Protein AF-0000000079002600 (afdb_homodimer)

Nearest PDB structures (foldseek):
  5un9-assembly1_B  TM=9.051E-01  e=2.234E-31  Homo sapiens
  5un8-assembly2_B  TM=8.914E-01  e=2.234E-31  Homo sapiens
  5vvx-assembly1_A  TM=9.135E-01  e=1.569E-30  Homo sapiens
  5m7u-assembly1_B  TM=8.997E-01  e=2.089E-30  Homo sapiens
  5m7u-assembly1_A  TM=8.816E-01  e=2.213E-30  Homo sapiens

Foldseek 3Di:
DAEEAEQAFEDDDDDLVLLLVRLVLCLVLPHAEYEYQHPPPCCQEVVVLDADDPRVLVSLLVSLVSSVVSRHQYEYEHEHQADAQLADPVSLVSNLVRVVVSVVSPHQHYEYEPEPYPLDHHYPDDDHSLQSQQVSQVSNCVSPVGPAYEYEHHCQAAPPLVSLLSSLPRHDPRYAYEHQYNAQAALAHELVGQVVSCVRNVAGHAYEHAPPADNLLVVVLFAAGALFEDDRYQLCSLVRHPYYHYHAYSQSLSRQQRSQNSSQCNVCRVNRDRVVSSQVSLVVSFPPVCSLLVVLVCLFRNAGLNHNQSHAADALVCLVVLVVSLVVVVVTPPVSNCVSCVLVSVQSVQVSCVRVVDDDQHDQRYDTRRFGDSPDDQVRCCNHHVGDDDGTDDPD/DAEEAEQAFEDDDDDLVLLLVRLVLCLVLPHAEYEYQHPPPCCQEVVVLDADDPRVLVSLLVSLVSSVVSRHQYEYEHEHQADDQLADPVSLVSNLVRVVVSVVSPHQHYEYEPEPYPLDHHYPDDDHSLQSQQVSQVSNCVSPVGPAYEYEHHCQAAPPLVSLLSSLPRHDPRYAYEHQYNAQAALAHELVGQVVSCVRNVAGHAHEHAPPADNLLVVVVFAAGALFEDDRYQLCSLVRHPYYHYHAYSQSLSRQQRSQRSSQCNVCRVNRDRVVSSQVSCVVSFPPVCSLLVVLVCLFGNADLNHNQSHAADALVCLVVLVVSLVVVVVTPPVSNCVSCVLVSVQSVQVSCVNVVDDDDHDQRYDTRGFGDSPDDQVRCCNHHVGDDDGTDDPD

Organism: Staphylothermus marinus (strain ATCC 43588 / DSM 3639 / JCM 9404 / F1) (NCBI:txid399550)

Solvent-accessible surface area (backbone atoms only — not comparable to full-atom values): 40404 Å² total; per-residue (Å²): 128,45,33,34,37,28,43,53,42,57,55,76,73,75,52,64,67,56,51,48,40,46,46,51,55,30,33,25,55,62,29,32,30,40,34,46,40,41,59,60,39,43,51,34,26,88,37,40,79,46,78,75,55,68,73,53,52,53,42,49,42,53,47,43,50,51,17,59,32,27,43,24,47,50,27,47,35,41,28,47,55,84,72,55,35,68,54,38,66,64,54,53,49,42,52,49,53,50,50,50,55,46,35,72,64,63,43,46,31,39,30,45,36,33,51,94,44,77,96,67,72,46,60,66,96,57,92,44,56,46,55,39,51,25,51,49,55,43,50,50,41,72,75,64,60,50,82,39,43,36,34,30,43,61,78,28,34,49,75,59,53,75,52,40,36,46,36,41,73,60,33,62,87,78,51,39,44,34,30,24,39,66,7,57,34,36,40,50,45,46,46,68,54,39,51,49,48,20,68,54,37,74,40,47,38,21,34,42,35,55,46,42,39,38,39,73,30,46,79,71,64,26,45,56,61,41,43,32,52,62,64,59,57,45,51,67,32,70,80,40,39,58,27,40,24,29,19,43,30,71,41,64,66,58,30,49,46,22,50,43,20,45,39,44,38,68,74,41,32,86,71,47,47,50,69,61,32,49,54,52,27,46,59,60,59,31,43,73,92,45,43,69,40,52,49,52,56,36,36,25,26,18,24,34,87,73,37,43,77,48,20,43,62,78,51,62,89,36,41,67,62,49,52,51,29,62,58,51,55,73,67,50,42,51,40,48,41,49,62,66,39,41,68,58,54,53,47,50,51,41,51,45,41,38,53,72,68,47,94,62,84,60,64,82,47,55,41,49,43,39,28,30,68,75,85,63,56,62,69,53,26,30,59,40,38,56,40,72,71,72,67,39,81,54,87,118,127,46,33,33,37,29,44,55,42,55,56,74,74,75,51,64,67,57,52,48,40,45,47,52,54,30,34,25,54,61,30,34,30,39,33,46,41,42,57,59,40,44,49,34,27,86,37,40,81,45,80,76,54,66,71,53,52,55,42,48,42,52,46,44,51,51,16,59,32,26,42,24,47,50,28,47,36,40,28,48,56,84,72,55,36,70,54,38,66,64,53,54,48,40,53,51,53,50,52,49,55,47,35,71,64,61,43,47,30,40,30,43,36,34,51,95,44,77,96,68,72,46,62,66,96,57,93,44,56,46,57,40,53,26,51,49,55,44,49,51,42,71,75,62,59,51,82,40,42,36,35,30,44,62,79,29,34,49,76,60,53,75,53,41,36,46,36,41,75,62,34,62,87,77,53,40,44,34,30,22,37,66,8,56,34,36,43,50,46,47,46,68,56,39,50,48,47,20,68,54,37,74,41,48,37,20,34,42,35,54,46,41,40,37,39,72,30,47,78,70,65,26,46,56,61,41,42,31,51,62,65,58,57,45,52,66,32,71,80,41,40,57,29,40,24,29,19,43,31,73,41,65,65,58,32,49,46,22,50,42,19,45,40,42,39,67,74,42,32,85,72,47,47,50,68,60,32,50,54,50,30,46,58,61,60,32,43,73,91,45,44,69,40,50,48,52,56,35,36,25,25,19,24,32,86,74,37,44,79,49,22,45,62,78,51,62,89,36,40,68,62,51,50,50,29,61,59,51,56,72,66,49,43,50,40,46,42,49,63,66,39,42,70,58,54,51,47,49,52,40,51,44,42,38,54,72,68,45,95,64,84,69,65,82,47,53,42,49,45,38,32,31,70,75,84,62,56,62,69,52,26,30,60,39,38,56,40,71,72,72,67,36,77,66,89,120

Secondary structure (DSSP, 8-state):
-EEEEEE--SSSPP-HHHHHHHHHHHHHHT--EEEE--TT-TTTTTTTTSPPPHHHHHHHHHHHHHHHHHT-EEEEEE-GGGT--TT-HHHHHHHHHHHHHHHHHT--EEEEE--SS-----SSS-SSHHHHHHHHHHHHHHHH--SEEEEE-SS-STT-HHHHHHHHHHS-TTEEEEE--SSSS-S-B-HHHHHHHHHHHSS--EEEE--S--HHHHTTT-EE---SPP-SB-GGGGGS-SEEEE---S-HHHHHHHHHHHHHHHHHGGG--HHHHHHHHHHHHS-GGGHHHHHHHHHTT--BTTBTT-S----GGGHHHHHHHHHHHTT-S-HHHHHHTHHHHHHHHHHHHHHTT------TTEE-TT-B-----HHHHHHHHSSPPP-B----/-EEEEEE--SSSPP-HHHHHHHHHHHHHHT--EEEE--TT-TTTTTTTTSPPPHHHHHHHHHHHHHHHHHT-EEEEEE-GGGT--TT-HHHHHHHHHHHHHHHHHT--EEEEE--SS-----SSS-SSHHHHHHHHHHHHHHHH--SEEEEE-SS-STT-HHHHHHHHHHS-TTEEEEE--SSSS-S-B-HHHHHHHHHHHSS--EEEE--S--HHHHTTT-EE---SPP-SB-GGGGGS-SEEEE---S-HHHHHHHHHHHHHHHHHGGG--HHHHHHHHHHHHS-GGGHHHHHHHHHTT--BTTBTT-S----GGGHHHHHHHHHHHTT-S-HHHHHHTHHHHHHHHHHHHHHTT------TTEE-TT-B-----HHHHHHHHSSPPP-B----

pLDDT: mean 96.96, std 3.37, range [45.66, 98.94]

InterPro domains:
  IPR011496 Beta-N-acetylglucosaminidase, catalytic domain [PF07555] (4-298)
  IPR011496 Beta-N-acetylglucosaminidase, catalytic domain [PS52009] (1-270)
  IPR017853 Glycoside hydrolase superfamily [SSF51445] (2-307)
  IPR051822 Glycosyl Hydrolase Family 84 [PTHR13170] (2-279)

Radius of gyration: 29.05 Å; Cα contacts (8 Å, |Δi|>4): 1597; chains: 2; bounding box: 54×82×67 Å

Structure (mmCIF, N/CA/C/O backbone):
data_AF-0000000079002600-model_v1
#
loop_
_entity.id
_entity.type
_entity.pdbx_description
1 polymer Hyaluronidase
#
loop_
_atom_site.group_PDB
_atom_site.id
_atom_site.type_symbol
_atom_site.label_atom_id
_atom_site.label_alt_id
_atom_site.label_comp_id
_atom_site.label_asym_id
_atom_site.label_entity_id
_atom_site.label_seq_id
_atom_site.pdbx_PDB_ins_code
_atom_site.Cartn_x
_atom_site.Cartn_y
_atom_site.Cartn_z
_atom_site.occupancy
_atom_site.B_iso_or_equiv
_atom_site.auth_seq_id
_atom_site.auth_comp_id
_atom_site.auth_asym_id
_atom_site.auth_atom_id
_atom_site.pdbx_PDB_model_num
ATOM 1 N N . MET A 1 1 ? 6.547 7.582 19.938 1 93.94 1 MET A N 1
ATOM 2 C CA . MET A 1 1 ? 6.043 8.891 19.531 1 93.94 1 MET A CA 1
ATOM 3 C C . MET A 1 1 ? 5.141 8.766 18.312 1 93.94 1 MET A C 1
ATOM 5 O O . MET A 1 1 ? 5.41 7.961 17.406 1 93.94 1 MET A O 1
ATOM 9 N N . TYR A 1 2 ? 4.059 9.477 18.25 1 97.94 2 TYR A N 1
ATOM 10 C CA . TYR A 1 2 ? 3.156 9.508 17.094 1 97.94 2 TYR A CA 1
ATOM 11 C C . TYR A 1 2 ? 3.701 10.406 16 1 97.94 2 TYR A C 1
ATOM 13 O O . TYR A 1 2 ? 3.969 11.594 16.234 1 97.94 2 TYR A O 1
ATOM 21 N N . VAL A 1 3 ? 3.936 9.922 14.859 1 98.75 3 VAL A N 1
ATOM 22 C CA . VAL A 1 3 ? 4.316 10.664 13.664 1 98.75 3 VAL A CA 1
ATOM 23 C C . VAL A 1 3 ? 3.496 10.188 12.469 1 98.75 3 VAL A C 1
ATOM 25 O O . VAL A 1 3 ? 3.389 8.977 12.227 1 98.75 3 VAL A O 1
ATOM 28 N N . GLY A 1 4 ? 2.832 11.062 11.805 1 98.81 4 GLY A N 1
ATOM 29 C CA . GLY A 1 4 ? 2.002 10.578 10.7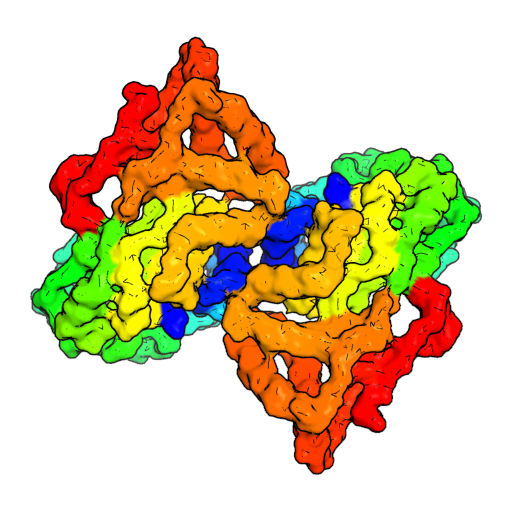11 1 98.81 4 GLY A CA 1
ATOM 30 C C . GLY A 1 4 ? 1.28 11.695 9.977 1 98.81 4 GLY A C 1
ATOM 31 O O . GLY A 1 4 ? 1.894 12.695 9.594 1 98.81 4 GLY A O 1
ATOM 32 N N . VAL A 1 5 ? -0.009 11.484 9.703 1 98.94 5 VAL A N 1
ATOM 33 C CA . VAL A 1 5 ? -0.763 12.32 8.781 1 98.94 5 VAL A CA 1
ATOM 34 C C . VAL A 1 5 ? -2.016 12.852 9.469 1 98.94 5 VAL A C 1
ATOM 36 O O . VAL A 1 5 ? -2.656 12.141 10.242 1 98.94 5 VAL A O 1
ATOM 39 N N . VAL A 1 6 ? -2.35 14.102 9.227 1 98.94 6 VAL A N 1
ATOM 40 C CA . VAL A 1 6 ? -3.66 14.664 9.539 1 98.94 6 VAL A CA 1
ATOM 41 C C . VAL A 1 6 ? -4.344 15.125 8.25 1 98.94 6 VAL A C 1
ATOM 43 O O . VAL A 1 6 ? -3.896 16.094 7.617 1 98.94 6 VAL A O 1
ATOM 46 N N . GLU A 1 7 ? -5.301 14.391 7.789 1 98.75 7 GLU A N 1
ATOM 47 C CA . GLU A 1 7 ? -6.121 14.844 6.668 1 98.75 7 GLU A CA 1
ATOM 48 C C . GLU A 1 7 ? -7 16.016 7.066 1 98.75 7 GLU A C 1
ATOM 50 O O . GLU A 1 7 ? -8.188 15.852 7.332 1 98.75 7 GLU A O 1
ATOM 55 N N . GLY A 1 8 ? -6.434 17.203 7.039 1 98.19 8 GLY A N 1
ATOM 56 C CA . GLY A 1 8 ? -7.109 18.375 7.566 1 98.19 8 GLY A CA 1
ATOM 57 C C . GLY A 1 8 ? -7.32 19.453 6.527 1 98.19 8 GLY A C 1
ATOM 58 O O . GLY A 1 8 ? -7.715 20.578 6.859 1 98.19 8 GLY A O 1
ATOM 59 N N . PHE A 1 9 ? -7.102 19.109 5.27 1 98 9 PHE A N 1
ATOM 60 C CA . PHE A 1 9 ? -7.102 20.125 4.23 1 98 9 PHE A CA 1
ATOM 61 C C . PHE A 1 9 ? -8.523 20.453 3.797 1 98 9 PHE A C 1
ATOM 63 O O . PHE A 1 9 ? -9.461 19.734 4.125 1 98 9 PHE A O 1
ATOM 70 N N . TYR A 1 10 ? -8.688 21.531 3.162 1 97 10 TYR A N 1
ATOM 71 C CA . TYR A 1 10 ? -9.891 21.906 2.42 1 97 10 TYR A CA 1
ATOM 72 C C . TYR A 1 10 ? -9.852 21.344 1.002 1 97 10 TYR A C 1
ATOM 74 O O . TYR A 1 10 ? -8.773 21.172 0.426 1 97 10 TYR A O 1
ATOM 82 N N . GLY A 1 11 ? -11 21.047 0.471 1 96.5 11 GLY A N 1
ATOM 83 C CA . GLY A 1 11 ? -11.055 20.531 -0.887 1 96.5 11 GLY A CA 1
ATOM 84 C C . GLY A 1 11 ? -11.617 19.125 -0.968 1 96.5 11 GLY A C 1
ATOM 85 O O . GLY A 1 11 ? -12.086 18.578 0.034 1 96.5 11 GLY A O 1
ATOM 86 N N . PRO A 1 12 ? -11.602 18.609 -2.176 1 95.75 12 PRO A N 1
ATOM 87 C CA . PRO A 1 12 ? -12.133 17.266 -2.354 1 95.75 12 PRO A CA 1
ATOM 88 C C . PRO A 1 12 ? -11.445 16.234 -1.448 1 95.75 12 PRO A C 1
ATOM 90 O O . PRO A 1 12 ? -10.227 16.266 -1.3 1 95.75 12 PRO A O 1
ATOM 93 N N . LEU A 1 13 ? -12.25 15.383 -0.908 1 96.88 13 LEU A N 1
ATOM 94 C CA . LEU A 1 13 ? -11.773 14.398 0.064 1 96.88 13 LEU A CA 1
ATOM 95 C C . LEU A 1 13 ? -11.008 13.273 -0.628 1 96.88 13 LEU A C 1
ATOM 97 O O . LEU A 1 13 ? -11.32 12.914 -1.765 1 96.88 13 LEU A O 1
ATOM 101 N N . TRP A 1 14 ? -10.008 12.734 0.035 1 97.94 14 TRP A N 1
ATOM 102 C CA . TRP A 1 14 ? -9.539 11.406 -0.338 1 97.94 14 TRP A CA 1
ATOM 103 C C . TRP A 1 14 ? -10.664 10.383 -0.238 1 97.94 14 TRP A C 1
ATOM 105 O O . TRP A 1 14 ? -11.484 10.445 0.679 1 97.94 14 TRP A O 1
ATOM 115 N N . ASP A 1 15 ? -10.766 9.516 -1.158 1 97.06 15 ASP A N 1
ATOM 116 C CA . ASP A 1 15 ? -11.773 8.469 -1.037 1 97.06 15 ASP A CA 1
ATOM 117 C C . ASP A 1 15 ? -11.234 7.266 -0.27 1 97.06 15 ASP A C 1
ATOM 119 O O . ASP A 1 15 ? -10.109 7.301 0.236 1 97.06 15 ASP A O 1
ATOM 123 N N . LYS A 1 16 ? -12.039 6.254 -0.106 1 97.38 16 LYS A N 1
ATOM 124 C CA . LYS A 1 16 ? -11.727 5.078 0.7 1 97.38 16 LYS A CA 1
ATOM 125 C C . LYS A 1 16 ? -10.438 4.414 0.227 1 97.38 16 LYS A C 1
ATOM 127 O O . LYS A 1 16 ? -9.562 4.109 1.036 1 97.38 16 LYS A O 1
ATOM 132 N N . ILE A 1 17 ? -10.273 4.164 -1.083 1 97.69 17 ILE A N 1
ATOM 133 C CA . ILE A 1 17 ? -9.141 3.438 -1.635 1 97.69 17 ILE A CA 1
ATOM 134 C C . ILE A 1 17 ? -7.863 4.25 -1.435 1 97.69 17 ILE A C 1
ATOM 136 O O . ILE A 1 17 ? -6.824 3.701 -1.05 1 97.69 17 ILE A O 1
ATOM 140 N N . ASP A 1 18 ? -7.938 5.582 -1.608 1 98 18 ASP A N 1
ATOM 141 C CA . ASP A 1 18 ? -6.793 6.445 -1.352 1 98 18 ASP A CA 1
ATOM 142 C C . ASP A 1 18 ? -6.305 6.301 0.088 1 98 18 ASP A C 1
ATOM 144 O O . ASP A 1 18 ? -5.102 6.184 0.333 1 98 18 ASP A O 1
ATOM 148 N N . ARG A 1 19 ? -7.23 6.305 0.998 1 98.69 19 ARG A N 1
ATOM 149 C CA . ARG A 1 19 ? -6.883 6.246 2.414 1 98.69 19 ARG A CA 1
ATOM 150 C C . ARG A 1 19 ? -6.27 4.895 2.773 1 98.69 19 ARG A C 1
ATOM 152 O O . ARG A 1 19 ? -5.285 4.836 3.512 1 98.69 19 ARG A O 1
ATOM 159 N N . LEU A 1 20 ? -6.871 3.812 2.236 1 98.5 20 LEU A N 1
ATOM 160 C CA . LEU A 1 20 ? -6.359 2.48 2.535 1 98.5 20 LEU A CA 1
ATOM 161 C C . LEU A 1 20 ? -4.941 2.309 1.993 1 98.5 20 LEU A C 1
ATOM 163 O O . LEU A 1 20 ? -4.066 1.785 2.686 1 98.5 20 LEU A O 1
ATOM 167 N N . LEU A 1 21 ? -4.719 2.74 0.766 1 97.94 21 LEU A N 1
ATOM 168 C CA . LEU A 1 21 ? -3.395 2.633 0.163 1 97.94 21 LEU A CA 1
ATOM 169 C C . LEU A 1 21 ? -2.389 3.514 0.896 1 97.94 21 LEU A C 1
ATOM 171 O O . LEU A 1 21 ? -1.213 3.162 1.005 1 97.94 21 LEU A O 1
ATOM 175 N N . MET A 1 22 ? -2.832 4.645 1.478 1 98.5 22 MET A N 1
ATOM 176 C CA . MET A 1 22 ? -1.977 5.516 2.281 1 98.5 22 MET A CA 1
ATOM 177 C C . MET A 1 22 ? -1.524 4.805 3.555 1 98.5 22 MET A C 1
ATOM 179 O O . MET A 1 22 ? -0.369 4.934 3.963 1 98.5 22 MET A O 1
ATOM 183 N N . ILE A 1 23 ? -2.416 4.008 4.156 1 98.62 23 ILE A N 1
ATOM 184 C CA . ILE A 1 23 ? -2.082 3.293 5.383 1 98.62 23 ILE A CA 1
ATOM 185 C C . ILE A 1 23 ? -0.956 2.299 5.109 1 98.62 23 ILE A C 1
ATOM 187 O O . ILE A 1 23 ? -0.037 2.156 5.922 1 98.62 23 ILE A O 1
ATOM 191 N N . GLU A 1 24 ? -0.993 1.585 3.947 1 97.06 24 GLU A N 1
ATOM 192 C CA . GLU A 1 24 ? 0.069 0.663 3.557 1 97.06 24 GLU A CA 1
ATOM 193 C C . GLU A 1 24 ? 1.407 1.385 3.428 1 97.06 24 GLU A C 1
ATOM 195 O O . GLU A 1 24 ? 2.424 0.917 3.947 1 97.06 24 GLU A O 1
ATOM 200 N N . PHE A 1 25 ? 1.387 2.531 2.727 1 97.44 25 PHE A N 1
ATOM 201 C CA . PHE A 1 25 ? 2.578 3.35 2.529 1 97.44 25 PHE A CA 1
ATOM 202 C C . PHE A 1 25 ? 3.127 3.838 3.863 1 97.44 25 PHE A C 1
ATOM 204 O O . PHE A 1 25 ? 4.332 3.771 4.105 1 97.44 25 PHE A O 1
ATOM 211 N N . MET A 1 26 ? 2.258 4.254 4.805 1 98.38 26 MET A N 1
ATOM 212 C CA . MET A 1 26 ? 2.652 4.797 6.102 1 98.38 26 MET A CA 1
ATOM 213 C C . MET A 1 26 ? 3.387 3.746 6.93 1 98.38 26 MET A C 1
ATOM 215 O O . MET A 1 26 ? 4.438 4.027 7.508 1 98.38 26 MET A O 1
ATOM 219 N N . GLN A 1 27 ? 2.848 2.559 6.965 1 96.69 27 GLN A N 1
ATOM 220 C CA . GLN A 1 27 ? 3.492 1.49 7.719 1 96.69 27 GLN A CA 1
ATOM 221 C C . GLN A 1 27 ? 4.895 1.212 7.191 1 96.69 27 GLN A C 1
ATOM 223 O O . GLN A 1 27 ? 5.836 1.032 7.969 1 96.69 27 GLN A O 1
ATOM 228 N N . GLN A 1 28 ? 5.09 1.212 5.91 1 94.38 28 GLN A N 1
ATOM 229 C CA . GLN A 1 28 ? 6.363 0.875 5.277 1 94.38 28 GLN A CA 1
ATOM 230 C C . GLN A 1 28 ? 7.449 1.877 5.656 1 94.38 28 GLN A C 1
ATOM 232 O O . GLN A 1 28 ? 8.625 1.515 5.773 1 94.38 28 GLN A O 1
ATOM 237 N N . ILE A 1 29 ? 6.969 3.139 5.898 1 96.12 29 ILE A N 1
ATOM 238 C CA . ILE A 1 29 ? 7.984 4.16 6.141 1 96.12 29 ILE A CA 1
ATOM 239 C C . ILE A 1 29 ? 8 4.531 7.621 1 96.12 29 ILE A C 1
ATOM 241 O O . ILE A 1 29 ? 8.68 5.477 8.023 1 96.12 29 ILE A O 1
ATOM 245 N N . GLY A 1 30 ? 7.18 3.879 8.438 1 95.75 30 GLY A N 1
ATOM 246 C CA . GLY A 1 30 ? 7.281 3.982 9.883 1 95.75 30 GLY A CA 1
ATOM 247 C C . GLY A 1 30 ? 6.391 5.066 10.469 1 95.75 30 GLY A C 1
ATOM 248 O O . GLY A 1 30 ? 6.586 5.488 11.609 1 95.75 30 GLY A O 1
ATOM 249 N N . LEU A 1 31 ? 5.453 5.582 9.68 1 98.19 31 LEU A N 1
ATOM 250 C CA . LEU A 1 31 ? 4.461 6.504 10.227 1 98.19 31 LEU A CA 1
ATOM 251 C C . LEU A 1 31 ? 3.334 5.738 10.914 1 98.19 31 LEU A C 1
ATOM 253 O O . LEU A 1 31 ? 2.914 4.68 10.438 1 98.19 31 LEU A O 1
ATOM 257 N N . ASN A 1 32 ? 2.783 6.297 12.055 1 98.19 32 ASN A N 1
ATOM 258 C CA . ASN A 1 32 ? 1.979 5.379 12.859 1 98.19 32 ASN A CA 1
ATOM 259 C C . ASN A 1 32 ? 0.705 6.047 13.367 1 98.19 32 ASN A C 1
ATOM 261 O O . ASN A 1 32 ? 0.051 5.535 14.273 1 98.19 32 ASN A O 1
ATOM 265 N N . ILE A 1 33 ? 0.298 7.184 12.781 1 98.88 33 ILE A N 1
ATOM 266 C CA . ILE A 1 33 ? -0.964 7.797 13.18 1 98.88 33 ILE A CA 1
ATOM 267 C C . ILE A 1 33 ? -1.595 8.5 11.977 1 98.88 33 ILE A C 1
ATOM 269 O O . ILE A 1 33 ? -0.894 9.125 11.172 1 98.88 33 ILE A O 1
ATOM 273 N N . TYR A 1 34 ? -2.832 8.328 11.773 1 98.94 34 TYR A N 1
ATOM 274 C CA . TYR A 1 34 ? -3.666 8.945 10.75 1 98.94 34 TYR A CA 1
ATOM 275 C C . TYR A 1 34 ? -4.883 9.617 11.367 1 98.94 34 TYR A C 1
ATOM 277 O O . TYR A 1 34 ? -5.75 8.953 11.938 1 98.94 34 TYR A O 1
ATOM 285 N N . ILE A 1 35 ? -4.973 10.953 11.297 1 98.94 35 ILE A N 1
ATOM 286 C CA . ILE A 1 35 ? -6.102 11.695 11.844 1 98.94 35 ILE A CA 1
ATOM 287 C C . ILE A 1 35 ? -7.051 12.094 10.711 1 98.94 35 ILE A C 1
ATOM 289 O O . ILE A 1 35 ? -6.66 12.812 9.789 1 98.94 35 ILE A O 1
ATOM 293 N N . TYR A 1 36 ? -8.242 11.625 10.766 1 98.88 36 TYR A N 1
ATOM 294 C CA . TYR A 1 36 ? -9.305 11.969 9.828 1 98.88 36 TYR A CA 1
ATOM 295 C C . TYR A 1 36 ? -10.008 13.258 10.242 1 98.88 36 TYR A C 1
ATOM 297 O O . TYR A 1 36 ? -10.664 13.297 11.281 1 98.88 36 TYR A O 1
ATOM 305 N N . GLY A 1 37 ? -9.844 14.344 9.516 1 98.38 37 GLY A N 1
ATOM 306 C CA . GLY A 1 37 ? -10.523 15.602 9.812 1 98.38 37 GLY A CA 1
ATOM 307 C C . GL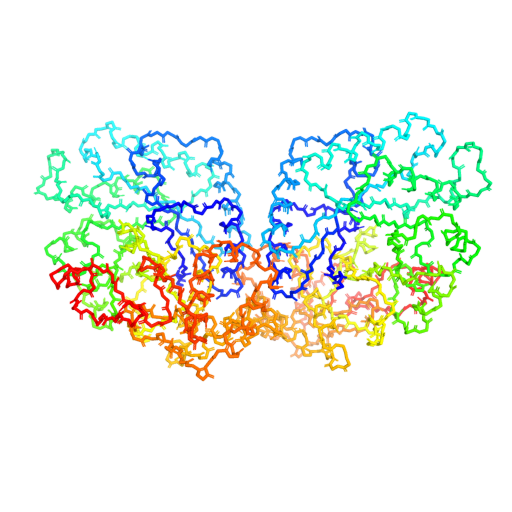Y A 1 37 ? -10.617 16.516 8.609 1 98.38 37 GLY A C 1
ATOM 308 O O . GLY A 1 37 ? -10.289 17.703 8.703 1 98.38 37 GLY A O 1
ATOM 309 N N . PRO A 1 38 ? -10.977 15.961 7.41 1 97.62 38 PRO A N 1
ATOM 310 C CA . PRO A 1 38 ? -11.07 16.828 6.23 1 97.62 38 PRO A CA 1
ATOM 311 C C . PRO A 1 38 ? -12.156 17.891 6.363 1 97.62 38 PRO A C 1
ATOM 313 O O . PRO A 1 38 ? -13.32 17.562 6.602 1 97.62 38 PRO A O 1
ATOM 316 N N . LYS A 1 39 ? -11.82 19.078 6.062 1 97.38 39 LYS A N 1
ATOM 317 C CA . LYS A 1 39 ? -12.672 20.203 6.418 1 97.38 39 LYS A CA 1
ATOM 318 C C . LYS A 1 39 ? -13.922 20.25 5.539 1 97.38 39 LYS A C 1
ATOM 320 O O . LYS A 1 39 ? -14.938 20.844 5.922 1 97.38 39 LYS A O 1
ATOM 325 N N . TRP A 1 40 ? -13.844 19.594 4.355 1 97.19 40 TRP A N 1
ATOM 326 C CA . TRP A 1 40 ? -15 19.641 3.463 1 97.19 40 TRP A CA 1
ATOM 327 C C . TRP A 1 40 ? -15.922 18.453 3.705 1 97.19 40 TRP A C 1
ATOM 329 O O . TRP A 1 40 ? -16.922 18.281 3.01 1 97.19 40 TRP A O 1
ATOM 339 N N . ASP A 1 41 ? -15.648 17.578 4.645 1 98 41 ASP A N 1
ATOM 340 C CA . ASP A 1 41 ? -16.656 16.609 5.109 1 98 41 ASP A CA 1
ATOM 341 C C . ASP A 1 41 ? -17.734 17.312 5.938 1 98 41 ASP A C 1
ATOM 343 O O . ASP A 1 41 ? -17.484 17.719 7.074 1 98 41 ASP A O 1
ATOM 347 N N . PRO A 1 42 ? -18.875 17.375 5.406 1 98 42 PRO A N 1
ATOM 348 C CA . PRO A 1 42 ? -19.891 18.141 6.125 1 98 42 PRO A CA 1
ATOM 349 C C . PRO A 1 42 ? -20.281 17.516 7.457 1 98 42 PRO A C 1
ATOM 351 O O . PRO A 1 42 ? -20.672 18.219 8.391 1 98 42 PRO A O 1
ATOM 354 N N . TYR A 1 43 ? -20.141 16.234 7.602 1 98.19 43 TYR A N 1
ATOM 355 C CA . TYR A 1 43 ? -20.547 15.555 8.82 1 98.19 43 TYR A CA 1
ATOM 356 C C . TYR A 1 43 ? -19.516 15.711 9.922 1 98.19 43 TYR A C 1
ATOM 358 O O . TYR A 1 43 ? -19.797 15.484 11.094 1 98.19 43 TYR A O 1
ATOM 366 N N . HIS A 1 44 ? -18.359 16.031 9.492 1 96.06 44 HIS A N 1
ATOM 367 C CA . HIS A 1 44 ? -17.266 16.328 10.406 1 96.06 44 HIS A CA 1
ATOM 368 C C . HIS A 1 44 ? -17.375 17.75 10.953 1 96.06 44 HIS A C 1
ATOM 370 O O . HIS A 1 44 ? -16.969 18.016 12.086 1 96.06 44 HIS A O 1
ATOM 376 N N . ARG A 1 45 ? -18 18.656 10.062 1 97.56 45 ARG A N 1
ATOM 377 C CA . ARG A 1 45 ? -17.844 20.078 10.352 1 97.56 45 ARG A CA 1
ATOM 378 C C . ARG A 1 45 ? -19.188 20.812 10.266 1 97.56 45 ARG A C 1
ATOM 380 O O . ARG A 1 45 ? -19.938 20.844 11.242 1 97.56 45 ARG A O 1
ATOM 387 N N . SER A 1 46 ? -19.703 21.094 9.102 1 97.5 46 SER A N 1
ATOM 388 C CA . SER A 1 46 ? -20.859 21.984 8.938 1 97.5 46 SER A CA 1
ATOM 389 C C . SER A 1 46 ? -22.141 21.312 9.398 1 97.5 46 SER A C 1
ATOM 391 O O . SER A 1 46 ? -23.078 21.969 9.859 1 97.5 46 SER A O 1
ATOM 393 N N . ARG A 1 47 ? -22.172 20 9.305 1 98.12 47 ARG A N 1
ATOM 394 C CA . ARG A 1 47 ? -23.328 19.219 9.719 1 98.12 47 ARG A CA 1
ATOM 395 C C . ARG A 1 47 ? -22.938 18.188 10.781 1 98.12 47 ARG A C 1
ATOM 397 O O . ARG A 1 47 ? -23.344 17.031 10.703 1 98.12 47 ARG A O 1
ATOM 404 N N . TRP A 1 48 ? -22.188 18.688 11.719 1 98 48 TRP A N 1
ATOM 405 C CA . TRP A 1 48 ? -21.578 17.797 12.695 1 98 48 TRP A CA 1
ATOM 406 C C . TRP A 1 48 ? -22.641 17.078 13.523 1 98 48 TRP A C 1
ATOM 408 O O . TRP A 1 48 ? -22.375 16.031 14.102 1 98 48 TRP A O 1
ATOM 418 N N . ARG A 1 49 ? -23.875 17.531 13.578 1 97.81 49 ARG A N 1
ATOM 419 C CA . ARG A 1 49 ? -24.953 16.922 14.352 1 97.81 49 ARG A CA 1
ATOM 420 C C . ARG A 1 49 ? -25.547 15.727 13.617 1 97.81 49 ARG A C 1
ATOM 422 O O . ARG A 1 49 ? -26.25 14.906 14.211 1 97.81 49 ARG A O 1
ATOM 429 N N . THR A 1 50 ? -25.312 15.664 12.336 1 97.56 50 THR A N 1
ATOM 430 C CA . THR A 1 50 ? -25.891 14.633 11.492 1 97.56 50 THR A CA 1
ATOM 431 C C . THR A 1 50 ? -25.047 13.359 11.531 1 97.56 50 THR A C 1
ATOM 433 O O . THR A 1 50 ? -23.844 13.414 11.328 1 97.56 50 THR A O 1
ATOM 436 N N . PRO A 1 51 ? -25.734 12.25 11.781 1 96.75 51 PRO A N 1
ATOM 437 C CA . PRO A 1 51 ? -24.984 10.984 11.734 1 96.75 51 PRO A CA 1
ATOM 438 C C . PRO A 1 51 ? -24.406 10.703 10.352 1 96.75 51 PRO A C 1
ATOM 440 O O . PRO A 1 51 ? -24.969 11.133 9.336 1 96.75 51 PRO A O 1
ATOM 443 N N . TYR A 1 52 ? -23.391 9.953 10.312 1 97.88 52 TYR A N 1
ATOM 444 C CA . TYR A 1 52 ? -22.781 9.562 9.047 1 97.88 52 TYR A CA 1
ATOM 445 C C . TYR A 1 52 ? -23.672 8.555 8.312 1 97.88 52 TYR A C 1
ATOM 447 O O . TYR A 1 52 ? -24.25 7.66 8.93 1 97.88 52 TYR A O 1
ATOM 455 N N . PRO A 1 53 ? -23.75 8.68 7.07 1 97.31 53 PRO A N 1
ATOM 456 C CA . PRO A 1 53 ? -24.391 7.602 6.305 1 97.31 53 PRO A CA 1
ATOM 457 C C . PRO A 1 53 ? -23.547 6.324 6.281 1 97.31 53 PRO A C 1
ATOM 459 O O . PRO A 1 53 ? -22.359 6.348 6.648 1 97.31 53 PRO A O 1
ATOM 462 N N . ARG A 1 54 ? -24.094 5.25 5.793 1 95.44 54 ARG A N 1
ATOM 463 C CA . ARG A 1 54 ? -23.5 3.92 5.812 1 95.44 54 ARG A CA 1
ATOM 464 C C . ARG A 1 54 ? -22.203 3.887 4.996 1 95.44 54 ARG A C 1
ATOM 466 O O . ARG A 1 54 ? -21.25 3.186 5.355 1 95.44 54 ARG A O 1
ATOM 473 N N . SER A 1 55 ? -22.141 4.598 3.939 1 95 55 SER A N 1
ATOM 474 C CA . SER A 1 55 ? -20.953 4.613 3.098 1 95 55 SER A CA 1
ATOM 475 C C . SER A 1 55 ? -19.734 5.086 3.877 1 95 55 SER A C 1
ATOM 477 O O . SER A 1 55 ? -18.641 4.551 3.703 1 95 55 SER A O 1
ATOM 479 N N . TYR A 1 56 ? -19.984 6.059 4.77 1 96.88 56 TYR A N 1
ATOM 480 C CA . TYR A 1 56 ? -18.875 6.543 5.598 1 96.88 56 TYR A CA 1
ATOM 481 C C . TYR A 1 56 ? -18.531 5.535 6.688 1 96.88 56 TYR A C 1
ATOM 483 O O . TYR A 1 56 ? -17.359 5.258 6.93 1 96.88 56 TYR A O 1
ATOM 491 N N . THR A 1 57 ? -19.547 5 7.297 1 97.69 57 THR A N 1
ATOM 492 C CA . THR A 1 57 ? -19.266 4.09 8.406 1 97.69 57 THR A CA 1
ATOM 493 C C . THR A 1 57 ? -18.547 2.838 7.91 1 97.69 57 THR A C 1
ATOM 495 O O . THR A 1 57 ? -17.688 2.299 8.602 1 97.69 57 THR A O 1
ATOM 498 N N . ASP A 1 58 ? -18.938 2.361 6.723 1 96.25 58 ASP A N 1
ATOM 499 C CA . ASP A 1 58 ? -18.234 1.24 6.105 1 96.25 58 ASP A CA 1
ATOM 500 C C . ASP A 1 58 ? -16.766 1.595 5.828 1 96.25 58 ASP A C 1
ATOM 502 O O . ASP A 1 58 ? -15.867 0.792 6.086 1 96.25 58 ASP A O 1
ATOM 506 N N . MET A 1 59 ? -16.594 2.762 5.309 1 97.69 59 MET A N 1
ATOM 507 C CA . MET A 1 59 ? -15.234 3.232 5.039 1 97.69 59 MET A CA 1
ATOM 508 C C . MET A 1 59 ? -14.422 3.334 6.328 1 97.69 59 MET A C 1
ATOM 510 O O . MET A 1 59 ? -13.273 2.9 6.379 1 97.69 59 MET A O 1
ATOM 514 N N . PHE A 1 60 ? -15.008 3.832 7.402 1 98.69 60 PHE A N 1
ATOM 515 C CA . PHE A 1 60 ? -14.32 3.963 8.68 1 98.69 60 PHE A CA 1
ATOM 516 C C . PHE A 1 60 ? -13.938 2.596 9.234 1 98.69 60 PHE A C 1
ATOM 518 O O . PHE A 1 60 ? -12.836 2.412 9.75 1 98.69 60 PHE A O 1
ATOM 525 N N . THR A 1 61 ? -14.859 1.667 9.117 1 98.38 61 THR A N 1
ATOM 526 C CA . THR A 1 61 ? -14.594 0.315 9.594 1 98.38 61 THR A CA 1
ATOM 527 C C . THR A 1 61 ? -13.375 -0.278 8.891 1 98.38 61 THR A C 1
ATOM 529 O O . THR A 1 61 ? -12.492 -0.85 9.539 1 98.38 61 THR A O 1
ATOM 532 N N . GLU A 1 62 ? -13.328 -0.142 7.617 1 98.19 62 GLU A N 1
ATOM 533 C CA . GLU A 1 62 ? -12.227 -0.689 6.84 1 98.19 62 GLU A CA 1
ATOM 534 C C . GLU A 1 62 ? -10.93 0.082 7.098 1 98.19 62 GLU A C 1
ATOM 536 O O . GLU A 1 62 ? -9.844 -0.504 7.117 1 98.19 62 GLU A O 1
ATOM 541 N N . LEU A 1 63 ? -11.039 1.41 7.266 1 98.69 63 LEU A N 1
ATOM 542 C CA . LEU A 1 63 ? -9.875 2.227 7.582 1 98.69 63 LEU A CA 1
ATOM 543 C C . LEU A 1 63 ? -9.281 1.833 8.93 1 98.69 63 LEU A C 1
ATOM 545 O O . LEU A 1 63 ? -8.062 1.704 9.07 1 98.69 63 LEU A O 1
ATOM 549 N N . ILE A 1 64 ? -10.125 1.614 9.898 1 98.75 64 ILE A N 1
ATOM 550 C CA . ILE A 1 64 ? -9.703 1.186 11.227 1 98.75 64 ILE A CA 1
ATOM 551 C C . ILE A 1 64 ? -9.047 -0.192 11.141 1 98.75 64 ILE A C 1
ATOM 553 O O . ILE A 1 64 ? -8 -0.431 11.75 1 98.75 64 ILE A O 1
ATOM 557 N N . ASP A 1 65 ? -9.656 -1.054 10.375 1 98.31 65 ASP A N 1
ATOM 558 C CA . ASP A 1 65 ? -9.094 -2.389 10.195 1 98.31 65 ASP A CA 1
ATOM 559 C C . ASP A 1 65 ? -7.703 -2.322 9.57 1 98.31 65 ASP A C 1
ATOM 561 O O . ASP A 1 65 ? -6.781 -3.004 10.023 1 98.31 65 ASP A O 1
ATOM 565 N N . ALA A 1 66 ? -7.562 -1.526 8.523 1 98.44 66 ALA A N 1
ATOM 566 C CA . ALA A 1 66 ? -6.258 -1.345 7.898 1 98.44 66 ALA A CA 1
ATOM 567 C C . ALA A 1 66 ? -5.246 -0.78 8.891 1 98.44 66 ALA A C 1
ATOM 569 O O . ALA A 1 66 ? -4.098 -1.227 8.945 1 98.44 66 ALA A O 1
ATOM 570 N N . GLY A 1 67 ? -5.695 0.231 9.641 1 98.5 67 GLY A N 1
ATOM 571 C CA . GLY A 1 67 ? -4.832 0.787 10.664 1 98.5 67 GLY A CA 1
ATOM 572 C C . GLY A 1 67 ? -4.379 -0.242 11.688 1 98.5 67 GLY A C 1
ATOM 573 O O . GLY A 1 67 ? -3.193 -0.326 12.008 1 98.5 67 GLY A O 1
ATOM 574 N N . ASN A 1 68 ? -5.289 -1.041 12.164 1 97.5 68 ASN A N 1
ATOM 575 C CA . ASN A 1 68 ? -4.977 -2.09 13.125 1 97.5 68 ASN A CA 1
ATOM 576 C C . ASN A 1 68 ? -3.982 -3.096 12.562 1 97.5 68 ASN A C 1
ATOM 578 O O . ASN A 1 68 ? -3.039 -3.498 13.242 1 97.5 68 ASN A O 1
ATOM 582 N N . ARG A 1 69 ? -4.137 -3.414 11.336 1 96.69 69 ARG A N 1
ATOM 583 C CA . ARG A 1 69 ? -3.262 -4.371 10.664 1 96.69 69 ARG A CA 1
ATOM 584 C C . ARG A 1 69 ? -1.848 -3.818 10.523 1 96.69 69 ARG A C 1
ATOM 586 O O . ARG A 1 69 ? -0.87 -4.559 10.656 1 96.69 69 ARG A O 1
ATOM 593 N N . LYS A 1 70 ? -1.803 -2.578 10.289 1 97.31 70 LYS A N 1
ATOM 594 C CA . LYS A 1 70 ? -0.532 -1.987 9.883 1 97.31 70 LYS A CA 1
ATOM 595 C C . LYS A 1 70 ? 0.098 -1.194 11.023 1 97.31 70 LYS A C 1
ATOM 597 O O . LYS A 1 70 ? 1.181 -0.626 10.867 1 97.31 70 LYS A O 1
ATOM 602 N N . GLY A 1 71 ? -0.571 -1.202 12.219 1 96.44 71 GLY A N 1
ATOM 603 C CA . GLY A 1 71 ? -0.038 -0.493 13.367 1 96.44 71 GLY A CA 1
ATOM 604 C C . GLY A 1 71 ? -0.113 1.016 13.227 1 96.44 71 GLY A C 1
ATOM 605 O O . GLY A 1 71 ? 0.803 1.729 13.641 1 96.44 71 GLY A O 1
ATOM 606 N N . VAL A 1 72 ? -1.104 1.527 12.539 1 98.31 72 VAL A N 1
ATOM 607 C CA . VAL A 1 72 ? -1.367 2.955 12.391 1 98.31 72 VAL A CA 1
ATOM 608 C C . VAL A 1 72 ? -2.607 3.338 13.195 1 98.31 72 VAL A C 1
ATOM 610 O O . VAL A 1 72 ? -3.707 2.855 12.922 1 98.31 72 VAL A O 1
ATOM 613 N N . GLU A 1 73 ? -2.475 4.191 14.164 1 98.56 73 GLU A N 1
ATOM 614 C CA . GLU A 1 73 ? -3.617 4.668 14.938 1 98.56 73 GLU A CA 1
ATOM 615 C C . GLU A 1 73 ? -4.523 5.562 14.094 1 98.56 73 GLU A C 1
ATOM 617 O O . GLU A 1 73 ? -4.059 6.527 13.484 1 98.56 73 GLU A O 1
ATOM 622 N N . ILE A 1 74 ? -5.801 5.156 14.047 1 98.88 74 ILE A N 1
ATOM 623 C CA . ILE A 1 74 ? -6.773 5.961 13.312 1 98.88 74 ILE A CA 1
ATOM 624 C C . ILE A 1 74 ? -7.555 6.84 14.289 1 98.88 74 ILE A C 1
ATOM 626 O O . ILE A 1 74 ? -8.195 6.336 15.211 1 98.88 74 ILE A O 1
ATOM 630 N N . VAL A 1 75 ? -7.488 8.133 14.055 1 98.94 75 VAL A N 1
ATOM 631 C CA . VAL A 1 75 ? -8.141 9.117 14.914 1 98.94 75 VAL A CA 1
ATOM 632 C C . VAL A 1 75 ? -9.289 9.781 14.164 1 98.94 75 VAL A C 1
ATOM 634 O O . VAL A 1 75 ? -9.156 10.117 12.984 1 98.94 75 VAL A O 1
ATOM 637 N N . TYR A 1 76 ? -10.398 9.906 14.797 1 98.88 76 TYR A N 1
ATOM 638 C CA . TYR A 1 76 ? -11.484 10.703 14.242 1 98.88 76 TYR A CA 1
AT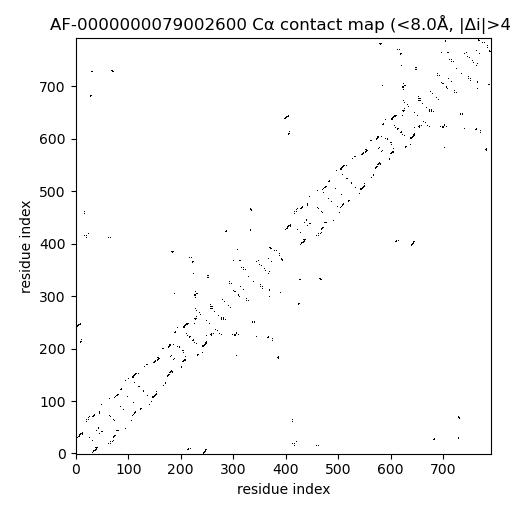OM 639 C C . TYR A 1 76 ? -11.516 12.086 14.867 1 98.88 76 TYR A C 1
ATOM 641 O O . TYR A 1 76 ? -11.461 12.227 16.094 1 98.88 76 TYR A O 1
ATOM 649 N N . ALA A 1 77 ? -11.617 13.086 14.039 1 98.88 77 ALA A N 1
ATOM 650 C CA . ALA A 1 77 ? -11.742 14.461 14.516 1 98.88 77 ALA A CA 1
ATOM 651 C C . ALA A 1 77 ? -13.125 15.023 14.219 1 98.88 77 ALA A C 1
ATOM 653 O O . ALA A 1 77 ? -13.648 14.867 13.117 1 98.88 77 ALA A O 1
ATOM 654 N N . LEU A 1 78 ? -13.727 15.625 15.203 1 98.81 78 LEU A N 1
ATOM 655 C CA . LEU A 1 78 ? -14.953 16.406 15.055 1 98.81 78 LEU A CA 1
ATOM 656 C C . LEU A 1 78 ? -14.664 17.891 15.133 1 98.81 78 LEU A C 1
ATOM 658 O O . LEU A 1 78 ? -13.891 18.344 15.984 1 98.81 78 LEU A O 1
ATOM 662 N N . SER A 1 79 ? -15.25 18.656 14.195 1 98.62 79 SER A N 1
ATOM 663 C CA . SER A 1 79 ? -15.062 20.109 14.164 1 98.62 79 SER A CA 1
ATOM 664 C C . SER A 1 79 ? -16.391 20.844 14.305 1 98.62 79 SER A C 1
ATOM 666 O O . SER A 1 79 ? -16.859 21.469 13.352 1 98.62 79 SER A O 1
ATOM 668 N N . PRO A 1 80 ? -16.922 20.984 15.5 1 98.06 80 PRO A N 1
ATOM 669 C CA . PRO A 1 80 ? -18.25 21.547 15.695 1 98.06 80 PRO A CA 1
ATOM 670 C C . PRO A 1 80 ? -18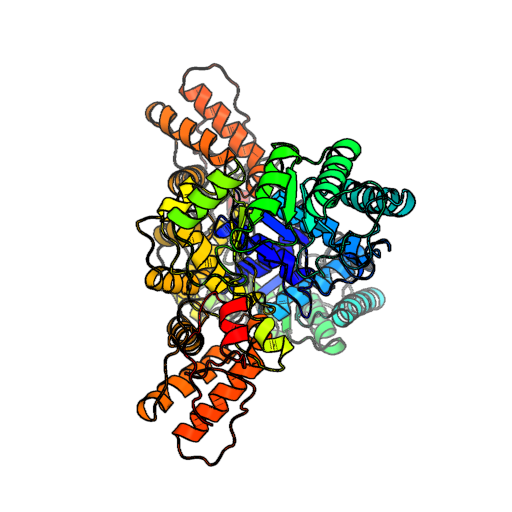.25 23.062 15.836 1 98.06 80 PRO A C 1
ATOM 672 O O . PRO A 1 80 ? -19.297 23.672 16.062 1 98.06 80 PRO A O 1
ATOM 675 N N . GLY A 1 81 ? -17.172 23.719 15.672 1 96.75 81 GLY A N 1
ATOM 676 C CA . GLY A 1 81 ? -16.922 25.078 16.125 1 96.75 81 GLY A CA 1
ATOM 677 C C . GLY A 1 81 ? -17.734 26.125 15.383 1 96.75 81 GLY A C 1
ATOM 678 O O . GLY A 1 81 ? -17.906 27.234 15.867 1 96.75 81 GLY A O 1
ATOM 679 N N . LEU A 1 82 ? -18.234 25.766 14.242 1 95.94 82 LEU A N 1
ATOM 680 C CA . LEU A 1 82 ? -18.969 26.75 13.453 1 95.94 82 LEU A CA 1
ATOM 681 C C . LEU A 1 82 ? -20.312 27.062 14.102 1 95.94 82 LEU A C 1
ATOM 683 O O . LEU A 1 82 ? -20.844 28.156 13.93 1 95.94 82 LEU A O 1
ATOM 687 N N . THR A 1 83 ? -20.875 26.094 14.859 1 96.44 83 THR A N 1
ATOM 688 C CA . THR A 1 83 ? -22.25 26.328 15.273 1 96.44 83 THR A CA 1
ATOM 689 C C . THR A 1 83 ? -22.469 25.859 16.719 1 96.44 83 THR A C 1
ATOM 691 O O . THR A 1 83 ? -23.547 26.047 17.281 1 96.44 83 THR A O 1
ATOM 694 N N . ILE A 1 84 ? -21.5 25.344 17.344 1 97.56 84 ILE A N 1
ATOM 695 C CA . ILE A 1 84 ? -21.703 24.766 18.672 1 97.56 84 ILE A CA 1
ATOM 696 C C . ILE A 1 84 ? -22.078 25.875 19.656 1 97.56 84 ILE A C 1
ATOM 698 O O . ILE A 1 84 ? -21.531 26.984 19.578 1 97.56 84 ILE A O 1
ATOM 702 N N . ASN A 1 85 ? -23.047 25.672 20.453 1 97.94 85 ASN A N 1
ATOM 703 C CA . ASN A 1 85 ? -23.266 26.359 21.734 1 97.94 85 ASN A CA 1
ATOM 704 C C . ASN A 1 85 ? -22.672 25.578 22.891 1 97.94 85 ASN A C 1
ATOM 706 O O . ASN A 1 85 ? -23.219 24.531 23.281 1 97.94 85 ASN A O 1
ATOM 710 N N . TYR A 1 86 ? -21.609 26.062 23.531 1 97.81 86 TYR A N 1
ATOM 711 C CA . TYR A 1 86 ? -20.781 25.312 24.469 1 97.81 86 TYR A CA 1
ATOM 712 C C . TYR A 1 86 ? -21.547 24.938 25.719 1 97.81 86 TYR A C 1
ATOM 714 O O . TYR A 1 86 ? -21.172 24.016 26.438 1 97.81 86 TYR A O 1
ATOM 722 N N . SER A 1 87 ? -22.641 25.656 26.016 1 97.38 87 SER A N 1
ATOM 723 C CA . SER A 1 87 ? -23.359 25.391 27.266 1 97.38 87 SER A CA 1
ATOM 724 C C . SER A 1 87 ? -24.688 24.703 26.984 1 97.38 87 SER A C 1
ATOM 726 O O . SER A 1 87 ? -25.391 24.312 27.922 1 97.38 87 SER A O 1
ATOM 728 N N . ASP A 1 88 ? -25.031 24.562 25.734 1 98.06 88 ASP A N 1
ATOM 729 C CA . ASP A 1 88 ? -26.312 23.953 25.391 1 98.06 88 ASP A CA 1
ATOM 730 C C . ASP A 1 88 ? -26.281 22.438 25.625 1 98.06 88 ASP A C 1
ATOM 732 O O . ASP A 1 88 ? -25.422 21.75 25.078 1 98.06 88 ASP A O 1
ATOM 736 N N . LYS A 1 89 ? -27.219 21.953 26.359 1 97.75 89 LYS A N 1
ATOM 737 C CA . LYS A 1 89 ? -27.25 20.531 26.734 1 97.75 89 LYS A CA 1
ATOM 738 C C . LYS A 1 89 ? -27.469 19.656 25.516 1 97.75 89 LYS A C 1
ATOM 740 O O . LYS A 1 89 ? -26.938 18.547 25.422 1 97.75 89 LYS A O 1
ATOM 745 N N . ASN A 1 90 ? -28.266 20.125 24.688 1 97.94 90 ASN A N 1
ATOM 746 C CA . ASN A 1 90 ? -28.531 19.344 23.484 1 97.94 90 ASN A CA 1
ATOM 747 C C . ASN A 1 90 ? -27.297 19.234 22.594 1 97.94 90 ASN A C 1
ATOM 749 O O . ASN A 1 90 ? -27 18.172 22.047 1 97.94 90 ASN A O 1
ATOM 753 N N . ASP A 1 91 ? -26.594 20.359 22.375 1 98.31 91 ASP A N 1
ATOM 754 C CA . ASP A 1 91 ? -25.359 20.328 21.594 1 98.31 91 ASP A CA 1
ATOM 755 C C . ASP A 1 91 ? -24.344 19.375 22.203 1 98.31 91 ASP A C 1
ATOM 757 O O . ASP A 1 91 ? -23.719 18.594 21.484 1 98.31 91 ASP A O 1
ATOM 761 N N . ARG A 1 92 ? -24.203 19.469 23.453 1 98.12 92 ARG A N 1
ATOM 762 C CA . ARG A 1 92 ? -23.266 18.609 24.156 1 98.12 92 ARG A CA 1
ATOM 763 C C . ARG A 1 92 ? -23.641 17.141 24 1 98.12 92 ARG A C 1
ATOM 765 O O . ARG A 1 92 ? -22.781 16.281 23.75 1 98.12 92 ARG A O 1
ATOM 772 N N . ARG A 1 93 ? -24.906 16.828 24.109 1 98.31 93 ARG A N 1
ATOM 773 C CA . ARG A 1 93 ? -25.391 15.453 23.953 1 98.31 93 ARG A CA 1
ATOM 774 C C . ARG A 1 93 ? -25.156 14.961 22.531 1 98.31 93 ARG A C 1
ATOM 776 O O . ARG A 1 93 ? -24.812 13.797 22.328 1 98.31 93 ARG A O 1
ATOM 783 N N . GLN A 1 94 ? -25.328 15.805 21.609 1 98.38 94 GLN A N 1
ATOM 784 C CA . GLN A 1 94 ? -25.156 15.43 20.219 1 98.38 94 GLN A CA 1
ATOM 785 C C . GLN A 1 94 ? -23.688 15.102 19.922 1 98.38 94 GLN A C 1
ATOM 787 O O . GLN A 1 94 ? -23.406 14.188 19.141 1 98.38 94 GLN A O 1
ATOM 792 N N . ILE A 1 95 ? -22.812 15.852 20.484 1 98.75 95 ILE A N 1
ATOM 793 C CA . ILE A 1 95 ? -21.391 15.555 20.328 1 98.75 95 ILE A CA 1
ATOM 794 C C . ILE A 1 95 ? -21.094 14.156 20.859 1 98.75 95 ILE A C 1
ATOM 796 O O . ILE A 1 95 ? -20.438 13.352 20.188 1 98.75 95 ILE A O 1
ATOM 800 N N . ILE A 1 96 ? -21.625 13.844 22.047 1 98.69 96 ILE A N 1
ATOM 801 C CA . ILE A 1 96 ? -21.359 12.562 22.688 1 98.69 96 ILE A CA 1
ATOM 802 C C . ILE A 1 96 ? -21.984 11.438 21.859 1 98.69 96 ILE A C 1
ATOM 804 O O . ILE A 1 96 ? -21.344 10.406 21.641 1 98.69 96 ILE A O 1
ATOM 808 N N . LEU A 1 97 ? -23.172 11.641 21.391 1 98.38 97 LEU A N 1
ATOM 809 C CA . LEU A 1 97 ? -23.859 10.625 20.594 1 98.38 97 LEU A CA 1
ATOM 810 C C . LEU A 1 97 ? -23.078 10.328 19.312 1 98.38 97 LEU A C 1
ATOM 812 O O . LEU A 1 97 ? -22.922 9.164 18.938 1 98.38 97 LEU A O 1
ATOM 816 N N . LYS A 1 98 ? -22.625 11.375 18.719 1 98.25 98 LYS A N 1
ATOM 817 C CA . LYS A 1 98 ? -21.859 11.227 17.484 1 98.25 98 LYS A CA 1
ATOM 818 C C . LYS A 1 98 ? -20.562 10.461 17.734 1 98.25 98 LYS A C 1
ATOM 820 O O . LYS A 1 98 ? -20.266 9.492 17.031 1 98.25 98 LYS A O 1
ATOM 825 N N . LEU A 1 99 ? -19.844 10.867 18.688 1 98.69 99 LEU A N 1
ATOM 826 C CA . LEU A 1 99 ? -18.547 10.273 18.969 1 98.69 99 LEU A CA 1
ATOM 827 C C . LEU A 1 99 ? -18.703 8.859 19.516 1 98.69 99 LEU A C 1
ATOM 829 O O . LEU A 1 99 ? -17.891 7.988 19.234 1 98.69 99 LEU A O 1
ATOM 833 N N . GLU A 1 100 ? -19.703 8.648 20.328 1 98.31 100 GLU A N 1
ATOM 834 C CA . GLU A 1 100 ? -19.984 7.309 20.828 1 98.31 100 GLU A CA 1
ATOM 835 C C . GLU A 1 100 ? -20.266 6.336 19.688 1 98.31 100 GLU A C 1
ATOM 837 O O . GLU A 1 100 ? -19.766 5.207 19.703 1 98.31 100 GLU A O 1
ATOM 842 N N . GLY A 1 101 ? -21.125 6.777 18.781 1 97.88 101 GLY A N 1
ATOM 843 C CA . GLY A 1 101 ? -21.375 5.961 17.609 1 97.88 101 GLY A CA 1
ATOM 844 C C . GLY A 1 101 ? -20.125 5.605 16.844 1 97.88 101 GLY A C 1
ATOM 845 O O . GLY A 1 101 ? -19.969 4.473 16.375 1 97.88 101 GLY A O 1
ATOM 846 N N . LEU A 1 102 ? -19.234 6.562 16.703 1 98.44 102 LEU A N 1
ATOM 847 C CA . LEU A 1 102 ? -17.969 6.34 16 1 98.44 102 LEU A CA 1
ATOM 848 C C . LEU A 1 102 ? -17.047 5.426 16.797 1 98.44 102 LEU A C 1
ATOM 850 O O . LEU A 1 102 ? -16.328 4.605 16.219 1 98.44 102 LEU A O 1
ATOM 854 N N . MET A 1 103 ? -17.094 5.531 18.078 1 98.31 103 MET A N 1
ATOM 855 C CA . MET A 1 103 ? -16.297 4.645 18.938 1 98.31 103 MET A CA 1
ATOM 856 C C . MET A 1 103 ? -16.844 3.221 18.875 1 98.31 103 MET A C 1
ATOM 858 O O . MET A 1 103 ? -16.078 2.258 18.938 1 98.31 103 MET A O 1
ATOM 862 N N . GLU A 1 104 ? -18.141 3.055 18.734 1 97.88 104 GLU A N 1
ATOM 863 C CA . GLU A 1 104 ? -18.734 1.733 18.578 1 97.88 104 GLU A CA 1
ATOM 864 C C . GLU A 1 104 ? -18.266 1.067 17.297 1 97.88 104 GLU A C 1
ATOM 866 O O . GLU A 1 104 ? -18.125 -0.156 17.234 1 97.88 104 GLU A O 1
ATOM 871 N N . ILE A 1 105 ? -18.031 1.899 16.359 1 97.25 105 ILE A N 1
ATOM 872 C CA . ILE A 1 105 ? -17.516 1.402 15.078 1 97.25 105 ILE A CA 1
ATOM 873 C C . ILE A 1 105 ? -16.094 0.878 15.266 1 97.25 105 ILE A C 1
ATOM 875 O O . ILE A 1 105 ? -15.68 -0.057 14.578 1 97.25 105 ILE A O 1
ATOM 879 N N . GLY A 1 106 ? -15.305 1.604 16.156 1 98.25 106 GLY A N 1
ATOM 880 C CA . GLY A 1 106 ? -13.977 1.074 16.422 1 98.25 106 GLY A CA 1
ATOM 881 C C . GLY A 1 106 ? -12.961 2.15 16.75 1 98.25 106 GLY A C 1
ATOM 882 O O . GLY A 1 106 ? -11.836 1.845 17.172 1 98.25 106 GLY A O 1
ATOM 883 N N . PHE A 1 107 ? -13.32 3.383 16.594 1 98.62 107 PHE A N 1
ATOM 884 C CA . PHE A 1 107 ? -12.391 4.445 16.969 1 98.62 107 PHE A CA 1
ATOM 885 C C . PHE A 1 107 ? -12.109 4.418 18.469 1 98.62 107 PHE A C 1
ATOM 887 O O . PHE A 1 107 ? -13.031 4.262 19.266 1 98.62 107 PHE A O 1
ATOM 894 N N . THR A 1 108 ? -10.852 4.562 18.812 1 98.44 108 THR A N 1
ATOM 895 C CA . THR A 1 108 ? -10.492 4.637 20.219 1 98.44 108 THR A CA 1
ATOM 896 C C . THR A 1 108 ? -9.812 5.969 20.531 1 98.44 108 THR A C 1
ATOM 898 O O . THR A 1 108 ? -9.695 6.348 21.703 1 98.44 108 THR A O 1
ATOM 901 N N . ASN A 1 109 ? -9.312 6.629 19.5 1 98.69 109 ASN A N 1
ATOM 902 C CA . ASN A 1 109 ? -8.695 7.945 19.578 1 98.69 109 ASN A CA 1
ATOM 903 C C . ASN A 1 109 ? -9.586 9.031 18.984 1 98.69 109 ASN A C 1
ATOM 905 O O . ASN A 1 109 ? -10.094 8.883 17.875 1 98.69 109 ASN A O 1
ATOM 909 N N . ILE A 1 110 ? -9.766 10.062 19.75 1 98.75 110 ILE A N 1
ATOM 910 C CA . ILE A 1 110 ? -10.711 11.094 19.359 1 98.75 110 ILE A CA 1
ATOM 911 C C . ILE A 1 110 ? -10.023 12.453 19.359 1 98.75 110 ILE A C 1
ATOM 913 O O . ILE A 1 110 ? -9.125 12.703 20.172 1 98.75 110 ILE A O 1
ATOM 917 N N . ALA A 1 111 ? -10.445 13.281 18.391 1 98.94 111 ALA A N 1
ATOM 918 C CA . ALA A 1 111 ? -9.969 14.664 18.328 1 98.94 111 ALA A CA 1
ATOM 919 C C . ALA A 1 111 ? -11.133 15.641 18.25 1 98.94 111 ALA A C 1
ATOM 921 O O . ALA A 1 111 ? -12.164 15.344 17.625 1 98.94 111 ALA A O 1
ATOM 922 N N . ILE A 1 112 ? -11 16.766 18.891 1 98.94 112 ILE A N 1
ATOM 923 C CA . ILE A 1 112 ? -11.875 17.922 18.719 1 98.94 112 ILE A CA 1
ATOM 924 C C . ILE A 1 112 ? -11.102 19.062 18.062 1 98.94 112 ILE A C 1
ATOM 926 O O . ILE A 1 112 ? -10.133 19.578 18.641 1 98.94 112 ILE A O 1
ATOM 930 N N . PHE A 1 113 ? -11.547 19.422 16.875 1 98.88 113 PHE A N 1
ATOM 931 C CA . PHE A 1 113 ? -10.914 20.484 16.109 1 98.88 113 PHE A CA 1
ATOM 932 C C . PHE A 1 113 ? -11.734 21.766 16.188 1 98.88 113 PHE A C 1
ATOM 934 O O . PHE A 1 113 ? -12.875 21.812 15.727 1 98.88 113 PHE A O 1
ATOM 941 N N . LEU A 1 114 ? -11.195 22.781 16.797 1 98.56 114 LEU A N 1
ATOM 942 C CA . LEU A 1 114 ? -11.836 24.078 16.859 1 98.56 114 LEU A CA 1
ATOM 943 C C . LEU A 1 114 ? -10.984 25.141 16.172 1 98.56 114 LEU A C 1
ATOM 945 O O . LEU A 1 114 ? -10.922 26.281 16.625 1 98.56 114 LEU A O 1
ATOM 949 N N . ASP A 1 115 ? -10.266 24.734 15.133 1 97.38 115 ASP A N 1
ATOM 950 C CA . ASP A 1 115 ? -9.484 25.609 14.266 1 97.38 115 ASP A CA 1
ATOM 951 C C . ASP A 1 115 ? -10.352 26.219 13.18 1 97.38 115 ASP A C 1
ATOM 953 O O . ASP A 1 115 ? -11.453 25.734 12.906 1 97.38 115 ASP A O 1
ATOM 957 N N . ASP A 1 116 ? -9.891 27.328 12.594 1 95.62 116 ASP A N 1
ATOM 958 C CA . ASP A 1 116 ? -10.508 27.969 11.438 1 95.62 116 ASP A CA 1
ATOM 959 C C . ASP A 1 116 ? -11.961 28.344 11.719 1 95.62 116 ASP A C 1
ATOM 961 O O . ASP A 1 116 ? -12.844 28.094 10.898 1 95.62 116 ASP A O 1
ATOM 965 N N . ILE A 1 117 ? -12.203 28.844 12.914 1 95.81 117 ILE A N 1
ATOM 966 C CA . ILE A 1 117 ? -13.523 29.328 13.305 1 95.81 117 ILE A CA 1
ATOM 967 C C . ILE A 1 117 ? -13.414 30.734 13.867 1 95.81 117 ILE A C 1
ATOM 969 O O . ILE A 1 117 ? -12.359 31.125 14.391 1 95.81 117 ILE A O 1
ATOM 973 N N . PRO A 1 118 ? -14.5 31.516 13.766 1 92.5 118 PRO A N 1
ATOM 974 C CA . PRO A 1 118 ? -14.477 32.812 14.461 1 92.5 118 PRO A CA 1
ATOM 975 C C . PRO A 1 118 ? -14.297 32.656 15.977 1 92.5 118 PRO A C 1
ATOM 977 O O . PRO A 1 118 ? -14.891 31.75 16.578 1 92.5 118 PRO A O 1
ATOM 980 N N . PRO A 1 119 ? -13.422 33.469 16.5 1 93.25 119 PRO A N 1
ATOM 981 C CA . PRO A 1 119 ? -13.203 33.375 17.938 1 93.25 119 PRO A CA 1
ATOM 982 C C . PRO A 1 119 ? -14.359 33.969 18.75 1 93.25 119 PRO A C 1
ATOM 984 O O . PRO A 1 119 ? -14.156 34.875 19.547 1 93.25 119 PRO A O 1
ATOM 987 N N . VAL A 1 120 ? -15.492 33.344 18.594 1 91.75 120 VAL A N 1
ATOM 988 C CA . VAL A 1 120 ? -16.719 33.812 19.234 1 91.75 120 VAL A CA 1
ATOM 989 C C . VAL A 1 120 ? -17.141 32.844 20.328 1 91.75 120 VAL A C 1
ATOM 991 O O . VAL A 1 120 ? -17.109 31.609 20.125 1 91.75 120 VAL A O 1
ATOM 994 N N . LEU A 1 121 ? -17.406 33.344 21.453 1 94.81 121 LEU A N 1
ATOM 995 C CA . LEU A 1 121 ? -17.922 32.531 22.562 1 94.81 121 LEU A CA 1
ATOM 996 C C . LEU A 1 121 ? -19.438 32.406 22.469 1 94.81 121 LEU A C 1
ATOM 998 O O . LEU A 1 121 ? -20.156 33.375 22.688 1 94.81 121 LEU A O 1
ATOM 1002 N N . ARG A 1 122 ? -19.828 31.297 22.141 1 93.62 122 ARG A N 1
ATOM 1003 C CA . ARG A 1 122 ? -21.25 30.953 22.156 1 93.62 122 ARG A CA 1
ATOM 1004 C C . ARG A 1 122 ? -21.594 30.125 23.391 1 93.62 122 ARG A C 1
ATOM 1006 O O . ARG A 1 122 ? -20.938 29.141 23.688 1 93.62 122 ARG A O 1
ATOM 1013 N N . GLY A 1 123 ? -22.578 30.547 24.156 1 93 123 GLY A N 1
ATOM 1014 C CA . GLY A 1 123 ? -23 29.844 25.359 1 93 123 GLY A CA 1
ATOM 1015 C C . GLY A 1 123 ? -22.938 30.703 26.594 1 93 123 GLY A C 1
ATOM 1016 O O . GLY A 1 123 ? -22.375 31.797 26.578 1 93 123 GLY A O 1
ATOM 1017 N N . LYS A 1 124 ? -23.469 30.172 27.656 1 95.06 124 LYS A N 1
ATOM 1018 C CA . LYS A 1 124 ? -23.547 30.906 28.922 1 95.06 124 LYS A CA 1
ATOM 1019 C C . LYS A 1 124 ? -22.656 30.266 29.984 1 95.06 124 LYS A C 1
ATOM 1021 O O . LYS A 1 124 ? -22.344 29.078 29.906 1 95.06 124 LYS A O 1
ATOM 1026 N N . GLY A 1 125 ? -22.234 31.156 30.922 1 95.56 125 GLY A N 1
ATOM 1027 C CA . GLY A 1 125 ? -21.547 30.625 32.094 1 95.56 125 GLY A CA 1
ATOM 1028 C C . GLY A 1 125 ? -20.047 30.578 31.938 1 95.56 125 GLY A C 1
ATOM 1029 O O . GLY A 1 125 ? -19.344 30.062 32.812 1 95.56 125 GLY A O 1
ATOM 1030 N N . TYR A 1 126 ? -19.547 31 30.828 1 96.5 126 TYR A N 1
ATOM 1031 C CA . TYR A 1 126 ? -18.109 31.031 30.609 1 96.5 126 TYR A CA 1
ATOM 1032 C C . TYR A 1 126 ? -17.609 32.469 30.5 1 96.5 126 TYR A C 1
ATOM 1034 O O . TYR A 1 126 ? -18.281 33.344 29.938 1 96.5 126 TYR A O 1
ATOM 1042 N N . LYS A 1 127 ? -16.469 32.688 30.969 1 96.56 127 LYS A N 1
ATOM 1043 C CA . LYS A 1 127 ? -15.867 34.031 30.906 1 96.56 127 LYS A CA 1
ATOM 1044 C C . LYS A 1 127 ? -15.031 34.188 29.625 1 96.56 127 LYS A C 1
ATOM 1046 O O . LYS A 1 127 ? -14.875 35.312 29.125 1 96.56 127 LYS A O 1
ATOM 1051 N N . THR A 1 128 ? -14.484 33.094 29.203 1 96.94 128 THR A N 1
ATOM 1052 C CA . THR A 1 128 ? -13.594 33.156 28.062 1 96.94 128 THR A CA 1
ATOM 1053 C C . THR A 1 128 ? -13.852 31.984 27.109 1 96.94 128 THR A C 1
ATOM 1055 O O . THR A 1 128 ? -14.484 30.984 27.484 1 96.94 128 THR A O 1
ATOM 1058 N N . LEU A 1 129 ? -13.43 32.125 25.875 1 96.75 129 LEU A N 1
ATOM 1059 C CA . LEU A 1 129 ? -13.5 31.078 24.875 1 96.75 129 LEU A CA 1
ATOM 1060 C C . LEU A 1 129 ? -12.695 29.859 25.328 1 96.75 129 LEU A C 1
ATOM 1062 O O . LEU A 1 129 ? -13.133 28.719 25.156 1 96.75 129 LEU A O 1
ATOM 1066 N N . GLY A 1 130 ? -11.484 30.109 25.875 1 97.31 130 GLY A N 1
ATOM 1067 C CA . GLY A 1 130 ? -10.633 29.031 26.375 1 97.31 130 GLY A CA 1
ATOM 1068 C C . GLY A 1 130 ? -11.312 28.188 27.422 1 97.31 130 GLY A C 1
ATOM 1069 O O . GLY A 1 130 ? -11.188 26.953 27.406 1 97.31 130 GLY A O 1
ATOM 1070 N N . GLU A 1 131 ? -12.016 28.859 28.312 1 98 131 GLU A N 1
ATOM 1071 C CA . GLU A 1 131 ? -12.75 28.141 29.359 1 98 131 GLU A CA 1
ATOM 1072 C C . GLU A 1 131 ? -13.828 27.25 28.766 1 98 131 GLU A C 1
ATOM 1074 O O . GLU A 1 131 ? -13.969 26.094 29.172 1 98 131 GLU A O 1
ATOM 1079 N N . ALA A 1 132 ? -14.578 27.797 27.844 1 98.19 132 ALA A N 1
ATOM 1080 C CA . ALA A 1 132 ? -15.656 27.031 27.219 1 98.19 132 ALA A CA 1
ATOM 1081 C C . ALA A 1 132 ? -15.102 25.828 26.453 1 98.19 132 ALA A C 1
ATOM 1083 O O . ALA A 1 132 ? -15.656 24.734 26.531 1 98.19 132 ALA A O 1
ATOM 1084 N N . GLN A 1 133 ? -14.047 26 25.75 1 98.44 133 GLN A N 1
ATOM 1085 C CA . GLN A 1 133 ? -13.461 24.953 24.938 1 98.44 133 GLN A CA 1
ATOM 1086 C C . GLN A 1 133 ? -12.82 23.875 25.797 1 98.44 133 GLN A C 1
ATOM 1088 O O . GLN A 1 133 ? -12.961 22.672 25.516 1 98.44 133 GLN A O 1
ATOM 1093 N N . ALA A 1 134 ? -12.141 24.266 26.859 1 98.56 134 ALA A N 1
ATOM 1094 C CA . ALA A 1 134 ? -11.578 23.297 27.797 1 98.56 134 ALA A CA 1
ATOM 1095 C C . ALA A 1 134 ? -12.68 22.453 28.438 1 98.56 134 ALA A C 1
ATOM 1097 O O . ALA A 1 134 ? -12.539 21.234 28.594 1 98.56 134 ALA A O 1
ATOM 1098 N N . ASP A 1 135 ? -13.727 23.156 28.812 1 98.5 135 ASP A N 1
ATOM 1099 C CA . ASP A 1 135 ? -14.852 22.469 29.422 1 98.5 135 ASP A CA 1
ATOM 1100 C C . ASP A 1 135 ? -15.445 21.438 28.484 1 98.5 135 ASP A C 1
ATOM 1102 O O . ASP A 1 135 ? -15.789 20.328 28.906 1 98.5 135 ASP A O 1
ATOM 1106 N N . LEU A 1 136 ? -15.594 21.75 27.234 1 98.5 136 LEU A N 1
ATOM 1107 C CA . LEU A 1 136 ? -16.125 20.844 26.234 1 98.5 136 LEU A CA 1
ATOM 1108 C C . LEU A 1 136 ? -15.234 19.609 26.094 1 98.5 136 LEU A C 1
ATOM 1110 O O . LEU A 1 136 ? -15.727 18.484 26.094 1 98.5 136 LEU A O 1
ATOM 1114 N N . VAL A 1 137 ? -13.938 19.797 25.922 1 98.81 137 VAL A N 1
ATOM 1115 C CA . VAL A 1 137 ? -12.984 18.703 25.719 1 98.81 137 VAL A CA 1
ATOM 1116 C C . VAL A 1 137 ? -12.992 17.797 26.938 1 98.81 137 VAL A C 1
ATOM 1118 O O . VAL A 1 137 ? -13.023 16.562 26.812 1 98.81 137 VAL A O 1
ATOM 1121 N N . ASN A 1 138 ? -12.984 18.422 28.141 1 98.81 138 ASN A N 1
ATOM 1122 C CA . ASN A 1 138 ? -13.055 17.641 29.375 1 98.81 138 ASN A CA 1
ATOM 1123 C C . ASN A 1 138 ? -14.344 16.844 29.453 1 98.81 138 ASN A C 1
ATOM 1125 O O . ASN A 1 138 ? -14.344 15.703 29.922 1 98.81 138 ASN A O 1
ATOM 1129 N N . TYR A 1 139 ? -15.398 17.469 29.047 1 98.5 139 TYR A N 1
ATOM 1130 C CA . TYR A 1 139 ? -16.703 16.797 29.047 1 98.5 139 TYR A CA 1
ATOM 1131 C C . TYR A 1 139 ? -16.656 15.547 28.172 1 98.5 139 TYR A C 1
ATOM 1133 O O . TYR A 1 139 ? -17.141 14.484 28.562 1 98.5 139 TYR A O 1
ATOM 1141 N N . VAL A 1 140 ? -16.094 15.617 27 1 98.69 140 VAL A N 1
ATOM 1142 C CA . VAL A 1 140 ? -15.969 14.484 26.094 1 98.69 140 VAL A CA 1
ATOM 1143 C C . VAL A 1 140 ? -15.117 13.391 26.734 1 98.69 140 VAL A C 1
ATOM 1145 O O . VAL A 1 140 ? -15.461 12.211 26.672 1 98.69 140 VAL A O 1
ATOM 1148 N N . ILE A 1 141 ? -14.031 13.75 27.391 1 98.69 141 ILE A N 1
ATOM 1149 C CA . ILE A 1 141 ? -13.141 12.805 28.047 1 98.69 141 ILE A CA 1
ATOM 1150 C C . ILE A 1 141 ? -13.898 12.055 29.141 1 98.69 141 ILE A C 1
ATOM 1152 O O . ILE A 1 141 ? -13.812 10.828 29.234 1 98.69 141 ILE A O 1
ATOM 1156 N N . HIS A 1 142 ? -14.617 12.789 29.906 1 98.31 142 HIS A N 1
ATOM 1157 C CA . HIS A 1 142 ? -15.328 12.203 31.047 1 98.31 142 HIS A CA 1
ATOM 1158 C C . HIS A 1 142 ? -16.422 11.258 30.578 1 98.31 142 HIS A C 1
ATOM 1160 O O . HIS A 1 142 ? -16.641 10.203 31.188 1 98.31 142 HIS A O 1
ATOM 1166 N N . GLU A 1 143 ? -17.078 11.672 29.578 1 98.5 143 GLU A N 1
ATOM 1167 C CA . GLU A 1 143 ? -18.219 10.891 29.125 1 98.5 143 GLU A CA 1
ATOM 1168 C C . GLU A 1 143 ? -17.781 9.656 28.344 1 98.5 143 GLU A C 1
ATOM 1170 O O . GLU A 1 143 ? -18.438 8.609 28.422 1 98.5 143 GLU A O 1
ATOM 1175 N N . LEU A 1 144 ? -16.641 9.766 27.562 1 98.56 144 LEU A N 1
ATOM 1176 C CA . LEU A 1 144 ? -16.359 8.719 26.578 1 98.56 144 LEU A CA 1
ATOM 1177 C C . LEU A 1 144 ? -15.062 7.988 26.922 1 98.56 144 LEU A C 1
ATOM 1179 O O . LEU A 1 144 ? -14.812 6.898 26.406 1 98.56 144 LEU A O 1
ATOM 1183 N N . SER A 1 145 ? -14.172 8.539 27.688 1 98.06 145 SER A N 1
ATOM 1184 C CA . SER A 1 145 ? -12.898 7.953 28.109 1 98.06 145 SER A CA 1
ATOM 1185 C C . SER A 1 145 ? -12.141 7.383 26.906 1 98.06 145 SER A C 1
ATOM 1187 O O . SER A 1 145 ? -11.727 6.219 26.922 1 98.06 145 SER A O 1
ATOM 1189 N N . PRO A 1 146 ? -11.914 8.203 25.875 1 98.5 146 PRO A N 1
ATOM 1190 C CA . PRO A 1 146 ? -11.102 7.711 24.766 1 98.5 146 PRO A CA 1
ATOM 1191 C C . PRO A 1 146 ? -9.68 7.344 25.172 1 98.5 146 PRO A C 1
ATOM 1193 O O . PRO A 1 146 ? -9.188 7.844 26.188 1 98.5 146 PRO A O 1
ATOM 1196 N N . LYS A 1 147 ? -9.055 6.441 24.406 1 98.25 147 LYS A N 1
ATOM 1197 C CA . LYS A 1 147 ? -7.668 6.07 24.656 1 98.25 147 LYS A CA 1
ATOM 1198 C C . LYS A 1 147 ? -6.762 7.297 24.641 1 98.25 147 LYS A C 1
ATOM 1200 O O . LYS A 1 147 ? -5.922 7.469 25.516 1 98.25 147 LYS A O 1
ATOM 1205 N N . ASN A 1 148 ? -6.914 8.125 23.625 1 98.5 148 ASN A N 1
ATOM 1206 C CA . ASN A 1 148 ? -6.242 9.414 23.5 1 98.5 148 ASN A CA 1
ATOM 1207 C C . ASN A 1 148 ? -7.219 10.516 23.094 1 98.5 148 ASN A C 1
ATOM 1209 O O . ASN A 1 148 ? -8.195 10.258 22.391 1 98.5 148 ASN A O 1
ATOM 1213 N N . MET A 1 149 ? -6.941 11.688 23.609 1 98.81 149 MET A N 1
ATOM 1214 C CA . MET A 1 149 ? -7.707 12.875 23.25 1 98.81 149 MET A CA 1
ATOM 1215 C C . MET A 1 149 ? -6.805 13.938 22.625 1 98.81 149 MET A C 1
ATOM 1217 O O . MET A 1 149 ? -5.816 14.352 23.234 1 98.81 149 MET A O 1
ATOM 1221 N N . PHE A 1 150 ? -7.125 14.336 21.375 1 98.94 150 PHE A N 1
ATOM 1222 C CA . PHE A 1 150 ? -6.438 15.422 20.688 1 98.94 150 PHE A CA 1
ATOM 1223 C C . PHE A 1 150 ? -7.32 16.656 20.625 1 98.94 150 PHE A C 1
ATOM 1225 O O . PHE A 1 150 ? -8.531 16.562 20.438 1 98.94 150 PHE A O 1
ATOM 1232 N N . PHE A 1 151 ? -6.723 17.766 20.797 1 98.94 151 PHE A N 1
ATOM 1233 C CA . PHE A 1 151 ? -7.453 19.016 20.766 1 98.94 151 PHE A CA 1
ATOM 1234 C C . PHE A 1 151 ? -6.707 20.062 19.938 1 98.94 151 PHE A C 1
ATOM 1236 O O . PHE A 1 151 ? -5.547 20.375 20.219 1 98.94 151 PHE A O 1
ATOM 1243 N N . CYS A 1 152 ? -7.312 20.531 18.859 1 98.88 152 CYS A N 1
ATOM 1244 C CA . CYS A 1 152 ? -6.805 21.688 18.141 1 98.88 152 CYS A CA 1
ATOM 1245 C C . CYS A 1 152 ? -7.555 22.953 18.531 1 98.88 152 CYS A C 1
ATOM 1247 O O . CYS A 1 152 ? -8.711 23.156 18.141 1 98.88 152 CYS A O 1
ATOM 1249 N N . PRO A 1 153 ? -6.949 23.812 19.234 1 98.25 153 PRO A N 1
ATOM 1250 C CA . PRO A 1 153 ? -7.637 25 19.719 1 98.25 153 PRO A CA 1
ATOM 1251 C C . PRO A 1 153 ? -7.844 26.047 18.625 1 98.25 153 PRO A C 1
ATOM 1253 O O . PRO A 1 153 ? -7.359 25.891 17.5 1 98.25 153 PRO A O 1
ATOM 1256 N N . THR A 1 154 ? -8.586 27.062 18.953 1 98.12 154 THR A N 1
ATOM 1257 C CA . THR A 1 154 ? -8.852 28.141 18 1 98.12 154 THR A CA 1
ATOM 1258 C C . THR A 1 154 ? -7.566 28.875 17.641 1 98.12 154 THR A C 1
ATOM 1260 O O . THR A 1 154 ? -7.316 29.172 16.469 1 98.12 154 THR A O 1
ATOM 1263 N N . TYR A 1 155 ? -6.832 29.156 18.688 1 97.44 155 TYR A N 1
ATOM 1264 C CA . TYR A 1 155 ? -5.52 29.734 18.453 1 97.44 155 TYR A CA 1
ATOM 1265 C C . TYR A 1 155 ? -4.441 28.656 18.406 1 97.44 155 TYR A C 1
ATOM 1267 O O . TYR A 1 155 ? -3.684 28.5 19.359 1 97.44 155 TYR A O 1
ATOM 1275 N N . TYR A 1 156 ? -4.41 27.984 17.312 1 97.88 156 TYR A N 1
ATOM 1276 C CA . TYR A 1 156 ? -3.586 26.797 17.141 1 97.88 156 TYR A CA 1
ATOM 1277 C C . TYR A 1 156 ? -2.217 27.156 16.578 1 97.88 156 TYR A C 1
ATOM 1279 O O . TYR A 1 156 ? -1.419 26.266 16.25 1 97.88 156 TYR A O 1
ATOM 1287 N N . TRP A 1 157 ? -1.861 28.406 16.359 1 98.06 157 TRP A N 1
ATOM 1288 C CA . TRP A 1 157 ? -0.545 28.875 15.945 1 98.06 157 TRP A CA 1
ATOM 1289 C C . TRP A 1 157 ? -0.072 30.031 16.828 1 98.06 157 TRP A C 1
ATOM 1291 O O . TRP A 1 157 ? -0.869 30.641 17.531 1 98.06 157 TRP A O 1
ATOM 1301 N N . GLY A 1 158 ? 1.221 30.234 16.797 1 97.62 158 GLY A N 1
ATOM 1302 C CA . GLY A 1 158 ? 1.756 31.328 17.594 1 97.62 158 GLY A CA 1
ATOM 1303 C C . GLY A 1 158 ? 1.667 31.062 19.078 1 97.62 158 GLY A C 1
ATOM 1304 O O . GLY A 1 158 ? 1.708 29.922 19.531 1 97.62 158 GLY A O 1
ATOM 1305 N N . PHE A 1 159 ? 1.72 32.156 19.891 1 97.31 159 PHE A N 1
ATOM 1306 C CA . PHE A 1 159 ? 1.791 32.031 21.328 1 97.31 159 PHE A CA 1
ATOM 1307 C C . PHE A 1 159 ? 0.778 32.938 22.016 1 97.31 159 PHE A C 1
ATOM 1309 O O . PHE A 1 159 ? 1.139 33.75 22.875 1 97.31 159 PHE A O 1
ATOM 1316 N N . ARG A 1 160 ? -0.445 32.781 21.719 1 96.19 160 ARG A N 1
ATOM 1317 C CA . ARG A 1 160 ? -1.452 33.5 22.469 1 96.19 160 ARG A CA 1
ATOM 1318 C C . ARG A 1 160 ? -1.456 33.094 23.938 1 96.19 160 ARG A C 1
ATOM 1320 O O . ARG A 1 160 ? -2.297 32.281 24.359 1 96.19 160 ARG A O 1
ATOM 1327 N N . GLU A 1 161 ? -0.658 33.719 24.719 1 96.94 161 GLU A N 1
ATOM 1328 C CA . GLU A 1 161 ? -0.279 33.25 26.031 1 96.94 161 GLU A CA 1
ATOM 1329 C C . GLU A 1 161 ? -1.487 33.188 26.969 1 96.94 161 GLU A C 1
ATOM 1331 O O . GLU A 1 161 ? -1.648 32.219 27.719 1 96.94 161 GLU A O 1
ATOM 1336 N N . ASP A 1 162 ? -2.297 34.281 27.016 1 96.44 162 ASP A N 1
ATOM 1337 C CA . ASP A 1 162 ? -3.465 34.281 27.891 1 96.44 162 ASP A CA 1
ATOM 1338 C C . ASP A 1 162 ? -4.363 33.094 27.625 1 96.44 162 ASP A C 1
ATOM 1340 O O . ASP A 1 162 ? -4.793 32.406 28.562 1 96.44 162 ASP A O 1
ATOM 1344 N N . TYR A 1 163 ? -4.586 32.844 26.406 1 97.44 163 TYR A N 1
ATOM 1345 C CA . TYR A 1 163 ? -5.434 31.75 25.969 1 97.44 163 TYR A CA 1
ATOM 1346 C C . TYR A 1 163 ? -4.785 30.406 26.281 1 97.44 163 TYR A C 1
ATOM 1348 O O . TYR A 1 163 ? -5.426 29.516 26.859 1 97.44 163 TYR A O 1
ATOM 1356 N N . LEU A 1 164 ? -3.514 30.219 26.016 1 97.81 164 LEU A N 1
ATOM 1357 C CA . LEU A 1 164 ? -2.807 28.969 26.188 1 97.81 164 LEU A CA 1
ATOM 1358 C C . LEU A 1 164 ? -2.615 28.641 27.672 1 97.81 164 LEU A C 1
ATOM 1360 O O . LEU A 1 164 ? -2.658 27.484 28.062 1 97.81 164 LEU A O 1
ATOM 1364 N N . ARG A 1 165 ? -2.371 29.641 28.438 1 97.38 165 ARG A N 1
ATOM 1365 C CA . ARG A 1 165 ? -2.25 29.438 29.891 1 97.38 165 ARG A CA 1
ATOM 1366 C C . ARG A 1 165 ? -3.578 28.984 30.484 1 97.38 165 ARG A C 1
ATOM 1368 O O . ARG A 1 165 ? -3.602 28.203 31.438 1 97.38 165 ARG A O 1
ATOM 1375 N N . GLU A 1 166 ? -4.582 29.578 29.969 1 97.19 166 GLU A N 1
ATOM 1376 C CA . GLU A 1 166 ? -5.902 29.125 30.422 1 97.19 166 GLU A CA 1
ATOM 1377 C C . GLU A 1 166 ? -6.121 27.656 30.125 1 97.19 166 GLU A C 1
ATOM 1379 O O . GLU A 1 166 ? -6.637 26.906 30.953 1 97.19 166 GLU A O 1
ATOM 1384 N N . LEU A 1 167 ? -5.766 27.234 28.938 1 97.88 167 LEU A N 1
ATOM 1385 C CA . LEU A 1 167 ? -5.879 25.812 28.578 1 97.88 167 LEU A CA 1
ATOM 1386 C C . LEU A 1 167 ? -5.023 24.953 29.5 1 97.88 167 LEU A C 1
ATOM 1388 O O . LEU A 1 167 ? -5.43 23.859 29.875 1 97.88 167 LEU A O 1
ATOM 1392 N N . ARG A 1 168 ? -3.816 25.422 29.797 1 97.19 168 ARG A N 1
ATOM 1393 C CA . ARG A 1 168 ? -2.941 24.719 30.734 1 97.19 168 ARG A CA 1
ATOM 1394 C C . ARG A 1 168 ? -3.664 24.422 32.031 1 97.19 168 ARG A C 1
ATOM 1396 O O . ARG A 1 168 ? -3.588 23.312 32.562 1 97.19 168 ARG A O 1
ATOM 1403 N N . SER A 1 169 ? -4.391 25.375 32.531 1 97.31 169 SER A N 1
ATOM 1404 C CA . SER A 1 169 ? -4.988 25.312 33.844 1 97.31 169 SER A CA 1
ATOM 1405 C C . SER A 1 169 ? -6.266 24.484 33.844 1 97.31 169 SER A C 1
ATOM 1407 O O . SER A 1 169 ? -6.621 23.859 34.844 1 97.31 169 SER A O 1
ATOM 1409 N N . LEU A 1 170 ? -6.891 24.438 32.719 1 98.25 170 LEU A N 1
ATOM 1410 C CA . LEU A 1 170 ? -8.266 23.953 32.781 1 98.25 170 LEU A CA 1
ATOM 1411 C C . LEU A 1 170 ? -8.383 22.594 32.094 1 98.25 170 LEU A C 1
ATOM 1413 O O . LEU A 1 170 ? -9.242 21.781 32.469 1 98.25 170 LEU A O 1
ATOM 1417 N N . LEU A 1 171 ? -7.551 22.234 31.109 1 98.06 171 LEU A N 1
ATOM 1418 C CA . LEU A 1 171 ? -7.66 21 30.359 1 98.06 171 LEU A CA 1
ATOM 1419 C C . LEU A 1 171 ? -7.117 19.828 31.156 1 98.06 171 LEU A C 1
ATOM 1421 O O . LEU A 1 171 ? -6.121 19.953 31.875 1 98.06 171 LEU A O 1
ATOM 1425 N N . GLU A 1 172 ? -7.723 18.688 31 1 97.25 172 GLU A N 1
ATOM 1426 C CA . GLU A 1 172 ? -7.133 17.453 31.516 1 97.25 172 GLU A CA 1
ATOM 1427 C C . GLU A 1 172 ? -5.691 17.297 31.047 1 97.25 172 GLU A C 1
ATOM 1429 O O . GLU A 1 172 ? -5.367 17.641 29.906 1 97.25 172 GLU A O 1
ATOM 1434 N N . ASN A 1 173 ? -4.824 16.719 31.828 1 93.81 173 ASN A N 1
ATOM 1435 C CA . ASN A 1 173 ? -3.381 16.688 31.625 1 93.81 173 ASN A CA 1
ATOM 1436 C C . ASN A 1 173 ? -3.004 15.797 30.453 1 93.81 173 ASN A C 1
ATOM 1438 O O . ASN A 1 173 ? -1.966 16 29.812 1 93.81 173 ASN A O 1
ATOM 1442 N N . ASN A 1 174 ? -3.826 14.859 30.094 1 93.94 174 ASN A N 1
ATOM 1443 C CA . ASN A 1 174 ? -3.439 13.875 29.094 1 93.94 174 ASN A CA 1
ATOM 1444 C C . ASN A 1 174 ? -3.941 14.258 27.703 1 93.94 174 ASN A C 1
ATOM 1446 O O . ASN A 1 174 ? -3.857 13.461 26.766 1 93.94 174 ASN A O 1
ATOM 1450 N N . VAL A 1 175 ? -4.406 15.445 27.531 1 98.44 175 VAL A N 1
ATOM 1451 C CA . VAL A 1 175 ? -4.887 15.922 26.25 1 98.44 175 VAL A CA 1
ATOM 1452 C C . VAL A 1 175 ? -3.709 16.391 25.391 1 98.44 175 VAL A C 1
ATOM 1454 O O . VAL A 1 175 ? -2.879 17.172 25.844 1 98.44 175 VAL A O 1
ATOM 1457 N N . TYR A 1 176 ? -3.564 15.867 24.172 1 98.75 176 TYR A N 1
ATOM 1458 C CA . TYR A 1 176 ? -2.613 16.391 23.188 1 98.75 176 TYR A CA 1
ATOM 1459 C C . TYR A 1 176 ? -3.105 17.703 22.594 1 98.75 176 TYR A C 1
ATOM 1461 O O . TYR A 1 176 ? -4.133 17.734 21.906 1 98.75 176 TYR A O 1
ATOM 1469 N N . ILE A 1 177 ? -2.453 18.797 22.844 1 98.81 177 ILE A N 1
ATOM 1470 C CA . ILE A 1 177 ? -2.805 20.078 22.234 1 98.81 177 ILE A CA 1
ATOM 1471 C C . ILE A 1 177 ? -2.049 20.234 20.922 1 98.81 177 ILE A C 1
ATOM 1473 O O . ILE A 1 177 ? -0.816 20.234 20.891 1 98.81 177 ILE A O 1
ATOM 1477 N N . MET A 1 178 ? -2.764 20.406 19.875 1 98.88 178 MET A N 1
ATOM 1478 C CA . MET A 1 178 ? -2.166 20.531 18.547 1 98.88 178 MET A CA 1
ATOM 1479 C C . MET A 1 178 ? -1.767 21.984 18.266 1 98.88 178 MET A C 1
ATOM 1481 O O . MET A 1 178 ? -2.451 22.906 18.688 1 98.88 178 MET A O 1
ATOM 1485 N N . TRP A 1 179 ? -0.678 22.125 17.609 1 98.88 179 TRP A N 1
ATOM 1486 C CA . TRP A 1 179 ? -0.054 23.422 17.375 1 98.88 179 TRP A CA 1
ATOM 1487 C C . TRP A 1 179 ? 0.721 23.422 16.062 1 98.88 179 TRP A C 1
ATOM 1489 O O . TRP A 1 179 ? 1.431 22.453 15.75 1 98.88 179 TRP A O 1
ATOM 1499 N N . THR A 1 180 ? 0.583 24.422 15.195 1 98.81 180 THR A N 1
ATOM 1500 C CA . THR A 1 180 ? 1.188 24.422 13.867 1 98.81 180 THR A CA 1
ATOM 1501 C C . THR A 1 180 ? 2.512 25.172 13.867 1 98.81 180 THR A C 1
ATOM 1503 O O . THR A 1 180 ? 3.145 25.328 12.82 1 98.81 180 THR A O 1
ATOM 1506 N N . GLY A 1 181 ? 2.939 25.688 15.031 1 98.56 181 GLY A N 1
ATOM 1507 C CA . GLY A 1 181 ? 4.152 26.469 15.109 1 98.56 181 GLY A CA 1
ATOM 1508 C C . GLY A 1 181 ? 3.885 27.969 15.227 1 98.56 181 GLY A C 1
ATOM 1509 O O . GLY A 1 181 ? 2.789 28.375 15.609 1 98.56 181 GLY A O 1
ATOM 1510 N N . PRO A 1 182 ? 4.879 28.781 14.938 1 98.12 182 PRO A N 1
ATOM 1511 C CA . PRO A 1 182 ? 4.75 30.219 15.109 1 98.12 182 PRO A CA 1
ATOM 1512 C C . PRO A 1 182 ? 3.73 30.844 14.148 1 98.12 182 PRO A C 1
ATOM 1514 O O . PRO A 1 182 ? 3.293 31.969 14.359 1 98.12 182 PRO A O 1
ATOM 1517 N N . ALA A 1 183 ? 3.324 30.125 13.102 1 98.44 183 ALA A N 1
ATOM 1518 C CA . ALA A 1 183 ? 2.348 30.594 12.125 1 98.44 183 ALA A CA 1
ATOM 1519 C C . ALA A 1 183 ? 1.396 29.484 11.711 1 98.44 183 ALA A C 1
ATOM 1521 O O . ALA A 1 183 ? 1.558 28.328 12.133 1 98.44 183 ALA A O 1
ATOM 1522 N N . ILE A 1 184 ? 0.377 29.828 10.945 1 98.38 184 ILE A N 1
ATOM 1523 C CA . ILE A 1 184 ? -0.553 28.844 10.422 1 98.38 184 ILE A CA 1
ATOM 1524 C C . ILE A 1 184 ? 0.198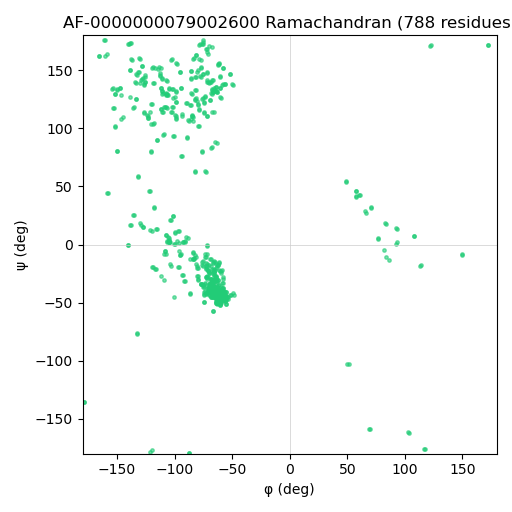 27.844 9.547 1 98.38 184 ILE A C 1
ATOM 1526 O O . ILE A 1 184 ? 0.063 26.625 9.719 1 98.38 184 ILE A O 1
ATOM 1530 N N . VAL A 1 185 ? 0.938 28.344 8.633 1 98.56 185 VAL A N 1
ATOM 1531 C CA . VAL A 1 185 ? 1.948 27.609 7.883 1 98.56 185 VAL A CA 1
ATOM 1532 C C . VAL A 1 185 ? 3.342 28.078 8.297 1 98.56 185 VAL A C 1
ATOM 1534 O O . VAL A 1 185 ? 3.873 29.031 7.734 1 98.56 185 VAL A O 1
ATOM 1537 N N . SER A 1 186 ? 3.916 27.391 9.211 1 98.56 186 SER A N 1
ATOM 1538 C CA . SER A 1 186 ? 5.199 27.797 9.766 1 98.56 186 SER A CA 1
ATOM 1539 C C . SER A 1 186 ? 6.352 27.422 8.844 1 98.56 186 SER A C 1
ATOM 1541 O O . SER A 1 186 ? 6.609 26.234 8.617 1 98.56 186 SER A O 1
ATOM 1543 N N . ARG A 1 187 ? 7.055 28.312 8.336 1 97.56 187 ARG A N 1
ATOM 1544 C CA . ARG A 1 187 ? 8.203 28.047 7.477 1 97.56 187 ARG A CA 1
ATOM 1545 C C . ARG A 1 187 ? 9.328 27.375 8.258 1 97.56 187 ARG A C 1
ATOM 1547 O O . ARG A 1 187 ? 10.117 26.609 7.699 1 97.56 187 ARG A O 1
ATOM 1554 N N . LYS A 1 188 ? 9.383 27.781 9.523 1 97.88 188 LYS A N 1
ATOM 1555 C CA . LYS A 1 188 ? 10.367 27.219 10.438 1 97.88 188 LYS A CA 1
ATOM 1556 C C . LYS A 1 188 ? 9.734 26.859 11.773 1 97.88 188 LYS A C 1
ATOM 1558 O O . LYS A 1 188 ? 8.828 27.547 12.25 1 97.88 188 LYS A O 1
ATOM 1563 N N . ILE A 1 189 ? 10.094 25.781 12.328 1 98.25 189 ILE A N 1
ATOM 1564 C CA . ILE A 1 189 ? 9.82 25.422 13.719 1 98.25 189 ILE A CA 1
ATOM 1565 C C . ILE A 1 189 ? 11.133 25.125 14.438 1 98.25 189 ILE A C 1
ATOM 1567 O O . ILE A 1 189 ? 11.852 24.188 14.07 1 98.25 189 ILE A O 1
ATOM 1571 N N . ARG A 1 190 ? 11.617 26 15.391 1 98.12 190 ARG A N 1
ATOM 1572 C CA . ARG A 1 190 ? 12.875 25.938 16.125 1 98.12 190 ARG A CA 1
ATOM 1573 C C . ARG A 1 190 ? 12.672 25.344 17.516 1 98.12 190 ARG A C 1
ATOM 1575 O O . ARG A 1 190 ? 11.547 25.266 18 1 98.12 190 ARG A O 1
ATOM 1582 N N . LEU A 1 191 ? 13.695 24.844 17.969 1 98.5 191 LEU A N 1
ATOM 1583 C CA . LEU A 1 191 ? 13.68 24.312 19.328 1 98.5 191 LEU A CA 1
ATOM 1584 C C . LEU A 1 191 ? 13.086 25.344 20.297 1 98.5 191 LEU A C 1
ATOM 1586 O O . LEU A 1 191 ? 12.297 24.984 21.172 1 98.5 191 LEU A O 1
ATOM 1590 N N . GLU A 1 192 ? 13.445 26.594 20.141 1 98.5 192 GLU A N 1
ATOM 1591 C CA . GLU A 1 192 ? 12.961 27.641 21.031 1 98.5 192 GLU A CA 1
ATOM 1592 C C . GLU A 1 192 ? 11.445 27.781 20.953 1 98.5 192 GLU A C 1
ATOM 1594 O O . GLU A 1 192 ? 10.789 28.094 21.938 1 98.5 192 GLU A O 1
ATOM 1599 N N . ASP A 1 193 ? 10.906 27.578 19.797 1 98.62 193 ASP A N 1
ATOM 1600 C CA . ASP A 1 193 ? 9.461 27.672 19.625 1 98.62 193 ASP A CA 1
ATOM 1601 C C . ASP A 1 193 ? 8.734 26.594 20.438 1 98.62 193 ASP A C 1
ATOM 1603 O O . ASP A 1 193 ? 7.762 26.891 21.125 1 98.62 193 ASP A O 1
ATOM 1607 N N . VAL A 1 194 ? 9.133 25.328 20.344 1 98.69 194 VAL A N 1
ATOM 1608 C CA . VAL A 1 194 ? 8.453 24.234 21.016 1 98.69 194 VAL A CA 1
ATOM 1609 C C . VAL A 1 194 ? 8.688 24.344 22.531 1 98.69 194 VAL A C 1
ATOM 1611 O O . VAL A 1 194 ? 7.809 23.984 23.312 1 98.69 194 VAL A O 1
ATOM 1614 N N . LYS A 1 195 ? 9.875 24.797 22.969 1 98.5 195 LYS A N 1
ATOM 1615 C CA . LYS A 1 195 ? 10.141 25.031 24.391 1 98.5 195 LYS A CA 1
ATOM 1616 C C . LYS A 1 195 ? 9.219 26.109 24.953 1 98.5 195 LYS A C 1
ATOM 1618 O O . LYS A 1 195 ? 8.711 25.969 26.062 1 98.5 195 LYS A O 1
ATOM 1623 N N . ARG A 1 196 ? 9.086 27.141 24.156 1 98.44 196 ARG A N 1
ATOM 1624 C CA . ARG A 1 196 ? 8.211 28.219 24.609 1 98.44 196 ARG A CA 1
ATOM 1625 C C . ARG A 1 196 ? 6.773 27.719 24.766 1 98.44 196 ARG A C 1
ATOM 1627 O O . ARG A 1 196 ? 6.105 28.062 25.75 1 98.44 196 ARG A O 1
ATOM 1634 N N . PHE A 1 197 ? 6.312 27 23.797 1 98.38 197 PHE A N 1
ATOM 1635 C CA . PHE A 1 197 ? 4.984 26.406 23.922 1 98.38 197 PHE A CA 1
ATOM 1636 C C . PHE A 1 197 ? 4.867 25.594 25.188 1 98.38 197 PHE A C 1
ATOM 1638 O O . PHE A 1 197 ? 3.873 25.703 25.922 1 98.38 197 PHE A O 1
ATOM 1645 N N . HIS A 1 198 ? 5.84 24.766 25.469 1 97.75 198 HIS A N 1
ATOM 1646 C CA . HIS A 1 198 ? 5.867 23.938 26.672 1 97.75 198 HIS A CA 1
ATOM 1647 C C . HIS A 1 198 ? 5.824 24.781 27.938 1 97.75 198 HIS A C 1
ATOM 1649 O O . HIS A 1 198 ? 5.117 24.453 28.891 1 97.75 198 HIS A O 1
ATOM 1655 N N . GLU A 1 199 ? 6.551 25.797 27.922 1 97.62 199 GLU A N 1
ATOM 1656 C CA . GLU A 1 199 ? 6.59 26.688 29.078 1 97.62 199 GLU A CA 1
ATOM 1657 C C . GLU A 1 199 ? 5.215 27.297 29.359 1 97.62 199 GLU A C 1
ATOM 1659 O O . GLU A 1 199 ? 4.809 27.406 30.516 1 97.62 199 GLU A O 1
ATOM 1664 N N . ILE A 1 200 ? 4.582 27.672 28.328 1 98 200 ILE A N 1
ATOM 1665 C CA . ILE A 1 200 ? 3.299 28.359 28.453 1 98 200 ILE A CA 1
ATOM 1666 C C . ILE A 1 200 ? 2.217 27.359 28.844 1 98 200 ILE A C 1
ATOM 1668 O O . ILE A 1 200 ? 1.389 27.625 29.719 1 98 200 ILE A O 1
ATOM 1672 N N . THR A 1 201 ? 2.205 26.141 28.281 1 97.19 201 THR A N 1
ATOM 1673 C CA . THR A 1 201 ? 1.07 25.234 28.375 1 97.19 201 THR A CA 1
ATOM 1674 C C . THR A 1 201 ? 1.357 24.125 29.391 1 97.19 201 THR A C 1
ATOM 1676 O O . THR A 1 201 ? 0.443 23.422 29.828 1 97.19 201 THR A O 1
ATOM 1679 N N . GLY A 1 202 ? 2.656 23.984 29.703 1 95.75 202 GLY A N 1
ATOM 1680 C CA . GLY A 1 202 ? 3.051 22.891 30.594 1 95.75 202 GLY A CA 1
ATOM 1681 C C . GLY A 1 202 ? 3.07 21.547 29.891 1 95.75 202 GLY A C 1
ATOM 1682 O O . GLY A 1 202 ? 3.234 20.516 30.547 1 95.75 202 GLY A O 1
ATOM 1683 N N . ARG A 1 203 ? 2.842 21.531 28.594 1 96.19 203 ARG A N 1
ATOM 1684 C CA . ARG A 1 203 ? 2.793 20.312 27.797 1 96.19 203 ARG A CA 1
ATOM 1685 C C . ARG A 1 203 ? 3.65 20.453 26.547 1 96.19 203 ARG A C 1
ATOM 1687 O O . ARG A 1 203 ? 3.812 21.562 26.016 1 96.19 203 ARG A O 1
ATOM 1694 N N . LYS A 1 204 ? 4.219 19.312 26.094 1 98 204 LYS A N 1
ATOM 1695 C CA . LYS A 1 204 ? 4.836 19.281 24.781 1 98 204 LYS A CA 1
ATOM 1696 C C . LYS A 1 204 ? 3.783 19.422 23.672 1 98 204 LYS A C 1
ATOM 1698 O O . LYS A 1 204 ? 2.725 18.797 23.75 1 98 204 LYS A O 1
ATOM 1703 N N . PRO A 1 205 ? 4.012 20.281 22.703 1 98.69 205 PRO A N 1
ATOM 1704 C CA . PRO A 1 205 ? 3.033 20.422 21.625 1 98.69 205 PRO A CA 1
ATOM 1705 C C . PRO A 1 205 ? 2.932 19.172 20.75 1 98.69 205 PRO A C 1
ATOM 1707 O O . PRO A 1 205 ? 3.934 18.5 20.531 1 98.69 205 PRO A O 1
ATOM 1710 N N . PHE A 1 206 ? 1.718 18.844 20.344 1 98.88 206 PHE A N 1
ATOM 1711 C CA . PHE A 1 206 ? 1.487 17.922 19.234 1 98.88 206 PHE A CA 1
ATOM 1712 C C . PHE A 1 206 ? 1.474 18.672 17.906 1 98.88 206 PHE A C 1
ATOM 1714 O O . PHE A 1 206 ? 0.505 19.375 17.594 1 98.88 206 PHE A O 1
ATOM 1721 N N . ILE A 1 207 ? 2.494 18.547 17.109 1 98.94 207 ILE A N 1
ATOM 1722 C CA . ILE A 1 207 ? 2.682 19.391 15.938 1 98.94 207 ILE A CA 1
ATOM 1723 C C . ILE A 1 207 ? 1.703 18.969 14.844 1 98.94 207 ILE A C 1
ATOM 1725 O O . ILE A 1 207 ? 1.613 17.797 14.492 1 98.94 207 ILE A O 1
ATOM 1729 N N . TRP A 1 208 ? 0.916 19.844 14.414 1 98.94 208 TRP A N 1
ATOM 1730 C CA . TRP A 1 208 ? 0.177 19.797 13.156 1 98.94 208 TRP A CA 1
ATOM 1731 C C . TRP A 1 208 ? 0.858 20.656 12.094 1 98.94 208 TRP A C 1
ATOM 1733 O O . TRP A 1 208 ? 0.612 21.859 12.008 1 98.94 208 TRP A O 1
ATOM 1743 N N . ASP A 1 209 ? 1.702 20.062 11.297 1 98.88 209 ASP A N 1
ATOM 1744 C CA . ASP A 1 209 ? 2.484 20.797 10.305 1 98.88 209 ASP A CA 1
ATOM 1745 C C . ASP A 1 209 ? 1.704 20.969 9.008 1 98.88 209 ASP A C 1
ATOM 1747 O O . ASP A 1 209 ? 1.37 19.984 8.344 1 98.88 209 ASP A O 1
ATOM 1751 N N . ASN A 1 210 ? 1.468 22.203 8.625 1 98.75 210 ASN A N 1
ATOM 1752 C CA . ASN A 1 210 ? 0.755 22.469 7.383 1 98.75 210 ASN A CA 1
ATOM 1753 C C . ASN A 1 210 ? 1.686 22.391 6.176 1 98.75 210 ASN A C 1
ATOM 1755 O O . ASN A 1 210 ? 1.853 23.375 5.449 1 98.75 210 ASN A O 1
ATOM 1759 N N . TYR A 1 211 ? 2.209 21.297 5.965 1 98.56 211 TYR A N 1
ATOM 1760 C CA . TYR A 1 211 ? 3.012 20.891 4.812 1 98.56 211 TYR A CA 1
ATOM 1761 C C . TYR A 1 211 ? 2.889 19.391 4.562 1 98.56 211 TYR A C 1
ATOM 1763 O O . TYR A 1 211 ? 2.902 18.594 5.504 1 98.56 211 TYR A O 1
ATOM 1771 N N . PRO A 1 212 ? 2.592 19.016 3.352 1 98.75 212 PRO A N 1
ATOM 1772 C CA . PRO A 1 212 ? 2.686 19.719 2.07 1 98.75 212 PRO A CA 1
ATOM 1773 C C . PRO A 1 212 ? 1.338 20.266 1.592 1 98.75 212 PRO A C 1
ATOM 1775 O O . PRO A 1 212 ? 1.117 20.391 0.386 1 98.75 212 PRO A O 1
ATOM 1778 N N . VAL A 1 213 ? 0.439 20.5 2.465 1 98.75 213 VAL A N 1
ATOM 1779 C CA . VAL A 1 213 ? -0.896 20.969 2.098 1 98.75 213 VAL A CA 1
ATOM 1780 C C . VAL A 1 213 ? -0.788 22.156 1.149 1 98.75 213 VAL A C 1
ATOM 1782 O O . VAL A 1 213 ? 0.078 23.016 1.319 1 98.75 213 VAL A O 1
ATOM 1785 N N . ASN A 1 214 ? -1.613 22.141 0.153 1 98 214 ASN A N 1
ATOM 1786 C CA . ASN A 1 214 ? -1.586 23.172 -0.87 1 98 214 ASN A CA 1
ATOM 1787 C C . ASN A 1 214 ? -2.975 23.766 -1.112 1 98 214 ASN A C 1
ATOM 1789 O O . ASN A 1 214 ? -3.219 24.391 -2.148 1 98 214 ASN A O 1
ATOM 1793 N N . ASP A 1 215 ? -3.875 23.547 -0.184 1 97.56 215 ASP A N 1
ATOM 1794 C CA . ASP A 1 215 ? -5.281 23.875 -0.388 1 97.56 215 ASP A CA 1
ATOM 1795 C C . ASP A 1 215 ? -5.484 25.391 -0.431 1 97.56 215 ASP A C 1
ATOM 1797 O O . ASP A 1 215 ? -6.441 25.875 -1.038 1 97.56 215 ASP A O 1
ATOM 1801 N N . TYR A 1 216 ? -4.59 26.219 0.187 1 96.12 216 TYR A N 1
ATOM 1802 C CA . TYR A 1 216 ? -4.746 27.656 0.167 1 96.12 216 TYR A CA 1
ATOM 1803 C C . TYR A 1 216 ? -4.438 28.219 -1.216 1 96.12 216 TYR A C 1
ATOM 1805 O O . TYR A 1 216 ? -4.797 29.359 -1.523 1 96.12 216 TYR A O 1
ATOM 1813 N N . PHE A 1 217 ? -3.779 27.484 -2.109 1 95.38 217 PHE A N 1
ATOM 1814 C CA . PHE A 1 217 ? -3.709 27.812 -3.527 1 95.38 217 PHE A CA 1
ATOM 1815 C C . PHE A 1 217 ? -5.031 27.5 -4.223 1 95.38 217 PHE A C 1
ATOM 1817 O O . PHE A 1 217 ? -5.598 28.359 -4.898 1 95.38 217 PHE A O 1
ATOM 1824 N N . LEU A 1 218 ? -5.5 26.312 -3.977 1 91.12 218 LEU A N 1
ATOM 1825 C CA . LEU A 1 218 ? -6.73 25.859 -4.613 1 91.12 218 LEU A CA 1
ATOM 1826 C C . LEU A 1 218 ? -7.891 26.797 -4.281 1 91.12 218 LEU A C 1
ATOM 1828 O O . LEU A 1 218 ? -8.727 27.078 -5.141 1 91.12 218 LEU A O 1
ATOM 1832 N N . LEU A 1 219 ? -7.988 27.156 -3.041 1 93.56 219 LEU A N 1
ATOM 1833 C CA . LEU A 1 219 ? -9.086 28 -2.576 1 93.56 219 LEU A CA 1
ATOM 1834 C C . LEU A 1 219 ? -9.062 29.359 -3.273 1 93.56 219 LEU A C 1
ATOM 1836 O O . LEU A 1 219 ? -10.055 30.094 -3.256 1 93.56 219 LEU A O 1
ATOM 1840 N N . LYS A 1 220 ? -7.965 29.688 -3.916 1 94.12 220 LYS A N 1
ATOM 1841 C CA . LYS A 1 220 ? -7.836 30.922 -4.676 1 94.12 220 LYS A CA 1
ATOM 1842 C C . LYS A 1 220 ? -7.883 30.656 -6.18 1 94.12 220 LYS A C 1
ATOM 1844 O O . LYS A 1 220 ? -7.582 31.547 -6.98 1 94.12 220 LYS A O 1
ATOM 1849 N N . GLY A 1 221 ? -8.156 29.422 -6.512 1 93.25 221 GLY A N 1
ATOM 1850 C CA . GLY A 1 221 ? -8.281 29.062 -7.91 1 93.25 221 GLY A CA 1
ATOM 1851 C C . GLY A 1 221 ? -6.949 28.781 -8.578 1 93.25 221 GLY A C 1
ATOM 1852 O O . GLY A 1 221 ? -6.832 28.875 -9.805 1 93.25 221 GLY A O 1
ATOM 1853 N N . ILE A 1 222 ? -5.934 28.547 -7.805 1 94.75 222 ILE A N 1
ATOM 1854 C CA . ILE A 1 222 ? -4.602 28.266 -8.32 1 94.75 222 ILE A CA 1
ATOM 1855 C C . ILE A 1 222 ? -4.246 26.797 -8.047 1 94.75 222 ILE A C 1
ATOM 1857 O O . ILE A 1 222 ? -4.637 26.25 -7.02 1 94.75 222 ILE A O 1
ATOM 1861 N N . ALA A 1 223 ? -3.584 26.203 -8.977 1 95.19 223 ALA A N 1
ATOM 1862 C CA . ALA A 1 223 ? -3.088 24.844 -8.789 1 95.19 223 ALA A CA 1
ATOM 1863 C C . ALA A 1 223 ? -1.574 24.828 -8.602 1 95.19 223 ALA A C 1
ATOM 1865 O O . ALA A 1 223 ? -0.843 25.484 -9.344 1 95.19 223 ALA A O 1
ATOM 1866 N N . ARG A 1 224 ? -1.132 24.203 -7.586 1 97.38 224 ARG A N 1
ATOM 1867 C CA . ARG A 1 224 ? 0.288 24.094 -7.262 1 97.38 224 ARG A CA 1
ATOM 1868 C C . ARG A 1 224 ? 0.577 22.828 -6.457 1 97.38 224 ARG A C 1
ATOM 1870 O O . ARG A 1 224 ? -0.206 22.453 -5.582 1 97.38 224 ARG A O 1
ATOM 1877 N N . LEU A 1 225 ? 1.634 22.109 -6.844 1 98.44 225 LEU A N 1
ATOM 1878 C CA . LEU A 1 225 ? 2.113 20.984 -6.043 1 98.44 225 LEU A CA 1
ATOM 1879 C C . LEU A 1 225 ? 3.25 21.422 -5.125 1 98.44 225 LEU A C 1
ATOM 1881 O O . LEU A 1 225 ? 3.992 22.344 -5.445 1 98.44 225 LEU A O 1
ATOM 1885 N N . HIS A 1 226 ? 3.367 20.828 -4 1 98.75 226 HIS A N 1
ATOM 1886 C CA . HIS A 1 226 ? 4.492 20.953 -3.078 1 98.75 226 HIS A CA 1
ATOM 1887 C C . HIS A 1 226 ? 5.223 19.625 -2.932 1 98.75 226 HIS A C 1
ATOM 1889 O O . HIS A 1 226 ? 4.941 18.859 -2.008 1 98.75 226 HIS A O 1
ATOM 1895 N N . LEU A 1 227 ? 6.207 19.391 -3.771 1 98.81 227 LEU A N 1
ATOM 1896 C CA . LEU A 1 227 ? 6.855 18.078 -3.807 1 98.81 227 LEU A CA 1
ATOM 1897 C C . LEU A 1 227 ? 8.227 18.141 -3.135 1 98.81 227 LEU A C 1
ATOM 1899 O O . LEU A 1 227 ? 8.938 17.125 -3.088 1 98.81 227 LEU A O 1
ATOM 1903 N N . GLY A 1 228 ? 8.602 19.281 -2.596 1 98.56 228 GLY A N 1
ATOM 1904 C CA . GLY A 1 228 ? 9.875 19.422 -1.915 1 98.56 228 GLY A CA 1
ATOM 1905 C C . GLY A 1 228 ? 9.922 18.703 -0.585 1 98.56 228 GLY A C 1
ATOM 1906 O O . GLY A 1 228 ? 8.883 18.312 -0.043 1 98.56 228 GLY A O 1
ATOM 1907 N N . PRO A 1 229 ? 11.078 18.5 -0.049 1 98.75 229 PRO A N 1
ATOM 1908 C CA . PRO A 1 229 ? 11.242 17.812 1.227 1 98.75 229 PRO A CA 1
ATOM 1909 C C . PRO A 1 229 ? 10.914 18.688 2.43 1 98.75 229 PRO A C 1
ATOM 1911 O O . PRO A 1 229 ? 10.852 19.906 2.305 1 98.75 229 PRO A O 1
ATOM 1914 N N . PHE A 1 230 ? 10.617 18.062 3.572 1 98.69 230 PHE A N 1
ATOM 1915 C CA . PHE A 1 230 ? 10.586 18.766 4.844 1 98.69 230 PHE A CA 1
ATOM 1916 C C . PHE A 1 230 ? 11.945 19.375 5.16 1 98.69 230 PHE A C 1
ATOM 1918 O O . PHE A 1 230 ? 12.977 18.734 4.996 1 98.69 230 PHE A O 1
ATOM 1925 N N . THR A 1 231 ? 11.938 20.594 5.406 1 98.12 231 THR A N 1
ATOM 1926 C CA . THR A 1 231 ? 13.125 21.328 5.816 1 98.12 231 THR A CA 1
ATOM 1927 C C . THR A 1 231 ? 12.789 22.312 6.934 1 98.12 231 THR A C 1
ATOM 1929 O O . THR A 1 231 ? 11.633 22.422 7.352 1 98.12 231 THR A O 1
ATOM 1932 N N . ASN A 1 232 ? 13.75 22.922 7.473 1 98 232 ASN A N 1
ATOM 1933 C CA . ASN A 1 232 ? 13.633 24.047 8.398 1 98 232 ASN A CA 1
ATOM 1934 C C . ASN A 1 232 ? 12.969 23.625 9.703 1 98 232 ASN A C 1
ATOM 1936 O O . ASN A 1 232 ? 12.227 24.406 10.312 1 98 232 ASN A O 1
ATOM 1940 N N . ARG A 1 233 ? 13.109 22.375 10.117 1 98.56 233 ARG A N 1
ATOM 1941 C CA . ARG A 1 233 ? 12.789 21.859 11.445 1 98.56 233 ARG A CA 1
ATOM 1942 C C . ARG A 1 233 ? 14.047 21.469 12.203 1 98.56 233 ARG A C 1
ATOM 1944 O O . ARG A 1 233 ? 14.797 20.594 11.773 1 98.56 233 ARG A O 1
ATOM 1951 N N . GLU A 1 234 ? 14.32 22.188 13.266 1 98 234 GLU A N 1
ATOM 1952 C CA . GLU A 1 234 ? 15.516 21.859 14.023 1 98 234 GLU A CA 1
ATOM 1953 C C . GLU A 1 234 ? 15.414 20.453 14.609 1 98 234 GLU A C 1
ATOM 1955 O O . GLU A 1 234 ? 14.383 20.078 15.18 1 98 234 GLU A O 1
ATOM 1960 N N . PRO A 1 235 ? 16.453 19.625 14.445 1 97.44 235 PRO A N 1
ATOM 1961 C CA . PRO A 1 235 ? 16.359 18.219 14.812 1 97.44 235 PRO A CA 1
ATOM 1962 C C . PRO A 1 235 ? 16.047 18 16.297 1 97.44 235 PRO A C 1
ATOM 1964 O O . PRO A 1 235 ? 15.461 16.984 16.672 1 97.44 235 PRO A O 1
ATOM 1967 N N . GLU A 1 236 ? 16.375 18.969 17.141 1 97.56 236 GLU A N 1
ATOM 1968 C CA . GLU A 1 236 ? 16.203 18.859 18.578 1 97.56 236 GLU A CA 1
ATOM 1969 C C . GLU A 1 236 ? 14.727 18.938 18.969 1 97.56 236 GLU A C 1
ATOM 1971 O O . GLU A 1 236 ? 14.352 18.594 20.094 1 97.56 236 GLU A O 1
ATOM 1976 N N . ILE A 1 237 ? 13.898 19.312 18.016 1 98.38 237 ILE A N 1
ATOM 1977 C CA . ILE A 1 237 ? 12.492 19.516 18.359 1 98.38 237 ILE A CA 1
ATOM 1978 C C . ILE A 1 237 ? 11.867 18.188 18.797 1 98.38 237 ILE A C 1
ATOM 1980 O O . ILE A 1 237 ? 10.914 18.172 19.578 1 98.38 237 ILE A O 1
ATOM 1984 N N . TRP A 1 238 ? 12.406 17.156 18.297 1 97.56 238 TRP A N 1
ATOM 1985 C CA . TRP A 1 238 ? 11.836 15.836 18.531 1 97.56 238 TRP A CA 1
ATOM 1986 C C . TRP A 1 238 ? 11.867 15.484 20.016 1 97.56 238 TRP A C 1
ATOM 1988 O O . TRP A 1 238 ? 11.086 14.648 20.469 1 97.56 238 TRP A O 1
ATOM 1998 N N . ASN A 1 239 ? 12.656 16.156 20.812 1 96 239 ASN A N 1
ATOM 1999 C CA . ASN A 1 239 ? 12.742 15.953 22.25 1 96 239 ASN A CA 1
ATOM 2000 C C . ASN A 1 239 ? 11.664 16.734 23 1 96 239 ASN A C 1
ATOM 2002 O O . ASN A 1 239 ? 11.398 16.469 24.172 1 96 239 ASN A O 1
ATOM 2006 N N . TYR A 1 240 ? 11.008 17.641 22.281 1 97.19 240 TYR A N 1
ATOM 2007 C CA . TYR A 1 240 ? 10.117 18.562 22.969 1 97.19 240 TYR A CA 1
ATOM 2008 C C . TYR A 1 240 ? 8.734 18.562 22.344 1 97.19 240 TYR A C 1
ATOM 2010 O O . TYR A 1 240 ? 7.957 19.5 22.531 1 97.19 240 TYR A O 1
ATOM 2018 N N . VAL A 1 241 ? 8.445 17.562 21.531 1 98.56 241 VAL A N 1
ATOM 2019 C CA . VAL A 1 241 ? 7.109 17.438 20.969 1 98.56 241 VAL A CA 1
ATOM 2020 C C . VAL A 1 241 ? 6.48 16.125 21.422 1 98.56 241 VAL A C 1
ATOM 2022 O O . VAL A 1 241 ? 7.191 15.172 21.75 1 98.56 241 VAL A O 1
ATOM 2025 N N . SER A 1 242 ? 5.207 16.078 21.5 1 98.56 242 SER A N 1
ATOM 2026 C CA . SER A 1 242 ? 4.496 14.875 21.922 1 98.56 242 SER A CA 1
ATOM 2027 C C . SER A 1 242 ? 4.043 14.055 20.719 1 98.56 242 SER A C 1
ATOM 2029 O O . SER A 1 242 ? 3.664 12.883 20.859 1 98.56 242 SER A O 1
ATOM 2031 N N . GLY A 1 243 ? 4.145 14.539 19.5 1 98.81 243 GLY A N 1
ATOM 2032 C CA . GLY A 1 243 ? 3.781 13.938 18.219 1 98.81 243 GLY A CA 1
ATOM 2033 C C . GLY A 1 243 ? 3.898 14.906 17.062 1 98.81 243 GLY A C 1
ATOM 2034 O O . GLY A 1 243 ? 4.152 16.094 17.25 1 98.81 243 GLY A O 1
ATOM 2035 N N . TYR A 1 244 ? 3.764 14.422 15.883 1 98.94 244 TYR A N 1
ATOM 2036 C CA . TYR A 1 244 ? 3.965 15.211 14.672 1 98.94 244 TYR A CA 1
ATOM 2037 C C . TYR A 1 244 ? 3.141 14.656 13.516 1 98.94 244 TYR A C 1
ATOM 2039 O O . TYR A 1 244 ? 3.352 13.523 13.086 1 98.94 244 TYR A O 1
ATOM 2047 N N . VAL A 1 245 ? 2.227 15.453 13.016 1 98.94 245 VAL A N 1
ATOM 2048 C CA . VAL A 1 245 ? 1.454 15.016 11.859 1 98.94 245 VAL A CA 1
ATOM 2049 C C . VAL A 1 245 ? 1.543 16.062 10.742 1 98.94 245 VAL A C 1
ATOM 2051 O O . VAL A 1 245 ? 1.549 17.266 11.016 1 98.94 245 VAL A O 1
ATOM 2054 N N . ALA A 1 246 ? 1.712 15.609 9.547 1 98.94 246 ALA A N 1
ATOM 2055 C CA . ALA A 1 246 ? 1.74 16.453 8.352 1 98.94 246 ALA A CA 1
ATOM 2056 C C . ALA A 1 246 ? 0.361 16.516 7.699 1 98.94 246 ALA A C 1
ATOM 2058 O O . ALA A 1 246 ? -0.349 15.516 7.621 1 98.94 246 ALA A O 1
ATOM 2059 N N . ASN A 1 247 ? -0.035 17.688 7.34 1 98.94 247 ASN A N 1
ATOM 2060 C CA . ASN A 1 247 ? -1.224 17.906 6.523 1 98.94 247 ASN A CA 1
ATOM 2061 C C . ASN A 1 247 ? -0.916 17.75 5.035 1 98.94 247 ASN A C 1
ATOM 2063 O O . ASN A 1 247 ? -0.23 18.594 4.449 1 98.94 247 ASN A O 1
ATOM 2067 N N . PRO A 1 248 ? -1.42 16.688 4.402 1 98.88 248 PRO A N 1
ATOM 2068 C CA . PRO A 1 248 ? -1.046 16.406 3.014 1 98.88 248 PRO A CA 1
ATOM 2069 C C . PRO A 1 248 ? -1.791 17.281 2.014 1 98.88 248 PRO A C 1
ATOM 2071 O O . PRO A 1 248 ? -2.654 18.078 2.406 1 98.88 248 PRO A O 1
ATOM 2074 N N . MET A 1 249 ? -1.388 17.203 0.75 1 98.62 249 MET A N 1
ATOM 2075 C CA . MET A 1 249 ? -2.109 17.828 -0.349 1 98.62 249 MET A CA 1
ATOM 2076 C C . MET A 1 249 ? -3.408 17.094 -0.646 1 98.62 249 MET A C 1
ATOM 2078 O O . MET A 1 249 ? -3.617 15.977 -0.161 1 98.62 249 MET A O 1
ATOM 2082 N N . ILE A 1 250 ? -4.211 17.734 -1.452 1 97.56 250 ILE A N 1
ATOM 2083 C CA . ILE A 1 250 ? -5.418 17.094 -1.962 1 97.56 250 ILE A CA 1
ATOM 2084 C C . ILE A 1 250 ? -5.039 15.906 -2.832 1 97.56 250 ILE A C 1
ATOM 2086 O O . ILE A 1 250 ? -5.777 14.922 -2.902 1 97.56 250 ILE A O 1
ATOM 2090 N N . GLU A 1 251 ? -3.914 15.992 -3.457 1 98.19 251 GLU A N 1
ATOM 2091 C CA . GLU A 1 251 ? -3.365 14.914 -4.277 1 98.19 251 GLU A CA 1
ATOM 2092 C C . GLU A 1 251 ? -2.715 13.844 -3.412 1 98.19 251 GLU A C 1
ATOM 2094 O O . GLU A 1 251 ? -1.571 13.992 -2.977 1 98.19 251 GLU A O 1
ATOM 2099 N N . ALA A 1 252 ? -3.395 12.734 -3.201 1 98.5 252 ALA A N 1
ATOM 2100 C CA . ALA A 1 252 ? -2.982 11.695 -2.268 1 98.5 252 ALA A CA 1
ATOM 2101 C C . ALA A 1 252 ? -1.652 11.07 -2.688 1 98.5 252 ALA A C 1
ATOM 2103 O O . ALA A 1 252 ? -0.73 10.961 -1.877 1 98.5 252 ALA A O 1
ATOM 2104 N N . GLU A 1 253 ? -1.529 10.648 -3.959 1 98.38 253 GLU A N 1
ATOM 2105 C CA . GLU A 1 253 ? -0.322 9.977 -4.43 1 98.38 253 GLU A CA 1
ATOM 2106 C C . GLU A 1 253 ? 0.874 10.922 -4.43 1 98.38 253 GLU A C 1
ATOM 2108 O O . GLU A 1 253 ? 1.978 10.539 -4.039 1 98.38 253 GLU A O 1
ATOM 2113 N N . ALA A 1 254 ? 0.644 12.195 -4.859 1 98.44 254 ALA A N 1
ATOM 2114 C CA . ALA A 1 254 ? 1.731 13.172 -4.883 1 98.44 254 ALA A CA 1
ATOM 2115 C C . ALA A 1 254 ? 2.221 13.477 -3.469 1 98.44 254 ALA A C 1
ATOM 2117 O O . ALA A 1 254 ? 3.402 13.766 -3.264 1 98.44 254 ALA A O 1
ATOM 2118 N N . SER A 1 255 ? 1.371 13.406 -2.469 1 98.81 255 SER A N 1
ATOM 2119 C CA . SER A 1 255 ? 1.71 13.719 -1.084 1 98.81 255 SER A CA 1
ATOM 2120 C C . SER A 1 255 ? 2.727 12.727 -0.526 1 98.81 255 SER A C 1
ATOM 2122 O O . SER A 1 255 ? 3.424 13.031 0.445 1 98.81 255 SER A O 1
ATOM 2124 N N . LYS A 1 256 ? 2.779 11.516 -1.129 1 98.75 256 LYS A N 1
ATOM 2125 C CA . LYS A 1 256 ? 3.633 10.469 -0.583 1 98.75 256 LYS A CA 1
ATOM 2126 C C . LYS A 1 256 ? 5.105 10.859 -0.655 1 98.75 256 LYS A C 1
ATOM 2128 O O . LYS A 1 256 ? 5.902 10.461 0.194 1 98.75 256 LYS A O 1
ATOM 2133 N N . ILE A 1 257 ? 5.477 11.695 -1.634 1 98.69 257 ILE A N 1
ATOM 2134 C CA . ILE A 1 257 ? 6.867 12.086 -1.828 1 98.69 257 ILE A CA 1
ATOM 2135 C C . ILE A 1 257 ? 7.34 12.922 -0.64 1 98.69 257 ILE A C 1
ATOM 2137 O O . ILE A 1 257 ? 8.273 12.539 0.065 1 98.69 257 ILE A O 1
ATOM 2141 N N . PRO A 1 258 ? 6.676 14.055 -0.312 1 98.88 258 PRO A N 1
ATOM 2142 C CA . PRO A 1 258 ? 7.133 14.797 0.868 1 98.88 258 PRO A CA 1
ATOM 2143 C C . PRO A 1 258 ? 6.879 14.039 2.172 1 98.88 258 PRO A C 1
ATOM 2145 O O . PRO A 1 258 ? 7.645 14.18 3.129 1 98.88 258 PRO A O 1
ATOM 2148 N N . LEU A 1 259 ? 5.84 13.195 2.285 1 98.88 259 LEU A N 1
ATOM 2149 C CA . LEU A 1 259 ? 5.582 12.43 3.498 1 98.88 259 LEU A CA 1
ATOM 2150 C C 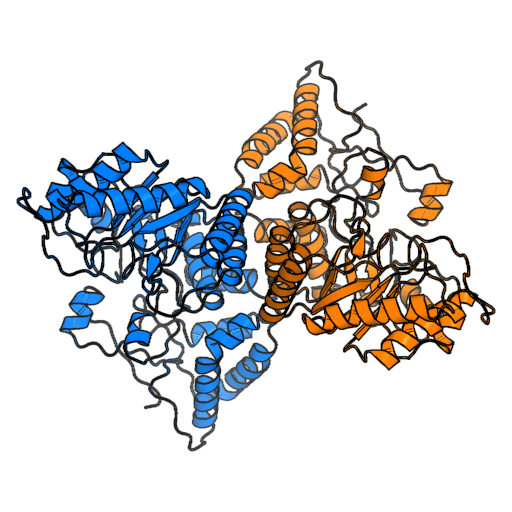. LEU A 1 259 ? 6.723 11.461 3.785 1 98.88 259 LEU A C 1
ATOM 2152 O O . LEU A 1 259 ? 7.066 11.227 4.945 1 98.88 259 LEU A O 1
ATOM 2156 N N . TYR A 1 260 ? 7.281 10.883 2.732 1 98.75 260 TYR A N 1
ATOM 2157 C CA . TYR A 1 260 ? 8.461 10.047 2.916 1 98.75 260 TYR A CA 1
ATOM 2158 C C . TYR A 1 260 ? 9.578 10.828 3.594 1 98.75 260 TYR A C 1
ATOM 2160 O O . TYR A 1 260 ? 10.281 10.289 4.457 1 98.75 260 TYR A O 1
ATOM 2168 N N . THR A 1 261 ? 9.766 12.07 3.215 1 98.88 261 THR A N 1
ATOM 2169 C CA . THR A 1 261 ? 10.867 12.867 3.76 1 98.88 261 THR A CA 1
ATOM 2170 C C . THR A 1 261 ? 10.586 13.25 5.211 1 98.88 261 THR A C 1
ATOM 2172 O O . THR A 1 261 ? 11.516 13.414 6.004 1 98.88 261 THR A O 1
ATOM 2175 N N . LEU A 1 262 ? 9.297 13.375 5.613 1 98.81 262 LEU A N 1
ATOM 2176 C CA . LEU A 1 262 ? 8.961 13.531 7.023 1 98.81 262 LEU A CA 1
ATOM 2177 C C . LEU A 1 262 ? 9.453 12.344 7.84 1 98.81 262 LEU A C 1
ATOM 2179 O O . LEU A 1 262 ? 10.07 12.516 8.891 1 98.81 262 LEU A O 1
ATOM 2183 N N . ALA A 1 263 ? 9.109 11.148 7.348 1 98.31 263 ALA A N 1
ATOM 2184 C CA . ALA A 1 263 ? 9.516 9.93 8.039 1 98.31 263 ALA A CA 1
ATOM 2185 C C . ALA A 1 263 ? 11.031 9.875 8.195 1 98.31 263 ALA A C 1
ATOM 2187 O O . ALA A 1 263 ? 11.539 9.5 9.258 1 98.31 263 ALA A O 1
ATOM 2188 N N . GLU A 1 264 ? 11.734 10.281 7.125 1 97.88 264 GLU A N 1
ATOM 2189 C CA . GLU A 1 264 ? 13.195 10.281 7.172 1 97.88 264 GLU A CA 1
ATOM 2190 C C . GLU A 1 264 ? 13.719 11.328 8.148 1 97.88 264 GLU A C 1
ATOM 2192 O O . GLU A 1 264 ? 14.703 11.102 8.852 1 97.88 264 GLU A O 1
ATOM 2197 N N . MET A 1 265 ? 13.078 12.469 8.133 1 98.56 265 MET A N 1
ATOM 2198 C CA . MET A 1 265 ? 13.484 13.523 9.055 1 98.56 265 MET A CA 1
ATOM 2199 C C . MET A 1 265 ? 13.359 13.062 10.508 1 98.56 265 MET A C 1
ATOM 2201 O O . MET A 1 265 ? 14.25 13.312 11.32 1 98.56 265 MET A O 1
ATOM 2205 N N . TYR A 1 266 ? 12.32 12.414 10.836 1 98.12 266 TYR A N 1
ATOM 2206 C CA . TYR A 1 266 ? 12.125 11.883 12.18 1 98.12 266 TYR A CA 1
ATOM 2207 C C . TYR A 1 266 ? 13.156 10.812 12.5 1 98.12 266 TYR A C 1
ATOM 2209 O O . TYR A 1 266 ? 13.727 10.797 13.594 1 98.12 266 TYR A O 1
ATOM 2217 N N . ARG A 1 267 ? 13.406 9.938 11.578 1 95.81 267 ARG A N 1
ATOM 2218 C CA . ARG A 1 267 ? 14.273 8.797 11.805 1 95.81 267 ARG A CA 1
ATOM 2219 C C . ARG A 1 267 ? 15.734 9.227 11.93 1 95.81 267 ARG A C 1
ATOM 2221 O O . ARG A 1 267 ? 16.469 8.727 12.781 1 95.81 267 ARG A O 1
ATOM 2228 N N . ARG A 1 268 ? 16.125 10.18 11.078 1 96.5 268 ARG A N 1
ATOM 2229 C CA . ARG A 1 268 ? 17.531 10.523 10.977 1 96.5 268 ARG A CA 1
ATOM 2230 C C . ARG A 1 268 ? 17.891 11.672 11.906 1 96.5 268 ARG A C 1
ATOM 2232 O O . ARG A 1 268 ? 19.047 11.82 12.312 1 96.5 268 ARG A O 1
ATOM 2239 N N . LYS A 1 269 ? 16.938 12.5 12.219 1 96.62 269 LYS A N 1
ATOM 2240 C CA . LYS A 1 269 ? 17.094 13.633 13.133 1 96.62 269 LYS A CA 1
ATOM 2241 C C . LYS A 1 269 ? 18.297 14.492 12.734 1 96.62 269 LYS A C 1
ATOM 2243 O O . LYS A 1 269 ? 18.344 15.047 11.633 1 96.62 269 LYS A O 1
ATOM 2248 N N . GLN A 1 270 ? 19.406 14.375 13.43 1 97.25 270 GLN A N 1
ATOM 2249 C CA . GLN A 1 270 ? 20.562 15.219 13.172 1 97.25 270 GLN A CA 1
ATOM 2250 C C . GLN A 1 270 ? 21.234 14.867 11.852 1 97.25 270 GLN A C 1
ATOM 2252 O O . GLN A 1 270 ? 21.891 15.703 11.234 1 97.25 270 GLN A O 1
ATOM 2257 N N . ASN A 1 271 ? 21.016 13.703 11.391 1 97.5 271 ASN A N 1
ATOM 2258 C CA . ASN A 1 271 ? 21.672 13.234 10.172 1 97.5 271 ASN A CA 1
ATOM 2259 C C . ASN A 1 271 ? 20.75 13.336 8.961 1 97.5 271 ASN A C 1
ATOM 2261 O O . ASN A 1 271 ? 21.047 12.781 7.902 1 97.5 271 ASN A O 1
ATOM 2265 N N . TYR A 1 272 ? 19.625 13.992 9.117 1 98.12 272 TYR A N 1
ATOM 2266 C CA . TYR A 1 272 ? 18.672 14.141 8.039 1 98.12 272 TYR A CA 1
ATOM 2267 C C . TYR A 1 272 ? 19.234 15 6.914 1 98.12 272 TYR A C 1
ATOM 2269 O O . TYR A 1 272 ? 19.812 16.062 7.164 1 98.12 272 TYR A O 1
ATOM 2277 N N . ASP A 1 273 ? 19.125 14.539 5.711 1 98.5 273 ASP A N 1
ATOM 2278 C CA . ASP A 1 273 ? 19.469 15.258 4.492 1 98.5 273 ASP A CA 1
ATOM 2279 C C . ASP A 1 273 ? 18.281 15.344 3.539 1 98.5 273 ASP A C 1
ATOM 2281 O O . ASP A 1 273 ? 17.875 14.336 2.949 1 98.5 273 ASP A O 1
ATOM 2285 N N . PRO A 1 274 ? 17.734 16.531 3.361 1 98.25 274 PRO A N 1
ATOM 2286 C CA . PRO A 1 274 ? 16.531 16.688 2.549 1 98.25 274 PRO A CA 1
ATOM 2287 C C . PRO A 1 274 ? 16.688 16.141 1.134 1 98.25 274 PRO A C 1
ATOM 2289 O O . PRO A 1 274 ? 15.797 15.453 0.624 1 98.25 274 PRO A O 1
ATOM 2292 N N . GLU A 1 275 ? 17.781 16.375 0.47 1 97.94 275 GLU A N 1
ATOM 2293 C CA . GLU A 1 275 ? 17.969 15.93 -0.906 1 97.94 275 GLU A CA 1
ATOM 2294 C C . GLU A 1 275 ? 18.109 14.414 -0.98 1 97.94 275 GLU A C 1
ATOM 2296 O O . GLU A 1 275 ? 17.594 13.773 -1.895 1 97.94 275 GLU A O 1
ATOM 2301 N N . GLU A 1 276 ? 18.875 13.891 -0.055 1 98.31 276 GLU A N 1
ATOM 2302 C CA . GLU A 1 276 ? 18.969 12.43 0.018 1 98.31 276 GLU A CA 1
ATOM 2303 C C . GLU A 1 276 ? 17.609 11.789 0.25 1 98.31 276 GLU A C 1
ATOM 2305 O O . GLU A 1 276 ? 17.312 10.734 -0.309 1 98.31 276 GLU A O 1
ATOM 2310 N N . SER A 1 277 ? 16.812 12.398 1.032 1 98.5 277 SER A N 1
ATOM 2311 C CA . SER A 1 277 ? 15.484 11.867 1.35 1 98.5 277 SER A CA 1
ATOM 2312 C C . SER A 1 277 ? 14.586 11.852 0.119 1 98.5 277 SER A C 1
ATOM 2314 O O . SER A 1 277 ? 13.75 10.961 -0.037 1 98.5 277 SER A O 1
ATOM 2316 N N . ILE A 1 278 ? 14.68 12.875 -0.755 1 98.62 278 ILE A N 1
ATOM 2317 C CA . ILE A 1 278 ? 13.914 12.891 -2 1 98.62 278 ILE A CA 1
ATOM 2318 C C . ILE A 1 278 ? 14.359 11.734 -2.891 1 98.62 278 ILE A C 1
ATOM 2320 O O . ILE A 1 278 ? 13.531 11.047 -3.488 1 98.62 278 ILE A O 1
ATOM 2324 N N . THR A 1 279 ? 15.672 11.562 -2.957 1 98.44 279 THR A N 1
ATOM 2325 C CA . THR A 1 279 ? 16.219 10.445 -3.719 1 98.44 279 THR A CA 1
ATOM 2326 C C . THR A 1 279 ? 15.633 9.125 -3.23 1 98.44 279 THR A C 1
ATOM 2328 O O . THR A 1 279 ? 15.188 8.305 -4.035 1 98.44 279 THR A O 1
ATOM 2331 N N . ASN A 1 280 ? 15.625 8.953 -1.949 1 97.69 280 ASN A N 1
ATOM 2332 C CA . ASN A 1 280 ? 15.109 7.723 -1.355 1 97.69 280 ASN A CA 1
ATOM 2333 C C . ASN A 1 280 ? 13.609 7.582 -1.57 1 97.69 280 ASN A C 1
ATOM 2335 O O . ASN A 1 280 ? 13.102 6.469 -1.744 1 97.69 280 ASN A O 1
ATOM 2339 N N . ALA A 1 281 ? 12.906 8.703 -1.533 1 98.44 281 ALA A N 1
ATOM 2340 C CA . ALA A 1 281 ? 11.469 8.68 -1.789 1 98.44 281 ALA A CA 1
ATOM 2341 C C . ALA A 1 281 ? 11.172 8.164 -3.191 1 98.44 281 ALA A C 1
ATOM 2343 O O . ALA A 1 281 ? 10.281 7.324 -3.373 1 98.44 281 ALA A O 1
ATOM 2344 N N . ILE A 1 282 ? 11.898 8.664 -4.164 1 98.06 282 ILE A N 1
ATOM 2345 C CA . ILE A 1 282 ? 11.703 8.25 -5.551 1 98.06 282 ILE A CA 1
ATOM 2346 C C . ILE A 1 282 ? 11.961 6.75 -5.684 1 98.06 282 ILE A C 1
ATOM 2348 O O . ILE A 1 282 ? 11.164 6.027 -6.281 1 98.06 282 ILE A O 1
ATOM 2352 N N . LYS A 1 283 ? 13.008 6.293 -5.043 1 95.88 283 LYS A N 1
ATOM 2353 C CA . LYS A 1 283 ? 13.391 4.891 -5.145 1 95.88 283 LYS A CA 1
ATOM 2354 C C . LYS A 1 283 ? 12.359 3.986 -4.477 1 95.88 283 LYS A C 1
ATOM 2356 O O . LYS A 1 283 ? 12.148 2.85 -4.906 1 95.88 283 LYS A O 1
ATOM 2361 N N . HIS A 1 284 ? 11.781 4.48 -3.473 1 96.25 284 HIS A N 1
ATOM 2362 C CA . HIS A 1 284 ? 10.781 3.717 -2.732 1 96.25 284 HIS A CA 1
ATOM 2363 C C . HIS A 1 284 ? 9.461 3.643 -3.498 1 96.25 284 HIS A C 1
ATOM 2365 O O . HIS A 1 284 ? 8.789 2.611 -3.479 1 96.25 284 HIS A O 1
ATOM 2371 N N . LEU A 1 285 ? 9.109 4.727 -4.191 1 97 285 LEU A N 1
ATOM 2372 C CA . LEU A 1 285 ? 7.746 4.883 -4.695 1 97 285 LEU A CA 1
ATOM 2373 C C . LEU A 1 285 ? 7.652 4.449 -6.152 1 97 285 LEU A C 1
ATOM 2375 O O . LEU A 1 285 ? 6.562 4.148 -6.648 1 97 285 LEU A O 1
ATOM 2379 N N . TYR A 1 286 ? 8.797 4.398 -6.848 1 94.12 286 TYR A N 1
ATOM 2380 C CA . TYR A 1 286 ? 8.758 4.145 -8.281 1 94.12 286 TYR A CA 1
ATOM 2381 C C . TYR A 1 286 ? 9.867 3.18 -8.695 1 94.12 286 TYR A C 1
ATOM 2383 O O . TYR A 1 286 ? 10.938 3.164 -8.086 1 94.12 286 TYR A O 1
ATOM 2391 N N . PRO A 1 287 ? 9.586 2.416 -9.766 1 89.5 287 PRO A N 1
ATOM 2392 C CA . PRO A 1 287 ? 10.664 1.604 -10.328 1 89.5 287 PRO A CA 1
ATOM 2393 C C . PRO A 1 287 ? 11.867 2.439 -10.766 1 89.5 287 PRO A C 1
ATOM 2395 O O . PRO A 1 287 ? 11.711 3.598 -11.156 1 89.5 287 PRO A O 1
ATOM 2398 N N . GLU A 1 288 ? 13 1.841 -10.727 1 89.75 288 GLU A N 1
ATOM 2399 C CA . GLU A 1 288 ? 14.281 2.508 -10.938 1 89.75 288 GLU A CA 1
ATOM 2400 C C . GLU A 1 288 ? 14.328 3.189 -12.305 1 89.75 288 GLU A C 1
ATOM 2402 O O . GLU A 1 288 ? 14.953 4.238 -12.461 1 89.75 288 GLU A O 1
ATOM 2407 N N . GLU A 1 289 ? 13.656 2.586 -13.266 1 91.56 289 GLU A N 1
ATOM 2408 C CA . GLU A 1 289 ? 13.727 3.1 -14.633 1 91.56 289 GLU A CA 1
ATOM 2409 C C . GLU A 1 289 ? 13.094 4.488 -14.734 1 91.56 289 GLU A C 1
ATOM 2411 O O . GLU A 1 289 ? 13.367 5.234 -15.672 1 91.56 289 GLU A O 1
ATOM 2416 N N . TYR A 1 290 ? 12.352 4.898 -13.727 1 94.88 290 TYR A N 1
ATOM 2417 C CA . TYR A 1 290 ? 11.664 6.184 -13.789 1 94.88 290 TYR A CA 1
ATOM 2418 C C . TYR A 1 290 ? 12.328 7.203 -12.875 1 94.88 290 TYR A C 1
ATOM 2420 O O . TYR A 1 290 ? 11.805 8.305 -12.672 1 94.88 290 TYR A O 1
ATOM 2428 N N . TYR A 1 291 ? 13.477 6.898 -12.289 1 96.75 291 TYR A N 1
ATOM 2429 C CA . TYR A 1 291 ? 14.133 7.758 -11.312 1 96.75 291 TYR A CA 1
ATOM 2430 C C . TYR A 1 291 ? 14.367 9.148 -11.883 1 96.75 291 TYR A C 1
ATOM 2432 O O . TYR A 1 291 ? 13.977 10.148 -11.281 1 96.75 291 TYR A O 1
ATOM 2440 N N . GLU A 1 292 ? 14.977 9.219 -13.094 1 97.75 292 GLU A N 1
ATOM 2441 C CA . GLU A 1 292 ? 15.328 10.508 -13.68 1 97.75 292 GLU A CA 1
ATOM 2442 C C . GLU A 1 292 ? 14.078 11.312 -14.016 1 97.75 292 GLU A C 1
ATOM 2444 O O . GLU A 1 292 ? 14.055 12.531 -13.852 1 97.75 292 GLU A O 1
ATOM 2449 N N . THR A 1 293 ? 13.078 10.586 -14.508 1 98.19 293 THR A N 1
ATOM 2450 C CA . THR A 1 293 ? 11.805 11.211 -14.859 1 98.19 293 THR A CA 1
ATOM 2451 C C . THR A 1 293 ? 11.172 11.867 -13.633 1 98.19 293 THR A C 1
ATOM 2453 O O . THR A 1 293 ? 10.805 13.039 -13.672 1 98.19 293 THR A O 1
ATOM 2456 N N . MET A 1 294 ? 11.133 11.125 -12.516 1 98.19 294 MET A N 1
ATOM 2457 C CA . MET A 1 294 ? 10.484 11.625 -11.305 1 98.19 294 MET A CA 1
ATOM 2458 C C . MET A 1 294 ? 11.336 12.695 -10.633 1 98.19 294 MET A C 1
ATOM 2460 O O . MET A 1 294 ? 10.797 13.641 -10.047 1 98.19 294 MET A O 1
ATOM 2464 N N . ARG A 1 295 ? 12.633 12.523 -10.758 1 98.56 295 ARG A N 1
ATOM 2465 C CA . ARG A 1 295 ? 13.531 13.539 -10.211 1 98.56 295 ARG A CA 1
ATOM 2466 C C . ARG A 1 295 ? 13.289 14.898 -10.859 1 98.56 295 ARG A C 1
ATOM 2468 O O . ARG A 1 295 ? 13.133 15.898 -10.164 1 98.56 295 ARG A O 1
ATOM 2475 N N . LEU A 1 296 ? 13.281 14.898 -12.164 1 98.69 296 LEU A N 1
ATOM 2476 C CA . LEU A 1 296 ? 13.055 16.172 -12.852 1 98.69 296 LEU A CA 1
ATOM 2477 C C . LEU A 1 296 ? 11.664 16.719 -12.547 1 98.69 296 LEU A C 1
ATOM 2479 O O . LEU A 1 296 ? 11.5 17.922 -12.328 1 98.69 296 LEU A O 1
ATOM 2483 N N . PHE A 1 297 ? 10.656 15.852 -12.562 1 98.75 297 PHE A N 1
ATOM 2484 C CA . PHE A 1 297 ? 9.289 16.266 -12.258 1 98.75 297 PHE A CA 1
ATOM 2485 C C . PHE A 1 297 ? 9.227 16.953 -10.898 1 98.75 297 PHE A C 1
ATOM 2487 O O . PHE A 1 297 ? 8.578 17.984 -10.742 1 98.75 297 PHE A O 1
ATOM 2494 N N . ILE A 1 298 ? 9.906 16.344 -9.883 1 98.75 298 ILE A N 1
ATOM 2495 C CA . ILE A 1 298 ? 9.938 16.875 -8.531 1 98.75 298 ILE A CA 1
ATOM 2496 C C . ILE A 1 298 ? 10.68 18.219 -8.516 1 98.75 298 ILE A C 1
ATOM 2498 O O . ILE A 1 298 ? 10.234 19.172 -7.895 1 98.75 298 ILE A O 1
ATOM 2502 N N . GLU A 1 299 ? 11.766 18.312 -9.273 1 98.69 299 GLU A N 1
ATOM 2503 C CA . GLU A 1 299 ? 12.555 19.547 -9.328 1 98.69 299 GLU A CA 1
ATOM 2504 C C . GLU A 1 299 ? 11.734 20.703 -9.883 1 98.69 299 GLU A C 1
ATOM 2506 O O . GLU A 1 299 ? 11.914 21.844 -9.477 1 98.69 299 GLU A O 1
ATOM 2511 N N . LEU A 1 300 ? 10.852 20.391 -10.711 1 98.62 300 LEU A N 1
ATOM 2512 C CA . LEU A 1 300 ? 10.039 21.406 -11.352 1 98.62 300 LEU A CA 1
ATOM 2513 C C . LEU A 1 300 ? 8.883 21.844 -10.453 1 98.62 300 LEU A C 1
ATOM 2515 O O . LEU A 1 300 ? 8.195 22.812 -10.742 1 98.62 300 LEU A O 1
ATOM 2519 N N . ASN A 1 301 ? 8.656 21.109 -9.352 1 98.56 301 ASN A N 1
ATOM 2520 C CA . ASN A 1 301 ? 7.5 21.344 -8.5 1 98.56 301 ASN A CA 1
ATOM 2521 C C . ASN A 1 301 ? 7.883 21.328 -7.02 1 98.56 301 ASN A C 1
ATOM 2523 O O . ASN A 1 301 ? 7.074 20.953 -6.172 1 98.56 301 ASN A O 1
ATOM 2527 N N . LYS A 1 302 ? 9.086 21.609 -6.645 1 97.38 302 LYS A N 1
ATOM 2528 C CA . LYS A 1 302 ? 9.562 21.438 -5.277 1 97.38 302 LYS A CA 1
ATOM 2529 C C . LYS A 1 302 ? 9.438 22.719 -4.473 1 97.38 302 LYS A C 1
ATOM 2531 O O . LYS A 1 302 ? 9.625 22.719 -3.256 1 97.38 302 LYS A O 1
ATOM 2536 N N . ALA A 1 303 ? 9.078 23.875 -5.117 1 97.62 303 ALA A N 1
ATOM 2537 C CA . ALA A 1 303 ? 8.852 25.109 -4.379 1 97.62 303 ALA A CA 1
ATOM 2538 C C . ALA A 1 303 ? 7.719 24.938 -3.365 1 97.62 303 ALA A C 1
ATOM 2540 O O . ALA A 1 303 ? 6.754 24.219 -3.617 1 97.62 303 ALA A O 1
ATOM 2541 N N . SER A 1 304 ? 7.859 25.594 -2.242 1 97 304 SER A N 1
ATOM 2542 C CA . SER A 1 304 ? 6.949 25.516 -1.102 1 97 304 SER A CA 1
ATOM 2543 C C . SER A 1 304 ? 7.145 26.719 -0.174 1 97 304 SER A C 1
ATOM 2545 O O . SER A 1 304 ? 8.023 27.547 -0.398 1 97 304 SER A O 1
ATOM 2547 N N . PRO A 1 305 ? 6.324 26.812 0.849 1 95.69 305 PRO A N 1
ATOM 2548 C CA . PRO A 1 305 ? 6.59 27.875 1.829 1 95.69 305 PRO A CA 1
ATOM 2549 C C . PRO A 1 305 ? 7.969 27.75 2.471 1 95.69 305 PRO A C 1
ATOM 2551 O O . PRO A 1 305 ? 8.547 28.75 2.902 1 95.69 305 PRO A O 1
ATOM 2554 N N . PHE A 1 306 ? 8.531 26.531 2.445 1 96.38 306 PHE A N 1
ATOM 2555 C CA . PHE A 1 306 ? 9.852 26.297 3.025 1 96.38 306 PHE A CA 1
ATOM 2556 C C . PHE A 1 306 ? 10.945 26.859 2.123 1 96.38 306 PHE A C 1
ATOM 2558 O O . PHE A 1 306 ? 12 27.266 2.602 1 96.38 306 PHE A O 1
ATOM 2565 N N . ASN A 1 307 ? 10.719 26.781 0.864 1 96.88 307 ASN A N 1
ATOM 2566 C CA . ASN A 1 307 ? 11.648 27.203 -0.183 1 96.88 307 ASN A CA 1
ATOM 2567 C C . ASN A 1 307 ? 10.898 27.672 -1.433 1 96.88 307 ASN A C 1
ATOM 2569 O O . ASN A 1 307 ? 10.867 26.969 -2.438 1 96.88 307 ASN A O 1
ATOM 2573 N N . PRO A 1 308 ? 10.422 28.906 -1.391 1 96.81 308 PRO A N 1
ATOM 2574 C CA . PRO A 1 308 ? 9.57 29.391 -2.477 1 96.81 308 PRO A CA 1
ATOM 2575 C C . PRO A 1 308 ? 10.281 29.406 -3.826 1 96.81 308 PRO A C 1
ATOM 2577 O O . PRO A 1 308 ? 9.633 29.391 -4.875 1 96.81 308 PRO A O 1
ATOM 2580 N N . LEU A 1 309 ? 11.594 29.438 -3.852 1 96.5 309 LEU A N 1
ATOM 2581 C CA . LEU A 1 309 ? 12.367 29.484 -5.086 1 96.5 309 LEU A CA 1
ATOM 2582 C C . LEU A 1 309 ? 12.969 28.109 -5.402 1 96.5 309 LEU A C 1
ATOM 2584 O O . LEU A 1 309 ? 13.953 28.016 -6.145 1 96.5 309 LEU A O 1
ATOM 2588 N N . GLY A 1 310 ? 12.375 27.109 -4.832 1 97.19 310 GLY A N 1
ATOM 2589 C CA . GLY A 1 310 ? 12.977 25.781 -4.895 1 97.19 310 GLY A CA 1
ATOM 2590 C C . GLY A 1 310 ? 12.812 25.109 -6.25 1 97.19 310 GLY A C 1
ATOM 2591 O O . GLY A 1 310 ? 13.531 24.172 -6.57 1 97.19 310 GLY A O 1
ATOM 2592 N N . ASP A 1 311 ? 11.945 25.594 -7.133 1 98.25 311 ASP A N 1
ATOM 2593 C CA . ASP A 1 311 ? 11.727 24.984 -8.438 1 98.25 311 ASP A CA 1
ATOM 2594 C C . ASP A 1 311 ? 12.945 25.156 -9.344 1 98.25 311 ASP A C 1
ATOM 2596 O O . ASP A 1 311 ? 13.57 26.219 -9.3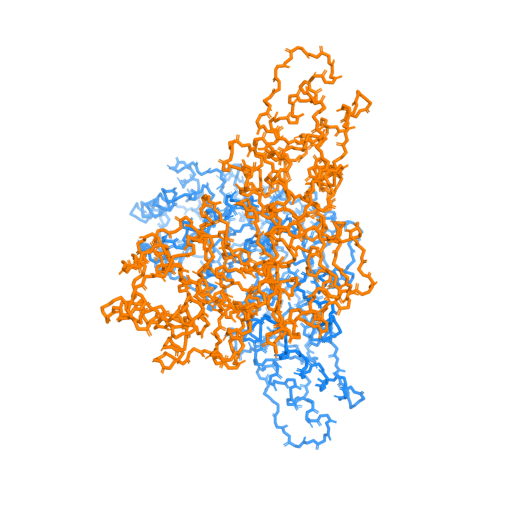44 1 98.25 311 ASP A O 1
ATOM 2600 N N . TYR A 1 312 ? 13.25 24.172 -10.047 1 98.06 312 TYR A N 1
ATOM 2601 C CA . TYR A 1 312 ? 14.109 24.344 -11.211 1 98.06 312 TYR A CA 1
ATOM 2602 C C . TYR A 1 312 ? 13.398 25.141 -12.297 1 98.06 312 TYR A C 1
ATOM 2604 O O . TYR A 1 312 ? 12.227 24.891 -12.586 1 98.06 312 TYR A O 1
ATOM 2612 N N . VAL A 1 313 ? 14.016 26.141 -12.797 1 97.94 313 VAL A N 1
ATOM 2613 C CA . VAL A 1 313 ? 13.484 26.922 -13.906 1 97.94 313 VAL A CA 1
ATOM 2614 C C . VAL A 1 313 ? 14.133 26.469 -15.211 1 97.94 313 VAL A C 1
ATOM 2616 O O . VAL A 1 313 ? 15.289 26.781 -15.484 1 97.94 313 VAL A O 1
ATOM 2619 N N . PRO A 1 314 ? 13.359 25.828 -16.047 1 97.88 314 PRO A N 1
ATOM 2620 C CA . PRO A 1 314 ? 13.961 25.312 -17.266 1 97.88 314 PRO A CA 1
ATOM 2621 C C . PRO A 1 314 ? 14.211 26.391 -18.312 1 97.88 314 PRO A C 1
ATOM 2623 O O . PRO A 1 314 ? 13.562 27.438 -18.297 1 97.88 314 PRO A O 1
ATOM 2626 N N . SER A 1 315 ? 15.188 26.188 -19.141 1 97.19 315 SER A N 1
ATOM 2627 C CA . SER A 1 315 ? 15.531 27.047 -20.266 1 97.19 315 SER A CA 1
ATOM 2628 C C . SER A 1 315 ? 15.438 26.297 -21.578 1 97.19 315 SER A C 1
ATOM 2630 O O . SER A 1 315 ? 15.016 25.141 -21.625 1 97.19 315 SER A O 1
ATOM 2632 N N . LYS A 1 316 ? 15.781 26.953 -22.625 1 96.75 316 LYS A N 1
ATOM 2633 C CA . LYS A 1 316 ? 15.781 26.344 -23.953 1 96.75 316 LYS A CA 1
ATOM 2634 C C . LYS A 1 316 ? 16.688 25.109 -23.984 1 96.75 316 LYS A C 1
ATOM 2636 O O . LYS A 1 316 ? 16.406 24.156 -24.703 1 96.75 316 LYS A O 1
ATOM 2641 N N . ASN A 1 317 ? 17.719 25.141 -23.141 1 97.56 317 ASN A N 1
ATOM 2642 C CA . ASN A 1 317 ? 18.688 24.031 -23.109 1 97.56 317 ASN A CA 1
ATOM 2643 C C . ASN A 1 317 ? 18.078 22.781 -22.469 1 97.56 317 ASN A C 1
ATOM 2645 O O . ASN A 1 317 ? 18.641 21.703 -22.578 1 97.56 317 ASN A O 1
ATOM 2649 N N . ASP A 1 318 ? 16.844 22.922 -21.891 1 98.12 318 ASP A N 1
ATOM 2650 C CA . ASP A 1 318 ? 16.25 21.812 -21.156 1 98.12 318 ASP A CA 1
ATOM 2651 C C . ASP A 1 318 ? 15.133 21.156 -21.969 1 98.12 318 ASP A C 1
ATOM 2653 O O . ASP A 1 318 ? 14.5 20.203 -21.5 1 98.12 318 ASP A O 1
ATOM 2657 N N . VAL A 1 319 ? 14.93 21.594 -23.156 1 98.06 319 VAL A N 1
ATOM 2658 C CA . VAL A 1 319 ? 13.773 21.172 -23.938 1 98.06 319 VAL A CA 1
ATOM 2659 C C . VAL A 1 319 ? 13.812 19.656 -24.141 1 98.06 319 VAL A C 1
ATOM 2661 O O . VAL A 1 319 ? 12.812 18.969 -23.953 1 98.06 319 VAL A O 1
ATOM 2664 N N . ALA A 1 320 ? 14.953 19.156 -24.516 1 98.06 320 ALA A N 1
ATOM 2665 C CA . ALA A 1 320 ? 15.078 17.719 -24.766 1 98.06 320 ALA A CA 1
ATOM 2666 C C . ALA A 1 320 ? 14.773 16.906 -23.516 1 98.06 320 ALA A C 1
ATOM 2668 O O . ALA A 1 320 ? 14.07 15.898 -23.578 1 98.06 320 ALA A O 1
ATOM 2669 N N . ARG A 1 321 ? 15.32 17.359 -22.422 1 97.94 321 ARG A N 1
ATOM 2670 C CA . ARG A 1 321 ? 15.117 16.688 -21.141 1 97.94 321 ARG A CA 1
ATOM 2671 C C . ARG A 1 321 ? 13.664 16.766 -20.703 1 97.94 321 ARG A C 1
ATOM 2673 O O . ARG A 1 321 ? 13.117 15.797 -20.172 1 97.94 321 ARG A O 1
ATOM 2680 N N . LEU A 1 322 ? 13.016 17.859 -20.953 1 98.5 322 LEU A N 1
ATOM 2681 C CA . LEU A 1 322 ? 11.609 18.031 -20.609 1 98.5 322 LEU A CA 1
ATOM 2682 C C . LEU A 1 322 ? 10.727 17.125 -21.453 1 98.5 322 LEU A C 1
ATOM 2684 O O . LEU A 1 322 ? 9.812 16.469 -20.922 1 98.5 322 LEU A O 1
ATOM 2688 N N . LYS A 1 323 ? 10.984 17.062 -22.703 1 98.25 323 LYS A N 1
ATOM 2689 C CA . LYS A 1 323 ? 10.203 16.203 -23.594 1 98.25 323 LYS A CA 1
ATOM 2690 C C . LYS A 1 323 ? 10.336 14.734 -23.203 1 98.25 323 LYS A C 1
ATOM 2692 O O . LYS A 1 323 ? 9.352 13.992 -23.203 1 98.25 323 LYS A O 1
ATOM 2697 N N . LYS A 1 324 ? 11.555 14.398 -22.891 1 98.19 324 LYS A N 1
ATOM 2698 C CA . LYS A 1 324 ? 11.781 13.023 -22.453 1 98.19 324 LYS A CA 1
ATOM 2699 C C . LYS A 1 324 ? 11 12.711 -21.188 1 98.19 324 LYS A C 1
ATOM 2701 O O . LYS A 1 324 ? 10.336 11.672 -21.094 1 98.19 324 LYS A O 1
ATOM 2706 N N . MET A 1 325 ? 11.047 13.578 -20.234 1 98.25 325 MET A N 1
ATOM 2707 C CA . MET A 1 325 ? 10.336 13.391 -18.969 1 98.25 325 MET A CA 1
ATOM 2708 C C . MET A 1 325 ? 8.828 13.305 -19.203 1 98.25 325 MET A C 1
ATOM 2710 O O . MET A 1 325 ? 8.156 12.438 -18.641 1 98.25 325 MET A O 1
ATOM 2714 N N . LEU A 1 326 ? 8.273 14.156 -20.078 1 97.81 326 LEU A N 1
ATOM 2715 C CA . LEU A 1 326 ? 6.84 14.219 -20.344 1 97.81 326 LEU A CA 1
ATOM 2716 C C . LEU A 1 326 ? 6.367 12.961 -21.062 1 97.81 326 LEU A C 1
ATOM 2718 O O . LEU A 1 326 ? 5.25 12.492 -20.828 1 97.81 326 LEU A O 1
ATOM 2722 N N . ASN A 1 327 ? 7.211 12.438 -21.859 1 96.38 327 ASN A N 1
ATOM 2723 C CA . ASN A 1 327 ? 6.887 11.18 -22.531 1 96.38 327 ASN A CA 1
ATOM 2724 C C . ASN A 1 327 ? 6.941 10 -21.562 1 96.38 327 ASN A C 1
ATOM 2726 O O . ASN A 1 327 ? 6.055 9.148 -21.562 1 96.38 327 ASN A O 1
ATOM 2730 N N . GLU A 1 328 ? 7.934 9.984 -20.734 1 96.19 328 GLU A N 1
ATOM 2731 C CA . GLU A 1 328 ? 8.18 8.859 -19.844 1 96.19 328 GLU A CA 1
ATOM 2732 C C . GLU A 1 328 ? 7.207 8.852 -18.672 1 96.19 328 GLU A C 1
ATOM 2734 O O . GLU A 1 328 ? 6.812 7.793 -18.188 1 96.19 328 GLU A O 1
ATOM 2739 N N . ILE A 1 329 ? 6.832 10.023 -18.234 1 95.62 329 ILE A N 1
ATOM 2740 C CA . ILE A 1 329 ? 5.98 10.117 -17.047 1 95.62 329 ILE A CA 1
ATOM 2741 C C . ILE A 1 329 ? 4.621 9.477 -17.344 1 95.62 329 ILE A C 1
ATOM 2743 O O . ILE A 1 329 ? 4.004 8.891 -16.453 1 95.62 329 ILE A O 1
ATOM 2747 N N . ASN A 1 330 ? 4.223 9.555 -18.562 1 91.88 330 ASN A N 1
ATOM 2748 C CA . ASN A 1 330 ? 2.941 8.984 -18.953 1 91.88 330 ASN A CA 1
ATOM 2749 C C . ASN A 1 330 ? 2.973 7.457 -18.906 1 91.88 330 ASN A C 1
ATOM 2751 O O . ASN A 1 330 ? 1.927 6.809 -18.953 1 91.88 330 ASN A O 1
ATOM 2755 N N . ASN A 1 331 ? 4.152 6.922 -18.781 1 90.56 331 ASN A N 1
ATOM 2756 C CA . ASN A 1 331 ? 4.309 5.469 -18.797 1 90.56 331 ASN A CA 1
ATOM 2757 C C . ASN A 1 331 ? 4.434 4.895 -17.391 1 90.56 331 ASN A C 1
ATOM 2759 O O . ASN A 1 331 ? 4.492 3.674 -17.219 1 90.56 331 ASN A O 1
ATOM 2763 N N . ILE A 1 332 ? 4.379 5.777 -16.422 1 90.38 332 ILE A N 1
ATOM 2764 C CA . ILE A 1 332 ? 4.48 5.234 -15.07 1 90.38 332 ILE A CA 1
ATOM 2765 C C . ILE A 1 332 ? 3.193 4.496 -14.711 1 90.38 332 ILE A C 1
ATOM 2767 O O . ILE A 1 332 ? 2.115 4.844 -15.195 1 90.38 332 ILE A O 1
ATOM 2771 N N . ASN A 1 333 ? 3.23 3.479 -13.914 1 89.12 333 ASN A N 1
ATOM 2772 C CA . ASN A 1 333 ? 2.072 2.658 -13.578 1 89.12 333 ASN A CA 1
ATOM 2773 C C . ASN A 1 333 ? 1.16 3.359 -12.57 1 89.12 333 ASN A C 1
ATOM 2775 O O . ASN A 1 333 ? -0.014 3.006 -12.445 1 89.12 333 ASN A O 1
ATOM 2779 N N . ASN A 1 334 ? 1.575 4.32 -11.883 1 93.75 334 ASN A N 1
ATOM 2780 C CA . ASN A 1 334 ? 0.737 5.062 -10.945 1 93.75 334 ASN A CA 1
ATOM 2781 C C . ASN A 1 334 ? -0.195 6.027 -11.672 1 93.75 334 ASN A C 1
ATOM 2783 O O . ASN A 1 334 ? 0.023 7.242 -11.656 1 93.75 334 ASN A O 1
ATOM 2787 N N . LYS A 1 335 ? -1.301 5.531 -12.203 1 95.38 335 LYS A N 1
ATOM 2788 C CA . LYS A 1 335 ? -2.24 6.301 -13.008 1 95.38 335 LYS A CA 1
ATOM 2789 C C . LYS A 1 335 ? -2.965 7.344 -12.164 1 95.38 335 LYS A C 1
ATOM 2791 O O . LYS A 1 335 ? -3.336 8.406 -12.672 1 95.38 335 LYS A O 1
ATOM 2796 N N . LYS A 1 336 ? -3.123 6.992 -10.906 1 97.06 336 LYS A N 1
ATOM 2797 C CA . LYS A 1 336 ? -3.744 7.957 -10 1 97.06 336 LYS A CA 1
ATOM 2798 C C . LYS A 1 336 ? -2.885 9.211 -9.859 1 97.06 336 LYS A C 1
ATOM 2800 O O . LYS A 1 336 ? -3.406 10.328 -9.828 1 97.06 336 LYS A O 1
ATOM 2805 N N . LEU A 1 337 ? -1.564 9.055 -9.758 1 96.94 337 LEU A N 1
ATOM 2806 C CA . LEU A 1 337 ? -0.668 10.203 -9.727 1 96.94 337 LEU A CA 1
ATOM 2807 C C . LEU A 1 337 ? -0.812 11.039 -11 1 96.94 337 LEU A C 1
ATOM 2809 O O . LEU A 1 337 ? -0.841 12.273 -10.938 1 96.94 337 LEU A O 1
ATOM 2813 N N . LEU A 1 338 ? -0.874 10.328 -12.141 1 96.62 338 LEU A N 1
ATOM 2814 C CA . LEU A 1 338 ? -1.013 11.023 -13.414 1 96.62 338 LEU A CA 1
ATOM 2815 C C . LEU A 1 338 ? -2.316 11.812 -13.469 1 96.62 338 LEU A C 1
ATOM 2817 O O . LEU A 1 338 ? -2.34 12.953 -13.945 1 96.62 338 LEU A O 1
ATOM 2821 N N . GLU A 1 339 ? -3.316 11.242 -12.969 1 96.5 339 GLU A N 1
ATOM 2822 C CA . GLU A 1 339 ? -4.613 11.914 -12.93 1 96.5 339 GLU A CA 1
ATOM 2823 C C . GLU A 1 339 ? -4.566 13.148 -12.039 1 96.5 339 GLU A C 1
ATOM 2825 O O . GLU A 1 339 ? -5.035 14.227 -12.43 1 96.5 339 GLU A O 1
ATOM 2830 N N . GLU A 1 340 ? -3.959 13 -10.836 1 96 340 GLU A N 1
ATOM 2831 C CA . GLU A 1 340 ? -3.887 14.086 -9.859 1 96 340 GLU A CA 1
ATOM 2832 C C . GLU A 1 340 ? -3.025 15.234 -10.375 1 96 340 GLU A C 1
ATOM 2834 O O . GLU A 1 340 ? -3.211 16.391 -9.977 1 96 340 GLU A O 1
ATOM 2839 N N . THR A 1 341 ? -2.1 14.906 -11.32 1 96.44 341 THR A N 1
ATOM 2840 C CA . THR A 1 341 ? -1.117 15.906 -11.719 1 96.44 341 THR A CA 1
ATOM 2841 C C . THR A 1 341 ? -1.297 16.281 -13.188 1 96.44 341 THR A C 1
ATOM 2843 O O . THR A 1 341 ? -0.414 16.891 -13.789 1 96.44 341 THR A O 1
ATOM 2846 N N . SER A 1 342 ? -2.436 15.883 -13.758 1 96.75 342 SER A N 1
ATOM 2847 C CA . SER A 1 342 ? -2.664 16.078 -15.188 1 96.75 342 SER A CA 1
ATOM 2848 C C . SER A 1 342 ? -2.568 17.562 -15.562 1 96.75 342 SER A C 1
ATOM 2850 O O . SER A 1 342 ? -2.051 17.891 -16.625 1 96.75 342 SER A O 1
ATOM 2852 N N . TRP A 1 343 ? -3.055 18.406 -14.672 1 95.56 343 TRP A N 1
ATOM 2853 C CA . TRP A 1 343 ? -3.027 19.844 -14.93 1 95.56 343 TRP A CA 1
ATOM 2854 C C . TRP A 1 343 ? -1.594 20.359 -15 1 95.56 343 TRP A C 1
ATOM 2856 O O . TRP A 1 343 ? -1.266 21.188 -15.844 1 95.56 343 TRP A O 1
ATOM 2866 N N . ILE A 1 344 ? -0.718 19.906 -14.172 1 97 344 ILE A N 1
ATOM 2867 C CA . ILE A 1 344 ? 0.678 20.328 -14.156 1 97 344 ILE A CA 1
ATOM 2868 C C . ILE A 1 344 ? 1.405 19.766 -15.375 1 97 344 ILE A C 1
ATOM 2870 O O . ILE A 1 344 ? 2.262 20.438 -15.953 1 97 344 ILE A O 1
ATOM 2874 N N . ILE A 1 345 ? 1.103 18.5 -15.719 1 96.88 345 ILE A N 1
ATOM 2875 C CA . ILE A 1 345 ? 1.715 17.859 -16.891 1 96.88 345 ILE A CA 1
ATOM 2876 C C . ILE A 1 345 ? 1.355 18.641 -18.141 1 96.88 345 ILE A C 1
ATOM 2878 O O . ILE A 1 345 ? 2.219 18.922 -18.984 1 96.88 345 ILE A O 1
ATOM 2882 N N . SER A 1 346 ? 0.117 19.078 -18.234 1 96.31 346 SER A N 1
ATOM 2883 C CA . SER A 1 346 ? -0.33 19.891 -19.359 1 96.31 346 SER A CA 1
ATOM 2884 C C . SER A 1 346 ? 0.407 21.234 -19.391 1 96.31 346 SER A C 1
ATOM 2886 O O . SER A 1 346 ? 0.806 21.688 -20.469 1 96.31 346 SER A O 1
ATOM 2888 N N . LYS A 1 347 ? 0.523 21.859 -18.266 1 97.12 347 LYS A N 1
ATOM 2889 C CA . LYS A 1 347 ? 1.245 23.125 -18.188 1 97.12 347 LYS A CA 1
ATOM 2890 C C . LYS A 1 347 ? 2.701 22.953 -18.609 1 97.12 347 LYS A C 1
ATOM 2892 O O . LYS A 1 347 ? 3.252 23.812 -19.312 1 97.12 347 LYS A O 1
ATOM 2897 N N . LEU A 1 348 ? 3.33 21.891 -18.188 1 97.62 348 LEU A N 1
ATOM 2898 C CA . LEU A 1 348 ? 4.727 21.641 -18.516 1 97.62 348 LEU A CA 1
ATOM 2899 C C . LEU A 1 348 ? 4.883 21.375 -20.016 1 97.62 348 LEU A C 1
ATOM 2901 O O . LEU A 1 348 ? 5.902 21.75 -20.609 1 97.62 348 LEU A O 1
ATOM 2905 N N . GLN A 1 349 ? 3.863 20.734 -20.594 1 97.5 349 GLN A N 1
ATOM 2906 C CA . GLN A 1 349 ? 3.863 20.562 -22.047 1 97.5 349 GLN A CA 1
ATOM 2907 C C . GLN A 1 349 ? 3.842 21.922 -22.75 1 97.5 349 GLN A C 1
ATOM 2909 O O . GLN A 1 349 ? 4.582 22.141 -23.703 1 97.5 349 GLN A O 1
ATOM 2914 N N . ALA A 1 350 ? 3.008 22.797 -22.281 1 97.31 350 ALA A N 1
ATOM 2915 C CA . ALA A 1 350 ? 2.914 24.141 -22.844 1 97.31 350 ALA A CA 1
ATOM 2916 C C . ALA A 1 350 ? 4.223 24.906 -22.656 1 97.31 350 ALA A C 1
ATOM 2918 O O . ALA A 1 350 ? 4.68 25.594 -23.578 1 97.31 350 ALA A O 1
ATOM 2919 N N . ILE A 1 351 ? 4.812 24.812 -21.5 1 97.31 351 ILE A N 1
ATOM 2920 C CA . ILE A 1 351 ? 6.074 25.484 -21.203 1 97.31 351 ILE A CA 1
ATOM 2921 C C . ILE A 1 351 ? 7.164 24.953 -22.141 1 97.31 351 ILE A C 1
ATOM 2923 O O . ILE A 1 351 ? 7.973 25.734 -22.656 1 97.31 351 ILE A O 1
ATOM 2927 N N . THR A 1 352 ? 7.168 23.656 -22.344 1 97.62 352 THR A N 1
ATOM 2928 C CA . THR A 1 352 ? 8.148 23.047 -23.234 1 97.62 352 THR A CA 1
ATOM 2929 C C . THR A 1 352 ? 7.988 23.562 -24.656 1 97.62 352 THR A C 1
ATOM 2931 O O . THR A 1 352 ? 8.977 23.906 -25.312 1 97.62 352 THR A O 1
ATOM 2934 N N . ALA A 1 353 ? 6.777 23.672 -25.125 1 97.19 353 ALA A N 1
ATOM 2935 C CA . ALA A 1 353 ? 6.496 24.219 -26.438 1 97.19 353 ALA A CA 1
ATOM 2936 C C . ALA A 1 353 ? 6.953 25.672 -26.547 1 97.19 353 ALA A C 1
ATOM 2938 O O . ALA A 1 353 ? 7.5 26.094 -27.562 1 97.19 353 ALA A O 1
ATOM 2939 N N . LEU A 1 354 ? 6.68 26.422 -25.516 1 96.5 354 LEU A N 1
ATOM 2940 C CA . LEU A 1 354 ? 7.098 27.828 -25.469 1 96.5 354 LEU A CA 1
ATOM 2941 C C . LEU A 1 354 ? 8.617 27.938 -25.578 1 96.5 354 LEU A C 1
ATOM 2943 O O . LEU A 1 354 ? 9.125 28.797 -26.312 1 96.5 354 LEU A O 1
ATOM 2947 N N . LEU A 1 355 ? 9.328 27.094 -24.859 1 96.38 355 LEU A N 1
ATOM 2948 C CA . LEU A 1 355 ? 10.781 27.109 -24.859 1 96.38 355 LEU A CA 1
ATOM 2949 C C . LEU A 1 355 ? 11.336 26.688 -26.219 1 96.38 355 LEU A C 1
ATOM 2951 O O . LEU A 1 355 ? 12.453 27.062 -26.578 1 96.38 355 LEU A O 1
ATOM 2955 N N . GLU A 1 356 ? 10.484 26 -26.953 1 96.19 356 GLU A N 1
ATOM 2956 C CA . GLU A 1 356 ? 10.867 25.594 -28.297 1 96.19 356 GLU A CA 1
ATOM 2957 C C . GLU A 1 356 ? 10.625 26.719 -29.297 1 96.19 356 GLU A C 1
ATOM 2959 O O . GLU A 1 356 ? 11 26.625 -30.469 1 96.19 356 GLU A O 1
ATOM 2964 N N . GLY A 1 357 ? 9.883 27.797 -28.891 1 94.25 357 GLY A N 1
ATOM 2965 C CA . GLY A 1 357 ? 9.672 28.953 -29.75 1 94.25 357 GLY A CA 1
ATOM 2966 C C . GLY A 1 357 ? 8.25 29.047 -30.281 1 94.25 357 GLY A C 1
ATOM 2967 O O . GLY A 1 357 ? 7.945 29.922 -31.094 1 94.25 357 GLY A O 1
ATOM 2968 N N . GLN A 1 358 ? 7.457 28.156 -29.734 1 94.94 358 GLN A N 1
ATOM 2969 C CA . GLN A 1 358 ? 6.07 28.219 -30.172 1 94.94 358 GLN A CA 1
ATOM 2970 C C . GLN A 1 358 ? 5.309 29.328 -29.453 1 94.94 358 GLN A C 1
ATOM 2972 O O . GLN A 1 358 ? 5.637 29.672 -28.312 1 94.94 358 GLN A O 1
ATOM 2977 N N . ARG A 1 359 ? 4.289 29.875 -30.219 1 91.75 359 ARG A N 1
ATOM 2978 C CA . ARG A 1 359 ? 3.418 30.859 -29.594 1 91.75 359 ARG A CA 1
ATOM 2979 C C . ARG A 1 359 ? 2.223 30.203 -28.922 1 91.75 359 ARG A C 1
ATOM 2981 O O . ARG A 1 359 ? 1.212 29.922 -29.578 1 91.75 359 ARG A O 1
ATOM 2988 N N . ILE A 1 360 ? 2.418 29.922 -27.672 1 91 360 ILE A N 1
ATOM 2989 C CA . ILE A 1 360 ? 1.369 29.25 -26.906 1 91 360 ILE A CA 1
ATOM 2990 C C . ILE A 1 360 ? 1.117 30 -25.609 1 91 360 ILE A C 1
ATOM 2992 O O . ILE A 1 360 ? 2.049 30.547 -25 1 91 360 ILE A O 1
ATOM 2996 N N . ARG A 1 361 ? -0.069 30.062 -25.359 1 88.94 361 ARG A N 1
ATOM 2997 C CA . ARG A 1 361 ? -0.426 30.656 -24.078 1 88.94 361 ARG A CA 1
ATOM 2998 C C . ARG A 1 361 ? -0.288 29.625 -22.953 1 88.94 361 ARG A C 1
ATOM 3000 O O . ARG A 1 361 ? -0.66 28.469 -23.109 1 88.94 361 ARG A O 1
ATOM 3007 N N . VAL A 1 362 ? 0.367 30.078 -21.859 1 90.81 362 VAL A N 1
ATOM 3008 C CA . VAL A 1 362 ? 0.512 29.234 -20.672 1 90.81 362 VAL A CA 1
ATOM 3009 C C . VAL A 1 362 ? -0.507 29.656 -19.625 1 90.81 362 VAL A C 1
ATOM 3011 O O . VAL A 1 362 ? -0.701 30.844 -19.375 1 90.81 362 VAL A O 1
ATOM 3014 N N . GLU A 1 363 ? -1.198 28.672 -19.031 1 91.31 363 GLU A N 1
ATOM 3015 C CA . GLU A 1 363 ? -2.234 28.906 -18.031 1 91.31 363 GLU A CA 1
ATOM 3016 C C . GLU A 1 363 ? -1.643 29.5 -16.766 1 91.31 363 GLU A C 1
ATOM 3018 O O . GLU A 1 363 ? -0.871 28.844 -16.062 1 91.31 363 GLU A O 1
ATOM 3023 N N . PRO A 1 364 ? -1.988 30.719 -16.438 1 91.44 364 PRO A N 1
ATOM 3024 C CA . PRO A 1 364 ? -1.354 31.375 -15.289 1 91.44 364 PRO A CA 1
ATOM 3025 C C . PRO A 1 364 ? -1.821 30.797 -13.953 1 91.44 364 PRO A C 1
ATOM 3027 O O . PRO A 1 364 ? -1.164 31 -12.922 1 91.44 364 PRO A O 1
ATOM 3030 N N . ARG A 1 365 ? -2.951 30.094 -13.922 1 94.56 365 ARG A N 1
ATOM 3031 C CA . ARG A 1 365 ? -3.521 29.594 -12.68 1 94.56 365 ARG A CA 1
ATOM 3032 C C . ARG A 1 365 ? -2.893 28.266 -12.281 1 94.56 365 ARG A C 1
ATOM 3034 O O . ARG A 1 365 ? -3.188 27.719 -11.219 1 94.56 365 ARG A O 1
ATOM 3041 N N . ILE A 1 366 ? -2.102 27.734 -13.117 1 96.88 366 ILE A N 1
ATOM 3042 C CA . ILE A 1 366 ? -1.332 26.531 -12.797 1 96.88 366 ILE A CA 1
ATOM 3043 C C . ILE A 1 366 ? 0.138 26.906 -12.609 1 96.88 366 ILE A C 1
ATOM 3045 O O . ILE A 1 366 ? 0.775 27.438 -13.516 1 96.88 366 ILE A O 1
ATOM 3049 N N . GLN A 1 367 ? 0.646 26.672 -11.438 1 97.38 367 GLN A N 1
ATOM 3050 C CA . GLN A 1 367 ? 2.006 27.094 -11.109 1 97.38 367 GLN A CA 1
ATOM 3051 C C . GLN A 1 367 ? 2.953 25.891 -11.055 1 97.38 367 GLN A C 1
ATOM 3053 O O . GLN A 1 367 ? 2.65 24.891 -10.414 1 97.38 367 GLN A O 1
ATOM 3058 N N . THR A 1 368 ? 4.09 25.953 -11.766 1 97.75 368 THR A N 1
ATOM 3059 C CA . THR A 1 368 ? 5.168 24.969 -11.859 1 97.75 368 THR A CA 1
ATOM 3060 C C . THR A 1 368 ? 6.41 25.594 -12.5 1 97.75 368 THR A C 1
ATOM 3062 O O . THR A 1 368 ? 6.359 26.719 -12.992 1 97.75 368 THR A O 1
ATOM 3065 N N . ALA A 1 369 ? 7.535 24.984 -12.344 1 97.88 369 ALA A N 1
ATOM 3066 C CA . ALA A 1 369 ? 8.742 25.328 -13.102 1 97.88 369 ALA A CA 1
ATOM 3067 C C . ALA A 1 369 ? 9.156 26.766 -12.852 1 97.88 369 ALA A C 1
ATOM 3069 O O . ALA A 1 369 ? 9.406 27.516 -13.797 1 97.88 369 ALA A O 1
ATOM 3070 N N . GLY A 1 370 ? 9.062 27.094 -11.633 1 96.81 370 GLY A N 1
ATOM 3071 C CA . GLY A 1 370 ? 9.586 28.406 -11.266 1 96.81 370 GLY A CA 1
ATOM 3072 C C . GLY A 1 370 ? 8.508 29.375 -10.82 1 96.81 370 GLY A C 1
ATOM 3073 O O . GLY A 1 370 ? 8.805 30.375 -10.148 1 96.81 370 GLY A O 1
ATOM 3074 N N . ASP A 1 371 ? 7.266 29.094 -11.156 1 96.25 371 ASP A N 1
ATOM 3075 C CA . ASP A 1 371 ? 6.156 29.922 -10.695 1 96.25 371 ASP A CA 1
ATOM 3076 C C . ASP A 1 371 ? 5.762 29.562 -9.266 1 96.25 371 ASP A C 1
ATOM 3078 O O . ASP A 1 371 ? 5.48 28.406 -8.969 1 96.25 371 ASP A O 1
ATOM 3082 N N . TYR A 1 372 ? 5.77 30.516 -8.391 1 96.88 372 TYR A N 1
ATOM 3083 C CA . TYR A 1 372 ? 5.297 30.312 -7.023 1 96.88 372 TYR A CA 1
ATOM 3084 C C . TYR A 1 372 ? 4.754 31.609 -6.441 1 96.88 372 TYR A C 1
ATOM 3086 O O . TYR A 1 372 ? 5.523 32.5 -6.074 1 96.88 372 TYR A O 1
ATOM 3094 N N . ASP A 1 373 ? 3.518 31.703 -6.414 1 96.19 373 ASP A N 1
ATOM 3095 C CA . ASP A 1 373 ? 2.801 32.875 -5.887 1 96.19 373 ASP A CA 1
ATOM 3096 C C . ASP A 1 373 ? 1.489 32.438 -5.227 1 96.19 373 ASP A C 1
ATOM 3098 O O . ASP A 1 373 ? 0.534 32.062 -5.914 1 96.19 373 ASP A O 1
ATOM 3102 N N . PRO A 1 374 ? 1.413 32.5 -3.906 1 95.12 374 PRO A N 1
ATOM 3103 C CA . PRO A 1 374 ? 0.179 32.125 -3.215 1 95.12 374 PRO A CA 1
ATOM 3104 C C . PRO A 1 374 ? -0.946 33.156 -3.414 1 95.12 374 PRO A C 1
ATOM 3106 O O . PRO A 1 374 ? -2.062 32.938 -2.932 1 95.12 374 PRO A O 1
ATOM 3109 N N . LEU A 1 375 ? -0.689 34.25 -4.152 1 94.94 375 LEU A N 1
ATOM 3110 C CA . LEU A 1 375 ? -1.661 35.281 -4.414 1 94.94 375 LEU A CA 1
ATOM 3111 C C . LEU A 1 375 ? -2.182 35.875 -3.111 1 94.94 375 LEU A C 1
ATOM 3113 O O . LEU A 1 375 ? -3.395 35.969 -2.896 1 94.94 375 LEU A O 1
ATOM 3117 N N . MET A 1 376 ? -1.296 36.188 -2.186 1 95.94 376 MET A N 1
ATOM 3118 C CA . MET A 1 376 ? -1.527 36.844 -0.907 1 95.94 376 MET A CA 1
ATOM 3119 C C . MET A 1 376 ? -0.768 38.156 -0.836 1 95.94 376 MET A C 1
ATOM 3121 O O . MET A 1 376 ? 0.351 38.281 -1.342 1 95.94 376 MET A O 1
ATOM 3125 N N . ASN A 1 377 ? -1.387 39.188 -0.293 1 96.5 377 ASN A N 1
ATOM 3126 C CA . ASN A 1 377 ? -0.643 40.406 -0.026 1 96.5 377 ASN A CA 1
ATOM 3127 C C . ASN A 1 377 ? 0.265 40.281 1.191 1 96.5 377 ASN A C 1
ATOM 3129 O O . ASN A 1 377 ? 0.282 39.219 1.833 1 96.5 377 ASN A O 1
ATOM 3133 N N . ASP A 1 378 ? 1.071 41.219 1.5 1 97.44 378 ASP A N 1
ATOM 3134 C CA . ASP A 1 378 ? 2.082 41.125 2.551 1 97.44 378 ASP A CA 1
ATOM 3135 C C . ASP A 1 378 ? 1.44 40.844 3.906 1 97.44 378 ASP A C 1
ATOM 3137 O O . ASP A 1 378 ? 1.956 40.031 4.688 1 97.44 378 ASP A O 1
ATOM 3141 N N . GLU A 1 379 ? 0.38 41.5 4.18 1 97.5 379 GLU A N 1
ATOM 3142 C CA . GLU A 1 379 ? -0.301 41.312 5.457 1 97.5 379 GLU A CA 1
ATOM 3143 C C . GLU A 1 379 ? -0.835 39.906 5.598 1 97.5 379 GLU A C 1
ATOM 3145 O O . GLU A 1 379 ? -0.72 39.281 6.66 1 97.5 379 GLU A O 1
ATOM 3150 N N . GLU A 1 380 ? -1.406 39.406 4.551 1 96.88 380 GLU A N 1
ATOM 3151 C CA . GLU A 1 380 ? -1.908 38.031 4.531 1 96.88 380 GLU A CA 1
ATOM 3152 C C . GLU A 1 380 ? -0.778 37.031 4.734 1 96.88 380 GLU A C 1
ATOM 3154 O O . GLU A 1 380 ? -0.933 36.062 5.469 1 96.88 380 GLU A O 1
ATOM 3159 N N . MET A 1 381 ? 0.288 37.219 4.027 1 97.62 381 MET A N 1
ATOM 3160 C CA . MET A 1 381 ? 1.423 36.312 4.125 1 97.62 381 MET A CA 1
ATOM 3161 C C . MET A 1 381 ? 1.989 36.312 5.543 1 97.62 381 MET A C 1
ATOM 3163 O O . MET A 1 381 ? 2.34 35.25 6.066 1 97.62 381 MET A O 1
ATOM 3167 N N . LYS A 1 382 ? 2.121 37.5 6.109 1 97.25 382 LYS A N 1
ATOM 3168 C CA . LYS A 1 382 ? 2.598 37.562 7.484 1 97.25 382 LYS A CA 1
ATOM 3169 C C . LYS A 1 382 ? 1.673 36.781 8.43 1 97.25 382 LYS A C 1
ATOM 3171 O O . LYS A 1 382 ? 2.139 36.125 9.352 1 97.25 382 LYS A O 1
ATOM 3176 N N . PHE A 1 383 ? 0.418 36.938 8.164 1 95.38 383 PHE A N 1
ATOM 3177 C CA . PHE A 1 383 ? -0.576 36.219 8.977 1 95.38 383 PHE A CA 1
ATOM 3178 C C . PHE A 1 383 ? -0.48 34.719 8.773 1 95.38 383 PHE A C 1
ATOM 3180 O O . PHE A 1 383 ? -0.514 33.969 9.734 1 95.38 383 PHE A O 1
ATOM 3187 N N . PHE A 1 384 ? -0.332 34.312 7.574 1 96.62 384 PHE A N 1
ATOM 3188 C CA . PHE A 1 384 ? -0.45 32.938 7.188 1 96.62 384 PHE A CA 1
ATOM 3189 C C . PHE A 1 384 ? 0.881 32.219 7.359 1 96.62 384 PHE A C 1
ATOM 3191 O O . PHE A 1 384 ? 0.923 31.078 7.867 1 96.62 384 PHE A O 1
ATOM 3198 N N . PHE A 1 385 ? 2.035 32.844 6.98 1 97.81 385 PHE A N 1
ATOM 3199 C CA . PHE A 1 385 ? 3.342 32.188 6.957 1 97.81 385 PHE A CA 1
ATOM 3200 C C . PHE A 1 385 ? 4.227 32.719 8.078 1 97.81 385 PHE A C 1
ATOM 3202 O O . PHE A 1 385 ? 5.297 32.156 8.344 1 97.81 385 PHE A O 1
ATOM 3209 N N . GLY A 1 386 ? 3.793 33.75 8.773 1 96.75 386 GLY A N 1
ATOM 3210 C CA . GLY A 1 386 ? 4.602 34.406 9.789 1 96.75 386 GLY A CA 1
ATOM 3211 C C . GLY A 1 386 ? 5.551 35.438 9.219 1 96.75 386 GLY A C 1
ATOM 3212 O O . GLY A 1 386 ? 6.117 36.25 9.961 1 96.75 386 GLY A O 1
ATOM 3213 N N . GLU A 1 387 ? 5.699 35.469 7.895 1 97 387 GLU A N 1
ATOM 3214 C CA . GLU A 1 387 ? 6.555 36.406 7.176 1 97 387 GLU A CA 1
ATOM 3215 C C . GLU A 1 387 ? 6.152 36.5 5.711 1 97 387 GLU A C 1
ATOM 3217 O O . GLU A 1 387 ? 5.332 35.719 5.227 1 97 387 GLU A O 1
ATOM 3222 N N . VAL A 1 388 ? 6.609 37.531 5.121 1 97.31 388 VAL A N 1
ATOM 3223 C CA . VAL A 1 388 ? 6.426 37.656 3.678 1 97.31 388 VAL A CA 1
ATOM 3224 C C . VAL A 1 388 ? 7.395 36.719 2.955 1 97.31 388 VAL A C 1
ATOM 3226 O O . VAL A 1 388 ? 8.594 36.719 3.225 1 97.31 388 VAL A O 1
ATOM 3229 N N . ILE A 1 389 ? 6.867 35.906 2.113 1 96.12 389 ILE A N 1
ATOM 3230 C CA . ILE A 1 389 ? 7.758 35 1.39 1 96.12 389 ILE A CA 1
ATOM 3231 C C . ILE A 1 389 ? 7.965 35.5 -0.033 1 96.12 389 ILE A C 1
ATOM 3233 O O . ILE A 1 389 ? 7.152 36.281 -0.545 1 96.12 389 ILE A O 1
ATOM 3237 N N . GLU A 1 390 ? 9.016 35.062 -0.634 1 95 390 GLU A N 1
ATOM 3238 C CA . GLU A 1 390 ? 9.328 35.469 -1.998 1 95 390 GLU A CA 1
ATOM 3239 C C . GLU A 1 390 ? 8.352 34.875 -3 1 95 390 GLU A C 1
ATOM 3241 O O . GLU A 1 390 ? 7.926 33.719 -2.846 1 95 390 GLU A O 1
ATOM 3246 N N . LYS A 1 391 ? 7.969 35.656 -3.934 1 94.81 391 LYS A N 1
ATOM 3247 C CA . LYS A 1 391 ? 7.117 35.188 -5.027 1 94.81 391 LYS A CA 1
ATOM 3248 C C . LYS A 1 391 ? 7.84 35.312 -6.367 1 94.81 391 LYS A C 1
ATOM 3250 O O . LYS A 1 391 ? 8.742 36.125 -6.527 1 94.81 391 LYS A O 1
ATOM 3255 N N . ARG A 1 392 ? 7.453 34.469 -7.238 1 93.31 392 ARG A N 1
ATOM 3256 C CA . ARG A 1 392 ? 8.031 34.438 -8.578 1 93.31 392 ARG A CA 1
ATOM 3257 C C . ARG A 1 392 ? 6.988 34.031 -9.617 1 93.31 392 ARG A C 1
ATOM 3259 O O . ARG A 1 392 ? 6.242 33.094 -9.414 1 93.31 392 ARG A O 1
ATOM 3266 N N . ARG A 1 393 ? 6.852 34.75 -10.625 1 91.25 393 ARG A N 1
ATOM 3267 C CA . ARG A 1 393 ? 6.035 34.438 -11.789 1 91.25 393 ARG A CA 1
ATOM 3268 C C . ARG A 1 393 ? 6.875 34.406 -13.062 1 91.25 393 ARG A C 1
ATOM 3270 O O . ARG A 1 393 ? 7.402 35.469 -13.469 1 91.25 393 ARG A O 1
ATOM 3277 N N . ILE A 1 394 ? 6.797 33.125 -13.398 1 85.5 394 ILE A N 1
ATOM 3278 C CA . ILE A 1 394 ? 7.527 32.906 -14.641 1 85.5 394 ILE A CA 1
ATOM 3279 C C . ILE A 1 394 ? 6.547 32.562 -15.758 1 85.5 394 ILE A C 1
ATOM 3281 O O . ILE A 1 394 ? 5.391 32.219 -15.492 1 85.5 394 ILE A O 1
ATOM 3285 N N . TRP A 1 395 ? 6.824 32.844 -16.938 1 80.25 395 TRP A N 1
ATOM 3286 C CA . TRP A 1 395 ? 6.117 32.438 -18.141 1 80.25 395 TRP A CA 1
ATOM 3287 C C . TRP A 1 395 ? 4.914 33.312 -18.406 1 80.25 395 TRP A C 1
ATOM 3289 O O . TRP A 1 395 ? 4.051 33 -19.234 1 80.25 395 TRP A O 1
ATOM 3299 N N . ILE A 1 396 ? 4.652 34.281 -17.391 1 68.5 396 ILE A N 1
ATOM 3300 C CA . ILE A 1 396 ? 3.557 35.219 -17.625 1 68.5 396 ILE A CA 1
ATOM 3301 C C . ILE A 1 396 ? 4.004 36.312 -18.578 1 68.5 396 ILE A C 1
ATOM 3303 O O . ILE A 1 396 ? 5.16 36.75 -18.547 1 68.5 396 ILE A O 1
ATOM 3307 N N . MET B 1 1 ? 5.602 -6.359 -20.75 1 93.75 1 MET B N 1
ATOM 3308 C CA . MET B 1 1 ? 5.422 -7.734 -20.297 1 93.75 1 MET B CA 1
ATOM 3309 C C . MET B 1 1 ? 4.66 -7.781 -18.969 1 93.75 1 MET B C 1
ATOM 3311 O O . MET B 1 1 ? 4.859 -6.922 -18.109 1 93.75 1 MET B O 1
ATOM 3315 N N . TYR B 1 2 ? 3.762 -8.695 -18.781 1 97.88 2 TYR B N 1
ATOM 3316 C CA . TYR B 1 2 ? 3.018 -8.891 -17.531 1 97.88 2 TYR B CA 1
ATOM 3317 C C . TYR B 1 2 ? 3.852 -9.656 -16.516 1 97.88 2 TYR B C 1
ATOM 3319 O O . TYR B 1 2 ? 4.312 -10.766 -16.797 1 97.88 2 TYR B O 1
ATOM 3327 N N . VAL B 1 3 ? 4.117 -9.109 -15.406 1 98.75 3 VAL B N 1
ATOM 3328 C CA . VAL B 1 3 ? 4.77 -9.75 -14.273 1 98.75 3 VAL B CA 1
ATOM 3329 C C . VAL B 1 3 ? 4.008 -9.43 -12.992 1 98.75 3 VAL B C 1
ATOM 3331 O O . VAL B 1 3 ? 3.688 -8.266 -12.727 1 98.75 3 VAL B O 1
ATOM 3334 N N . GLY B 1 4 ? 3.609 -10.414 -12.266 1 98.81 4 GLY B N 1
ATOM 3335 C CA . GLY B 1 4 ? 2.83 -10.102 -11.078 1 98.81 4 GLY B CA 1
ATOM 3336 C C . GLY B 1 4 ? 2.432 -11.328 -10.281 1 98.81 4 GLY B C 1
ATOM 3337 O O . GLY B 1 4 ? 3.27 -12.188 -9.992 1 98.81 4 GLY B O 1
ATOM 3338 N N . VAL B 1 5 ? 1.165 -11.367 -9.859 1 98.94 5 VAL B N 1
ATOM 3339 C CA . VAL B 1 5 ? 0.703 -12.328 -8.867 1 98.94 5 VAL B CA 1
ATOM 3340 C C . VAL B 1 5 ? -0.491 -13.109 -9.414 1 98.94 5 VAL B C 1
ATOM 3342 O O . VAL B 1 5 ? -1.345 -12.539 -10.102 1 98.94 5 VAL B O 1
ATOM 3345 N N . VAL B 1 6 ? -0.542 -14.398 -9.148 1 98.94 6 VAL B N 1
ATOM 3346 C CA . VAL B 1 6 ? -1.741 -15.211 -9.32 1 98.94 6 VAL B CA 1
ATOM 3347 C C . VAL B 1 6 ? -2.168 -15.789 -7.969 1 98.94 6 VAL B C 1
ATOM 3349 O O . VAL B 1 6 ? -1.478 -16.641 -7.406 1 98.94 6 VAL B O 1
ATOM 3352 N N . GLU B 1 7 ? -3.189 -15.234 -7.391 1 98.75 7 GLU B N 1
ATOM 3353 C CA . GLU B 1 7 ? -3.77 -15.836 -6.191 1 98.75 7 GLU B CA 1
ATOM 3354 C C . GLU B 1 7 ? -4.438 -17.172 -6.512 1 98.75 7 GLU B C 1
ATOM 3356 O O . GLU B 1 7 ? -5.66 -17.234 -6.652 1 98.75 7 GLU B O 1
ATOM 3361 N N . GLY B 1 8 ? -3.658 -18.203 -6.547 1 98.12 8 GLY B N 1
ATOM 3362 C CA . GLY B 1 8 ? -4.145 -19.5 -7.012 1 98.12 8 GLY B CA 1
ATOM 3363 C C . GLY B 1 8 ? -4.016 -20.594 -5.973 1 98.12 8 GLY B C 1
ATOM 3364 O O . GLY B 1 8 ? -4.223 -21.781 -6.277 1 98.12 8 GLY B O 1
ATOM 3365 N N . PHE B 1 9 ? -3.73 -20.188 -4.75 1 98 9 PHE B N 1
ATOM 3366 C CA . PHE B 1 9 ? -3.404 -21.188 -3.732 1 98 9 PHE B CA 1
ATOM 3367 C C . PHE B 1 9 ? -4.672 -21.797 -3.143 1 98 9 PHE B C 1
ATOM 3369 O O . PHE B 1 9 ? -5.77 -21.281 -3.352 1 98 9 PHE B O 1
ATOM 3376 N N . TYR B 1 10 ? -4.547 -22.875 -2.51 1 96.94 10 TYR B N 1
ATOM 3377 C CA . TYR B 1 10 ? -5.551 -23.469 -1.64 1 96.94 10 TYR B CA 1
ATOM 3378 C C . TYR B 1 10 ? -5.461 -22.906 -0.229 1 96.94 10 TYR B C 1
ATOM 3380 O O . TYR B 1 10 ? -4.383 -22.5 0.221 1 96.94 10 TYR B O 1
ATOM 3388 N N . GLY B 1 11 ? -6.586 -22.844 0.439 1 96.44 11 GLY B N 1
ATOM 3389 C CA . GLY B 1 11 ? -6.59 -22.328 1.799 1 96.44 11 GLY B CA 1
ATOM 3390 C C . GLY B 1 11 ? -7.406 -21.062 1.955 1 96.44 11 GLY B C 1
ATOM 3391 O O . GLY B 1 11 ? -8.086 -20.625 1.019 1 96.44 11 GLY B O 1
ATOM 3392 N N . PRO B 1 12 ? -7.355 -20.531 3.156 1 95.62 12 PRO B N 1
ATOM 3393 C CA . PRO B 1 12 ? -8.117 -19.312 3.404 1 95.62 12 PRO B CA 1
ATOM 3394 C C . PRO B 1 12 ? -7.758 -18.172 2.439 1 95.62 12 PRO B C 1
ATOM 3396 O O . PRO B 1 12 ? -6.578 -17.953 2.158 1 95.62 12 PRO B O 1
ATOM 3399 N N . LEU B 1 13 ? -8.766 -17.516 2.004 1 96.75 13 LEU B N 1
ATOM 3400 C CA . LEU B 1 13 ? -8.609 -16.469 0.996 1 96.75 13 LEU B CA 1
ATOM 3401 C C . LEU B 1 13 ? -8.016 -15.203 1.612 1 96.75 13 LEU B C 1
ATOM 3403 O O . LEU B 1 13 ? -8.258 -14.906 2.783 1 96.75 13 LEU B O 1
ATOM 3407 N N . TRP B 1 14 ? -7.223 -14.477 0.85 1 97.94 14 TRP B N 1
ATOM 3408 C CA . TRP B 1 14 ? -6.984 -13.078 1.188 1 97.94 14 TRP B CA 1
ATOM 3409 C C . TRP B 1 14 ? -8.289 -12.297 1.229 1 97.94 14 TRP B C 1
ATOM 3411 O O . TRP B 1 14 ? -9.188 -12.523 0.407 1 97.94 14 TRP B O 1
ATOM 3421 N N . ASP B 1 15 ? -8.461 -11.469 2.172 1 97.06 15 ASP B N 1
ATOM 3422 C CA . ASP B 1 15 ? -9.672 -10.641 2.176 1 97.06 15 ASP B CA 1
ATOM 3423 C C . ASP B 1 15 ? -9.469 -9.367 1.366 1 97.06 15 ASP B C 1
ATOM 3425 O O . ASP B 1 15 ? -8.422 -9.18 0.735 1 97.06 15 ASP B O 1
ATOM 3429 N N . LYS B 1 16 ? -10.484 -8.531 1.306 1 97.31 16 LYS B N 1
ATOM 3430 C CA . LYS B 1 16 ? -10.5 -7.328 0.484 1 97.31 16 LYS B CA 1
ATOM 3431 C C . LYS B 1 16 ? -9.32 -6.418 0.814 1 97.31 16 LYS B C 1
ATOM 3433 O O . LYS B 1 16 ? -8.617 -5.949 -0.086 1 97.31 16 LYS B O 1
ATOM 3438 N N . ILE B 1 17 ? -9.055 -6.125 2.102 1 97.75 17 ILE B N 1
ATOM 3439 C CA . ILE B 1 17 ? -8.031 -5.18 2.529 1 97.75 17 ILE B CA 1
ATOM 3440 C C . ILE B 1 17 ? -6.648 -5.727 2.174 1 97.75 17 ILE B C 1
ATOM 3442 O O . ILE B 1 17 ? -5.789 -4.992 1.682 1 97.75 17 ILE B O 1
ATOM 3446 N N . ASP B 1 18 ? -6.441 -7.043 2.336 1 98 18 ASP B N 1
ATOM 3447 C CA . ASP B 1 18 ? -5.184 -7.668 1.938 1 98 18 ASP B CA 1
ATOM 3448 C C . ASP B 1 18 ? -4.902 -7.438 0.456 1 98 18 ASP B C 1
ATOM 3450 O O . ASP B 1 18 ? -3.781 -7.086 0.078 1 98 18 ASP B O 1
ATOM 3454 N N . ARG B 1 19 ? -5.906 -7.637 -0.346 1 98.69 19 ARG B N 1
ATOM 3455 C CA . ARG B 1 19 ? -5.746 -7.523 -1.792 1 98.69 19 ARG B CA 1
ATOM 3456 C C . ARG B 1 19 ? -5.453 -6.082 -2.199 1 98.69 19 ARG B C 1
ATOM 3458 O O . ARG B 1 19 ? -4.59 -5.832 -3.043 1 98.69 19 ARG B O 1
ATOM 3465 N N . LEU B 1 20 ? -6.191 -5.133 -1.577 1 98.5 20 LEU B N 1
ATOM 3466 C CA . LEU B 1 20 ? -5.988 -3.727 -1.913 1 98.5 20 LEU B CA 1
ATOM 3467 C C . LEU B 1 20 ? -4.582 -3.275 -1.534 1 98.5 20 LEU B C 1
ATOM 3469 O O . LEU B 1 20 ? -3.912 -2.598 -2.316 1 98.5 20 LEU B O 1
ATOM 3473 N N . LEU B 1 21 ? -4.137 -3.645 -0.343 1 98 21 LEU B N 1
ATOM 3474 C CA . LEU B 1 21 ? -2.801 -3.27 0.108 1 98 21 LEU B CA 1
ATOM 3475 C C . LEU B 1 21 ? -1.731 -3.941 -0.746 1 98 21 LEU B C 1
ATOM 3477 O O . LEU B 1 21 ? -0.668 -3.365 -0.984 1 98 21 LEU B O 1
ATOM 3481 N N . MET B 1 22 ? -2.01 -5.145 -1.294 1 98.56 22 MET B N 1
ATOM 3482 C CA . MET B 1 22 ? -1.098 -5.836 -2.199 1 98.56 22 MET B CA 1
ATOM 3483 C C . MET B 1 22 ? -0.943 -5.066 -3.508 1 98.56 22 MET B C 1
ATOM 3485 O O . MET B 1 22 ? 0.16 -4.965 -4.047 1 98.56 22 MET B O 1
ATOM 3489 N N . ILE B 1 23 ? -2.039 -4.465 -3.99 1 98.62 23 ILE B N 1
ATOM 3490 C CA . ILE B 1 23 ? -1.995 -3.713 -5.238 1 98.62 23 ILE B CA 1
ATOM 3491 C C . ILE B 1 23 ? -1.063 -2.512 -5.086 1 98.62 23 ILE B C 1
ATOM 3493 O O . ILE B 1 23 ? -0.288 -2.199 -5.992 1 98.62 23 ILE B O 1
ATOM 3497 N N . GLU B 1 24 ? -1.11 -1.81 -3.918 1 97.06 24 GLU B N 1
ATOM 3498 C CA . GLU B 1 24 ? -0.216 -0.69 -3.639 1 97.06 24 GLU B CA 1
ATOM 3499 C C . GLU B 1 24 ? 1.245 -1.131 -3.672 1 97.06 24 GLU B C 1
ATOM 3501 O O . GLU B 1 24 ? 2.082 -0.479 -4.297 1 97.06 24 GLU B O 1
ATOM 3506 N N . PHE B 1 25 ? 1.535 -2.246 -2.984 1 97.44 25 PHE B N 1
ATOM 3507 C CA . PHE B 1 25 ? 2.881 -2.809 -2.932 1 97.44 25 PHE B CA 1
ATOM 3508 C C . PHE B 1 25 ? 3.361 -3.195 -4.324 1 97.44 25 PHE B C 1
ATOM 3510 O O . PHE B 1 25 ? 4.496 -2.895 -4.703 1 97.44 25 PHE B O 1
ATOM 3517 N N . MET B 1 26 ? 2.49 -3.791 -5.172 1 98.38 26 MET B N 1
ATOM 3518 C CA . MET B 1 26 ? 2.834 -4.254 -6.512 1 98.38 26 MET B CA 1
ATOM 3519 C C . MET B 1 26 ? 3.248 -3.088 -7.402 1 98.38 26 MET B C 1
ATOM 3521 O O . MET B 1 26 ? 4.262 -3.162 -8.094 1 98.38 26 MET B O 1
ATOM 3525 N N . GLN B 1 27 ? 2.482 -2.033 -7.352 1 96.69 27 GLN B N 1
ATOM 3526 C CA . GLN B 1 27 ? 2.812 -0.866 -8.164 1 96.69 27 GLN B CA 1
ATOM 3527 C C . GLN B 1 27 ? 4.188 -0.311 -7.793 1 96.69 27 GLN B C 1
ATOM 3529 O O . GLN B 1 27 ? 4.977 0.038 -8.672 1 96.69 27 GLN B O 1
ATOM 3534 N N . GLN B 1 28 ? 4.527 -0.264 -6.543 1 94.38 28 GLN B N 1
ATOM 3535 C CA . GLN B 1 28 ? 5.77 0.323 -6.055 1 94.38 28 GLN B CA 1
ATOM 3536 C C . GLN B 1 28 ? 6.98 -0.45 -6.566 1 94.38 28 GLN B C 1
ATOM 3538 O O . GLN B 1 28 ? 8.039 0.134 -6.809 1 94.38 28 GLN B O 1
ATOM 3543 N N . ILE B 1 29 ? 6.73 -1.778 -6.766 1 96.12 29 ILE B N 1
ATOM 3544 C CA . ILE B 1 29 ? 7.891 -2.582 -7.133 1 96.12 29 ILE B CA 1
ATOM 3545 C C . ILE B 1 29 ? 7.812 -2.957 -8.609 1 96.12 29 ILE B C 1
ATOM 3547 O O . ILE B 1 29 ? 8.609 -3.758 -9.102 1 96.12 29 ILE B O 1
ATOM 3551 N N . GLY B 1 30 ? 6.809 -2.488 -9.32 1 95.69 30 GLY B N 1
ATOM 3552 C CA . GLY B 1 30 ? 6.762 -2.584 -10.773 1 95.69 30 GLY B CA 1
ATOM 3553 C C . GLY B 1 30 ? 6.047 -3.826 -11.266 1 95.69 30 GLY B C 1
ATOM 3554 O O . GLY B 1 30 ? 6.195 -4.215 -12.43 1 95.69 30 GLY B O 1
ATOM 3555 N N . LEU B 1 31 ? 5.316 -4.504 -10.398 1 98.19 31 LEU B N 1
ATOM 3556 C CA . LEU B 1 31 ? 4.469 -5.609 -10.836 1 98.19 31 LEU B CA 1
ATOM 3557 C C . LEU B 1 31 ? 3.141 -5.09 -11.383 1 98.19 31 LEU B C 1
ATOM 3559 O O . LEU B 1 31 ? 2.578 -4.133 -10.852 1 98.19 31 LEU B O 1
ATOM 3563 N N . ASN B 1 32 ? 2.584 -5.762 -12.453 1 98.19 32 ASN B N 1
ATOM 3564 C CA . ASN B 1 32 ? 1.531 -5.031 -13.148 1 98.19 32 ASN B CA 1
ATOM 3565 C C . ASN B 1 32 ? 0.366 -5.945 -13.516 1 98.19 32 ASN B C 1
ATOM 3567 O O . ASN B 1 32 ? -0.471 -5.582 -14.344 1 98.19 32 ASN B O 1
ATOM 3571 N N . ILE B 1 33 ? 0.264 -7.129 -12.906 1 98.88 33 ILE B N 1
ATOM 3572 C CA . ILE B 1 33 ? -0.887 -7.988 -13.156 1 98.88 33 ILE B CA 1
ATOM 3573 C C . ILE B 1 33 ? -1.226 -8.781 -11.898 1 98.88 33 ILE B C 1
ATOM 3575 O O . ILE B 1 33 ? -0.329 -9.25 -11.195 1 98.88 33 ILE B O 1
ATOM 3579 N N . TYR B 1 34 ? -2.443 -8.852 -11.562 1 98.94 34 TYR B N 1
ATOM 3580 C CA . TYR B 1 34 ? -3.018 -9.617 -10.461 1 98.94 34 TYR B CA 1
ATOM 3581 C C . TYR B 1 34 ? -4.137 -10.523 -10.953 1 98.94 34 TYR B C 1
ATOM 3583 O O . TYR B 1 34 ? -5.176 -10.047 -11.414 1 98.94 34 TYR B O 1
ATOM 3591 N N . ILE B 1 35 ? -3.953 -11.844 -10.875 1 98.94 35 ILE B N 1
ATOM 3592 C CA . ILE B 1 35 ? -4.965 -12.812 -11.297 1 98.94 35 ILE B CA 1
ATOM 3593 C C . ILE B 1 35 ? -5.684 -13.375 -10.07 1 98.94 35 ILE B C 1
ATOM 3595 O O . ILE B 1 35 ? -5.055 -13.992 -9.211 1 98.94 35 ILE B O 1
ATOM 3599 N N . TYR B 1 36 ? -6.941 -13.156 -9.992 1 98.88 36 TYR B N 1
ATOM 3600 C CA . TYR B 1 36 ? -7.801 -13.703 -8.945 1 98.88 36 TYR B CA 1
ATOM 3601 C C . TYR B 1 36 ? -8.266 -15.102 -9.297 1 98.88 36 TYR B C 1
ATOM 3603 O O . TYR B 1 36 ? -9.016 -15.289 -10.258 1 98.88 36 TYR B O 1
ATOM 3611 N N . GLY B 1 37 ? -7.824 -16.141 -8.602 1 98.38 37 GLY B N 1
ATOM 3612 C CA . GLY B 1 37 ? -8.266 -17.5 -8.828 1 98.38 37 GLY B CA 1
ATOM 3613 C C . GLY B 1 37 ? -8.039 -18.406 -7.637 1 98.38 37 GLY B C 1
ATOM 3614 O O . GLY B 1 37 ? -7.492 -19.5 -7.781 1 98.38 37 GLY B O 1
ATOM 3615 N N . PRO B 1 38 ? -8.367 -17.922 -6.398 1 97.62 38 PRO B N 1
ATOM 3616 C CA . PRO B 1 38 ? -8.148 -18.766 -5.227 1 97.62 38 PRO B CA 1
ATOM 3617 C C . PRO B 1 38 ? -9.016 -20.031 -5.25 1 97.62 38 PRO B C 1
ATOM 3619 O O . PRO B 1 38 ? -10.242 -19.938 -5.348 1 97.62 38 PRO B O 1
ATOM 3622 N N . LYS B 1 39 ? -8.414 -21.125 -5.004 1 97.31 39 LYS B N 1
ATOM 3623 C CA . LYS B 1 39 ? -9.062 -22.406 -5.273 1 97.31 39 LYS B CA 1
ATOM 3624 C C . LYS B 1 39 ? -10.164 -22.688 -4.258 1 97.31 39 LYS B C 1
ATOM 3626 O O . LYS B 1 39 ? -11.078 -23.469 -4.527 1 97.31 39 LYS B O 1
ATOM 3631 N N . TRP B 1 40 ? -10.086 -22 -3.086 1 97.06 40 TRP B N 1
ATOM 3632 C CA . TRP B 1 40 ? -11.094 -22.266 -2.066 1 97.06 40 TRP B CA 1
ATOM 3633 C C . TRP B 1 40 ? -12.266 -21.281 -2.188 1 97.06 40 TRP B C 1
ATOM 3635 O O . TRP B 1 40 ? -13.195 -21.328 -1.38 1 97.06 40 TRP B O 1
ATOM 3645 N N . ASP B 1 41 ? -12.281 -20.391 -3.135 1 98 41 ASP B N 1
ATOM 3646 C CA . ASP B 1 41 ? -13.5 -19.656 -3.471 1 98 41 ASP B CA 1
ATOM 3647 C C . ASP B 1 41 ? -14.508 -20.562 -4.18 1 98 41 ASP B C 1
ATOM 3649 O O . ASP B 1 41 ? -14.312 -20.922 -5.336 1 98 41 ASP B O 1
ATOM 3653 N N . PRO B 1 42 ? -15.547 -20.844 -3.52 1 97.94 42 PRO B N 1
ATOM 3654 C CA . PRO B 1 42 ? -16.469 -21.797 -4.125 1 97.94 42 PRO B CA 1
ATOM 3655 C C . PRO B 1 42 ? -17.125 -21.266 -5.395 1 97.94 42 PRO B C 1
ATOM 3657 O O . PRO B 1 42 ? -17.469 -22.047 -6.293 1 97.94 42 PRO B O 1
ATOM 3660 N N . TYR B 1 43 ? -17.25 -20 -5.547 1 98.19 43 TYR B N 1
ATOM 3661 C CA . TYR B 1 43 ? -17.938 -19.422 -6.699 1 98.19 43 TYR B CA 1
ATOM 3662 C C . TYR B 1 43 ? -17.016 -19.391 -7.914 1 98.19 43 TYR B C 1
ATOM 3664 O O . TYR B 1 43 ? -17.484 -19.234 -9.047 1 98.19 43 TYR B O 1
ATOM 3672 N N . HIS B 1 44 ? -15.781 -19.469 -7.617 1 96.06 44 HIS B N 1
ATOM 3673 C CA . HIS B 1 44 ? -14.758 -19.562 -8.656 1 96.06 44 HIS B CA 1
ATOM 3674 C C . HIS B 1 44 ? -14.648 -20.984 -9.211 1 96.06 44 HIS B C 1
ATOM 3676 O O . HIS B 1 44 ? -14.312 -21.172 -10.375 1 96.06 44 HIS B O 1
ATOM 3682 N N . ARG B 1 45 ? -14.969 -21.984 -8.273 1 97.56 45 ARG B N 1
ATOM 3683 C CA . ARG B 1 45 ? -14.578 -23.344 -8.594 1 97.56 45 ARG B CA 1
ATOM 3684 C C . ARG B 1 45 ? -15.734 -24.328 -8.367 1 97.56 45 ARG B C 1
ATOM 3686 O O . ARG B 1 45 ? -16.562 -24.531 -9.258 1 97.56 45 ARG B O 1
ATOM 3693 N N . SER B 1 46 ? -16.047 -24.703 -7.16 1 97.44 46 SER B N 1
ATOM 3694 C CA . SER B 1 46 ? -16.984 -25.781 -6.879 1 97.44 46 SER B CA 1
ATOM 3695 C C . SER B 1 46 ? -18.422 -25.375 -7.18 1 97.44 46 SER B C 1
ATOM 3697 O O . SER B 1 46 ? -19.234 -26.219 -7.551 1 97.44 46 SER B O 1
ATOM 3699 N N . ARG B 1 47 ? -18.703 -24.109 -7.051 1 98.06 47 ARG B N 1
ATOM 3700 C CA . ARG B 1 47 ? -20.031 -23.578 -7.32 1 98.06 47 ARG B CA 1
ATOM 3701 C C . ARG B 1 47 ? -19.969 -22.5 -8.406 1 98.06 47 ARG B C 1
ATOM 3703 O O . ARG B 1 47 ? -20.594 -21.438 -8.273 1 98.06 47 ARG B O 1
ATOM 3710 N N . TRP B 1 48 ? -19.234 -22.859 -9.43 1 98 48 TRP B N 1
ATOM 3711 C CA . TRP B 1 48 ? -18.922 -21.859 -10.453 1 98 48 TRP B CA 1
ATOM 3712 C C . TRP B 1 48 ? -20.203 -21.391 -11.148 1 98 48 TRP B C 1
ATOM 3714 O O . TRP B 1 48 ? -20.219 -20.312 -11.742 1 98 48 TRP B O 1
ATOM 3724 N N . ARG B 1 49 ? -21.328 -22.078 -11.07 1 97.81 49 ARG B N 1
ATOM 3725 C CA . ARG B 1 49 ? -22.578 -21.688 -11.719 1 97.81 49 ARG B CA 1
ATOM 3726 C C . ARG B 1 49 ? -23.312 -20.641 -10.898 1 97.81 49 ARG B C 1
ATOM 3728 O O . ARG B 1 49 ? -24.234 -19.984 -11.406 1 97.81 49 ARG B O 1
ATOM 3735 N N . THR B 1 50 ? -22.938 -20.516 -9.664 1 97.5 50 THR B N 1
ATOM 3736 C CA . THR B 1 50 ? -23.625 -19.609 -8.75 1 97.5 50 THR B CA 1
ATOM 3737 C C . THR B 1 50 ? -23.047 -18.188 -8.859 1 97.5 50 THR B C 1
ATOM 3739 O O . THR B 1 50 ? -21.828 -18 -8.797 1 97.5 50 THR B O 1
ATOM 3742 N N . PRO B 1 51 ? -23.984 -17.25 -9.016 1 96.75 51 PRO B N 1
ATOM 3743 C CA . PRO B 1 51 ? -23.5 -15.859 -9.039 1 96.75 51 PRO B CA 1
ATOM 3744 C C . PRO B 1 51 ? -22.828 -15.453 -7.73 1 96.75 51 PRO B C 1
ATOM 3746 O O . PRO B 1 51 ? -23.156 -15.977 -6.668 1 96.75 51 PRO B O 1
ATOM 3749 N N . TYR B 1 52 ? -21.969 -14.523 -7.793 1 97.81 52 TYR B N 1
ATOM 3750 C CA . TYR B 1 52 ? -21.312 -14 -6.598 1 97.81 52 TYR B CA 1
ATOM 3751 C C . TYR B 1 52 ? -22.281 -13.18 -5.758 1 97.81 52 TYR B C 1
ATOM 3753 O O . TYR B 1 52 ? -23.094 -12.43 -6.297 1 97.81 52 TYR B O 1
ATOM 3761 N N . PRO B 1 53 ? -22.219 -13.305 -4.516 1 97.31 53 PRO B N 1
ATOM 3762 C CA . PRO B 1 53 ? -22.953 -12.367 -3.67 1 97.31 53 PRO B CA 1
ATOM 3763 C C . PRO B 1 53 ? -22.391 -10.953 -3.729 1 97.31 53 PRO B C 1
ATOM 3765 O O . PRO B 1 53 ? -21.281 -10.742 -4.227 1 97.31 53 PRO B O 1
ATOM 3768 N N . ARG B 1 54 ? -23.078 -10.008 -3.176 1 95.5 54 ARG B N 1
ATOM 3769 C CA . ARG B 1 54 ? -22.766 -8.586 -3.248 1 95.5 54 ARG B CA 1
ATOM 3770 C C . ARG B 1 54 ? -21.422 -8.289 -2.584 1 95.5 54 ARG B C 1
ATOM 3772 O O . ARG B 1 54 ? -20.688 -7.414 -3.041 1 95.5 54 ARG B O 1
ATOM 3779 N N . SER B 1 55 ? -21.109 -8.953 -1.551 1 95.06 55 SER B N 1
ATOM 3780 C CA . SER B 1 55 ? -19.844 -8.719 -0.849 1 95.06 55 SER B CA 1
ATOM 3781 C C . SER B 1 55 ? -18.656 -8.945 -1.766 1 95.06 55 SER B C 1
ATOM 3783 O O . SER B 1 55 ? -17.672 -8.203 -1.712 1 95.06 55 SER B O 1
ATOM 3785 N N . TYR B 1 56 ? -18.797 -9.969 -2.637 1 96.81 56 TYR B N 1
ATOM 3786 C CA . TYR B 1 56 ? -17.719 -10.234 -3.588 1 96.81 56 TYR B CA 1
ATOM 3787 C C . TYR B 1 56 ? -17.703 -9.188 -4.695 1 96.81 56 TYR B C 1
ATOM 3789 O O . TYR B 1 56 ? -16.641 -8.68 -5.066 1 96.81 56 TYR B O 1
ATOM 3797 N N . THR B 1 57 ? -18.875 -8.859 -5.184 1 97.62 57 THR B N 1
ATOM 3798 C CA . THR B 1 57 ? -18.906 -7.922 -6.301 1 97.62 57 THR B CA 1
ATOM 3799 C C . THR B 1 57 ? -18.406 -6.547 -5.875 1 97.62 57 THR B C 1
ATOM 3801 O O . THR B 1 57 ? -17.734 -5.855 -6.648 1 97.62 57 THR B O 1
ATOM 3804 N N . ASP B 1 58 ? -18.734 -6.152 -4.645 1 96.25 58 ASP B N 1
ATOM 3805 C CA . ASP B 1 58 ? -18.203 -4.91 -4.094 1 96.25 58 ASP B CA 1
ATOM 3806 C C . ASP B 1 58 ? -16.672 -4.965 -3.988 1 96.25 58 ASP B C 1
ATOM 3808 O O . ASP B 1 58 ? -15.992 -4 -4.336 1 96.25 58 ASP B O 1
ATOM 3812 N N . MET B 1 59 ? -16.219 -6.066 -3.508 1 97.69 59 MET B N 1
ATOM 3813 C CA . MET B 1 59 ? -14.773 -6.258 -3.396 1 97.69 59 MET B CA 1
ATOM 3814 C C . MET B 1 59 ? -14.109 -6.207 -4.77 1 97.69 59 MET B C 1
ATOM 3816 O O . MET B 1 59 ? -13.078 -5.555 -4.941 1 97.69 59 MET B O 1
ATOM 3820 N N . PHE B 1 60 ? -14.695 -6.824 -5.781 1 98.69 60 PHE B N 1
ATOM 3821 C CA . PHE B 1 60 ? -14.141 -6.828 -7.133 1 98.69 60 PHE B CA 1
ATOM 3822 C C . PHE B 1 60 ? -14.109 -5.418 -7.707 1 98.69 60 PHE B C 1
ATOM 3824 O O . PHE B 1 60 ? -13.125 -5.027 -8.344 1 98.69 60 PHE B O 1
ATOM 3831 N N . THR B 1 61 ? -15.172 -4.691 -7.473 1 98.38 61 THR B N 1
ATOM 3832 C CA . THR B 1 61 ? -15.242 -3.32 -7.965 1 98.38 61 THR B CA 1
ATOM 3833 C C . THR B 1 61 ? -14.094 -2.488 -7.398 1 98.38 61 THR B C 1
ATOM 3835 O O . THR B 1 61 ? -13.422 -1.761 -8.133 1 98.38 61 THR B O 1
ATOM 3838 N N . GLU B 1 62 ? -13.875 -2.6 -6.137 1 98.19 62 GLU B N 1
ATOM 3839 C CA . GLU B 1 62 ? -12.82 -1.838 -5.48 1 98.19 62 GLU B CA 1
ATOM 3840 C C . GLU B 1 62 ? -11.438 -2.338 -5.891 1 98.19 62 GLU B C 1
ATOM 3842 O O . GLU B 1 62 ? -10.5 -1.55 -6.027 1 98.19 62 GLU B O 1
ATOM 3847 N N . LEU B 1 63 ? -11.305 -3.664 -6.066 1 98.69 63 LEU B N 1
ATOM 3848 C CA . LEU B 1 63 ? -10.039 -4.234 -6.52 1 98.69 63 LEU B CA 1
ATOM 3849 C C . LEU B 1 63 ? -9.695 -3.744 -7.926 1 98.69 63 LEU B C 1
ATOM 3851 O O . LEU B 1 63 ? -8.547 -3.379 -8.195 1 98.69 63 LEU B O 1
ATOM 3855 N N . ILE B 1 64 ? -10.664 -3.699 -8.789 1 98.75 64 ILE B N 1
ATOM 3856 C CA . ILE B 1 64 ? -10.492 -3.207 -10.148 1 98.75 64 ILE B CA 1
ATOM 3857 C C . ILE B 1 64 ? -10.117 -1.727 -10.117 1 98.75 64 ILE B C 1
ATOM 3859 O O . ILE B 1 64 ? -9.219 -1.292 -10.844 1 98.75 64 ILE B O 1
ATOM 3863 N N . ASP B 1 65 ? -10.797 -0.994 -9.281 1 98.31 65 ASP B N 1
ATOM 3864 C CA . ASP B 1 65 ? -10.492 0.428 -9.148 1 98.31 65 ASP B CA 1
ATOM 3865 C C . ASP B 1 65 ? -9.055 0.645 -8.688 1 98.31 65 ASP B C 1
ATOM 3867 O O . ASP B 1 65 ? -8.336 1.489 -9.234 1 98.31 65 ASP B O 1
ATOM 3871 N N . ALA B 1 66 ? -8.641 -0.106 -7.672 1 98.44 66 ALA B N 1
ATOM 3872 C CA . ALA B 1 66 ? -7.262 -0.019 -7.199 1 98.44 66 ALA B CA 1
ATOM 3873 C C . ALA B 1 66 ? -6.281 -0.381 -8.312 1 98.44 66 ALA B C 1
ATOM 3875 O O . ALA B 1 66 ? -5.258 0.284 -8.484 1 98.44 66 ALA B O 1
ATOM 3876 N N . GLY B 1 67 ? -6.594 -1.468 -9.016 1 98.5 67 GLY B N 1
ATOM 3877 C CA . GLY B 1 67 ? -5.762 -1.852 -10.148 1 98.5 67 GLY B CA 1
ATOM 3878 C C . GLY B 1 67 ? -5.641 -0.764 -11.195 1 98.5 67 GLY B C 1
ATOM 3879 O O . GLY B 1 67 ? -4.539 -0.45 -11.648 1 98.5 67 GLY B O 1
ATOM 3880 N N . ASN B 1 68 ? -6.738 -0.157 -11.555 1 97.5 68 ASN B N 1
ATOM 3881 C CA . ASN B 1 68 ? -6.754 0.923 -12.539 1 97.5 68 ASN B CA 1
ATOM 3882 C C . ASN B 1 68 ? -5.922 2.115 -12.07 1 97.5 68 ASN B C 1
ATOM 3884 O O . ASN B 1 68 ? -5.16 2.689 -12.852 1 97.5 68 ASN B O 1
ATOM 3888 N N . ARG B 1 69 ? -5.992 2.404 -10.828 1 96.75 69 ARG B N 1
ATOM 3889 C CA . ARG B 1 69 ? -5.258 3.523 -10.25 1 96.75 69 ARG B CA 1
ATOM 3890 C C . ARG B 1 69 ? -3.756 3.264 -10.273 1 96.75 69 ARG B C 1
ATOM 3892 O O . ARG B 1 69 ? -2.965 4.184 -10.5 1 96.75 69 ARG B O 1
ATOM 3899 N N . LYS B 1 70 ? -3.441 2.051 -10.062 1 97.31 70 LYS B N 1
ATOM 3900 C CA . LYS B 1 70 ? -2.041 1.729 -9.805 1 97.31 70 LYS B CA 1
ATOM 3901 C C . LYS B 1 70 ? -1.396 1.066 -11.023 1 97.31 70 LYS B C 1
ATOM 3903 O O . LYS B 1 70 ? -0.21 0.728 -10.992 1 97.31 70 LYS B O 1
ATOM 3908 N N . GLY B 1 71 ? -2.176 0.933 -12.133 1 96.5 71 GLY B N 1
ATOM 3909 C CA . GLY B 1 71 ? -1.646 0.333 -13.352 1 96.5 71 GLY B CA 1
ATOM 3910 C C . GLY B 1 71 ? -1.402 -1.159 -13.219 1 96.5 71 GLY B C 1
ATOM 3911 O O . GLY B 1 71 ? -0.413 -1.679 -13.742 1 96.5 71 GLY B O 1
ATOM 3912 N N . VAL B 1 72 ? -2.193 -1.856 -12.438 1 98.31 72 VAL B N 1
ATOM 3913 C CA . VAL B 1 72 ? -2.148 -3.307 -12.281 1 98.31 72 VAL B CA 1
ATOM 3914 C C . VAL B 1 72 ? -3.371 -3.936 -12.938 1 98.31 72 VAL B C 1
ATOM 3916 O O . VAL B 1 72 ? -4.508 -3.678 -12.531 1 98.31 72 VAL B O 1
ATOM 3919 N N . GLU B 1 73 ? -3.184 -4.758 -13.922 1 98.56 73 GLU B N 1
ATOM 3920 C CA . GLU B 1 73 ? -4.289 -5.461 -14.57 1 98.56 73 GLU B CA 1
ATOM 3921 C C . GLU B 1 73 ? -4.898 -6.504 -13.641 1 98.56 73 GLU B C 1
ATOM 3923 O O . GLU B 1 73 ? -4.188 -7.344 -13.094 1 98.56 73 GLU B O 1
ATOM 3928 N N . ILE B 1 74 ? -6.219 -6.355 -13.453 1 98.88 74 ILE B N 1
ATOM 3929 C CA . ILE B 1 74 ? -6.922 -7.328 -12.625 1 98.88 74 ILE B CA 1
ATOM 3930 C C . ILE B 1 74 ? -7.621 -8.359 -13.508 1 98.88 74 ILE B C 1
ATOM 3932 O O . ILE B 1 74 ? -8.438 -7.996 -14.359 1 98.88 74 ILE B O 1
ATOM 3936 N N . VAL B 1 75 ? -7.277 -9.609 -13.297 1 98.94 75 VAL B N 1
ATOM 3937 C CA . VAL B 1 75 ? -7.812 -10.711 -14.094 1 98.94 75 VAL B CA 1
ATOM 3938 C C . VAL B 1 75 ? -8.719 -11.586 -13.227 1 98.94 75 VAL B C 1
ATOM 3940 O O . VAL B 1 75 ? -8.391 -11.875 -12.07 1 98.94 75 VAL B O 1
ATOM 3943 N N . TYR B 1 76 ? -9.852 -11.938 -13.727 1 98.88 76 TYR B N 1
ATOM 3944 C CA . TYR B 1 76 ? -10.688 -12.93 -13.062 1 98.88 76 TYR B CA 1
ATOM 3945 C C . TYR B 1 76 ? -10.516 -14.305 -13.695 1 98.88 76 TYR B C 1
ATOM 3947 O O . TYR B 1 76 ? -10.578 -14.438 -14.922 1 98.88 76 TYR B O 1
ATOM 3955 N N . ALA B 1 77 ? -10.312 -15.289 -12.875 1 98.88 77 ALA B N 1
ATOM 3956 C CA . ALA B 1 77 ? -10.219 -16.656 -13.352 1 98.88 77 ALA B CA 1
ATOM 3957 C C . ALA B 1 77 ? -11.422 -17.484 -12.906 1 98.88 77 ALA B C 1
ATOM 3959 O O . ALA B 1 77 ? -11.836 -17.422 -11.75 1 98.88 77 ALA B O 1
ATOM 3960 N N . LEU B 1 78 ? -12 -18.203 -13.82 1 98.81 78 LEU B N 1
ATOM 3961 C CA . LEU B 1 78 ? -13.023 -19.203 -13.539 1 98.81 78 LEU B CA 1
ATOM 3962 C C . LEU B 1 78 ? -12.453 -20.609 -13.664 1 98.81 78 LEU B C 1
ATOM 3964 O O . LEU B 1 78 ? -11.711 -20.906 -14.602 1 98.81 78 LEU B O 1
ATOM 3968 N N . SER B 1 79 ? -12.766 -21.469 -12.68 1 98.56 79 SER B N 1
ATOM 3969 C CA . SER B 1 79 ? -12.297 -22.844 -12.688 1 98.56 79 SER B CA 1
ATOM 3970 C C . SER B 1 79 ? -13.461 -23.828 -12.688 1 98.56 79 SER B C 1
ATOM 3972 O O . SER B 1 79 ? -13.688 -24.531 -11.703 1 98.56 79 SER B O 1
ATOM 3974 N N . PRO B 1 80 ? -14.07 -24.094 -13.812 1 98.06 80 PRO B N 1
ATOM 3975 C CA . PRO B 1 80 ? -15.289 -24.906 -13.867 1 98.06 80 PRO B CA 1
ATOM 3976 C C . PRO B 1 80 ? -14.992 -26.391 -14.031 1 98.06 80 PRO B C 1
ATOM 3978 O O . PRO B 1 80 ? -15.914 -27.203 -14.148 1 98.06 80 PRO B O 1
ATOM 3981 N N . GLY B 1 81 ? -13.805 -26.828 -13.992 1 96.62 81 GLY B N 1
ATOM 3982 C CA . GLY B 1 81 ? -13.344 -28.125 -14.5 1 96.62 81 GLY B CA 1
ATOM 3983 C C . GLY B 1 81 ? -13.836 -29.297 -13.68 1 96.62 81 GLY B C 1
ATOM 3984 O O . GLY B 1 81 ? -13.836 -30.438 -14.156 1 96.62 81 GLY B O 1
ATOM 3985 N N . LEU B 1 82 ? -14.266 -29.031 -12.492 1 95.81 82 LEU B N 1
ATOM 3986 C CA . LEU B 1 82 ? -14.688 -30.125 -11.641 1 95.81 82 LEU B CA 1
ATOM 3987 C C . LEU B 1 82 ? -16.016 -30.719 -12.125 1 95.81 82 LEU B C 1
ATOM 3989 O O . LEU B 1 82 ? -16.281 -31.906 -11.922 1 95.81 82 LEU B O 1
ATOM 3993 N N . THR B 1 83 ? -16.828 -29.875 -12.797 1 96.38 83 THR B N 1
ATOM 3994 C CA . THR B 1 83 ? -18.172 -30.391 -13.055 1 96.38 83 THR B CA 1
ATOM 3995 C C . THR B 1 83 ? -18.641 -29.984 -14.453 1 96.38 83 THR B C 1
ATOM 3997 O O . THR B 1 83 ? -19.719 -30.391 -14.891 1 96.38 83 THR B O 1
ATOM 4000 N N . ILE B 1 84 ? -17.891 -29.297 -15.18 1 97.5 84 ILE B N 1
ATOM 4001 C CA . ILE B 1 84 ? -18.344 -28.797 -16.469 1 97.5 84 ILE B CA 1
ATOM 4002 C C . ILE B 1 84 ? -18.594 -29.969 -17.422 1 97.5 84 ILE B C 1
ATOM 4004 O O . ILE B 1 84 ? -17.844 -30.938 -17.422 1 97.5 84 ILE B O 1
ATOM 4008 N N . ASN B 1 85 ? -19.688 -29.969 -18.094 1 97.94 85 ASN B N 1
ATOM 4009 C CA . ASN B 1 85 ? -19.891 -30.688 -19.344 1 97.94 85 ASN B CA 1
ATOM 4010 C C . ASN B 1 85 ? -19.609 -29.812 -20.562 1 97.94 85 ASN B C 1
ATOM 4012 O O . ASN B 1 85 ? -20.391 -28.906 -20.875 1 97.94 85 ASN B O 1
ATOM 4016 N N . TYR B 1 86 ? -18.562 -30.094 -21.328 1 97.81 86 TYR B N 1
ATOM 4017 C CA . TYR B 1 86 ? -17.984 -29.203 -22.328 1 97.81 86 TYR B CA 1
ATOM 4018 C C . TYR B 1 86 ? -18.969 -29 -23.484 1 97.81 86 TYR B C 1
ATOM 4020 O O . TYR B 1 86 ? -18.859 -28.016 -24.234 1 97.81 86 TYR B O 1
ATOM 4028 N N . SER B 1 87 ? -19.906 -29.906 -23.672 1 97.31 87 SER B N 1
ATOM 4029 C CA . SER B 1 87 ? -20.797 -29.812 -24.828 1 97.31 87 SER B CA 1
ATOM 4030 C C . SER B 1 87 ? -22.203 -29.406 -24.391 1 97.31 87 SER B C 1
ATOM 4032 O O . SER B 1 87 ? -23.078 -29.172 -25.234 1 97.31 87 SER B O 1
ATOM 4034 N N . ASP B 1 88 ? -22.422 -29.328 -23.109 1 98.06 88 ASP B N 1
ATOM 4035 C CA . ASP B 1 88 ? -23.75 -28.969 -22.625 1 98.06 88 ASP B CA 1
ATOM 4036 C C . ASP B 1 88 ? -24.047 -27.484 -22.844 1 98.06 88 ASP B C 1
ATOM 4038 O O . ASP B 1 88 ? -23.281 -26.625 -22.391 1 98.06 88 ASP B O 1
ATOM 4042 N N . LYS B 1 89 ? -25.141 -27.203 -23.453 1 97.75 89 LYS B N 1
ATOM 4043 C CA . LYS B 1 89 ? -25.484 -25.828 -23.812 1 97.75 89 LYS B CA 1
ATOM 4044 C C . LYS B 1 89 ? -25.75 -25 -22.547 1 97.75 89 LYS B C 1
ATOM 4046 O O . LYS B 1 89 ? -25.438 -23.797 -22.516 1 97.75 89 LYS B O 1
ATOM 4051 N N . ASN B 1 90 ? -26.328 -25.594 -21.656 1 97.94 90 ASN B N 1
ATOM 4052 C CA . ASN B 1 90 ? -26.609 -24.875 -20.422 1 97.94 90 ASN B CA 1
ATOM 4053 C C . ASN B 1 90 ? -25.328 -24.531 -19.672 1 97.94 90 ASN B C 1
ATOM 4055 O O . ASN B 1 90 ? -25.188 -23.406 -19.156 1 97.94 90 ASN B O 1
ATOM 4059 N N . ASP B 1 91 ? -24.391 -25.469 -19.547 1 98.31 91 ASP B N 1
ATOM 4060 C CA . ASP B 1 91 ? -23.109 -25.203 -18.906 1 98.31 91 ASP B CA 1
ATOM 4061 C C . ASP B 1 91 ? -22.375 -24.062 -19.609 1 98.31 91 ASP B C 1
ATOM 4063 O O . ASP B 1 91 ? -21.844 -23.156 -18.969 1 98.31 91 ASP B O 1
ATOM 4067 N N . ARG B 1 92 ? -22.359 -24.141 -20.875 1 98.19 92 ARG B N 1
ATOM 4068 C CA . ARG B 1 92 ? -21.688 -23.109 -21.672 1 98.19 92 ARG B CA 1
ATOM 4069 C C . ARG B 1 92 ? -22.344 -21.75 -21.469 1 98.19 92 ARG B C 1
ATOM 4071 O O . ARG B 1 92 ? -21.641 -20.75 -21.297 1 98.19 92 ARG B O 1
ATOM 4078 N N . ARG B 1 93 ? -23.656 -21.703 -21.422 1 98.31 93 ARG B N 1
ATOM 4079 C CA . ARG B 1 93 ? -24.375 -20.453 -21.188 1 98.31 93 ARG B CA 1
ATOM 4080 C C . ARG B 1 93 ? -24.078 -19.906 -19.797 1 98.31 93 ARG B C 1
ATOM 4082 O O . ARG B 1 93 ? -23.953 -18.703 -19.625 1 98.31 93 ARG B O 1
ATOM 4089 N N . GLN B 1 94 ? -23.984 -20.766 -18.859 1 98.38 94 GLN B N 1
ATOM 4090 C CA . GLN B 1 94 ? -23.719 -20.344 -17.5 1 98.38 94 GLN B CA 1
ATOM 4091 C C . GLN B 1 94 ? -22.328 -19.719 -17.359 1 98.38 94 GLN B C 1
ATOM 4093 O O . GLN B 1 94 ? -22.141 -18.766 -16.609 1 98.38 94 GLN B O 1
ATOM 4098 N N . ILE B 1 95 ? -21.391 -20.281 -18.031 1 98.75 95 ILE B N 1
ATOM 4099 C CA . ILE B 1 95 ? -20.062 -19.703 -18.031 1 98.75 95 ILE B CA 1
ATOM 4100 C C . ILE B 1 95 ? -20.109 -18.281 -18.594 1 98.75 95 ILE B C 1
ATOM 4102 O O . ILE B 1 95 ? -19.547 -17.359 -17.984 1 98.75 95 ILE B O 1
ATOM 4106 N N . ILE B 1 96 ? -20.828 -18.109 -19.703 1 98.69 96 ILE B N 1
ATOM 4107 C CA . ILE B 1 96 ? -20.891 -16.812 -20.359 1 98.69 96 ILE B CA 1
ATOM 4108 C C . ILE B 1 96 ? -21.625 -15.812 -19.453 1 98.69 96 ILE B C 1
ATOM 4110 O O . ILE B 1 96 ? -21.172 -14.68 -19.297 1 98.69 96 ILE B O 1
ATOM 4114 N N . LEU B 1 97 ? -22.688 -16.25 -18.859 1 98.38 97 LEU B N 1
ATOM 4115 C CA . LEU B 1 97 ? -23.453 -15.367 -17.984 1 98.38 97 LEU B CA 1
ATOM 4116 C C . LEU B 1 97 ? -22.625 -14.914 -16.797 1 98.38 97 LEU B C 1
ATOM 4118 O O . LEU B 1 97 ? -22.656 -13.742 -16.422 1 98.38 97 LEU B O 1
ATOM 4122 N N . LYS B 1 98 ? -21.906 -15.836 -16.266 1 98.25 98 LYS B N 1
ATOM 4123 C CA . LYS B 1 98 ? -21.047 -15.523 -15.125 1 98.25 98 LYS B CA 1
ATOM 4124 C C . LYS B 1 98 ? -19.969 -14.516 -15.508 1 98.25 98 LYS B C 1
ATOM 4126 O O . LYS B 1 98 ? -19.781 -13.5 -14.836 1 98.25 98 LYS B O 1
ATOM 4131 N N . LEU B 1 99 ? -19.297 -14.797 -16.531 1 98.69 99 LEU B N 1
ATOM 4132 C CA . LEU B 1 99 ? -18.172 -13.969 -16.953 1 98.69 99 LEU B CA 1
ATOM 4133 C C . LEU B 1 99 ? -18.672 -12.617 -17.469 1 98.69 99 LEU B C 1
ATOM 4135 O O . LEU B 1 99 ? -18 -11.594 -17.266 1 98.69 99 LEU B O 1
ATOM 4139 N N . GLU B 1 100 ? -19.781 -12.617 -18.156 1 98.31 100 GLU B N 1
ATOM 4140 C CA . GLU B 1 100 ? -20.375 -11.359 -18.609 1 98.31 100 GLU B CA 1
ATOM 4141 C C . GLU B 1 100 ? -20.703 -10.445 -17.438 1 98.31 100 GLU B C 1
ATOM 4143 O O . GLU B 1 100 ? -20.453 -9.242 -17.484 1 98.31 100 GLU B O 1
ATOM 4148 N N . GLY B 1 101 ? -21.344 -11.047 -16.438 1 97.88 101 GLY B N 1
ATOM 4149 C CA . GLY B 1 101 ? -21.625 -10.281 -15.227 1 97.88 101 GLY B CA 1
ATOM 4150 C C . GLY B 1 101 ? -20.391 -9.68 -14.609 1 97.88 101 GLY B C 1
ATOM 4151 O O . GLY B 1 101 ? -20.406 -8.531 -14.156 1 97.88 101 GLY B O 1
ATOM 4152 N N . LEU B 1 102 ? -19.312 -10.438 -14.586 1 98.44 102 LEU B N 1
ATOM 4153 C CA . LEU B 1 102 ? -18.047 -9.961 -14.023 1 98.44 102 LEU B CA 1
ATOM 4154 C C . LEU B 1 102 ? -17.422 -8.891 -14.914 1 98.44 102 LEU B C 1
ATOM 4156 O O . LEU B 1 102 ? -16.828 -7.934 -14.414 1 98.44 102 LEU B O 1
ATOM 4160 N N . MET B 1 103 ? -17.594 -9.008 -16.188 1 98.31 103 MET B N 1
ATOM 4161 C CA . MET B 1 103 ? -17.109 -7.992 -17.109 1 98.31 103 MET B CA 1
ATOM 4162 C C . MET B 1 103 ? -17.906 -6.703 -16.984 1 98.31 103 MET B C 1
ATOM 4164 O O . MET B 1 103 ? -17.359 -5.609 -17.109 1 98.31 103 MET B O 1
ATOM 4168 N N . GLU B 1 104 ? -19.188 -6.797 -16.688 1 97.88 104 GLU B N 1
ATOM 4169 C CA . GLU B 1 104 ? -20.016 -5.621 -16.438 1 97.88 104 GLU B CA 1
ATOM 4170 C C . GLU B 1 104 ? -19.531 -4.859 -15.211 1 97.88 104 GLU B C 1
ATOM 4172 O O . GLU B 1 104 ? -19.641 -3.633 -15.148 1 97.88 104 GLU B O 1
ATOM 4177 N N . ILE B 1 105 ? -19.031 -5.621 -14.32 1 97.25 105 ILE B N 1
ATOM 4178 C CA . ILE B 1 105 ? -18.484 -5.02 -13.109 1 97.25 105 ILE B CA 1
ATOM 4179 C C . ILE B 1 105 ? -17.219 -4.227 -13.445 1 97.25 105 ILE B C 1
ATOM 4181 O O . ILE B 1 105 ? -16.922 -3.227 -12.789 1 97.25 105 ILE B O 1
ATOM 4185 N N . GLY B 1 106 ? -16.422 -4.785 -14.43 1 98.19 106 GLY B N 1
ATOM 4186 C CA . GLY B 1 106 ? -15.258 -4.004 -14.836 1 98.19 106 GLY B CA 1
ATOM 4187 C C . GLY B 1 106 ? -14.094 -4.859 -15.289 1 98.19 106 GLY B C 1
ATOM 4188 O O . GLY B 1 106 ? -13.102 -4.344 -15.82 1 98.19 106 GLY B O 1
ATOM 4189 N N . PHE B 1 107 ? -14.188 -6.145 -15.102 1 98.62 107 PHE B N 1
ATOM 4190 C CA . PHE B 1 107 ? -13.109 -7.004 -15.594 1 98.62 107 PHE B CA 1
ATOM 4191 C C . PHE B 1 107 ? -13.016 -6.941 -17.109 1 98.62 107 PHE B C 1
ATOM 4193 O O . PHE B 1 107 ? -14.039 -6.977 -17.797 1 98.62 107 PHE B O 1
ATOM 4200 N N . THR B 1 108 ? -11.797 -6.824 -17.609 1 98.44 108 THR B N 1
ATOM 4201 C CA . THR B 1 108 ? -11.594 -6.844 -19.047 1 98.44 108 THR B CA 1
ATOM 4202 C C . THR B 1 108 ? -10.711 -8.023 -19.453 1 98.44 108 THR B C 1
ATOM 4204 O O . THR B 1 108 ? -10.648 -8.383 -20.641 1 98.44 108 THR B O 1
ATOM 4207 N N . ASN B 1 109 ? -9.969 -8.562 -18.484 1 98.69 109 ASN B N 1
ATOM 4208 C CA . ASN B 1 109 ? -9.117 -9.727 -18.656 1 98.69 109 ASN B CA 1
ATOM 4209 C C . ASN B 1 109 ? -9.703 -10.961 -17.984 1 98.69 109 ASN B C 1
ATOM 4211 O O . ASN B 1 109 ? -10.094 -10.906 -16.812 1 98.69 109 ASN B O 1
ATOM 4215 N N . ILE B 1 110 ? -9.758 -12.008 -18.734 1 98.75 110 ILE B N 1
ATOM 4216 C CA . ILE B 1 110 ? -10.43 -13.211 -18.234 1 98.75 110 ILE B CA 1
ATOM 4217 C C . ILE B 1 110 ? -9.492 -14.406 -18.328 1 98.75 110 ILE B C 1
ATOM 4219 O O . ILE B 1 110 ? -8.656 -14.484 -19.234 1 98.75 110 ILE B O 1
ATOM 4223 N N . ALA B 1 111 ? -9.641 -15.289 -17.344 1 98.94 111 ALA B N 1
ATOM 4224 C CA . ALA B 1 111 ? -8.891 -16.547 -17.344 1 98.94 111 ALA B CA 1
ATOM 4225 C C . ALA B 1 111 ? -9.82 -17.734 -17.141 1 98.94 111 ALA B C 1
ATOM 4227 O O . ALA B 1 111 ? -10.812 -17.641 -16.406 1 98.94 111 ALA B O 1
ATOM 4228 N N . ILE B 1 112 ? -9.539 -18.828 -17.812 1 98.94 112 ILE B N 1
ATOM 4229 C CA . ILE B 1 112 ? -10.141 -20.125 -17.562 1 98.94 112 ILE B CA 1
ATOM 4230 C C . ILE B 1 112 ? -9.086 -21.078 -17 1 98.94 112 ILE B C 1
ATOM 4232 O O . ILE B 1 112 ? -8.109 -21.391 -17.688 1 98.94 112 ILE B O 1
ATOM 4236 N N . PHE B 1 113 ? -9.312 -21.5 -15.781 1 98.88 113 PHE B N 1
ATOM 4237 C CA . PHE B 1 113 ? -8.406 -22.422 -15.102 1 98.88 113 PHE B CA 1
ATOM 4238 C C . PHE B 1 113 ? -8.961 -23.844 -15.102 1 98.88 113 PHE B C 1
ATOM 4240 O O . PHE B 1 113 ? -10.008 -24.094 -14.508 1 98.88 113 PHE B O 1
ATOM 4247 N N . LEU B 1 114 ? -8.305 -24.719 -15.773 1 98.56 114 LEU B N 1
ATOM 4248 C CA . LEU B 1 114 ? -8.68 -26.125 -15.781 1 98.56 114 LEU B CA 1
ATOM 4249 C C . LEU B 1 114 ? -7.562 -26.984 -15.203 1 98.56 114 LEU B C 1
ATOM 4251 O O . LEU B 1 114 ? -7.324 -28.109 -15.68 1 98.56 114 LEU B O 1
ATOM 4255 N N . ASP B 1 115 ? -6.824 -26.422 -14.266 1 97.38 115 ASP B N 1
ATOM 4256 C CA . ASP B 1 115 ? -5.789 -27.125 -13.508 1 97.38 115 ASP B CA 1
ATOM 4257 C C . ASP B 1 115 ? -6.391 -27.891 -12.328 1 97.38 115 ASP B C 1
ATOM 4259 O O . ASP B 1 115 ? -7.531 -27.625 -11.93 1 97.38 115 ASP B O 1
ATOM 4263 N N . ASP B 1 116 ? -5.656 -28.875 -11.812 1 95.62 116 ASP B N 1
ATOM 4264 C CA . ASP B 1 116 ? -5.992 -29.609 -10.602 1 95.62 116 ASP B CA 1
ATOM 4265 C C . ASP B 1 116 ? -7.363 -30.266 -10.719 1 95.62 116 ASP B C 1
ATOM 4267 O O . ASP B 1 116 ? -8.18 -30.188 -9.797 1 95.62 116 ASP B O 1
ATOM 4271 N N . ILE B 1 117 ? -7.641 -30.828 -11.883 1 95.81 117 ILE B N 1
ATOM 4272 C CA . ILE B 1 117 ? -8.875 -31.562 -12.125 1 95.81 117 ILE B CA 1
ATOM 4273 C C . ILE B 1 117 ? -8.555 -32.938 -12.719 1 95.81 117 ILE B C 1
ATOM 4275 O O . ILE B 1 117 ? -7.512 -33.094 -13.359 1 95.81 117 ILE B O 1
ATOM 4279 N N . PRO B 1 118 ? -9.445 -33.906 -12.508 1 92.5 118 PRO B N 1
ATOM 4280 C CA . PRO B 1 118 ? -9.242 -35.188 -13.227 1 92.5 118 PRO B CA 1
ATOM 4281 C C . PRO B 1 118 ? -9.281 -35 -14.742 1 92.5 118 PRO B C 1
ATOM 4283 O O . PRO B 1 118 ? -10.102 -34.25 -15.266 1 92.5 118 PRO B O 1
ATOM 4286 N N . PRO B 1 119 ? -8.32 -35.625 -15.367 1 93.31 119 PRO B N 1
ATOM 4287 C CA . PRO B 1 119 ? -8.289 -35.531 -16.828 1 93.31 119 PRO B CA 1
ATOM 4288 C C . PRO B 1 119 ? -9.391 -36.344 -17.5 1 93.31 119 PRO B C 1
ATOM 4290 O O . PRO B 1 119 ? -9.094 -37.219 -18.328 1 93.31 119 PRO B O 1
ATOM 4293 N N . VAL B 1 120 ? -10.602 -35.969 -17.219 1 91.75 120 VAL B N 1
ATOM 4294 C CA . VAL B 1 120 ? -11.773 -36.656 -17.719 1 91.75 120 VAL B CA 1
ATOM 4295 C C . VAL B 1 120 ? -12.5 -35.781 -18.734 1 91.75 120 VAL B C 1
ATOM 4297 O O . VAL B 1 120 ? -12.703 -34.594 -18.516 1 91.75 120 VAL B O 1
ATOM 4300 N N . LEU B 1 121 ? -12.773 -36.344 -19.844 1 94.94 121 LEU B N 1
ATOM 4301 C CA . LEU B 1 121 ? -13.562 -35.688 -20.859 1 94.94 121 LEU B CA 1
ATOM 4302 C C . LEU B 1 121 ? -15.055 -35.844 -20.609 1 94.94 121 LEU B C 1
ATOM 4304 O O . LEU B 1 121 ? -15.594 -36.938 -20.75 1 94.94 121 LEU B O 1
ATOM 4308 N N . ARG B 1 122 ? -15.633 -34.844 -20.203 1 93.62 122 ARG B N 1
ATOM 4309 C CA . ARG B 1 122 ? -17.078 -34.781 -20.078 1 93.62 122 ARG B CA 1
ATOM 4310 C C . ARG B 1 122 ? -17.719 -34.062 -21.25 1 93.62 122 ARG B C 1
ATOM 4312 O O . ARG B 1 122 ? -17.281 -32.969 -21.609 1 93.62 122 ARG B O 1
ATOM 4319 N N . GLY B 1 123 ? -18.688 -34.688 -21.891 1 93 123 GLY B N 1
ATOM 4320 C CA . GLY B 1 123 ? -19.359 -34.094 -23.031 1 93 123 GLY B CA 1
ATOM 4321 C C . GLY B 1 123 ? -19.266 -34.938 -24.281 1 93 123 GLY B C 1
ATOM 4322 O O . GLY B 1 123 ? -18.5 -35.906 -24.344 1 93 123 GLY B O 1
ATOM 4323 N N . LYS B 1 124 ? -20.016 -34.531 -25.281 1 95.12 124 LYS B N 1
ATOM 4324 C CA . LYS B 1 124 ? -20.094 -35.281 -26.531 1 95.12 124 LYS B CA 1
ATOM 4325 C C . LYS B 1 124 ? -19.484 -34.469 -27.688 1 95.12 124 LYS B C 1
ATOM 4327 O O . LYS B 1 124 ? -19.391 -33.25 -27.625 1 95.12 124 LYS B O 1
ATOM 4332 N N . GLY B 1 125 ? -18.969 -35.281 -28.656 1 95.62 125 GLY B N 1
ATOM 4333 C CA . GLY B 1 125 ? -18.547 -34.656 -29.891 1 95.62 125 GLY B CA 1
ATOM 4334 C C . GLY B 1 125 ? -17.078 -34.281 -29.906 1 95.62 125 GLY B C 1
ATOM 4335 O O . GLY B 1 125 ? -16.594 -33.656 -30.859 1 95.62 125 GLY B O 1
ATOM 4336 N N . TYR B 1 126 ? -16.391 -34.594 -28.875 1 96.5 126 TYR B N 1
ATOM 4337 C CA . TYR B 1 126 ? -14.961 -34.344 -28.812 1 96.5 126 TYR B CA 1
ATOM 4338 C C . TYR B 1 126 ? -14.172 -35.656 -28.797 1 96.5 126 TYR B C 1
ATOM 4340 O O . TYR B 1 126 ? -14.594 -36.625 -28.172 1 96.5 126 TYR B O 1
ATOM 4348 N N . LYS B 1 127 ? -13.07 -35.656 -29.375 1 96.62 127 LYS B N 1
ATOM 4349 C CA . LYS B 1 127 ? -12.203 -36.844 -29.391 1 96.62 127 LYS B CA 1
ATOM 4350 C C . LYS B 1 127 ? -11.219 -36.812 -28.219 1 96.62 127 LYS B C 1
ATOM 4352 O O . LYS B 1 127 ? -10.789 -37.875 -27.75 1 96.62 127 LYS B O 1
ATOM 4357 N N . THR B 1 128 ? -10.859 -35.625 -27.859 1 96.94 128 THR B N 1
ATOM 4358 C CA . THR B 1 128 ? -9.844 -35.469 -26.812 1 96.94 128 THR B CA 1
ATOM 4359 C C . THR B 1 128 ? -10.227 -34.375 -25.828 1 96.94 128 THR B C 1
ATOM 4361 O O . THR B 1 128 ? -11.078 -33.531 -26.125 1 96.94 128 THR B O 1
ATOM 4364 N N . LEU B 1 129 ? -9.648 -34.438 -24.656 1 96.75 129 LEU B N 1
ATOM 4365 C CA . LEU B 1 129 ? -9.812 -33.406 -23.641 1 96.75 129 LEU B CA 1
ATOM 4366 C C . LEU B 1 129 ? -9.32 -32.062 -24.156 1 96.75 129 LEU B C 1
ATOM 4368 O O . LEU B 1 129 ? -9.953 -31.016 -23.922 1 96.75 129 LEU B O 1
ATOM 4372 N N . GLY B 1 130 ? -8.156 -32.062 -24.844 1 97.38 130 GLY B N 1
ATOM 4373 C CA . GLY B 1 130 ? -7.598 -30.844 -25.422 1 97.38 130 GLY B CA 1
ATOM 4374 C C . GLY B 1 130 ? -8.547 -30.156 -26.375 1 97.38 130 GLY B C 1
ATOM 4375 O O . GLY B 1 130 ? -8.672 -28.938 -26.375 1 97.38 130 GLY B O 1
ATOM 4376 N N . GLU B 1 131 ? -9.195 -30.969 -27.188 1 98 131 GLU B N 1
ATOM 4377 C CA . GLU B 1 131 ? -10.164 -30.438 -28.141 1 98 131 GLU B CA 1
ATOM 4378 C C . GLU B 1 131 ? -11.336 -29.75 -27.422 1 98 131 GLU B C 1
ATOM 4380 O O . GLU B 1 131 ? -11.75 -28.656 -27.797 1 98 131 GLU B O 1
ATOM 4385 N N . ALA B 1 132 ? -11.852 -30.438 -26.422 1 98.12 132 ALA B N 1
ATOM 4386 C CA . ALA B 1 132 ? -12.977 -29.891 -25.672 1 98.12 132 ALA B CA 1
ATOM 4387 C C . ALA B 1 132 ? -12.594 -28.594 -24.969 1 98.12 132 ALA B C 1
ATOM 4389 O O . ALA B 1 132 ? -13.367 -27.625 -24.969 1 98.12 132 ALA B O 1
ATOM 4390 N N . GLN B 1 133 ? -11.453 -28.547 -24.391 1 98.44 133 GLN B N 1
ATOM 4391 C CA . GLN B 1 133 ? -11 -27.391 -23.625 1 98.44 133 GLN B CA 1
ATOM 4392 C C . GLN B 1 133 ? -10.695 -26.219 -24.547 1 98.44 133 GLN B C 1
ATOM 4394 O O . GLN B 1 133 ? -11.039 -25.078 -24.234 1 98.44 133 GLN B O 1
ATOM 4399 N N . ALA B 1 134 ? -10.062 -26.484 -25.672 1 98.56 134 ALA B N 1
ATOM 4400 C CA . ALA B 1 134 ? -9.82 -25.422 -26.656 1 98.56 134 ALA B CA 1
ATOM 4401 C C . ALA B 1 134 ? -11.133 -24.828 -27.172 1 98.56 134 ALA B C 1
ATOM 4403 O O . ALA B 1 134 ? -11.25 -23.609 -27.328 1 98.56 134 ALA B O 1
ATOM 4404 N N . ASP B 1 135 ? -12.047 -25.734 -27.438 1 98.5 135 ASP B N 1
ATOM 4405 C CA . ASP B 1 135 ? -13.352 -25.297 -27.906 1 98.5 135 ASP B CA 1
ATOM 4406 C C . ASP B 1 135 ? -14.031 -24.375 -26.891 1 98.5 135 ASP B C 1
ATOM 4408 O O . ASP B 1 135 ? -14.633 -23.375 -27.266 1 98.5 135 ASP B O 1
ATOM 4412 N N . LEU B 1 136 ? -13.961 -24.719 -25.641 1 98.5 136 LEU B N 1
ATOM 4413 C CA . LEU B 1 136 ? -14.555 -23.906 -24.578 1 98.5 136 LEU B CA 1
ATOM 4414 C C . LEU B 1 136 ? -13.906 -22.531 -24.516 1 98.5 136 LEU B C 1
ATOM 4416 O O . LEU B 1 136 ? -14.609 -21.516 -24.453 1 98.5 136 LEU B O 1
ATOM 4420 N N . VAL B 1 137 ? -12.594 -22.453 -24.484 1 98.81 137 VAL B N 1
ATOM 4421 C CA . VAL B 1 137 ? -11.859 -21.188 -24.391 1 98.81 137 VAL B CA 1
ATOM 4422 C C . VAL B 1 137 ? -12.188 -20.312 -25.594 1 98.81 137 VAL B C 1
ATOM 4424 O O . VAL B 1 137 ? -12.453 -19.109 -25.438 1 98.81 137 VAL B O 1
ATOM 4427 N N . ASN B 1 138 ? -12.188 -20.938 -26.781 1 98.81 138 ASN B N 1
ATOM 4428 C CA . ASN B 1 138 ? -12.547 -20.203 -28 1 98.81 138 ASN B CA 1
ATOM 4429 C C . ASN B 1 138 ? -13.984 -19.688 -27.922 1 98.81 138 ASN B C 1
ATOM 4431 O O . ASN B 1 138 ? -14.258 -18.562 -28.375 1 98.81 138 ASN B O 1
ATOM 4435 N N . TYR B 1 139 ? -14.836 -20.5 -27.406 1 98.56 139 TYR B N 1
ATOM 4436 C CA . TYR B 1 139 ? -16.234 -20.094 -27.25 1 98.56 139 TYR B CA 1
ATOM 4437 C C . TYR B 1 139 ? -16.344 -18.859 -26.375 1 98.56 139 TYR B C 1
ATOM 4439 O O . TYR B 1 139 ? -17.062 -17.922 -26.703 1 98.56 139 TYR B O 1
ATOM 4447 N N . VAL B 1 140 ? -15.633 -18.797 -25.281 1 98.75 140 VAL B N 1
ATOM 4448 C CA . VAL B 1 140 ? -15.633 -17.656 -24.375 1 98.75 140 VAL B CA 1
ATOM 4449 C C . VAL B 1 140 ? -15.102 -16.422 -25.094 1 98.75 140 VAL B C 1
ATOM 4451 O O . VAL B 1 140 ? -15.664 -15.328 -24.984 1 98.75 140 VAL B O 1
ATOM 4454 N N . ILE B 1 141 ? -14.055 -16.562 -25.875 1 98.69 141 ILE B N 1
ATOM 4455 C CA . ILE B 1 141 ? -13.453 -15.469 -26.609 1 98.69 141 ILE B CA 1
ATOM 4456 C C . ILE B 1 141 ? -14.461 -14.898 -27.609 1 98.69 141 ILE B C 1
ATOM 4458 O O . ILE B 1 141 ? -14.633 -13.68 -27.688 1 98.69 141 ILE B O 1
ATOM 4462 N N . HIS B 1 142 ? -15.102 -15.758 -28.297 1 98.38 142 HIS B N 1
ATOM 4463 C CA . HIS B 1 142 ? -16.031 -15.336 -29.344 1 98.38 142 HIS B CA 1
ATOM 4464 C C . HIS B 1 142 ? -17.234 -14.625 -28.75 1 98.38 142 HIS B C 1
ATOM 4466 O O . HIS B 1 142 ? -17.734 -13.648 -29.312 1 98.38 142 HIS B O 1
ATOM 4472 N N . GLU B 1 143 ? -17.672 -15.148 -27.688 1 98.5 143 GLU B N 1
ATOM 4473 C CA . GLU B 1 143 ? -18.891 -14.609 -27.094 1 98.5 143 GLU B CA 1
ATOM 4474 C C . GLU B 1 143 ? -18.625 -13.297 -26.359 1 98.5 143 GLU B C 1
ATOM 4476 O O . GLU B 1 143 ? -19.469 -12.406 -26.344 1 98.5 143 GLU B O 1
ATOM 4481 N N . LEU B 1 144 ? -17.391 -13.164 -25.719 1 98.56 144 LEU B N 1
ATOM 4482 C CA . LEU B 1 144 ? -17.219 -12.078 -24.75 1 98.56 144 LEU B CA 1
ATOM 4483 C C . LEU B 1 144 ? -16.141 -11.109 -25.219 1 98.56 144 LEU B C 1
ATOM 4485 O O . LEU B 1 144 ? -16.062 -9.984 -24.734 1 98.56 144 LEU B O 1
ATOM 4489 N N . SER B 1 145 ? -15.25 -11.477 -26.094 1 98.06 145 SER B N 1
ATOM 4490 C CA . SER B 1 145 ? -14.18 -10.656 -26.641 1 98.06 145 SER B CA 1
ATOM 4491 C C . SER B 1 145 ? -13.414 -9.938 -25.547 1 98.06 145 SER B C 1
ATOM 4493 O O . SER B 1 145 ? -13.25 -8.711 -25.594 1 98.06 145 SER B O 1
ATOM 4495 N N . PRO B 1 146 ? -12.914 -10.688 -24.547 1 98.5 146 PRO B N 1
ATOM 4496 C CA . PRO B 1 146 ? -12.102 -10.031 -23.516 1 98.5 146 PRO B CA 1
ATOM 4497 C C . PRO B 1 146 ? -10.836 -9.391 -24.094 1 98.5 146 PRO B C 1
ATOM 4499 O O . PRO B 1 146 ? -10.367 -9.789 -25.156 1 98.5 146 PRO B O 1
ATOM 4502 N N . LYS B 1 147 ? -10.312 -8.383 -23.375 1 98.25 147 LYS B N 1
ATOM 4503 C CA . LYS B 1 147 ? -9.062 -7.746 -23.781 1 98.25 147 LYS B CA 1
ATOM 4504 C C . LYS B 1 147 ? -7.93 -8.766 -23.891 1 98.25 147 LYS B C 1
ATOM 4506 O O . LYS B 1 147 ? -7.18 -8.781 -24.859 1 98.25 147 LYS B O 1
ATOM 4511 N N . ASN B 1 148 ? -7.801 -9.602 -22.875 1 98.5 148 ASN B N 1
ATOM 4512 C CA . ASN B 1 148 ? -6.879 -10.734 -22.844 1 98.5 148 ASN B CA 1
ATOM 4513 C C . ASN B 1 148 ? -7.566 -12 -22.344 1 98.5 148 ASN B C 1
ATOM 4515 O O . ASN B 1 148 ? -8.484 -11.93 -21.531 1 98.5 148 ASN B O 1
ATOM 4519 N N . MET B 1 149 ? -7.121 -13.094 -22.891 1 98.81 149 MET B N 1
ATOM 4520 C CA . MET B 1 149 ? -7.59 -14.414 -22.469 1 98.81 149 MET B CA 1
ATOM 4521 C C . MET B 1 149 ? -6.43 -15.266 -21.953 1 98.81 149 MET B C 1
ATOM 4523 O O . MET B 1 149 ? -5.453 -15.484 -22.672 1 98.81 149 MET B O 1
ATOM 4527 N N . PHE B 1 150 ? -6.523 -15.703 -20.703 1 98.94 150 PHE B N 1
ATOM 4528 C CA . PHE B 1 150 ? -5.559 -16.625 -20.109 1 98.94 150 PHE B CA 1
ATOM 4529 C C . PHE B 1 150 ? -6.164 -18.016 -19.953 1 98.94 150 PHE B C 1
ATOM 4531 O O . PHE B 1 150 ? -7.352 -18.156 -19.656 1 98.94 150 PHE B O 1
ATOM 4538 N N . PHE B 1 151 ? -5.391 -18.969 -20.188 1 98.94 151 PHE B N 1
ATOM 4539 C CA . PHE B 1 151 ? -5.852 -20.344 -20.094 1 98.94 151 PHE B CA 1
ATOM 4540 C C . PHE B 1 151 ? -4.824 -21.219 -19.375 1 98.94 151 PHE B C 1
ATOM 4542 O O . PHE B 1 151 ? -3.668 -21.297 -19.797 1 98.94 151 PHE B O 1
ATOM 4549 N N . CYS B 1 152 ? -5.199 -21.781 -18.25 1 98.88 152 CYS B N 1
ATOM 4550 C CA . CYS B 1 152 ? -4.395 -22.812 -17.594 1 98.88 152 CYS B CA 1
ATOM 4551 C C . CYS B 1 152 ? -4.922 -24.203 -17.922 1 98.88 152 CYS B C 1
ATOM 4553 O O . CYS B 1 152 ? -5.957 -24.609 -17.391 1 98.88 152 CYS B O 1
ATOM 4555 N N . PRO B 1 153 ? -4.246 -24.922 -18.688 1 98.25 153 PRO B N 1
ATOM 4556 C CA . PRO B 1 153 ? -4.738 -26.234 -19.109 1 98.25 153 PRO B CA 1
ATOM 4557 C C . PRO B 1 153 ? -4.605 -27.297 -18.016 1 98.25 153 PRO B C 1
ATOM 4559 O O . PRO B 1 153 ? -4.039 -27.031 -16.953 1 98.25 153 PRO B O 1
ATOM 4562 N N . THR B 1 154 ? -5.164 -28.438 -18.266 1 98.12 154 THR B N 1
ATOM 4563 C CA . THR B 1 154 ? -5.102 -29.531 -17.312 1 98.12 154 THR B CA 1
ATOM 4564 C C . THR B 1 154 ? -3.664 -30 -17.109 1 98.12 154 THR B C 1
ATOM 4566 O O . THR B 1 154 ? -3.225 -30.234 -15.984 1 98.12 154 THR B O 1
ATOM 4569 N N . TYR B 1 155 ? -3.014 -30.125 -18.234 1 97.44 155 TYR B N 1
ATOM 4570 C CA . TYR B 1 155 ? -1.592 -30.438 -18.156 1 97.44 155 TYR B CA 1
ATOM 4571 C C . TYR B 1 155 ? -0.752 -29.172 -18.219 1 97.44 155 TYR B C 1
ATOM 4573 O O . TYR B 1 155 ? -0.158 -28.859 -19.25 1 97.44 155 TYR B O 1
ATOM 4581 N N . TYR B 1 156 ? -0.733 -28.5 -17.141 1 97.88 156 TYR B N 1
ATOM 4582 C CA . TYR B 1 156 ? -0.145 -27.156 -17.047 1 97.88 156 TYR B CA 1
ATOM 4583 C C . TYR B 1 156 ? 1.325 -27.234 -16.656 1 97.88 156 TYR B C 1
ATOM 4585 O O . TYR B 1 156 ? 1.97 -26.219 -16.422 1 97.88 156 TYR B O 1
ATOM 4593 N N . TRP B 1 157 ? 1.94 -28.391 -16.484 1 98 157 TRP B N 1
ATOM 4594 C CA . TRP B 1 157 ? 3.363 -28.594 -16.234 1 98 157 TRP B CA 1
ATOM 4595 C C . TRP B 1 157 ? 3.953 -29.625 -17.172 1 98 157 TRP B C 1
ATOM 4597 O O . TRP B 1 157 ? 3.217 -30.391 -17.797 1 98 157 TRP B O 1
ATOM 4607 N N . GLY B 1 158 ? 5.254 -29.562 -17.297 1 97.62 158 GLY B N 1
ATOM 4608 C CA . GLY B 1 158 ? 5.898 -30.531 -18.172 1 97.62 158 GLY B CA 1
ATOM 4609 C C . GLY B 1 158 ? 5.586 -30.312 -19.641 1 97.62 158 GLY B C 1
ATOM 4610 O O . GLY B 1 158 ? 5.348 -29.172 -20.062 1 97.62 158 GLY B O 1
ATOM 4611 N N . PHE B 1 159 ? 5.77 -31.391 -20.453 1 97.38 159 PHE B N 1
ATOM 4612 C CA . PHE B 1 159 ? 5.645 -31.266 -21.906 1 97.38 159 PHE B CA 1
ATOM 4613 C C . PHE B 1 159 ? 4.766 -32.375 -22.469 1 97.38 159 PHE B C 1
ATOM 4615 O O . PHE B 1 159 ? 5.168 -33.094 -23.391 1 97.38 159 PHE B O 1
ATOM 4622 N N . ARG B 1 160 ? 3.578 -32.438 -22.031 1 96.25 160 ARG B N 1
ATOM 4623 C CA . ARG B 1 160 ? 2.658 -33.375 -22.672 1 96.25 160 ARG B CA 1
ATOM 4624 C C . ARG B 1 160 ? 2.4 -32.969 -24.125 1 96.25 160 ARG B C 1
ATOM 4626 O O . ARG B 1 160 ? 1.379 -32.344 -24.422 1 96.25 160 ARG B O 1
ATOM 4633 N N . GLU B 1 161 ? 3.225 -33.438 -25 1 96.94 161 GLU B N 1
ATOM 4634 C CA . GLU B 1 161 ? 3.344 -32.906 -26.344 1 96.94 161 GLU B CA 1
ATOM 4635 C C . GLU B 1 161 ? 2.049 -33.094 -27.125 1 96.94 161 GLU B C 1
ATOM 4637 O O . GLU B 1 161 ? 1.613 -32.188 -27.844 1 96.94 161 GLU B O 1
ATOM 4642 N N . ASP B 1 162 ? 1.476 -34.344 -27.109 1 96.44 162 ASP B N 1
ATOM 4643 C CA . ASP B 1 162 ? 0.241 -34.594 -27.844 1 96.44 162 ASP B CA 1
ATOM 4644 C C . ASP B 1 162 ? -0.844 -33.594 -27.453 1 96.44 162 ASP B C 1
ATOM 4646 O O . ASP B 1 162 ? -1.504 -33.031 -28.328 1 96.44 162 ASP B O 1
ATOM 4650 N N . TYR B 1 163 ? -0.969 -33.375 -26.219 1 97.44 163 TYR B N 1
ATOM 4651 C CA . TYR B 1 163 ? -1.961 -32.469 -25.672 1 97.44 163 TYR B CA 1
ATOM 4652 C C . TYR B 1 163 ? -1.633 -31.016 -26.047 1 97.44 163 TYR B C 1
ATOM 4654 O O . TYR B 1 163 ? -2.496 -30.281 -26.531 1 97.44 163 TYR B O 1
ATOM 4662 N N . LEU B 1 164 ? -0.403 -30.609 -25.922 1 97.81 164 LEU B N 1
ATOM 4663 C CA . LEU B 1 164 ? 0.017 -29.219 -26.156 1 97.81 164 LEU B CA 1
ATOM 4664 C C . LEU B 1 164 ? -0.031 -28.891 -27.641 1 97.81 164 LEU B C 1
ATOM 4666 O O . LEU B 1 164 ? -0.352 -27.766 -28.016 1 97.81 164 LEU B O 1
ATOM 4670 N N . ARG B 1 165 ? 0.319 -29.812 -28.453 1 97.38 165 ARG B N 1
ATOM 4671 C CA . ARG B 1 165 ? 0.231 -29.609 -29.891 1 97.38 165 ARG B CA 1
ATOM 4672 C C . ARG B 1 165 ? -1.22 -29.438 -30.328 1 97.38 165 ARG B C 1
ATOM 4674 O O . ARG B 1 165 ? -1.506 -28.672 -31.266 1 97.38 165 ARG B O 1
ATOM 4681 N N . GLU B 1 166 ? -2.02 -30.203 -29.719 1 97.19 166 GLU B N 1
ATOM 4682 C CA . GLU B 1 166 ? -3.441 -30.031 -30 1 97.19 166 GLU B CA 1
ATOM 4683 C C . GLU B 1 166 ? -3.916 -28.625 -29.656 1 97.19 166 GLU B C 1
ATOM 4685 O O . GLU B 1 166 ? -4.66 -28.016 -30.422 1 97.19 166 GLU B O 1
ATOM 4690 N N . LEU B 1 167 ? -3.512 -28.125 -28.531 1 97.88 167 LEU B N 1
ATOM 4691 C CA . LEU B 1 167 ? -3.859 -26.766 -28.141 1 97.88 167 LEU B CA 1
ATOM 4692 C C . LEU B 1 167 ? -3.303 -25.766 -29.141 1 97.88 167 LEU B C 1
ATOM 4694 O O . LEU B 1 167 ? -3.961 -24.766 -29.453 1 97.88 167 LEU B O 1
ATOM 4698 N N . ARG B 1 168 ? -2.08 -25.984 -29.578 1 97.12 168 ARG B N 1
ATOM 4699 C CA . ARG B 1 168 ? -1.473 -25.141 -30.609 1 97.12 168 ARG B CA 1
ATOM 4700 C C . ARG B 1 168 ? -2.385 -25.016 -31.812 1 97.12 168 ARG B C 1
ATOM 4702 O O . ARG B 1 168 ? -2.594 -23.906 -32.312 1 97.12 168 ARG B O 1
ATOM 4709 N N . SER B 1 169 ? -2.949 -26.094 -32.219 1 97.31 169 SER B N 1
ATOM 4710 C CA . SER B 1 169 ? -3.695 -26.156 -33.469 1 97.31 169 SER B CA 1
ATOM 4711 C C . SER B 1 169 ? -5.105 -25.594 -33.312 1 97.31 169 SER B C 1
ATOM 4713 O O . SER B 1 169 ? -5.684 -25.078 -34.281 1 97.31 169 SER B O 1
ATOM 4715 N N . LEU B 1 170 ? -5.598 -25.672 -32.125 1 98.25 170 LEU B N 1
ATOM 4716 C CA . LEU B 1 170 ? -7.035 -25.469 -32 1 98.25 170 LEU B CA 1
ATOM 4717 C C . LEU B 1 170 ? -7.344 -24.141 -31.328 1 98.25 170 LEU B C 1
ATOM 4719 O O . LEU B 1 170 ? -8.375 -23.531 -31.594 1 98.25 170 LEU B O 1
ATOM 4723 N N . LEU B 1 171 ? -6.492 -23.625 -30.422 1 98.06 171 LEU B N 1
ATOM 4724 C CA . LEU B 1 171 ? -6.758 -22.422 -29.641 1 98.06 171 LEU B CA 1
ATOM 4725 C C . LEU B 1 171 ? -6.551 -21.172 -30.484 1 98.06 171 LEU B C 1
ATOM 4727 O O . LEU B 1 171 ? -5.629 -21.125 -31.297 1 98.06 171 LEU B O 1
ATOM 4731 N N . GLU B 1 172 ? -7.348 -20.188 -30.25 1 97.25 172 GLU B N 1
ATOM 4732 C CA . GLU B 1 172 ? -7.074 -18.875 -30.812 1 97.25 172 GLU B CA 1
ATOM 4733 C C . GLU B 1 172 ? -5.648 -18.422 -30.5 1 97.25 172 GLU B C 1
ATOM 4735 O O . GLU B 1 172 ? -5.133 -18.672 -29.406 1 97.25 172 GLU B O 1
ATOM 4740 N N . ASN B 1 173 ? -5 -17.688 -31.375 1 93.94 173 ASN B N 1
ATOM 4741 C CA . ASN B 1 173 ? -3.578 -17.375 -31.328 1 93.94 173 ASN B CA 1
ATOM 4742 C C . ASN B 1 173 ? -3.252 -16.406 -30.188 1 93.94 173 ASN B C 1
ATOM 4744 O O . ASN B 1 173 ? -2.129 -16.391 -29.688 1 93.94 173 ASN B O 1
ATOM 4748 N N . ASN B 1 174 ? -4.195 -15.648 -29.719 1 94.06 174 ASN B N 1
ATOM 4749 C CA . ASN B 1 174 ? -3.898 -14.602 -28.766 1 94.06 174 ASN B CA 1
ATOM 4750 C C . ASN B 1 174 ? -4.156 -15.062 -27.328 1 94.06 174 ASN B C 1
ATOM 4752 O O . ASN B 1 174 ? -4.133 -14.258 -26.391 1 94.06 174 ASN B O 1
ATOM 4756 N N . VAL B 1 175 ? -4.355 -16.312 -27.141 1 98.44 175 VAL B N 1
ATOM 4757 C CA . VAL B 1 175 ? -4.586 -16.875 -25.797 1 98.44 175 VAL B CA 1
ATOM 4758 C C . VAL B 1 175 ? -3.248 -17.078 -25.094 1 98.44 175 VAL B C 1
ATOM 4760 O O . VAL B 1 175 ? -2.336 -17.703 -25.641 1 98.44 175 VAL B O 1
ATOM 4763 N N . TYR B 1 176 ? -3.074 -16.531 -23.891 1 98.75 176 TYR B N 1
ATOM 4764 C CA . TYR B 1 176 ? -1.934 -16.844 -23.031 1 98.75 176 TYR B CA 1
ATOM 4765 C C . TYR B 1 176 ? -2.086 -18.219 -22.406 1 98.75 176 TYR B C 1
ATOM 4767 O O . TYR B 1 176 ? -2.998 -18.438 -21.609 1 98.75 176 TYR B O 1
ATOM 4775 N N . ILE B 1 177 ? -1.265 -19.156 -22.734 1 98.81 177 ILE B N 1
ATOM 4776 C CA . ILE B 1 177 ? -1.284 -20.469 -22.109 1 98.81 177 ILE B CA 1
ATOM 4777 C C . ILE B 1 177 ? -0.366 -20.469 -20.891 1 98.81 177 ILE B C 1
ATOM 4779 O O . ILE B 1 177 ? 0.837 -20.234 -21.016 1 98.81 177 ILE B O 1
ATOM 4783 N N . MET B 1 178 ? -0.912 -20.766 -19.766 1 98.88 178 MET B N 1
ATOM 4784 C CA . MET B 1 178 ? -0.154 -20.75 -18.516 1 98.88 178 MET B CA 1
ATOM 4785 C C . MET B 1 178 ? 0.554 -22.094 -18.312 1 98.88 178 MET B C 1
ATOM 4787 O O . MET B 1 178 ? 0.025 -23.141 -18.656 1 98.88 178 MET B O 1
ATOM 4791 N N . TRP B 1 179 ? 1.719 -22.016 -17.781 1 98.88 179 TRP B N 1
ATOM 4792 C CA . TRP B 1 179 ? 2.611 -23.156 -17.625 1 98.88 179 TRP B CA 1
ATOM 4793 C C . TRP B 1 179 ? 3.516 -22.984 -16.406 1 98.88 179 TRP B C 1
ATOM 4795 O O . TRP B 1 179 ? 4.051 -21.891 -16.172 1 98.88 179 TRP B O 1
ATOM 4805 N N . THR B 1 180 ? 3.682 -24 -15.555 1 98.81 180 THR B N 1
ATOM 4806 C CA . THR B 1 180 ? 4.418 -23.844 -14.305 1 98.81 180 THR B CA 1
ATOM 4807 C C . THR B 1 180 ? 5.855 -24.328 -14.461 1 98.81 180 THR B C 1
ATOM 4809 O O . THR B 1 180 ? 6.621 -24.344 -13.5 1 98.81 180 THR B O 1
ATOM 4812 N N . GLY B 1 181 ? 6.238 -24.75 -15.68 1 98.56 181 GLY B N 1
ATOM 4813 C CA . GLY B 1 181 ? 7.57 -25.297 -15.906 1 98.56 181 GLY B CA 1
ATOM 4814 C C . GLY B 1 181 ? 7.586 -26.812 -16.016 1 98.56 181 GLY B C 1
ATOM 4815 O O . GLY B 1 181 ? 6.555 -27.422 -16.281 1 98.56 181 GLY B O 1
ATOM 4816 N N . PRO B 1 182 ? 8.75 -27.406 -15.844 1 98.12 182 PRO B N 1
ATOM 4817 C CA . PRO B 1 182 ? 8.883 -28.844 -16.016 1 98.12 182 PRO B CA 1
ATOM 4818 C C . PRO B 1 182 ? 8.125 -29.641 -14.969 1 98.12 182 PRO B C 1
ATOM 4820 O O . PRO B 1 182 ? 7.895 -30.844 -15.141 1 98.12 182 PRO B O 1
ATOM 4823 N N . ALA B 1 183 ? 7.715 -29.016 -13.867 1 98.38 183 ALA B N 1
ATOM 4824 C CA . ALA B 1 183 ? 6.969 -29.672 -12.789 1 98.38 183 ALA B CA 1
ATOM 4825 C C . ALA B 1 183 ? 5.867 -28.75 -12.258 1 98.38 183 ALA B C 1
ATOM 4827 O O . ALA B 1 183 ? 5.742 -27.609 -12.688 1 98.38 183 ALA B O 1
ATOM 4828 N N . ILE B 1 184 ? 5.039 -29.297 -11.383 1 98.31 184 ILE B N 1
ATOM 4829 C CA . ILE B 1 184 ? 3.996 -28.5 -10.742 1 98.31 184 ILE B CA 1
ATOM 4830 C C . ILE B 1 184 ? 4.629 -27.359 -9.945 1 98.31 184 ILE B C 1
ATOM 4832 O O . ILE B 1 184 ? 4.238 -26.203 -10.086 1 98.31 184 ILE B O 1
ATOM 4836 N N . VAL B 1 185 ? 5.547 -27.703 -9.125 1 98.56 185 VAL B N 1
ATOM 4837 C CA . VAL B 1 185 ? 6.473 -26.766 -8.492 1 98.56 185 VAL B CA 1
ATOM 4838 C C . VAL B 1 185 ? 7.875 -26.953 -9.07 1 98.56 185 VAL B C 1
ATOM 4840 O O . VAL B 1 185 ? 8.641 -27.797 -8.594 1 98.56 185 VAL B O 1
ATOM 4843 N N . SER B 1 186 ? 8.188 -26.172 -10.031 1 98.56 186 SER B N 1
ATOM 4844 C CA . SER B 1 186 ? 9.453 -26.312 -10.742 1 98.56 186 SER B CA 1
ATOM 4845 C C . SER B 1 186 ? 10.609 -25.703 -9.953 1 98.56 186 SER B C 1
ATOM 4847 O O . SER B 1 186 ? 10.656 -24.5 -9.75 1 98.56 186 SER B O 1
ATOM 4849 N N . ARG B 1 187 ? 11.531 -26.453 -9.539 1 97.5 187 ARG B N 1
ATOM 4850 C CA . ARG B 1 187 ? 12.695 -25.953 -8.812 1 97.5 187 ARG B CA 1
ATOM 4851 C C . ARG B 1 187 ? 13.562 -25.078 -9.719 1 97.5 187 ARG B C 1
ATOM 4853 O O . ARG B 1 187 ? 14.234 -24.156 -9.242 1 97.5 187 ARG B O 1
ATOM 4860 N N . LYS B 1 188 ? 13.555 -25.484 -10.977 1 97.75 188 LYS B N 1
ATOM 4861 C CA . LYS B 1 188 ? 14.297 -24.75 -11.992 1 97.75 188 LYS B CA 1
ATOM 4862 C C . LYS B 1 188 ? 13.445 -24.516 -13.242 1 97.75 188 LYS B C 1
ATOM 4864 O O . LYS B 1 188 ? 12.648 -25.375 -13.617 1 97.75 188 LYS B O 1
ATOM 4869 N N . ILE B 1 189 ? 13.516 -23.406 -13.812 1 98.25 189 ILE B N 1
ATOM 4870 C CA . ILE B 1 189 ? 13.016 -23.125 -15.156 1 98.25 189 ILE B CA 1
ATOM 4871 C C . ILE B 1 189 ? 14.156 -22.578 -16.016 1 98.25 189 ILE B C 1
ATOM 4873 O O . ILE B 1 189 ? 14.711 -21.516 -15.727 1 98.25 189 ILE B O 1
ATOM 4877 N N . ARG B 1 190 ? 14.703 -23.359 -17.031 1 98.12 190 ARG B N 1
ATOM 4878 C CA . ARG B 1 190 ? 15.836 -23.062 -17.891 1 98.12 190 ARG B CA 1
ATOM 4879 C C . ARG B 1 190 ? 15.367 -22.516 -19.25 1 98.12 190 ARG B C 1
ATOM 4881 O O . ARG B 1 190 ? 14.195 -22.672 -19.609 1 98.12 190 ARG B O 1
ATOM 4888 N N . LEU B 1 191 ? 16.203 -21.828 -19.812 1 98.5 191 LEU B N 1
ATOM 4889 C CA . LEU B 1 191 ? 15.938 -21.344 -21.156 1 98.5 191 LEU B CA 1
ATOM 4890 C C . LEU B 1 191 ? 15.445 -22.469 -22.062 1 98.5 191 LEU B C 1
ATOM 4892 O O . LEU B 1 191 ? 14.508 -22.281 -22.828 1 98.5 191 LEU B O 1
ATOM 4896 N N . GLU B 1 192 ? 16.062 -23.609 -21.969 1 98.5 192 GLU B N 1
ATOM 4897 C CA . GLU B 1 192 ? 15.688 -24.75 -22.797 1 98.5 192 GLU B CA 1
ATOM 4898 C C . GLU B 1 192 ? 14.25 -25.188 -22.547 1 98.5 192 GLU B C 1
ATOM 4900 O O . GLU B 1 192 ? 13.562 -25.641 -23.469 1 98.5 192 GLU B O 1
ATOM 4905 N N . ASP B 1 193 ? 13.82 -25.078 -21.344 1 98.62 193 ASP B N 1
ATOM 4906 C CA . ASP B 1 193 ? 12.453 -25.453 -21 1 98.62 193 ASP B CA 1
ATOM 4907 C C . ASP B 1 193 ? 11.438 -24.562 -21.719 1 98.62 193 ASP B C 1
ATOM 4909 O O . ASP B 1 193 ? 10.477 -25.047 -22.297 1 98.62 193 ASP B O 1
ATOM 4913 N N . VAL B 1 194 ? 11.594 -23.25 -21.641 1 98.69 194 VAL B N 1
ATOM 4914 C CA . VAL B 1 194 ? 10.641 -22.312 -22.234 1 98.69 194 VAL B CA 1
ATOM 4915 C C . VAL B 1 194 ? 10.711 -22.375 -23.75 1 98.69 194 VAL B C 1
ATOM 4917 O O . VAL B 1 194 ? 9.695 -22.219 -24.438 1 98.69 194 VAL B O 1
ATOM 4920 N N . LYS B 1 195 ? 11.922 -22.594 -24.328 1 98.5 195 LYS B N 1
ATOM 4921 C CA . LYS B 1 195 ? 12.055 -22.781 -25.766 1 98.5 195 LYS B CA 1
ATOM 4922 C C . LYS B 1 195 ? 11.305 -24.016 -26.234 1 98.5 195 LYS B C 1
ATOM 4924 O O . LYS B 1 195 ? 10.664 -24 -27.297 1 98.5 195 LYS B O 1
ATOM 4929 N N . ARG B 1 196 ? 11.461 -25.047 -25.469 1 98.44 196 ARG B N 1
ATOM 4930 C CA . ARG B 1 196 ? 10.773 -26.281 -25.812 1 98.44 196 ARG B CA 1
ATOM 4931 C C . ARG B 1 196 ? 9.258 -26.094 -25.812 1 98.44 196 ARG B C 1
ATOM 4933 O O . ARG B 1 196 ? 8.562 -26.562 -26.719 1 98.44 196 ARG B O 1
ATOM 4940 N N . PHE B 1 197 ? 8.773 -25.453 -24.797 1 98.38 197 PHE B N 1
ATOM 4941 C CA . PHE B 1 197 ? 7.352 -25.141 -24.75 1 98.38 197 PHE B CA 1
ATOM 4942 C C . PHE B 1 197 ? 6.934 -24.375 -26 1 98.38 197 PHE B C 1
ATOM 4944 O O . PHE B 1 197 ? 5.902 -24.672 -26.609 1 98.38 197 PHE B O 1
ATOM 4951 N N . HIS B 1 198 ? 7.688 -23.375 -26.375 1 97.81 198 HIS B N 1
ATOM 4952 C CA . HIS B 1 198 ? 7.414 -22.562 -27.547 1 97.81 198 HIS B CA 1
ATOM 4953 C C . HIS B 1 198 ? 7.398 -23.422 -28.812 1 97.81 198 HIS B C 1
ATOM 4955 O O . HIS B 1 198 ? 6.539 -23.234 -29.688 1 97.81 198 HIS B O 1
ATOM 4961 N N . GLU B 1 199 ? 8.305 -24.266 -28.906 1 97.62 199 GLU B N 1
ATOM 4962 C CA . GLU B 1 199 ? 8.391 -25.141 -30.062 1 97.62 199 GLU B CA 1
ATOM 4963 C C . GLU B 1 199 ? 7.145 -26.016 -30.203 1 97.62 199 GLU B C 1
ATOM 4965 O O . GLU B 1 199 ? 6.637 -26.219 -31.297 1 97.62 199 GLU B O 1
ATOM 4970 N N . ILE B 1 200 ? 6.715 -26.516 -29.109 1 98 200 ILE B N 1
ATOM 4971 C CA . ILE B 1 200 ? 5.586 -27.438 -29.109 1 98 200 ILE B CA 1
ATOM 4972 C C . ILE B 1 200 ? 4.289 -26.672 -29.359 1 98 200 ILE B C 1
ATOM 4974 O O . ILE B 1 200 ? 3.443 -27.109 -30.141 1 98 200 ILE B O 1
ATOM 4978 N N . THR B 1 201 ? 4.102 -25.484 -28.781 1 97.25 201 THR B N 1
ATOM 4979 C CA . THR B 1 201 ? 2.807 -24.812 -28.734 1 97.25 201 THR B CA 1
ATOM 4980 C C . THR B 1 201 ? 2.754 -23.688 -29.766 1 97.25 201 THR B C 1
ATOM 4982 O O . THR B 1 201 ? 1.676 -23.172 -30.078 1 97.25 201 THR B O 1
ATOM 4985 N N . GLY B 1 202 ? 3.955 -23.281 -30.219 1 95.81 202 GLY B N 1
ATOM 4986 C CA . GLY B 1 202 ? 4.027 -22.141 -31.125 1 95.81 202 GLY B CA 1
ATOM 4987 C C . GLY B 1 202 ? 3.855 -20.812 -30.422 1 95.81 202 GLY B C 1
ATOM 4988 O O . GLY B 1 202 ? 3.732 -19.766 -31.062 1 95.81 202 GLY B O 1
ATOM 4989 N N . ARG B 1 203 ? 3.781 -20.828 -29.094 1 96.19 203 ARG B N 1
ATOM 4990 C CA . ARG B 1 203 ? 3.586 -19.641 -28.281 1 96.19 203 ARG B CA 1
ATOM 4991 C C . ARG B 1 203 ? 4.594 -19.594 -27.125 1 96.19 203 ARG B C 1
ATOM 4993 O O . ARG B 1 203 ? 5.031 -20.641 -26.641 1 96.19 203 ARG B O 1
ATOM 5000 N N . LYS B 1 204 ? 4.965 -18.359 -26.734 1 98 204 LYS B N 1
ATOM 5001 C CA . LYS B 1 204 ? 5.711 -18.203 -25.5 1 98 204 LYS B CA 1
ATOM 5002 C C . LYS B 1 204 ? 4.836 -18.547 -24.297 1 98 204 LYS B C 1
ATOM 5004 O O . LYS B 1 204 ? 3.674 -18.141 -24.234 1 98 204 LYS B O 1
ATOM 5009 N N . PRO B 1 205 ? 5.348 -19.328 -23.359 1 98.69 205 PRO B N 1
ATOM 5010 C CA . PRO B 1 205 ? 4.539 -19.656 -22.172 1 98.69 205 PRO B CA 1
ATOM 5011 C C . PRO B 1 205 ? 4.293 -18.438 -21.281 1 98.69 205 PRO B C 1
ATOM 5013 O O . PRO B 1 205 ? 5.16 -17.578 -21.156 1 98.69 205 PRO B O 1
ATOM 5016 N N . PHE B 1 206 ? 3.094 -18.359 -20.734 1 98.88 206 PHE B N 1
ATOM 5017 C CA . PHE B 1 206 ? 2.811 -17.484 -19.594 1 98.88 206 PHE B CA 1
ATOM 5018 C C . PHE B 1 206 ? 3.098 -18.219 -18.281 1 98.88 206 PHE B C 1
ATOM 5020 O O . PHE B 1 206 ? 2.326 -19.078 -17.859 1 98.88 206 PHE B O 1
ATOM 5027 N N . ILE B 1 207 ? 4.156 -17.875 -17.594 1 98.94 207 ILE B N 1
ATOM 5028 C CA . ILE B 1 207 ? 4.641 -18.641 -16.469 1 98.94 207 ILE B CA 1
ATOM 5029 C C . ILE B 1 207 ? 3.729 -18.422 -15.258 1 98.94 207 ILE B C 1
ATOM 5031 O O . ILE B 1 207 ? 3.451 -17.281 -14.883 1 98.94 207 ILE B O 1
ATOM 5035 N N . TRP B 1 208 ? 3.18 -19.438 -14.75 1 98.88 208 TRP B N 1
ATOM 5036 C CA . TRP B 1 208 ? 2.596 -19.516 -13.414 1 98.88 208 TRP B CA 1
ATOM 5037 C C . TRP B 1 208 ? 3.549 -20.219 -12.445 1 98.88 208 TRP B C 1
ATOM 5039 O O . TRP B 1 208 ? 3.557 -21.438 -12.344 1 98.88 208 TRP B O 1
ATOM 5049 N N . ASP B 1 209 ? 4.348 -19.453 -11.75 1 98.88 209 ASP B N 1
ATOM 5050 C CA . ASP B 1 209 ? 5.367 -20.016 -10.867 1 98.88 209 ASP B CA 1
ATOM 5051 C C . ASP B 1 209 ? 4.789 -20.312 -9.484 1 98.88 209 ASP B C 1
ATOM 5053 O O . ASP B 1 209 ? 4.344 -19.406 -8.781 1 98.88 209 ASP B O 1
ATOM 5057 N N . ASN B 1 210 ? 4.848 -21.562 -9.094 1 98.75 210 ASN B N 1
ATOM 5058 C CA . ASN B 1 210 ? 4.348 -21.953 -7.777 1 98.75 210 ASN B CA 1
ATOM 5059 C C . ASN B 1 210 ? 5.379 -21.688 -6.684 1 98.75 210 ASN B C 1
ATOM 5061 O O . ASN B 1 210 ? 5.82 -22.609 -5.996 1 98.75 210 ASN B O 1
ATOM 5065 N N . TYR B 1 211 ? 5.688 -20.5 -6.523 1 98.56 211 TYR B N 1
ATOM 5066 C CA . TYR B 1 211 ? 6.52 -19.938 -5.469 1 98.56 211 TYR B CA 1
ATOM 5067 C C . TYR B 1 211 ? 6.129 -18.484 -5.184 1 98.56 211 TYR B C 1
ATOM 5069 O O . TYR B 1 211 ? 5.879 -17.703 -6.105 1 98.56 211 TYR B O 1
ATOM 5077 N N . PRO B 1 212 ? 5.91 -18.172 -3.939 1 98.69 212 PRO B N 1
ATOM 5078 C CA . PRO B 1 212 ? 6.285 -18.828 -2.686 1 98.69 212 PRO B CA 1
ATOM 5079 C C . PRO B 1 212 ? 5.137 -19.625 -2.061 1 98.69 212 PRO B C 1
ATOM 5081 O O . PRO B 1 212 ? 5.082 -19.781 -0.839 1 98.69 212 PRO B O 1
ATOM 5084 N N . VAL B 1 213 ? 4.215 -20.047 -2.828 1 98.75 213 VAL B N 1
ATOM 5085 C CA . VAL B 1 213 ? 3.049 -20.766 -2.318 1 98.75 213 VAL B CA 1
ATOM 5086 C C . VAL B 1 213 ? 3.498 -21.891 -1.398 1 98.75 213 VAL B C 1
ATOM 5088 O O . VAL B 1 213 ? 4.496 -22.562 -1.672 1 98.75 213 VAL B O 1
ATOM 5091 N N . ASN B 1 214 ? 2.795 -22.031 -0.324 1 97.94 214 ASN B N 1
ATOM 5092 C CA . ASN B 1 214 ? 3.143 -23.031 0.676 1 97.94 214 ASN B CA 1
ATOM 5093 C C . ASN B 1 214 ? 1.935 -23.875 1.065 1 97.94 214 ASN B C 1
ATOM 5095 O O . ASN B 1 214 ? 1.934 -24.516 2.117 1 97.94 214 ASN B O 1
ATOM 5099 N N . ASP B 1 215 ? 0.914 -23.859 0.239 1 97.44 215 ASP B N 1
ATOM 5100 C CA . ASP B 1 215 ? -0.365 -24.469 0.596 1 97.44 215 ASP B CA 1
ATOM 5101 C C . ASP B 1 215 ? -0.257 -25.984 0.643 1 97.44 215 ASP B C 1
ATOM 5103 O O . ASP B 1 215 ? -1.024 -26.641 1.347 1 97.44 215 ASP B O 1
ATOM 5107 N N . TYR B 1 216 ? 0.72 -26.625 -0.079 1 96 216 TYR B N 1
ATOM 5108 C CA . TYR B 1 216 ? 0.858 -28.078 -0.059 1 96 216 TYR B CA 1
ATOM 5109 C C . TYR B 1 216 ? 1.428 -28.547 1.272 1 96 216 TYR B C 1
ATOM 5111 O O . TYR B 1 216 ? 1.347 -29.734 1.602 1 96 216 TYR B O 1
ATOM 5119 N N . PHE B 1 217 ? 2.021 -27.688 2.088 1 95.06 217 PHE B N 1
ATOM 5120 C CA . PHE B 1 217 ? 2.318 -27.984 3.484 1 95.06 217 PHE B CA 1
ATOM 5121 C C . PHE B 1 217 ? 1.05 -27.938 4.328 1 95.06 217 PHE B C 1
ATOM 5123 O O . PHE B 1 217 ? 0.749 -28.891 5.059 1 95.06 217 PHE B O 1
ATOM 5130 N N . LEU B 1 218 ? 0.323 -26.875 4.164 1 90.75 218 LEU B N 1
ATOM 5131 C CA . LEU B 1 218 ? -0.893 -26.672 4.941 1 90.75 218 LEU B CA 1
ATOM 5132 C C . LEU B 1 218 ? -1.877 -27.812 4.727 1 90.75 218 LEU B C 1
ATOM 5134 O O . LEU B 1 218 ? -2.529 -28.266 5.672 1 90.75 218 LEU B O 1
ATOM 5138 N N . LEU B 1 219 ? -2.031 -28.188 3.502 1 93.25 219 LEU B N 1
ATOM 5139 C CA . LEU B 1 219 ? -2.98 -29.234 3.148 1 93.25 219 LEU B CA 1
ATOM 5140 C C . LEU B 1 219 ? -2.607 -30.562 3.818 1 93.25 219 LEU B C 1
ATOM 5142 O O . LEU B 1 219 ? -3.432 -31.469 3.902 1 93.25 219 LEU B O 1
ATOM 5146 N N . LYS B 1 220 ? -1.39 -30.656 4.312 1 93.62 220 LYS B N 1
ATOM 5147 C CA . LYS B 1 220 ? -0.93 -31.844 5.031 1 93.62 220 LYS B CA 1
ATOM 5148 C C . LYS B 1 220 ? -0.863 -31.578 6.535 1 93.62 220 LYS B C 1
ATOM 5150 O O . LYS B 1 220 ? -0.306 -32.375 7.285 1 93.62 220 LYS B O 1
ATOM 5155 N N . GLY B 1 221 ? -1.328 -30.422 6.918 1 92.5 221 GLY B N 1
ATOM 5156 C CA . GLY B 1 221 ? -1.377 -30.078 8.328 1 92.5 221 GLY B CA 1
ATOM 5157 C C . GLY B 1 221 ? -0.061 -29.547 8.859 1 92.5 221 GLY B C 1
ATOM 5158 O O . GLY B 1 221 ? 0.2 -29.609 10.062 1 92.5 221 GLY B O 1
ATOM 5159 N N . ILE B 1 222 ? 0.795 -29.125 7.984 1 93.88 222 ILE B N 1
ATOM 5160 C CA . ILE B 1 222 ? 2.086 -28.562 8.367 1 93.88 222 ILE B CA 1
ATOM 5161 C C . ILE B 1 222 ? 2.105 -27.062 8.062 1 93.88 222 ILE B C 1
ATOM 5163 O O . ILE B 1 222 ? 1.493 -26.609 7.094 1 93.88 222 ILE B O 1
ATOM 5167 N N . ALA B 1 223 ? 2.734 -26.344 8.914 1 94.44 223 ALA B N 1
ATOM 5168 C CA . ALA B 1 223 ? 2.924 -24.906 8.68 1 94.44 223 ALA B CA 1
ATOM 5169 C C . ALA B 1 223 ? 4.375 -24.609 8.32 1 94.44 223 ALA B C 1
ATOM 5171 O O . ALA B 1 223 ? 5.301 -25.094 8.969 1 94.44 223 ALA B O 1
ATOM 5172 N N . ARG B 1 224 ? 4.562 -23.891 7.273 1 96.88 224 ARG B N 1
ATOM 5173 C CA . ARG B 1 224 ? 5.891 -23.516 6.801 1 96.88 224 ARG B CA 1
ATOM 5174 C C . ARG B 1 224 ? 5.832 -22.219 5.984 1 96.88 224 ARG B C 1
ATOM 5176 O O . ARG B 1 224 ? 4.895 -22.016 5.207 1 96.88 224 ARG B O 1
ATOM 5183 N N . LEU B 1 225 ? 6.75 -21.312 6.266 1 98.38 225 LEU B N 1
ATOM 5184 C CA . LEU B 1 225 ? 6.902 -20.125 5.434 1 98.38 225 LEU B CA 1
ATOM 5185 C C . LEU B 1 225 ? 7.992 -20.328 4.383 1 98.38 225 LEU B C 1
ATOM 5187 O O . LEU B 1 225 ? 8.938 -21.078 4.605 1 98.38 225 LEU B O 1
ATOM 5191 N N . HIS B 1 226 ? 7.855 -19.734 3.254 1 98.75 226 HIS B N 1
ATOM 5192 C CA . HIS B 1 226 ? 8.867 -19.641 2.209 1 98.75 226 HIS B CA 1
ATOM 5193 C C . HIS B 1 226 ? 9.297 -18.188 1.995 1 98.75 226 HIS B C 1
ATOM 5195 O O . HIS B 1 226 ? 8.773 -17.5 1.115 1 98.75 226 HIS B O 1
ATOM 5201 N N . LEU B 1 227 ? 10.305 -17.75 2.725 1 98.81 227 LEU B N 1
ATOM 5202 C CA . LEU B 1 227 ? 10.68 -16.344 2.705 1 98.81 227 LEU B CA 1
ATOM 5203 C C . LEU B 1 227 ? 11.945 -16.125 1.88 1 98.81 227 LEU B C 1
ATOM 5205 O O . LEU B 1 227 ? 12.43 -15.008 1.768 1 98.81 227 LEU B O 1
ATOM 5209 N N . GLY B 1 228 ? 12.477 -17.188 1.278 1 98.56 228 GLY B N 1
ATOM 5210 C CA . GLY B 1 228 ? 13.672 -17.062 0.457 1 98.56 228 GLY B CA 1
ATOM 5211 C C . GLY B 1 228 ? 13.422 -16.359 -0.861 1 98.56 228 GLY B C 1
ATOM 5212 O O . GLY B 1 228 ? 12.273 -16.188 -1.275 1 98.56 228 GLY B O 1
ATOM 5213 N N . PRO B 1 229 ? 14.453 -15.961 -1.514 1 98.75 229 PRO B N 1
ATOM 5214 C CA . PRO B 1 229 ? 14.328 -15.258 -2.791 1 98.75 229 PRO B CA 1
ATOM 5215 C C . PRO B 1 229 ? 14.047 -16.203 -3.959 1 98.75 229 PRO B C 1
ATOM 5217 O O . PRO B 1 229 ? 14.242 -17.406 -3.842 1 98.75 229 PRO B O 1
ATOM 5220 N N . PHE B 1 230 ? 13.508 -15.656 -5.051 1 98.69 230 PHE B N 1
ATOM 5221 C CA . PHE B 1 230 ? 13.469 -16.375 -6.32 1 98.69 230 PHE B CA 1
ATOM 5222 C C . PHE B 1 230 ? 14.875 -16.703 -6.797 1 98.69 230 PHE B C 1
ATOM 5224 O O . PHE B 1 230 ? 15.773 -15.859 -6.746 1 98.69 230 PHE B O 1
ATOM 5231 N N . THR B 1 231 ? 15.078 -17.891 -7.062 1 98.06 231 THR B N 1
ATOM 5232 C CA . THR B 1 231 ? 16.344 -18.391 -7.617 1 98.06 231 THR B CA 1
ATOM 5233 C C . THR B 1 231 ? 16.078 -19.422 -8.703 1 98.06 231 THR B C 1
ATOM 5235 O O . THR B 1 231 ? 14.93 -19.766 -8.992 1 98.06 231 THR B O 1
ATOM 5238 N N . ASN B 1 232 ? 17.078 -19.844 -9.359 1 97.88 232 ASN B N 1
ATOM 5239 C CA . ASN B 1 232 ? 17.078 -20.969 -10.273 1 97.88 232 ASN B CA 1
ATOM 5240 C C . ASN B 1 232 ? 16.219 -20.703 -11.5 1 97.88 232 ASN B C 1
ATOM 5242 O O . ASN B 1 232 ? 15.578 -21.625 -12.023 1 97.88 232 ASN B O 1
ATOM 5246 N N . ARG B 1 233 ? 16.047 -19.453 -11.898 1 98.56 233 ARG B N 1
ATOM 5247 C CA . ARG B 1 233 ? 15.484 -19.031 -13.172 1 98.56 233 ARG B CA 1
ATOM 5248 C C . ARG B 1 233 ? 16.547 -18.406 -14.07 1 98.56 233 ARG B C 1
ATOM 5250 O O . ARG B 1 233 ? 17.156 -17.391 -13.711 1 98.56 233 ARG B O 1
ATOM 5257 N N . GLU B 1 234 ? 16.828 -19.062 -15.164 1 97.94 234 GLU B N 1
ATOM 5258 C CA . GLU B 1 234 ? 17.844 -18.5 -16.047 1 97.94 234 GLU B CA 1
ATOM 5259 C C . GLU B 1 234 ? 17.406 -17.141 -16.609 1 97.94 234 GLU B C 1
ATOM 5261 O O . GLU B 1 234 ? 16.266 -17 -17.047 1 97.94 234 GLU B O 1
ATOM 5266 N N . PRO B 1 235 ? 18.266 -16.141 -16.547 1 97.44 235 PRO B N 1
ATOM 5267 C CA . PRO B 1 235 ? 17.859 -14.781 -16.875 1 97.44 235 PRO B CA 1
ATOM 5268 C C . PRO B 1 235 ? 17.359 -14.656 -18.312 1 97.44 235 PRO B C 1
ATOM 5270 O O . PRO B 1 235 ? 16.547 -13.773 -18.609 1 97.44 235 PRO B O 1
ATOM 5273 N N . GLU B 1 236 ? 17.75 -15.547 -19.203 1 97.56 236 GLU B N 1
ATOM 5274 C CA . GLU B 1 236 ? 17.406 -15.484 -20.609 1 97.56 236 GLU B CA 1
ATOM 5275 C C . GLU B 1 236 ? 15.945 -15.867 -20.828 1 97.56 236 GLU B C 1
ATOM 5277 O O . GLU B 1 236 ? 15.383 -15.602 -21.906 1 97.56 236 GLU B O 1
ATOM 5282 N N . ILE B 1 237 ? 15.312 -16.391 -19.797 1 98.38 237 ILE B N 1
ATOM 5283 C CA . ILE B 1 237 ? 13.945 -16.875 -19.984 1 98.38 237 ILE B CA 1
ATOM 5284 C C . ILE B 1 237 ? 13.031 -15.695 -20.328 1 98.38 237 ILE B C 1
ATOM 5286 O O . ILE B 1 237 ? 12.008 -15.867 -20.984 1 98.38 237 ILE B O 1
ATOM 5290 N N . TRP B 1 238 ? 13.406 -14.562 -19.875 1 97.56 238 TRP B N 1
ATOM 5291 C CA . TRP B 1 238 ? 12.562 -13.383 -20.016 1 97.56 238 TRP B CA 1
ATOM 5292 C C . TRP B 1 238 ? 12.352 -13.047 -21.484 1 97.56 238 TRP B C 1
ATOM 5294 O O . TRP B 1 238 ? 11.383 -12.383 -21.844 1 97.56 238 TRP B O 1
ATOM 5304 N N . ASN B 1 239 ? 13.172 -13.562 -22.391 1 95.94 239 ASN B N 1
ATOM 5305 C CA . ASN B 1 239 ? 13.047 -13.352 -23.828 1 95.94 239 ASN B CA 1
ATOM 5306 C C . ASN B 1 239 ? 12.062 -14.336 -24.453 1 95.94 239 ASN B C 1
ATOM 5308 O O . ASN B 1 239 ? 11.625 -14.148 -25.578 1 95.94 239 ASN B O 1
ATOM 5312 N N . TYR B 1 240 ? 11.688 -15.344 -23.688 1 97.19 240 TYR B N 1
ATOM 5313 C CA . TYR B 1 240 ? 10.922 -16.438 -24.281 1 97.19 240 TYR B CA 1
ATOM 5314 C C . TYR B 1 240 ? 9.641 -16.703 -23.484 1 97.19 240 TYR B C 1
ATOM 5316 O O . TYR B 1 240 ? 9.055 -17.766 -23.609 1 97.19 240 TYR B O 1
ATOM 5324 N N . VAL B 1 241 ? 9.266 -15.773 -22.641 1 98.56 241 VAL B N 1
ATOM 5325 C CA . VAL B 1 241 ? 7.996 -15.906 -21.938 1 98.56 241 VAL B CA 1
ATOM 5326 C C . VAL B 1 241 ? 7.074 -14.742 -22.281 1 98.56 241 VAL B C 1
ATOM 5328 O O . VAL B 1 241 ? 7.539 -13.68 -22.688 1 98.56 241 VAL B O 1
ATOM 5331 N N . SER B 1 242 ? 5.816 -14.953 -22.219 1 98.5 242 SER B N 1
ATOM 5332 C CA . SER B 1 242 ? 4.84 -13.922 -22.547 1 98.5 242 SER B CA 1
ATOM 5333 C C . SER B 1 242 ? 4.367 -13.195 -21.297 1 98.5 242 SER B C 1
ATOM 5335 O O . SER B 1 242 ? 3.752 -12.133 -21.375 1 98.5 242 SER B O 1
ATOM 5337 N N . GLY B 1 243 ? 4.707 -13.641 -20.094 1 98.81 243 GLY B N 1
ATOM 5338 C CA . GLY B 1 243 ? 4.379 -13.117 -18.781 1 98.81 243 GLY B CA 1
ATOM 5339 C C . GLY B 1 243 ? 4.82 -14.031 -17.656 1 98.81 243 GLY B C 1
ATOM 5340 O O . GLY B 1 243 ? 5.277 -15.148 -17.891 1 98.81 243 GLY B O 1
ATOM 5341 N N . TYR B 1 244 ? 4.723 -13.57 -16.469 1 98.94 244 TYR B N 1
ATOM 5342 C CA . TYR B 1 244 ? 5.215 -14.289 -15.297 1 98.94 244 TYR B CA 1
ATOM 5343 C C . TYR B 1 244 ? 4.438 -13.891 -14.047 1 98.94 244 TYR B C 1
ATOM 5345 O O . TYR B 1 244 ? 4.477 -12.734 -13.625 1 98.94 244 TYR B O 1
ATOM 5353 N N . VAL B 1 245 ? 3.758 -14.859 -13.453 1 98.94 245 VAL B N 1
ATOM 5354 C CA . VAL B 1 245 ? 3.049 -14.562 -12.211 1 98.94 245 VAL B CA 1
ATOM 5355 C C . VAL B 1 245 ? 3.469 -15.555 -11.133 1 98.94 245 VAL B C 1
ATOM 5357 O O . VAL B 1 245 ? 3.684 -16.734 -11.414 1 98.94 245 VAL B O 1
ATOM 5360 N N . ALA B 1 246 ? 3.674 -15.062 -9.953 1 98.94 246 ALA B N 1
ATOM 5361 C CA . ALA B 1 246 ? 4 -15.867 -8.781 1 98.94 246 ALA B CA 1
ATOM 5362 C C . ALA B 1 246 ? 2.748 -16.203 -7.977 1 98.94 246 ALA B C 1
ATOM 5364 O O . ALA B 1 246 ? 1.866 -15.367 -7.805 1 98.94 246 ALA B O 1
ATOM 5365 N N . ASN B 1 247 ? 2.639 -17.438 -7.586 1 98.94 247 ASN B N 1
ATOM 5366 C CA . ASN B 1 247 ? 1.619 -17.875 -6.641 1 98.94 247 ASN B CA 1
ATOM 5367 C C . ASN B 1 247 ? 2.059 -17.656 -5.195 1 98.94 247 ASN B C 1
ATOM 5369 O O . ASN B 1 247 ? 2.959 -18.344 -4.703 1 98.94 247 ASN B O 1
ATOM 5373 N N . PRO B 1 248 ? 1.425 -16.703 -4.5 1 98.88 248 PRO B N 1
ATOM 5374 C CA . PRO B 1 248 ? 1.893 -16.344 -3.158 1 98.88 248 PRO B CA 1
ATOM 5375 C C . PRO B 1 248 ? 1.455 -17.344 -2.094 1 98.88 248 PRO B C 1
ATOM 5377 O O . PRO B 1 248 ? 0.73 -18.297 -2.396 1 98.88 248 PRO B O 1
ATOM 5380 N N . MET B 1 249 ? 1.972 -17.156 -0.88 1 98.56 249 MET B N 1
ATOM 5381 C CA . MET B 1 249 ? 1.517 -17.906 0.286 1 98.56 249 MET B CA 1
ATOM 5382 C C . MET B 1 249 ? 0.138 -17.438 0.734 1 98.56 249 MET B C 1
ATOM 5384 O O . MET B 1 249 ? -0.34 -16.391 0.288 1 98.56 249 MET B O 1
ATOM 5388 N N . ILE B 1 250 ? -0.424 -18.219 1.615 1 97.5 250 ILE B N 1
ATOM 5389 C CA . ILE B 1 250 ? -1.669 -17.828 2.264 1 97.5 250 ILE B CA 1
ATOM 5390 C C . ILE B 1 250 ? -1.441 -16.578 3.1 1 97.5 250 ILE B C 1
ATOM 5392 O O . ILE B 1 250 ? -2.35 -15.758 3.264 1 97.5 250 ILE B O 1
ATOM 5396 N N . GLU B 1 251 ? -0.257 -16.422 3.596 1 98.19 251 GLU B N 1
ATOM 5397 C CA . GLU B 1 251 ? 0.154 -15.25 4.363 1 98.19 251 GLU B CA 1
ATOM 5398 C C . GLU B 1 251 ? 0.478 -14.078 3.443 1 98.19 251 GLU B C 1
ATOM 5400 O O . GLU B 1 251 ? 1.574 -14.008 2.885 1 98.19 251 GLU B O 1
ATOM 5405 N N . ALA B 1 252 ? -0.427 -13.133 3.326 1 98.5 252 ALA B N 1
ATOM 5406 C CA . ALA B 1 252 ? -0.337 -12.039 2.361 1 98.5 252 ALA B CA 1
ATOM 5407 C C . ALA B 1 252 ? 0.883 -11.164 2.637 1 98.5 252 ALA B C 1
ATOM 5409 O O . ALA B 1 252 ? 1.669 -10.883 1.729 1 98.5 252 ALA B O 1
ATOM 5410 N N . GLU B 1 253 ? 1.059 -10.711 3.895 1 98.31 253 GLU B N 1
ATOM 5411 C CA . GLU B 1 253 ? 2.154 -9.805 4.234 1 98.31 253 GLU B CA 1
ATOM 5412 C C . GLU B 1 253 ? 3.506 -10.5 4.086 1 98.31 253 GLU B C 1
ATOM 5414 O O . GLU B 1 253 ? 4.461 -9.906 3.582 1 98.31 253 GLU B O 1
ATOM 5419 N N . ALA B 1 254 ? 3.58 -11.781 4.516 1 98.44 254 ALA B N 1
ATOM 5420 C CA . ALA B 1 254 ? 4.836 -12.523 4.406 1 98.44 254 ALA B CA 1
ATOM 5421 C C . ALA B 1 254 ? 5.215 -12.742 2.943 1 98.44 254 ALA B C 1
ATOM 5423 O O . ALA B 1 254 ? 6.398 -12.789 2.604 1 98.44 254 ALA B O 1
ATOM 5424 N N . SER B 1 255 ? 4.262 -12.852 2.051 1 98.81 255 SER B N 1
ATOM 5425 C CA . SER B 1 255 ? 4.496 -13.109 0.633 1 98.81 255 SER B CA 1
ATOM 5426 C C . SER B 1 255 ? 5.227 -11.945 -0.026 1 98.81 255 SER B C 1
ATOM 5428 O O . SER B 1 255 ? 5.852 -12.109 -1.075 1 98.81 255 SER B O 1
ATOM 5430 N N . LYS B 1 256 ? 5.109 -10.742 0.581 1 98.75 256 LYS B N 1
ATOM 5431 C CA . LYS B 1 256 ? 5.668 -9.547 -0.045 1 98.75 256 LYS B CA 1
ATOM 5432 C C . LYS B 1 256 ? 7.188 -9.641 -0.145 1 98.75 256 LYS B C 1
ATOM 5434 O O . LYS B 1 256 ? 7.789 -9.102 -1.074 1 98.75 256 LYS B O 1
ATOM 5439 N N . ILE B 1 257 ? 7.816 -10.375 0.771 1 98.69 257 ILE B N 1
ATOM 5440 C CA . ILE B 1 257 ? 9.273 -10.484 0.803 1 98.69 257 ILE B CA 1
ATOM 5441 C C . ILE B 1 257 ? 9.766 -11.227 -0.44 1 98.69 257 ILE B C 1
ATOM 5443 O O . ILE B 1 257 ? 10.516 -10.664 -1.245 1 98.69 257 ILE B O 1
ATOM 5447 N N . PRO B 1 258 ? 9.305 -12.469 -0.703 1 98.88 258 PRO B N 1
ATOM 5448 C CA . PRO B 1 258 ? 9.766 -13.109 -1.936 1 98.88 258 PRO B CA 1
ATOM 5449 C C . PRO B 1 258 ? 9.227 -12.438 -3.191 1 98.88 258 PRO B C 1
ATOM 5451 O O . PRO B 1 258 ? 9.891 -12.43 -4.23 1 98.88 258 PRO B O 1
ATOM 5454 N N . LEU B 1 259 ? 8.031 -11.82 -3.174 1 98.88 259 LEU B N 1
ATOM 5455 C CA . LEU B 1 259 ? 7.492 -11.133 -4.34 1 98.88 259 LEU B CA 1
ATOM 5456 C C . LEU B 1 259 ? 8.383 -9.961 -4.742 1 98.88 259 LEU B C 1
ATOM 5458 O O . LEU B 1 259 ? 8.539 -9.664 -5.93 1 98.88 259 LEU B O 1
ATOM 5462 N N . TYR B 1 260 ? 8.93 -9.273 -3.752 1 98.75 260 TYR B N 1
ATOM 5463 C CA . TYR B 1 260 ? 9.891 -8.219 -4.055 1 98.75 260 TYR B CA 1
ATOM 5464 C C . TYR B 1 260 ? 11.062 -8.766 -4.863 1 98.75 260 TYR B C 1
ATOM 5466 O O . TYR B 1 260 ? 11.539 -8.117 -5.793 1 98.75 260 TYR B O 1
ATOM 5474 N N . THR B 1 261 ? 11.531 -9.945 -4.527 1 98.88 261 THR B N 1
ATOM 5475 C CA . THR B 1 261 ? 12.695 -10.508 -5.199 1 98.88 261 THR B CA 1
ATOM 5476 C C . THR B 1 261 ? 12.336 -10.953 -6.617 1 98.88 261 THR B C 1
ATOM 5478 O O . THR B 1 261 ? 13.188 -10.945 -7.508 1 98.88 261 THR B O 1
ATOM 5481 N N . LEU B 1 262 ? 11.055 -11.336 -6.875 1 98.81 262 LEU B N 1
ATOM 5482 C CA . LEU B 1 262 ? 10.609 -11.578 -8.242 1 98.81 262 LEU B CA 1
ATOM 5483 C C . LEU B 1 262 ? 10.758 -10.32 -9.094 1 98.81 262 LEU B C 1
ATOM 5485 O O . LEU B 1 262 ? 11.273 -10.375 -10.211 1 98.81 262 LEU B O 1
ATOM 5489 N N . ALA B 1 263 ? 10.242 -9.219 -8.539 1 98.31 263 ALA B N 1
ATOM 5490 C CA . ALA B 1 263 ? 10.32 -7.949 -9.258 1 98.31 263 ALA B CA 1
ATOM 5491 C C . ALA B 1 263 ? 11.773 -7.598 -9.586 1 98.31 263 ALA B C 1
ATOM 5493 O O . ALA B 1 263 ? 12.07 -7.141 -10.688 1 98.31 263 ALA B O 1
ATOM 5494 N N . GLU B 1 264 ? 12.664 -7.852 -8.609 1 97.94 264 GLU B N 1
ATOM 5495 C CA . GLU B 1 264 ? 14.078 -7.562 -8.82 1 97.94 264 GLU B CA 1
ATOM 5496 C C . GLU B 1 264 ? 14.68 -8.5 -9.859 1 97.94 264 GLU B C 1
ATOM 5498 O O . GLU B 1 264 ? 15.516 -8.086 -10.672 1 97.94 264 GLU B O 1
ATOM 5503 N N . MET B 1 265 ? 14.281 -9.742 -9.797 1 98.56 265 MET B N 1
ATOM 5504 C CA . MET B 1 265 ? 14.781 -10.703 -10.773 1 98.56 265 MET B CA 1
ATOM 5505 C C . MET B 1 265 ? 14.398 -10.289 -12.188 1 98.56 265 MET B C 1
ATOM 5507 O O . MET B 1 265 ? 15.227 -10.367 -13.102 1 98.56 265 MET B O 1
ATOM 5511 N N . TYR B 1 266 ? 13.219 -9.852 -12.398 1 98.12 266 TYR B N 1
ATOM 5512 C CA . TYR B 1 266 ? 12.766 -9.391 -13.703 1 98.12 266 TYR B CA 1
ATOM 5513 C C . TYR B 1 266 ? 13.523 -8.133 -14.125 1 98.12 266 TYR B C 1
ATOM 5515 O O . TYR B 1 266 ? 13.961 -8.023 -15.273 1 98.12 266 TYR B O 1
ATOM 5523 N N . ARG B 1 267 ? 13.703 -7.23 -13.219 1 95.81 267 ARG B N 1
ATOM 5524 C CA . ARG B 1 267 ? 14.305 -5.934 -13.531 1 95.81 267 ARG B CA 1
ATOM 5525 C C . ARG B 1 267 ? 15.789 -6.074 -13.82 1 95.81 267 ARG B C 1
ATOM 5527 O O . ARG B 1 267 ? 16.312 -5.441 -14.742 1 95.81 267 ARG B O 1
ATOM 5534 N N . ARG B 1 268 ? 16.453 -6.922 -13.039 1 96.5 268 ARG B N 1
ATOM 5535 C CA . ARG B 1 268 ? 17.906 -6.973 -13.094 1 96.5 268 ARG B CA 1
ATOM 5536 C C . ARG B 1 268 ? 18.375 -8.039 -14.07 1 96.5 268 ARG B C 1
ATOM 5538 O O . ARG B 1 268 ? 19.484 -7.961 -14.602 1 96.5 268 ARG B O 1
ATOM 5545 N N . LYS B 1 269 ? 17.578 -9.039 -14.297 1 96.62 269 LYS B N 1
ATOM 5546 C CA . LYS B 1 269 ? 17.859 -10.133 -15.227 1 96.62 269 LYS B CA 1
ATOM 5547 C C . LYS B 1 269 ? 19.25 -10.727 -14.977 1 96.62 269 LYS B C 1
ATOM 5549 O O . LYS B 1 269 ? 19.516 -11.234 -13.891 1 96.62 269 LYS B O 1
ATOM 5554 N N . GLN B 1 270 ? 20.219 -10.398 -15.797 1 97.25 270 GLN B N 1
ATOM 5555 C CA . GLN B 1 270 ? 21.547 -11 -15.68 1 97.25 270 GLN B CA 1
ATOM 5556 C C . GLN B 1 270 ? 22.266 -10.5 -14.438 1 97.25 270 GLN B C 1
ATOM 5558 O O . GLN B 1 270 ? 23.156 -11.18 -13.914 1 97.25 270 GLN B O 1
ATOM 5563 N N . ASN B 1 271 ? 21.875 -9.398 -13.945 1 97.44 271 ASN B N 1
ATOM 5564 C CA . ASN B 1 271 ? 22.562 -8.789 -12.805 1 97.44 271 ASN B CA 1
ATOM 5565 C C . ASN B 1 271 ? 21.828 -9.062 -11.5 1 97.44 271 ASN B C 1
ATOM 5567 O O . ASN B 1 271 ? 22.125 -8.453 -10.469 1 97.44 271 ASN B O 1
ATOM 5571 N N . TYR B 1 272 ? 20.859 -9.938 -11.531 1 98.12 272 TYR B N 1
ATOM 5572 C CA . TYR B 1 272 ? 20.062 -10.273 -10.352 1 98.12 272 TYR B CA 1
ATOM 5573 C C . TYR B 1 272 ? 20.922 -10.984 -9.312 1 98.12 272 TYR B C 1
ATOM 5575 O O . TYR B 1 272 ? 21.672 -11.906 -9.633 1 98.12 272 TYR B O 1
ATOM 5583 N N . ASP B 1 273 ? 20.844 -10.531 -8.102 1 98.44 273 ASP B N 1
ATOM 5584 C CA . ASP B 1 273 ? 21.453 -11.148 -6.938 1 98.44 273 ASP B CA 1
ATOM 5585 C C . ASP B 1 273 ? 20.422 -11.453 -5.855 1 98.44 273 ASP B C 1
ATOM 5587 O O . ASP B 1 273 ? 19.906 -10.539 -5.219 1 98.44 273 ASP B O 1
ATOM 5591 N N . PRO B 1 274 ? 20.156 -12.742 -5.625 1 98.25 274 PRO B N 1
ATOM 5592 C CA . PRO B 1 274 ? 19.109 -13.125 -4.684 1 98.25 274 PRO B CA 1
ATOM 5593 C C . PRO B 1 274 ? 19.312 -12.539 -3.289 1 98.25 274 PRO B C 1
ATOM 5595 O O . PRO B 1 274 ? 18.359 -12.047 -2.67 1 98.25 274 PRO B O 1
ATOM 5598 N N . GLU B 1 275 ? 20.484 -12.547 -2.758 1 97.88 275 GLU B N 1
ATOM 5599 C CA . GLU B 1 275 ? 20.75 -12.062 -1.406 1 97.88 275 GLU B CA 1
ATOM 5600 C C . GLU B 1 275 ? 20.594 -10.547 -1.33 1 97.88 275 GLU B C 1
ATOM 5602 O O . GLU B 1 275 ? 20.047 -10.016 -0.356 1 97.88 275 GLU B O 1
ATOM 5607 N N . GLU B 1 276 ? 21.125 -9.891 -2.324 1 98.31 276 GLU B N 1
ATOM 5608 C CA . GLU B 1 276 ? 20.922 -8.438 -2.391 1 98.31 276 GLU B CA 1
ATOM 5609 C C . GLU B 1 276 ? 19.438 -8.086 -2.463 1 98.31 276 GLU B C 1
ATOM 5611 O O . GLU B 1 276 ? 19 -7.102 -1.862 1 98.31 276 GLU B O 1
ATOM 5616 N N . SER B 1 277 ? 18.703 -8.852 -3.16 1 98.5 277 SER B N 1
ATOM 5617 C CA . SER B 1 277 ? 17.266 -8.594 -3.322 1 98.5 277 SER B CA 1
ATOM 5618 C C . SER B 1 277 ? 16.531 -8.75 -1.999 1 98.5 277 SER B C 1
ATOM 5620 O O . SER B 1 277 ? 15.555 -8.047 -1.739 1 98.5 277 SER B O 1
ATOM 5622 N N . ILE B 1 278 ? 16.922 -9.719 -1.146 1 98.62 278 ILE B N 1
ATOM 5623 C CA . ILE B 1 278 ? 16.328 -9.875 0.175 1 98.62 278 ILE B CA 1
ATOM 5624 C C . ILE B 1 278 ? 16.625 -8.648 1.025 1 98.62 278 ILE B C 1
ATOM 5626 O O . ILE B 1 278 ? 15.75 -8.133 1.721 1 98.62 278 ILE B O 1
ATOM 5630 N N . THR B 1 279 ? 17.875 -8.219 0.945 1 98.44 279 THR B N 1
ATOM 5631 C CA . THR B 1 279 ? 18.266 -7.008 1.654 1 98.44 279 THR B CA 1
ATOM 5632 C C . THR B 1 279 ? 17.391 -5.832 1.251 1 98.44 279 THR B C 1
ATOM 5634 O O . THR B 1 279 ? 16.875 -5.109 2.109 1 98.44 279 THR B O 1
ATOM 5637 N N . ASN B 1 280 ? 17.203 -5.68 -0.018 1 97.69 280 ASN B N 1
ATOM 5638 C CA . ASN B 1 280 ? 16.391 -4.582 -0.537 1 97.69 280 ASN B CA 1
ATOM 5639 C C . ASN B 1 280 ? 14.922 -4.734 -0.151 1 97.69 280 ASN B C 1
ATOM 5641 O O . ASN B 1 280 ? 14.234 -3.744 0.093 1 97.69 280 ASN B O 1
ATOM 5645 N N . ALA B 1 281 ? 14.461 -5.98 -0.126 1 98.38 281 ALA B N 1
ATOM 5646 C CA . ALA B 1 281 ? 13.086 -6.242 0.291 1 98.38 281 ALA B CA 1
ATOM 5647 C C . ALA B 1 281 ? 12.852 -5.773 1.724 1 98.38 281 ALA B C 1
ATOM 5649 O O . ALA B 1 281 ? 11.836 -5.129 2.014 1 98.38 281 ALA B O 1
ATOM 5650 N N . ILE B 1 282 ? 13.766 -6.105 2.604 1 98.06 282 ILE B N 1
ATOM 5651 C CA . ILE B 1 282 ? 13.641 -5.727 4.008 1 98.06 282 ILE B CA 1
ATOM 5652 C C . ILE B 1 282 ? 13.617 -4.203 4.125 1 98.06 282 ILE B C 1
ATOM 5654 O O . ILE B 1 282 ? 12.773 -3.643 4.82 1 98.06 282 ILE B O 1
ATOM 5658 N N . LYS B 1 283 ? 14.469 -3.549 3.385 1 95.88 283 LYS B N 1
ATOM 5659 C CA . LYS B 1 283 ? 14.586 -2.096 3.461 1 95.88 283 LYS B CA 1
ATOM 5660 C C . LYS B 1 283 ? 13.328 -1.418 2.924 1 95.88 283 LYS B C 1
ATOM 5662 O O . LYS B 1 283 ? 12.953 -0.339 3.385 1 95.88 283 LYS B O 1
ATOM 5667 N N . HIS B 1 284 ? 12.75 -2.033 1.988 1 96.31 284 HIS B N 1
ATOM 5668 C CA . HIS B 1 284 ? 11.547 -1.486 1.374 1 96.31 284 HIS B CA 1
ATOM 5669 C C . HIS B 1 284 ? 10.336 -1.662 2.283 1 96.31 284 HIS B C 1
ATOM 5671 O O . HIS B 1 284 ? 9.469 -0.784 2.354 1 96.31 284 HIS B O 1
ATOM 5677 N N . LEU B 1 285 ? 10.273 -2.795 2.994 1 97 285 LEU B N 1
ATOM 5678 C CA . LEU B 1 285 ? 9.039 -3.207 3.646 1 97 285 LEU B CA 1
ATOM 5679 C C . LEU B 1 285 ? 9.023 -2.781 5.109 1 97 285 LEU B C 1
ATOM 5681 O O . LEU B 1 285 ? 7.957 -2.689 5.727 1 97 285 LEU B O 1
ATOM 5685 N N . TYR B 1 286 ? 10.203 -2.496 5.672 1 94.12 286 TYR B N 1
ATOM 5686 C CA . TYR B 1 286 ? 10.281 -2.238 7.105 1 94.12 286 TYR B CA 1
ATOM 5687 C C . TYR B 1 286 ? 11.227 -1.076 7.395 1 94.12 286 TYR B C 1
ATOM 5689 O O . TYR B 1 286 ? 12.203 -0.863 6.676 1 94.12 286 TYR B O 1
ATOM 5697 N N . PRO B 1 287 ? 10.922 -0.372 8.5 1 89.69 287 PRO B N 1
ATOM 5698 C CA . PRO B 1 287 ? 11.883 0.641 8.945 1 89.69 287 PRO B CA 1
ATOM 5699 C C . PRO B 1 287 ? 13.266 0.058 9.234 1 89.69 287 PRO B C 1
ATOM 5701 O O . PRO B 1 287 ? 13.375 -1.102 9.641 1 89.69 287 PRO B O 1
ATOM 5704 N N . GLU B 1 288 ? 14.25 0.869 9.078 1 89.81 288 GLU B N 1
ATOM 5705 C CA . GLU B 1 288 ? 15.648 0.468 9.133 1 89.81 288 GLU B CA 1
ATOM 5706 C C . GLU B 1 288 ? 15.984 -0.176 10.477 1 89.81 288 GLU B C 1
ATOM 5708 O O . GLU B 1 288 ? 16.812 -1.08 10.547 1 89.81 288 GLU B O 1
ATOM 5713 N N . GLU B 1 289 ? 15.328 0.301 11.516 1 91.62 289 GLU B N 1
ATOM 5714 C CA . GLU B 1 289 ? 15.648 -0.175 12.859 1 91.62 289 GLU B CA 1
ATOM 5715 C C . GLU B 1 289 ? 15.32 -1.656 13.008 1 91.62 289 GLU B C 1
ATOM 5717 O O . GLU B 1 289 ? 15.836 -2.324 13.906 1 91.62 289 GLU B O 1
ATOM 5722 N N . TYR B 1 290 ? 14.555 -2.227 12.094 1 94.88 290 TYR B N 1
ATOM 5723 C CA . TYR B 1 290 ? 14.148 -3.619 12.219 1 94.88 290 TYR B CA 1
ATOM 5724 C C . TYR B 1 290 ? 14.891 -4.5 11.219 1 94.88 290 TYR B C 1
ATOM 5726 O O . TYR B 1 290 ? 14.57 -5.68 11.07 1 94.88 290 TYR B O 1
ATOM 5734 N N . TYR B 1 291 ? 15.875 -3.982 10.516 1 96.75 291 TYR B N 1
ATOM 5735 C CA . TYR B 1 291 ? 16.578 -4.711 9.461 1 96.75 291 TYR B CA 1
ATOM 5736 C C . TYR B 1 291 ? 17.141 -6.023 9.992 1 96.75 291 TYR B C 1
ATOM 5738 O O . TYR B 1 291 ? 16.891 -7.09 9.43 1 96.75 291 TYR B O 1
ATOM 5746 N N . GLU B 1 292 ? 17.891 -5.949 11.117 1 97.75 292 GLU B N 1
ATOM 5747 C CA . GLU B 1 292 ? 18.547 -7.141 11.648 1 97.75 292 GLU B CA 1
ATOM 5748 C C . GLU B 1 292 ? 17.516 -8.172 12.117 1 97.75 292 GLU B C 1
ATOM 5750 O O . GLU B 1 292 ? 17.719 -9.375 11.938 1 97.75 292 GLU B O 1
ATOM 5755 N N . THR B 1 293 ? 16.469 -7.645 12.711 1 98.19 293 THR B N 1
ATOM 5756 C CA . THR B 1 293 ? 15.391 -8.5 13.203 1 98.19 293 THR B CA 1
ATOM 5757 C C . THR B 1 293 ? 14.758 -9.281 12.047 1 98.19 293 THR B C 1
ATOM 5759 O O . THR B 1 293 ? 14.633 -10.508 12.109 1 98.19 293 THR B O 1
ATOM 5762 N N . MET B 1 294 ? 14.453 -8.586 10.953 1 98.19 294 MET B N 1
ATOM 5763 C CA . MET B 1 294 ? 13.781 -9.211 9.812 1 98.19 294 MET B CA 1
ATOM 5764 C C . MET B 1 294 ? 14.742 -10.109 9.039 1 98.19 294 MET B C 1
ATOM 5766 O O . MET B 1 294 ? 14.344 -11.141 8.508 1 98.19 294 MET B O 1
ATOM 5770 N N . ARG B 1 295 ? 15.984 -9.68 9.023 1 98.56 295 ARG B N 1
ATOM 5771 C CA . ARG B 1 295 ? 17 -10.5 8.359 1 98.56 295 ARG B CA 1
ATOM 5772 C C . ARG B 1 295 ? 17.109 -11.875 9.023 1 98.56 295 ARG B C 1
ATOM 5774 O O . ARG B 1 295 ? 17.078 -12.898 8.336 1 98.56 295 ARG B O 1
ATOM 5781 N N . LEU B 1 296 ? 17.234 -11.859 10.32 1 98.62 296 LEU B N 1
ATOM 5782 C CA . LEU B 1 296 ? 17.359 -13.141 11.016 1 98.62 296 LEU B CA 1
ATOM 5783 C C . LEU B 1 296 ? 16.078 -13.953 10.867 1 98.62 296 LEU B C 1
ATOM 5785 O O . LEU B 1 296 ? 16.125 -15.164 10.656 1 98.62 296 LEU B O 1
ATOM 5789 N N . PHE B 1 297 ? 14.922 -13.305 11.008 1 98.69 297 PHE B N 1
ATOM 5790 C CA . PHE B 1 297 ? 13.641 -13.984 10.852 1 98.69 297 PHE B CA 1
ATOM 5791 C C . PHE B 1 297 ? 13.555 -14.68 9.492 1 98.69 297 PHE B C 1
ATOM 5793 O O . PHE B 1 297 ? 13.117 -15.828 9.406 1 98.69 297 PHE B O 1
ATOM 5800 N N . ILE B 1 298 ? 13.984 -13.977 8.422 1 98.75 298 ILE B N 1
ATOM 5801 C CA . ILE B 1 298 ? 13.969 -14.516 7.07 1 98.75 298 ILE B CA 1
ATOM 5802 C C . ILE B 1 298 ? 14.961 -15.672 6.961 1 98.75 298 ILE B C 1
ATOM 5804 O O . ILE B 1 298 ? 14.648 -16.719 6.383 1 98.75 298 ILE B O 1
ATOM 5808 N N . GLU B 1 299 ? 16.125 -15.531 7.59 1 98.44 299 GLU B N 1
ATOM 5809 C CA . GLU B 1 299 ? 17.141 -16.578 7.543 1 98.44 299 GLU B CA 1
ATOM 5810 C C . GLU B 1 299 ? 16.625 -17.875 8.18 1 98.44 299 GLU B C 1
ATOM 5812 O O . GLU B 1 299 ? 17 -18.969 7.742 1 98.44 299 GLU B O 1
ATOM 5817 N N . LEU B 1 300 ? 15.797 -17.734 9.102 1 98.31 300 LEU B N 1
ATOM 5818 C CA . LEU B 1 300 ? 15.289 -18.891 9.82 1 98.31 300 LEU B CA 1
ATOM 5819 C C . LEU B 1 300 ? 14.148 -19.547 9.055 1 98.31 300 LEU B C 1
ATOM 5821 O O . LEU B 1 300 ? 13.703 -20.641 9.406 1 98.31 300 LEU B O 1
ATOM 5825 N N . ASN B 1 301 ? 13.664 -18.891 7.984 1 98.38 301 ASN B N 1
ATOM 5826 C CA . ASN B 1 301 ? 12.492 -19.359 7.266 1 98.38 301 ASN B CA 1
ATOM 5827 C C . ASN B 1 301 ? 12.68 -19.281 5.754 1 98.38 301 ASN B C 1
ATOM 5829 O O . ASN B 1 301 ? 11.719 -19.109 5.008 1 98.38 301 ASN B O 1
ATOM 5833 N N . LYS B 1 302 ? 13.867 -19.312 5.223 1 97.25 302 LYS B N 1
ATOM 5834 C CA . LYS B 1 302 ? 14.117 -19.047 3.807 1 97.25 302 LYS B CA 1
ATOM 5835 C C . LYS B 1 302 ? 14.188 -20.359 3.012 1 97.25 302 LYS B C 1
ATOM 5837 O O . LYS B 1 302 ? 14.234 -20.328 1.78 1 97.25 302 LYS B O 1
ATOM 5842 N N . ALA B 1 303 ? 14.133 -21.547 3.684 1 97.19 303 ALA B N 1
ATOM 5843 C CA . ALA B 1 303 ? 14.078 -22.812 2.959 1 97.19 303 ALA B CA 1
ATOM 5844 C C . ALA B 1 303 ? 12.836 -22.891 2.082 1 97.19 303 ALA B C 1
ATOM 5846 O O . ALA B 1 303 ? 11.773 -22.375 2.449 1 97.19 303 ALA B O 1
ATOM 5847 N N . SER B 1 304 ? 12.977 -23.5 0.943 1 96.81 304 SER B N 1
ATOM 5848 C CA . SER B 1 304 ? 11.953 -23.641 -0.087 1 96.81 304 SER B CA 1
ATOM 5849 C C . SER B 1 304 ? 12.281 -24.781 -1.042 1 96.81 304 SER B C 1
ATOM 5851 O O . SER B 1 304 ? 13.336 -25.406 -0.929 1 96.81 304 SER B O 1
ATOM 5853 N N . PRO B 1 305 ? 11.391 -25.062 -1.965 1 95.5 305 PRO B N 1
ATOM 5854 C CA . PRO B 1 305 ? 11.758 -26.062 -2.977 1 95.5 305 PRO B CA 1
ATOM 5855 C C . PRO B 1 305 ? 13 -25.672 -3.771 1 95.5 305 PRO B C 1
ATOM 5857 O O . PRO B 1 305 ? 13.711 -26.531 -4.277 1 95.5 305 PRO B O 1
ATOM 5860 N N . PHE B 1 306 ? 13.297 -24.359 -3.791 1 96.25 306 PHE B N 1
ATOM 5861 C CA . PHE B 1 306 ? 14.461 -23.875 -4.516 1 96.25 306 PHE B CA 1
ATOM 5862 C C . PHE B 1 306 ? 15.742 -24.188 -3.748 1 96.25 306 PHE B C 1
ATOM 5864 O O . PHE B 1 306 ? 16.797 -24.359 -4.348 1 96.25 306 PHE B O 1
ATOM 5871 N N . ASN B 1 307 ? 15.648 -24.141 -2.477 1 96.62 307 ASN B N 1
ATOM 5872 C CA . ASN B 1 307 ? 16.75 -24.344 -1.545 1 96.62 307 ASN B CA 1
ATOM 5873 C C . ASN B 1 307 ? 16.266 -24.938 -0.224 1 96.62 307 ASN B C 1
ATOM 5875 O O . ASN B 1 307 ? 16.219 -24.234 0.789 1 96.62 307 ASN B O 1
ATOM 5879 N N . PRO B 1 308 ? 16.062 -26.25 -0.217 1 96.25 308 PRO B N 1
ATOM 5880 C CA . PRO B 1 308 ? 15.453 -26.875 0.956 1 96.25 308 PRO B CA 1
ATOM 5881 C C . PRO B 1 308 ? 16.312 -26.75 2.211 1 96.25 308 PRO B C 1
ATOM 5883 O O . PRO B 1 308 ? 15.797 -26.844 3.328 1 96.25 308 PRO B O 1
ATOM 5886 N N . LEU B 1 309 ? 17.594 -26.5 2.08 1 95.62 309 LEU B N 1
ATOM 5887 C CA . LEU B 1 309 ? 18.5 -26.391 3.215 1 95.62 309 LEU B CA 1
ATOM 5888 C C . LEU B 1 309 ? 18.844 -24.922 3.488 1 95.62 309 LEU B C 1
ATOM 5890 O O . LEU B 1 309 ? 19.859 -24.641 4.125 1 95.62 309 LEU B O 1
ATOM 5894 N N . GLY B 1 310 ? 18 -24.062 3.01 1 96.5 310 GLY B N 1
ATOM 5895 C CA . GLY B 1 310 ? 18.328 -22.641 3.025 1 96.5 310 GLY B CA 1
ATOM 5896 C C . GLY B 1 310 ? 18.188 -22.016 4.398 1 96.5 310 GLY B C 1
ATOM 5897 O O . GLY B 1 310 ? 18.719 -20.938 4.652 1 96.5 310 GLY B O 1
ATOM 5898 N N . ASP B 1 311 ? 17.531 -22.656 5.371 1 97.69 311 ASP B N 1
ATOM 5899 C CA . ASP B 1 311 ? 17.344 -22.094 6.699 1 97.69 311 ASP B CA 1
ATOM 5900 C C . ASP B 1 311 ? 18.656 -22.016 7.465 1 97.69 311 ASP B C 1
ATOM 5902 O O . ASP B 1 311 ? 19.484 -22.922 7.387 1 97.69 311 ASP B O 1
ATOM 5906 N N . TYR B 1 312 ? 18.828 -20.984 8.156 1 97.25 312 TYR B N 1
ATOM 5907 C CA . TYR B 1 312 ? 19.828 -20.969 9.219 1 97.25 312 TYR B CA 1
ATOM 5908 C C . TYR B 1 312 ? 19.406 -21.891 10.367 1 97.25 312 TYR B C 1
ATOM 5910 O O . TYR B 1 312 ? 18.25 -21.875 10.781 1 97.25 312 TYR B O 1
ATOM 5918 N N . VAL B 1 313 ? 20.266 -22.734 10.789 1 96.81 313 VAL B N 1
ATOM 5919 C CA . VAL B 1 313 ? 20.031 -23.594 11.93 1 96.81 313 VAL B CA 1
ATOM 5920 C C . VAL B 1 313 ? 20.703 -23.016 13.172 1 96.81 313 VAL B C 1
ATOM 5922 O O . VAL B 1 313 ? 21.922 -23.062 13.312 1 96.81 313 VAL B O 1
ATOM 5925 N N . PRO B 1 314 ? 19.906 -22.578 14.094 1 96.75 314 PRO B N 1
ATOM 5926 C CA . PRO B 1 314 ? 20.5 -21.922 15.258 1 96.75 314 PRO B CA 1
ATOM 5927 C C . PRO B 1 314 ? 21.094 -22.922 16.25 1 96.75 314 PRO B C 1
ATOM 5929 O O . PRO B 1 314 ? 20.688 -24.078 16.266 1 96.75 314 PRO B O 1
ATOM 5932 N N . SER B 1 315 ? 22.062 -22.5 16.969 1 95.88 315 SER B N 1
ATOM 5933 C CA . SER B 1 315 ? 22.719 -23.25 18.047 1 95.88 315 SER B CA 1
ATOM 5934 C C . SER B 1 315 ? 22.625 -22.516 19.375 1 95.88 315 SER B C 1
ATOM 5936 O O . SER B 1 315 ? 21.984 -21.469 19.469 1 95.88 315 SER B O 1
ATOM 5938 N N . LYS B 1 316 ? 23.203 -23.094 20.359 1 95.75 316 LYS B N 1
ATOM 5939 C CA . LYS B 1 316 ? 23.234 -22.484 21.672 1 95.75 316 LYS B CA 1
ATOM 5940 C C . LYS B 1 316 ? 23.891 -21.094 21.625 1 95.75 316 LYS B C 1
ATOM 5942 O O . LYS B 1 316 ? 23.516 -20.203 22.375 1 95.75 316 LYS B O 1
ATOM 5947 N N . ASN B 1 317 ? 24.797 -20.922 20.656 1 96.69 317 ASN B N 1
ATOM 5948 C CA . ASN B 1 317 ? 25.516 -19.672 20.516 1 96.69 317 ASN B CA 1
ATOM 5949 C C . ASN B 1 317 ? 24.609 -18.562 19.953 1 96.69 317 ASN B C 1
ATOM 5951 O O . ASN B 1 317 ? 24.969 -17.391 20.016 1 96.69 317 ASN B O 1
ATOM 5955 N N . ASP B 1 318 ? 23.359 -18.938 19.516 1 97.5 318 ASP B N 1
ATOM 5956 C CA . ASP B 1 318 ? 22.484 -17.984 18.859 1 97.5 318 ASP B CA 1
ATOM 5957 C C . ASP B 1 318 ? 21.359 -17.531 19.797 1 97.5 318 ASP B C 1
ATOM 5959 O O . ASP B 1 318 ? 20.516 -16.719 19.422 1 97.5 318 ASP B O 1
ATOM 5963 N N . VAL B 1 319 ? 21.375 -17.984 21 1 97.5 319 VAL B N 1
ATOM 5964 C CA . VAL B 1 319 ? 20.266 -17.766 21.922 1 97.5 319 VAL B CA 1
ATOM 5965 C C . VAL B 1 319 ? 20.047 -16.266 22.125 1 97.5 319 VAL B C 1
ATOM 5967 O O . VAL B 1 319 ? 18.906 -15.797 22.047 1 97.5 319 VAL B O 1
ATOM 5970 N N . ALA B 1 320 ? 21.094 -15.555 22.375 1 97.94 320 ALA B N 1
ATOM 5971 C CA . ALA B 1 320 ? 20.969 -14.117 22.609 1 97.94 320 ALA B CA 1
ATOM 5972 C C . ALA B 1 320 ? 20.359 -13.406 21.406 1 97.94 320 ALA B C 1
ATOM 5974 O O . ALA B 1 320 ? 19.484 -12.547 21.562 1 97.94 320 ALA B O 1
ATOM 5975 N N . ARG B 1 321 ? 20.859 -13.773 20.25 1 97.69 321 ARG B N 1
ATOM 5976 C CA . ARG B 1 321 ? 20.391 -13.164 19 1 97.69 321 ARG B CA 1
ATOM 5977 C C . ARG B 1 321 ? 18.938 -13.531 18.734 1 97.69 321 ARG B C 1
ATOM 5979 O O . ARG B 1 321 ? 18.156 -12.688 18.281 1 97.69 321 ARG B O 1
ATOM 5986 N N . LEU B 1 322 ? 18.547 -14.719 19.062 1 98.12 322 LEU B N 1
ATOM 5987 C CA . LEU B 1 322 ? 17.172 -15.18 18.891 1 98.12 322 LEU B CA 1
ATOM 5988 C C . LEU B 1 322 ? 16.234 -14.438 19.828 1 98.12 322 LEU B C 1
ATOM 5990 O O . LEU B 1 322 ? 15.164 -13.984 19.406 1 98.12 322 LEU B O 1
ATOM 5994 N N . LYS B 1 323 ? 16.609 -14.297 21.047 1 98.12 323 LYS B N 1
ATOM 5995 C CA . LYS B 1 323 ? 15.789 -13.594 22.016 1 98.12 323 LYS B CA 1
ATOM 5996 C C . LYS B 1 323 ? 15.586 -12.133 21.609 1 98.12 323 LYS B C 1
ATOM 5998 O O . LYS B 1 323 ? 14.484 -11.602 21.734 1 98.12 323 LYS B O 1
ATOM 6003 N N . LYS B 1 324 ? 16.672 -11.578 21.188 1 98.12 324 LYS B N 1
ATOM 6004 C CA . LYS B 1 324 ? 16.578 -10.188 20.734 1 98.12 324 LYS B CA 1
ATOM 6005 C C . LYS B 1 324 ? 15.617 -10.055 19.562 1 98.12 324 LYS B C 1
ATOM 6007 O O . LYS B 1 324 ? 14.758 -9.164 19.562 1 98.12 324 LYS B O 1
ATOM 6012 N N . MET B 1 325 ? 15.719 -10.914 18.594 1 98.19 325 MET B N 1
ATOM 6013 C CA . MET B 1 325 ? 14.844 -10.891 17.422 1 98.19 325 MET B CA 1
ATOM 6014 C C . MET B 1 325 ? 13.391 -11.094 17.828 1 98.19 325 MET B C 1
ATOM 6016 O O . MET B 1 325 ? 12.508 -10.375 17.359 1 98.19 325 MET B O 1
ATOM 6020 N N . LEU B 1 326 ? 13.125 -12.016 18.75 1 97.69 326 LEU B N 1
ATOM 6021 C CA . LEU B 1 326 ? 11.766 -12.352 19.172 1 97.69 326 LEU B CA 1
ATOM 6022 C C . LEU B 1 326 ? 11.141 -11.203 19.969 1 97.69 326 LEU B C 1
ATOM 6024 O O . LEU B 1 326 ? 9.938 -10.969 19.875 1 97.69 326 LEU B O 1
ATOM 6028 N N . ASN B 1 327 ? 11.945 -10.523 20.672 1 96.31 327 ASN B N 1
ATOM 6029 C CA . ASN B 1 327 ? 11.461 -9.344 21.391 1 96.31 327 ASN B CA 1
ATOM 6030 C C . ASN B 1 327 ? 11.18 -8.188 20.438 1 96.31 327 ASN B C 1
ATOM 6032 O O . ASN B 1 327 ? 10.141 -7.527 20.547 1 96.31 327 ASN B O 1
ATOM 6036 N N . GLU B 1 328 ? 12.039 -7.992 19.484 1 96.19 328 GLU B N 1
ATOM 6037 C CA . GLU B 1 328 ? 11.961 -6.848 18.578 1 96.19 328 GLU B CA 1
ATOM 6038 C C . GLU B 1 328 ? 10.875 -7.051 17.531 1 96.19 328 GLU B C 1
ATOM 6040 O O . GLU B 1 328 ? 10.227 -6.094 17.109 1 96.19 328 GLU B O 1
ATOM 6045 N N . ILE B 1 329 ? 10.695 -8.273 17.141 1 95.56 329 ILE B N 1
ATOM 6046 C CA . ILE B 1 329 ? 9.75 -8.547 16.062 1 95.56 329 ILE B CA 1
ATOM 6047 C C . ILE B 1 329 ? 8.336 -8.188 16.516 1 95.56 329 ILE B C 1
ATOM 6049 O O . ILE B 1 329 ? 7.516 -7.746 15.703 1 95.56 329 ILE B O 1
ATOM 6053 N N . ASN B 1 330 ? 8.094 -8.328 17.75 1 91.81 330 ASN B N 1
ATOM 6054 C CA . ASN B 1 330 ? 6.777 -8.016 18.312 1 91.81 330 ASN B CA 1
ATOM 6055 C C . ASN B 1 330 ? 6.5 -6.516 18.266 1 91.81 330 ASN B C 1
ATOM 6057 O O . ASN B 1 330 ? 5.355 -6.086 18.438 1 91.81 330 ASN B O 1
ATOM 6061 N N . ASN B 1 331 ? 7.527 -5.75 18 1 90.56 331 ASN B N 1
ATOM 6062 C CA . ASN B 1 331 ? 7.391 -4.297 18.031 1 90.56 331 ASN B CA 1
ATOM 6063 C C . ASN B 1 331 ? 7.242 -3.725 16.625 1 90.56 331 ASN B C 1
ATOM 6065 O O . ASN B 1 331 ? 7.039 -2.521 16.453 1 90.56 331 ASN B O 1
ATOM 6069 N N . ILE B 1 332 ? 7.254 -4.621 15.656 1 90.5 332 ILE B N 1
ATOM 6070 C CA . ILE B 1 332 ? 7.094 -4.086 14.305 1 90.5 332 ILE B CA 1
ATOM 6071 C C . ILE B 1 332 ? 5.656 -3.621 14.102 1 90.5 332 ILE B C 1
ATOM 6073 O O . ILE B 1 332 ? 4.727 -4.176 14.695 1 90.5 332 ILE B O 1
ATOM 6077 N N . ASN B 1 333 ? 5.395 -2.615 13.328 1 89.12 333 ASN B N 1
ATOM 6078 C CA . ASN B 1 333 ? 4.066 -2.043 13.133 1 89.12 333 ASN B CA 1
ATOM 6079 C C . ASN B 1 333 ? 3.199 -2.926 12.242 1 89.12 333 ASN B C 1
ATOM 6081 O O . ASN B 1 333 ? 1.973 -2.812 12.25 1 89.12 333 ASN B O 1
ATOM 6085 N N . ASN B 1 334 ? 3.723 -3.801 11.492 1 93.75 334 ASN B N 1
ATOM 6086 C CA . ASN B 1 334 ? 2.947 -4.707 10.648 1 93.75 334 ASN B CA 1
ATOM 6087 C C . ASN B 1 334 ? 2.314 -5.828 11.461 1 93.75 334 ASN B C 1
ATOM 6089 O O . ASN B 1 334 ? 2.768 -6.977 11.406 1 93.75 334 ASN B O 1
ATOM 6093 N N . LYS B 1 335 ? 1.202 -5.547 12.125 1 95.38 335 LYS B N 1
ATOM 6094 C CA . LYS B 1 335 ? 0.534 -6.48 13.023 1 95.38 335 LYS B CA 1
ATOM 6095 C C . LYS B 1 335 ? -0.06 -7.66 12.258 1 95.38 335 LYS B C 1
ATOM 6097 O O . LYS B 1 335 ? -0.151 -8.766 12.781 1 95.38 335 LYS B O 1
ATOM 6102 N N . LYS B 1 336 ? -0.433 -7.367 11.023 1 97 336 LYS B N 1
ATOM 6103 C CA . LYS B 1 336 ? -0.949 -8.445 10.18 1 97 336 LYS B CA 1
ATOM 6104 C C . LYS B 1 336 ? 0.121 -9.5 9.93 1 97 336 LYS B C 1
ATOM 6106 O O . LYS B 1 336 ? -0.168 -10.703 9.938 1 97 336 LYS B O 1
ATOM 6111 N N . LEU B 1 337 ? 1.363 -9.086 9.672 1 96.94 337 LEU B N 1
ATOM 6112 C CA . LEU B 1 337 ? 2.461 -10.039 9.523 1 96.94 337 LEU B CA 1
ATOM 6113 C C . LEU B 1 337 ? 2.627 -10.867 10.789 1 96.94 337 LEU B C 1
ATOM 6115 O O . LEU B 1 337 ? 2.832 -12.086 10.719 1 96.94 337 LEU B O 1
ATOM 6119 N N . LEU B 1 338 ? 2.555 -10.172 11.945 1 96.56 338 LEU B N 1
ATOM 6120 C CA . LEU B 1 338 ? 2.701 -10.867 13.219 1 96.56 338 LEU B CA 1
ATOM 6121 C C . LEU B 1 338 ? 1.591 -11.891 13.406 1 96.56 338 LEU B C 1
ATOM 6123 O O . LEU B 1 338 ? 1.845 -13.008 13.859 1 96.56 338 LEU B O 1
ATOM 6127 N N . GLU B 1 339 ? 0.444 -11.539 13.023 1 96.5 339 GLU B N 1
ATOM 6128 C CA . GLU B 1 339 ? -0.69 -12.453 13.125 1 96.5 339 GLU B CA 1
ATOM 6129 C C . GLU B 1 339 ? -0.503 -13.664 12.219 1 96.5 339 GLU B C 1
ATOM 6131 O O . GLU B 1 339 ? -0.703 -14.805 12.648 1 96.5 339 GLU B O 1
ATOM 6136 N N . GLU B 1 340 ? -0.071 -13.414 10.969 1 96 340 GLU B N 1
ATOM 6137 C CA . GLU B 1 340 ? 0.103 -14.469 9.977 1 96 340 GLU B CA 1
ATOM 6138 C C . GLU B 1 340 ? 1.227 -15.422 10.375 1 96 340 GLU B C 1
ATOM 6140 O O . GLU B 1 340 ? 1.229 -16.594 9.977 1 96 340 GLU B O 1
ATOM 6145 N N . THR B 1 341 ? 2.17 -14.906 11.211 1 96.38 341 THR B N 1
ATOM 6146 C CA . THR B 1 341 ? 3.369 -15.688 11.484 1 96.38 341 THR B CA 1
ATOM 6147 C C . THR B 1 341 ? 3.434 -16.078 12.961 1 96.38 341 THR B C 1
ATOM 6149 O O . THR B 1 341 ? 4.484 -16.5 13.445 1 96.38 341 THR B O 1
ATOM 6152 N N . SER B 1 342 ? 2.318 -15.898 13.656 1 96.62 342 SER B N 1
ATOM 6153 C CA . SER B 1 342 ? 2.295 -16.125 15.102 1 96.62 342 SER B CA 1
ATOM 6154 C C . SER B 1 342 ? 2.723 -17.547 15.445 1 96.62 342 SER B C 1
ATOM 6156 O O . SER B 1 342 ? 3.416 -17.766 16.438 1 96.62 342 SER B O 1
ATOM 6158 N N . TRP B 1 343 ? 2.318 -18.484 14.609 1 95.12 343 TRP B N 1
ATOM 6159 C CA . TRP B 1 343 ? 2.654 -19.891 14.852 1 95.12 343 TRP B CA 1
ATOM 6160 C C . TRP B 1 343 ? 4.16 -20.109 14.75 1 95.12 343 TRP B C 1
ATOM 6162 O O . TRP B 1 343 ? 4.738 -20.859 15.547 1 95.12 343 TRP B O 1
ATOM 6172 N N . ILE B 1 344 ? 4.832 -19.5 13.836 1 96.44 344 ILE B N 1
ATOM 6173 C CA . ILE B 1 344 ? 6.273 -19.641 13.656 1 96.44 344 ILE B CA 1
ATOM 6174 C C . ILE B 1 344 ? 7.008 -18.938 14.797 1 96.44 344 ILE B C 1
ATOM 6176 O O . ILE B 1 344 ? 8.039 -19.406 15.273 1 96.44 344 ILE B O 1
ATOM 6180 N N . ILE B 1 345 ? 6.492 -17.734 15.18 1 96.5 345 ILE B N 1
ATOM 6181 C CA . ILE B 1 345 ? 7.098 -16.969 16.266 1 96.5 345 ILE B CA 1
ATOM 6182 C C . ILE B 1 345 ? 7.039 -17.797 17.562 1 96.5 345 ILE B C 1
ATOM 6184 O O . ILE B 1 345 ? 8.023 -17.875 18.297 1 96.5 345 ILE B O 1
ATOM 6188 N N . SER B 1 346 ? 5.93 -18.469 17.766 1 95.56 346 SER B N 1
ATOM 6189 C CA . SER B 1 346 ? 5.785 -19.344 18.938 1 95.56 346 SER B CA 1
ATOM 6190 C C . SER B 1 346 ? 6.773 -20.5 18.875 1 95.56 346 SER B C 1
ATOM 6192 O O . SER B 1 346 ? 7.375 -20.859 19.891 1 95.56 346 SER B O 1
ATOM 6194 N N . LYS B 1 347 ? 6.883 -21.109 17.75 1 96.31 347 LYS B N 1
ATOM 6195 C CA . LYS B 1 347 ? 7.828 -22.203 17.562 1 96.31 347 LYS B CA 1
ATOM 6196 C C . LYS B 1 347 ? 9.258 -21.75 17.828 1 96.31 347 LYS B C 1
ATOM 6198 O O . LYS B 1 347 ? 10.039 -22.453 18.453 1 96.31 347 LYS B O 1
ATOM 6203 N N . LEU B 1 348 ? 9.609 -20.594 17.359 1 96.75 348 LEU B N 1
ATOM 6204 C CA . LEU B 1 348 ? 10.953 -20.062 17.547 1 96.75 348 LEU B CA 1
ATOM 6205 C C . LEU B 1 348 ? 11.219 -19.75 19.016 1 96.75 348 LEU B C 1
ATOM 6207 O O . LEU B 1 348 ? 12.352 -19.891 19.484 1 96.75 348 LEU B O 1
ATOM 6211 N N . GLN B 1 349 ? 10.164 -19.297 19.688 1 96.69 349 GLN B N 1
ATOM 6212 C CA . GLN B 1 349 ? 10.289 -19.109 21.141 1 96.69 349 GLN B CA 1
ATOM 6213 C C . GLN B 1 349 ? 10.609 -20.422 21.828 1 96.69 349 GLN B C 1
ATOM 6215 O O . GLN B 1 349 ? 11.477 -20.484 22.703 1 96.69 349 GLN B O 1
ATOM 6220 N N . ALA B 1 350 ? 9.922 -21.453 21.453 1 95.88 350 ALA B N 1
ATOM 6221 C CA . ALA B 1 350 ? 10.156 -22.781 22.031 1 95.88 350 ALA B CA 1
ATOM 6222 C C . ALA B 1 350 ? 11.555 -23.281 21.703 1 95.88 350 ALA B C 1
ATOM 6224 O O . ALA B 1 350 ? 12.234 -23.844 22.547 1 95.88 350 ALA B O 1
ATOM 6225 N N . ILE B 1 351 ? 11.984 -23.078 20.484 1 95.81 351 ILE B N 1
ATOM 6226 C CA . ILE B 1 351 ? 13.312 -23.5 20.047 1 95.81 351 ILE B CA 1
ATOM 6227 C C . ILE B 1 351 ? 14.367 -22.75 20.859 1 95.81 351 ILE B C 1
ATOM 6229 O O . ILE B 1 351 ? 15.359 -23.359 21.297 1 95.81 351 ILE B O 1
ATOM 6233 N N . THR B 1 352 ? 14.148 -21.484 21.062 1 96.44 352 THR B N 1
ATOM 6234 C CA . THR B 1 352 ? 15.078 -20.672 21.844 1 96.44 352 THR B CA 1
ATOM 6235 C C . THR B 1 352 ? 15.172 -21.188 23.281 1 96.44 352 THR B C 1
ATOM 6237 O O . THR B 1 352 ? 16.266 -21.328 23.828 1 96.44 352 THR B O 1
ATOM 6240 N N . ALA B 1 353 ? 14.062 -21.547 23.859 1 95.94 353 ALA B N 1
ATOM 6241 C CA . ALA B 1 353 ? 14.039 -22.094 25.203 1 95.94 353 ALA B CA 1
ATOM 6242 C C . ALA B 1 353 ? 14.781 -23.438 25.266 1 95.94 353 ALA B C 1
ATOM 6244 O O . ALA B 1 353 ? 15.5 -23.719 26.234 1 95.94 353 ALA B O 1
ATOM 6245 N N . LEU B 1 354 ? 14.562 -24.25 24.281 1 94.81 354 LEU B N 1
ATOM 6246 C CA . LEU B 1 354 ? 15.242 -25.531 24.203 1 94.81 354 LEU B CA 1
ATOM 6247 C C . LEU B 1 354 ? 16.75 -25.344 24.141 1 94.81 354 LEU B C 1
ATOM 6249 O O . LEU B 1 354 ? 17.5 -26.062 24.812 1 94.81 354 LEU B O 1
ATOM 6253 N N . LEU B 1 355 ? 17.172 -24.391 23.312 1 94.62 355 LEU B N 1
ATOM 6254 C CA . LEU B 1 355 ? 18.594 -24.125 23.156 1 94.62 355 LEU B CA 1
ATOM 6255 C C . LEU B 1 355 ? 19.203 -23.594 24.453 1 94.62 355 LEU B C 1
ATOM 6257 O O . LEU B 1 355 ? 20.406 -23.734 24.688 1 94.62 355 LEU B O 1
ATOM 6261 N N . GLU B 1 356 ? 18.312 -23.062 25.266 1 95.31 356 GLU B N 1
ATOM 6262 C CA . GLU B 1 356 ? 18.75 -22.578 26.578 1 95.31 356 GLU B CA 1
ATOM 6263 C C . GLU B 1 356 ? 18.828 -23.719 27.594 1 95.31 356 GLU B C 1
ATOM 6265 O O . GLU B 1 356 ? 19.297 -23.516 28.703 1 95.31 356 GLU B O 1
ATOM 6270 N N . GLY B 1 357 ? 18.281 -24.906 27.266 1 92.88 357 GLY B N 1
ATOM 6271 C CA . GLY B 1 357 ? 18.375 -26.062 28.141 1 92.88 357 GLY B CA 1
ATOM 6272 C C . GLY B 1 357 ? 17.062 -26.406 28.812 1 92.88 357 GLY B C 1
ATOM 6273 O O . GLY B 1 357 ? 17.016 -27.312 29.672 1 92.88 357 GLY B O 1
ATOM 6274 N N . GLN B 1 358 ? 16.078 -25.703 28.359 1 93.88 358 GLN B N 1
ATOM 6275 C CA . GLN B 1 358 ? 14.781 -26 28.953 1 93.88 358 GLN B CA 1
ATOM 6276 C C . GLN B 1 358 ? 14.156 -27.234 28.312 1 93.88 358 GLN B C 1
ATOM 6278 O O . GLN B 1 358 ? 14.422 -27.547 27.156 1 93.88 358 GLN B O 1
ATOM 6283 N N . ARG B 1 359 ? 13.359 -27.953 29.188 1 90.69 359 ARG B N 1
ATOM 6284 C CA . ARG B 1 359 ? 12.617 -29.094 28.672 1 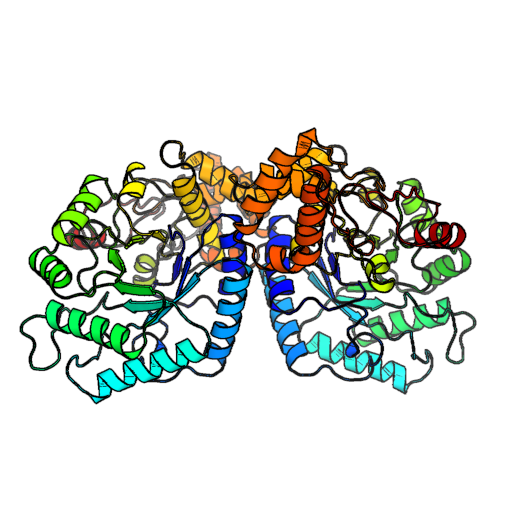90.69 359 ARG B CA 1
ATOM 6285 C C . ARG B 1 359 ? 11.242 -28.672 28.156 1 90.69 359 ARG B C 1
ATOM 6287 O O . ARG B 1 359 ? 10.305 -28.531 28.953 1 90.69 359 ARG B O 1
ATOM 6294 N N . ILE B 1 360 ? 11.211 -28.391 26.906 1 89 360 ILE B N 1
ATOM 6295 C CA . ILE B 1 360 ? 9.969 -27.953 26.281 1 89 360 ILE B CA 1
ATOM 6296 C C . ILE B 1 360 ? 9.695 -28.781 25.031 1 89 360 ILE B C 1
ATOM 6298 O O . ILE B 1 360 ? 10.625 -29.172 24.328 1 89 360 ILE B O 1
ATOM 6302 N N . ARG B 1 361 ? 8.5 -29.016 24.922 1 86.81 361 ARG B N 1
ATOM 6303 C CA . ARG B 1 361 ? 8.094 -29.688 23.688 1 86.81 361 ARG B CA 1
ATOM 6304 C C . ARG B 1 361 ? 7.941 -28.688 22.547 1 86.81 361 ARG B C 1
ATOM 6306 O O . ARG B 1 361 ? 7.406 -27.594 22.719 1 86.81 361 ARG B O 1
ATOM 6313 N N . VAL B 1 362 ? 8.547 -29.078 21.391 1 88.19 362 VAL B N 1
ATOM 6314 C CA . VAL B 1 362 ? 8.43 -28.266 20.188 1 88.19 362 VAL B CA 1
ATOM 6315 C C . VAL B 1 362 ? 7.41 -28.875 19.234 1 88.19 362 VAL B C 1
ATOM 6317 O O . VAL B 1 362 ? 7.395 -30.094 19.047 1 88.19 362 VAL B O 1
ATOM 6320 N N . GLU B 1 363 ? 6.52 -28.047 18.688 1 89.25 363 GLU B N 1
ATOM 6321 C CA . GLU B 1 363 ? 5.469 -28.5 17.781 1 89.25 363 GLU B CA 1
ATOM 6322 C C . GLU B 1 363 ? 6.051 -29 16.469 1 89.25 363 GLU B C 1
ATOM 6324 O O . GLU B 1 363 ? 6.605 -28.219 15.688 1 89.25 363 GLU B O 1
ATOM 6329 N N . PRO B 1 364 ? 5.934 -30.266 16.172 1 88.81 364 PRO B N 1
ATOM 6330 C CA . PRO B 1 364 ? 6.582 -30.812 14.984 1 88.81 364 PRO B CA 1
ATOM 6331 C C . PRO B 1 364 ? 5.895 -30.375 13.688 1 88.81 364 PRO B C 1
ATOM 6333 O O . PRO B 1 364 ? 6.484 -30.484 12.609 1 88.81 364 PRO B O 1
ATOM 6336 N N . ARG B 1 365 ? 4.652 -29.922 13.766 1 92.88 365 ARG B N 1
ATOM 6337 C CA . ARG B 1 365 ? 3.887 -29.578 12.57 1 92.88 365 ARG B CA 1
ATOM 6338 C C . ARG B 1 365 ? 4.191 -28.172 12.102 1 92.88 365 ARG B C 1
ATOM 6340 O O . ARG B 1 365 ? 3.693 -27.719 11.07 1 92.88 365 ARG B O 1
ATOM 6347 N N . ILE B 1 366 ? 4.938 -27.469 12.852 1 95.94 366 ILE B N 1
ATOM 6348 C CA . ILE B 1 366 ? 5.41 -26.156 12.453 1 95.94 366 ILE B CA 1
ATOM 6349 C C . ILE B 1 366 ? 6.891 -26.219 12.094 1 95.94 366 ILE B C 1
ATOM 6351 O O . ILE B 1 366 ? 7.723 -26.594 12.93 1 95.94 366 ILE B O 1
ATOM 6355 N N . GLN B 1 367 ? 7.211 -25.922 10.867 1 96.62 367 GLN B N 1
ATOM 6356 C CA . GLN B 1 367 ? 8.586 -26.062 10.398 1 96.62 367 GLN B CA 1
ATOM 6357 C C . GLN B 1 367 ? 9.258 -24.703 10.258 1 96.62 367 GLN B C 1
ATOM 6359 O O . GLN B 1 367 ? 8.688 -23.781 9.672 1 96.62 367 GLN B O 1
ATOM 6364 N N . THR B 1 368 ? 10.453 -24.516 10.836 1 96.94 368 THR B N 1
ATOM 6365 C CA . THR B 1 368 ? 11.312 -23.344 10.82 1 96.94 368 THR B CA 1
ATOM 6366 C C . THR B 1 368 ? 12.719 -23.688 11.305 1 96.94 368 THR B C 1
ATOM 6368 O O . THR B 1 368 ? 12.953 -24.797 11.781 1 96.94 368 THR B O 1
ATOM 6371 N N . ALA B 1 369 ? 13.672 -22.875 11.031 1 96.81 369 ALA B N 1
ATOM 6372 C CA . ALA B 1 369 ? 15 -22.938 11.648 1 96.81 369 ALA B CA 1
ATOM 6373 C C . ALA B 1 369 ? 15.664 -24.281 11.336 1 96.81 369 ALA B C 1
ATOM 6375 O O . ALA B 1 369 ? 16.172 -24.953 12.242 1 96.81 369 ALA B O 1
ATOM 6376 N N . GLY B 1 370 ? 15.508 -24.656 10.133 1 95.19 370 GLY B N 1
ATOM 6377 C CA . GLY B 1 370 ? 16.25 -25.828 9.695 1 95.19 370 GLY B CA 1
ATOM 6378 C C . GLY B 1 370 ? 15.359 -27.016 9.359 1 95.19 370 GLY B C 1
ATOM 6379 O O . GLY B 1 370 ? 15.773 -27.922 8.641 1 95.19 370 GLY B O 1
ATOM 6380 N N . ASP B 1 371 ? 14.117 -26.984 9.828 1 95.06 371 ASP B N 1
ATOM 6381 C CA . ASP B 1 371 ? 13.164 -28.031 9.492 1 95.06 371 ASP B CA 1
ATOM 6382 C C . ASP B 1 371 ? 12.523 -27.781 8.133 1 95.06 371 ASP B C 1
ATOM 6384 O O . ASP B 1 371 ? 11.969 -26.703 7.891 1 95.06 371 ASP B O 1
ATOM 6388 N N . TYR B 1 372 ? 12.633 -28.734 7.254 1 95.88 372 TYR B N 1
ATOM 6389 C CA . TYR B 1 372 ? 11.984 -28.641 5.949 1 95.88 372 TYR B CA 1
ATOM 6390 C C . TYR B 1 372 ? 11.656 -30.016 5.402 1 95.88 372 TYR B C 1
ATOM 6392 O O . TYR B 1 372 ? 12.539 -30.719 4.906 1 95.88 372 TYR B O 1
ATOM 6400 N N . ASP B 1 373 ? 10.461 -30.359 5.523 1 95.19 373 ASP B N 1
ATOM 6401 C CA . ASP B 1 373 ? 9.938 -31.641 5.059 1 95.19 373 ASP B CA 1
ATOM 6402 C C . ASP B 1 373 ? 8.508 -31.484 4.543 1 95.19 373 ASP B C 1
ATOM 6404 O O . ASP B 1 373 ? 7.574 -31.312 5.324 1 95.19 373 ASP B O 1
ATOM 6408 N N . PRO B 1 374 ? 8.312 -31.594 3.225 1 94.31 374 PRO B N 1
ATOM 6409 C CA . PRO B 1 374 ? 6.961 -31.484 2.67 1 94.31 374 PRO B CA 1
ATOM 6410 C C . PRO B 1 374 ? 6.086 -32.688 2.971 1 94.31 374 PRO B C 1
ATOM 6412 O O . PRO B 1 374 ? 4.906 -32.719 2.619 1 94.31 374 PRO B O 1
ATOM 6415 N N . LEU B 1 375 ? 6.633 -33.719 3.666 1 93.94 375 LEU B N 1
ATOM 6416 C CA . LEU B 1 375 ? 5.922 -34.938 4.016 1 93.94 375 LEU B CA 1
ATOM 6417 C C . LEU B 1 375 ? 5.391 -35.625 2.768 1 93.94 375 LEU B C 1
ATOM 6419 O O . LEU B 1 375 ? 4.203 -35.938 2.686 1 93.94 375 LEU B O 1
ATOM 6423 N N . MET B 1 376 ? 6.199 -35.75 1.732 1 95.5 376 MET B N 1
ATOM 6424 C CA . MET B 1 376 ? 5.965 -36.438 0.477 1 95.5 376 MET B CA 1
ATOM 6425 C C . MET B 1 376 ? 6.965 -37.594 0.302 1 95.5 376 MET B C 1
ATOM 6427 O O . MET B 1 376 ? 8.133 -37.469 0.678 1 95.5 376 MET B O 1
ATOM 6431 N N . ASN B 1 377 ? 6.512 -38.719 -0.186 1 96.31 377 ASN B N 1
ATOM 6432 C CA . ASN B 1 377 ? 7.453 -39.75 -0.556 1 96.31 377 ASN B CA 1
ATOM 6433 C C . ASN B 1 377 ? 8.164 -39.438 -1.867 1 96.31 377 ASN B C 1
ATOM 6435 O O . ASN B 1 377 ? 7.898 -38.406 -2.488 1 96.31 377 ASN B O 1
ATOM 6439 N N . ASP B 1 378 ? 9.094 -40.219 -2.289 1 97.25 378 ASP B N 1
ATOM 6440 C CA . ASP B 1 378 ? 9.938 -39.938 -3.447 1 97.25 378 ASP B CA 1
ATOM 6441 C C . ASP B 1 378 ? 9.102 -39.812 -4.719 1 97.25 378 ASP B C 1
ATOM 6443 O O . ASP B 1 378 ? 9.352 -38.906 -5.539 1 97.25 378 ASP B O 1
ATOM 6447 N N . GLU B 1 379 ? 8.18 -40.656 -4.875 1 97.38 379 GLU B N 1
ATOM 6448 C CA . GLU B 1 379 ? 7.332 -40.625 -6.066 1 97.38 379 GLU B CA 1
ATOM 6449 C C . GLU B 1 379 ? 6.504 -39.344 -6.121 1 97.38 379 GLU B C 1
ATOM 6451 O O . GLU B 1 379 ? 6.367 -38.75 -7.184 1 97.38 379 GLU B O 1
ATOM 6456 N N . GLU B 1 380 ? 5.973 -38.969 -4.996 1 96.69 380 GLU B N 1
ATOM 6457 C CA . GLU B 1 380 ? 5.207 -37.719 -4.898 1 96.69 380 GLU B CA 1
ATOM 6458 C C . GLU B 1 380 ? 6.078 -36.531 -5.215 1 96.69 380 GLU B C 1
ATOM 6460 O O . GLU B 1 380 ? 5.645 -35.594 -5.914 1 96.69 380 GLU B O 1
ATOM 6465 N N . MET B 1 381 ? 7.238 -36.5 -4.637 1 97.5 381 MET B N 1
ATOM 6466 C CA . MET B 1 381 ? 8.141 -35.375 -4.852 1 97.5 381 MET B CA 1
ATOM 6467 C C . MET B 1 381 ? 8.531 -35.25 -6.32 1 97.5 381 MET B C 1
ATOM 6469 O O . MET B 1 381 ? 8.594 -34.125 -6.863 1 97.5 381 MET B O 1
ATOM 6473 N N . LYS B 1 382 ? 8.836 -36.375 -6.918 1 97.12 382 LYS B N 1
ATOM 6474 C CA . LYS B 1 382 ? 9.156 -36.375 -8.344 1 97.12 382 LYS B CA 1
ATOM 6475 C C . LYS B 1 382 ? 7.992 -35.812 -9.156 1 97.12 382 LYS B C 1
ATOM 6477 O O . LYS B 1 382 ? 8.203 -35.062 -10.117 1 97.12 382 LYS B O 1
ATOM 6482 N N . PHE B 1 383 ? 6.836 -36.219 -8.758 1 95.25 383 PHE B N 1
ATOM 6483 C CA . PHE B 1 383 ? 5.633 -35.75 -9.438 1 95.25 383 PHE B CA 1
ATOM 6484 C C . PHE B 1 383 ? 5.441 -34.25 -9.219 1 95.25 383 PHE B C 1
ATOM 6486 O O . PHE B 1 383 ? 5.141 -33.5 -10.156 1 95.25 383 PHE B O 1
ATOM 6493 N N . PHE B 1 384 ? 5.637 -33.812 -8.047 1 96.56 384 PHE B N 1
ATOM 6494 C CA . PHE B 1 384 ? 5.281 -32.469 -7.617 1 96.56 384 PHE B CA 1
ATOM 6495 C C . PHE B 1 384 ? 6.406 -31.484 -7.93 1 96.56 384 PHE B C 1
ATOM 6497 O O . PHE B 1 384 ? 6.156 -30.375 -8.422 1 96.56 384 PHE B O 1
ATOM 6504 N N . PHE B 1 385 ? 7.699 -31.859 -7.68 1 97.69 385 PHE B N 1
ATOM 6505 C CA . PHE B 1 385 ? 8.836 -30.953 -7.797 1 97.69 385 PHE B CA 1
ATOM 6506 C C . PHE B 1 385 ? 9.672 -31.297 -9.023 1 97.69 385 PHE B C 1
ATOM 6508 O O . PHE B 1 385 ? 10.57 -30.547 -9.398 1 97.69 385 PHE B O 1
ATOM 6515 N N . GLY B 1 386 ? 9.391 -32.406 -9.68 1 96.62 386 GLY B N 1
ATOM 6516 C CA . GLY B 1 386 ? 10.195 -32.875 -10.797 1 96.62 386 GLY B CA 1
ATOM 6517 C C . GLY B 1 386 ? 11.391 -33.719 -10.359 1 96.62 386 GLY B C 1
ATOM 6518 O O . GLY B 1 386 ? 12 -34.406 -11.18 1 96.62 386 GLY B O 1
ATOM 6519 N N . GLU B 1 387 ? 11.711 -33.688 -9.062 1 96.81 387 GLU B N 1
ATOM 6520 C CA . GLU B 1 387 ? 12.812 -34.438 -8.469 1 96.81 387 GLU B CA 1
ATOM 6521 C C . GLU B 1 387 ? 12.617 -34.625 -6.965 1 96.81 387 GLU B C 1
ATOM 6523 O O . GLU B 1 387 ? 11.719 -34 -6.379 1 96.81 387 GLU B O 1
ATOM 6528 N N . VAL B 1 388 ? 13.328 -35.5 -6.449 1 97.12 388 VAL B N 1
ATOM 6529 C CA . VAL B 1 388 ? 13.344 -35.656 -4.996 1 97.12 388 VAL B CA 1
ATOM 6530 C C . VAL B 1 388 ? 14.18 -34.531 -4.375 1 97.12 388 VAL B C 1
ATOM 6532 O O . VAL B 1 388 ? 15.328 -34.312 -4.777 1 97.12 388 VAL B O 1
ATOM 6535 N N . ILE B 1 389 ? 13.594 -33.844 -3.484 1 95.62 389 ILE B N 1
ATOM 6536 C CA . ILE B 1 389 ? 14.359 -32.75 -2.852 1 95.62 389 ILE B CA 1
ATOM 6537 C C . ILE B 1 389 ? 14.836 -33.219 -1.475 1 95.62 389 ILE B C 1
ATOM 6539 O O . ILE B 1 389 ? 14.266 -34.156 -0.885 1 95.62 389 ILE B O 1
ATOM 6543 N N . GLU B 1 390 ? 15.836 -32.562 -0.993 1 93.94 390 GLU B N 1
ATOM 6544 C CA . GLU B 1 390 ? 16.391 -32.906 0.32 1 93.94 390 GLU B CA 1
ATOM 6545 C C . GLU B 1 390 ? 15.43 -32.5 1.436 1 93.94 390 GLU B C 1
ATOM 6547 O O . GLU B 1 390 ? 14.758 -31.453 1.347 1 93.94 390 GLU B O 1
ATOM 6552 N N . LYS B 1 391 ? 15.32 -33.312 2.393 1 93.38 391 LYS B N 1
ATOM 6553 C CA . LYS B 1 391 ? 14.555 -33.031 3.6 1 93.38 391 LYS B CA 1
ATOM 6554 C C . LYS B 1 391 ? 15.461 -32.906 4.816 1 93.38 391 LYS B C 1
ATOM 6556 O O . LYS B 1 391 ? 16.531 -33.531 4.855 1 93.38 391 LYS B O 1
ATOM 6561 N N . ARG B 1 392 ? 15.086 -32.094 5.73 1 91.5 392 ARG B N 1
ATOM 6562 C CA . ARG B 1 392 ? 15.82 -31.938 6.984 1 91.5 392 ARG B CA 1
ATOM 6563 C C . ARG B 1 392 ? 14.867 -31.828 8.164 1 91.5 392 ARG B C 1
ATOM 6565 O O . ARG B 1 392 ? 13.93 -31.031 8.141 1 91.5 392 ARG B O 1
ATOM 6572 N N . ARG B 1 393 ? 15.141 -32.719 9.141 1 87.31 393 ARG B N 1
ATOM 6573 C CA . ARG B 1 393 ? 14.453 -32.625 10.43 1 87.31 393 ARG B CA 1
ATOM 6574 C C . ARG B 1 393 ? 15.445 -32.438 11.57 1 87.31 393 ARG B C 1
ATOM 6576 O O . ARG B 1 393 ? 16.312 -33.281 11.781 1 87.31 393 ARG B O 1
ATOM 6583 N N . ILE B 1 394 ? 15.602 -31.391 12.078 1 72.75 394 ILE B N 1
ATOM 6584 C CA . ILE B 1 394 ? 16.656 -31.172 13.062 1 72.75 394 ILE B CA 1
ATOM 6585 C C . ILE B 1 394 ? 16.062 -31.203 14.469 1 72.75 394 ILE B C 1
ATOM 6587 O O . ILE B 1 394 ? 16.75 -31.578 15.43 1 72.75 394 ILE B O 1
ATOM 6591 N N . TRP B 1 395 ? 14.914 -30.516 14.68 1 59.38 395 TRP B N 1
ATOM 6592 C CA . TRP B 1 395 ? 14.531 -30.203 16.047 1 59.38 395 TRP B CA 1
ATOM 6593 C C . TRP B 1 395 ? 13.734 -31.344 16.672 1 59.38 395 TRP B C 1
ATOM 6595 O O . TRP B 1 395 ? 13.695 -31.484 17.906 1 59.38 395 TRP B O 1
ATOM 6605 N N . ILE B 1 396 ? 13.188 -32.438 15.914 1 45.66 396 ILE B N 1
ATOM 6606 C CA . ILE B 1 396 ? 12.539 -33.469 16.719 1 45.66 396 ILE B CA 1
ATOM 6607 C C . ILE B 1 396 ? 13.539 -34.594 17 1 45.66 396 ILE B C 1
ATOM 6609 O O . ILE B 1 396 ? 14.328 -34.969 16.125 1 45.66 396 ILE B O 1
#

Sequence (792 aa):
MYVGVVEGFYGPLWDKIDRLLMIEFMQQIGLNIYIYGPKWDPYHRSRWRTPYPRSYTDMFTELIDAGNRKGVEIVYALSPGLTINYSDKNDRRQIILKLEGLMEIGFTNIAIFLDDIPPVLRGKGYKTLGEAQADLVNYVIHELSPKNMFFCPTYYWGFREDYLRELRSLLENNVYIMWTGPAIVSRKIRLEDVKRFHEITGRKPFIWDNYPVNDYFLLKGIARLHLGPFTNREPEIWNYVSGYVANPMIEAEASKIPLYTLAEMYRRKQNYDPEESITNAIKHLYPEEYYETMRLFIELNKASPFNPLGDYVPSKNDVARLKKMLNEINNINNKKLLEETSWIISKLQAITALLEGQRIRVEPRIQTAGDYDPLMNDEEMKFFFGEVIEKRRIWIMYVGVVEGFYGPLWDKIDRLLMIEFMQQIGLNIYIYGPKWDPYHRSRWRTPYPRSYTDMFTELIDAGNRKGVEIVYALSPGLTINYSDKNDRRQIILKLEGLMEIGFTNIAIFLDDIPPVLRGKGYKTLGEAQADLVNYVIHELSPKNMFFCPTYYWGFREDYLRELRSLLENNVYIMWTGPAIVSRKIRLEDVKRFHEITGRKPFIWDNYPVNDYFLLKGIARLHLGPFTNREPEIWNYVSGYVANPMIEAEASKIPLYTLAEMYRRKQNYDPEESITNAIKHLYPEEYYETMRLFIELNKASPFNPLGDYVPSKNDVARLKKMLNEINNINNKKLLEETSWIISKLQAITALLEGQRIRVEPRIQTAGDYDPLMNDEEMKFFFGEVIEKRRIWI